Protein AF-S9U4B5-F1 (afdb_monomer_lite)

Sequence (802 aa):
MYPRGQNVANGAPVVVAKAEEDSFKIFVEKNHLEKKGIPLSDLAKLPDTNCVCIGIDGVKVLNDITSSIREKNLLSMFTMSTPIATYEMVNNYCTLTGDLSTALSKQMKELKSLVIFDGCGFSPIAEFDPVAPIQPEGVLECNAHDSKTSVASVHENVKTLFAERFTIEDDLEGFIVRLVCGDCFPESYRAPYFAWSQLSANMAGSNKSISEVWGSLELLAFPGIDRVITNIDTQRETFDCVTREAVLAAVCRTSPKCTVNDLRPAILFSSKNKAFRVKGFSQPFAELCGKIAAQGASTFVNKEDLKMEQRILLQRNLSALASPVAFRDGTIVPLNMVYNEAKPPITIRNTFGRPLAPLTYYLMMRGPLVPAPFATLSQVCVANDWPLVDTSTYRKAAERLLPLRVQMVYQYFLHMKEMKPPLRWLRQYMVVKDKPNDRRWSPIESPPPIELAMWNLSDPPLAQDTQPYFSNVLVYSENGTHDIANCILPDLHSTVACALLQSIDLLGYFTHSMEGAEQSGLGTYAEALSHFDCPTLSEYGVLLIELIRTETLTDAPIQLKHNAPPRSYLPGLRFAARVLSIIPITVAAEWTGPFDPEIAAFAMCSRLVNQSLRVLTEVISSLLFTQGRTNLPISQFNNVVALLPFKCPVEIAAGNVMMFILSNRNCDIGHIKAAFPELGNLEYDLSILFWFWTMAYRALSVLHDDEYLETVLDQAHGLVRDAAFRLCPSRDIRNWFMDAEHIVQECRAAYELGMQQAAAEEAPGDMGMPPPADHHINMGVNARSVDPRYTGSFYQPNSGYQ

Organism: NCBI:txid28005

Secondary structure (DSSP, 8-state):
----------------TTSSTT-HHHHHHHTT-EEEEEEGGGSPPPTTSSEEEEEEEHHHHHHHHHHHHHHH-HHHHHH----HHHHHHHHHHHHHHHHHHHHHHTTT-EEEEEEEE--S-SPP-TT--TT-PPP-TTGGGS-TT-TT-BGGGS-HHHHHHHHHH----HHHHHHHHHHIIIII-TT-EE-SS-HHHHHHHHHSGGG---SEEES-GGGGGSTT--EEEEEEETTTTEEEEEEHHHHHHHHHTT-TT--HHHHHHHHHHH--STTT--TT----HHHHHHHHHHH-HHHHHHHSS--HHHHHHHHHHHGGGG-EEE-TTS-EEEHHHHTTPPPPSS-HHHHH-SPPPHHHHHHHHHTT--SHHHHHHHHTEEEE---SS--HHHHHHHHHHHHHHHHHHHHHHHHHT------EEEETT-----TT--TTEEE-PPPPP-PPPEE--TTTTPPTTSPP-HHHHGGGGGGEES-TTT--B-SHHHHHHHHHHHHHHHTT-EE--SSSS--PEEPHHHHHHHT--SGGGHHHHHHHHHHHHTT-S-SS---SSTTSPPP---TTHHHHHHHHTTS---B-S---SB--HHHHHHHHHHHHHHHHHHHHHHHHHHHHHHTT-B-S-GGGHHHHHHH-S--SPP--HHHHHHHHHHH-TT--HHHHHHH-TTBTTHHHHHHHHHHHHHHHHHHHHHT---HHHHHHHHHHHHHHHHHHHHH---HHHHHHHHHHHHHHHHHHHHHHHHHHHHHHHSS---------------------PPP---------------

Foldseek 3Di:
DDDDDDDDPDDDPPPPPPFPCAFPVNLCVVLVQKDWFAFLVPQFADPPDLEAEEEEEVLQLQVQLLVQCLVFFLVCLLFVFDDPSLVVSLVVVLVLQVLSQVLSVVVVHGYHYEYEAFFLAWQDDLPDDLDPQDQLCQVVPQDPDDQPDWSVNRDVVSSVSSSVVDHNDLLNSLLSQLVNCPPRHVNYWYWNGHSLLQVLLCLFPVFPDHRAYEYDPLSLLEPNHQKYWDAQDSPSNGTMIGGNVSVQVSLCVVQVQFDSQLLNLLNLQSDPPSSRDHHPDGDRSSVSSNLCSVQNQLCCLVPDPDDPRSSVSSLLSVCSNQAWGAGPVLDTGTSCVSVVHDDPPDDNCNTQAADDDSLVSLCVTNQSARNQLVSCLRNLEREDDDDSQDFPLQVLLCVLCVVLSLLLSVLVCVLVVDPPDFHKYAYNNDDDPPPVCSVRIDTDDRDDDDDQWFFDCVVVHDDPPDQDFLLVLLVRQQRTDPPLVPQAQEDLRSLLSRLSNSLVVSVVQWDFDPDDDTGIHGDLLSVLLNLCPPRVCSLLSVLLVVCVVSVLQDQDQGDSDPPDDGDDDQQLLLNLLLSLQQDDAQFQGHWGFDDDSSLSVSSSSSQVSLVSSLNSSSSSSSVCVSVNRYPDDPSCSNVNSVSHPSSGRGGRPSSRLSSNLLRDLPDEPVSSCVRTVRGPPVLVSLVVSLLSLLSNLLSVLSVDPDPVVVVSSVSNLVSSLSSCCRHPVDPVSVVSSVVSVVSSVVVVVVVVVVVVVVVVVPDDDDDDDDDDDDDDDDDDDDDDDDDPPDPDDDDDPDPDDD

Radius of gyration: 29.38 Å; chains: 1; bounding box: 70×85×104 Å

InterPro domains:
  IPR022039 Post-transcriptional regulator MKT1, C-terminal [PF12246] (505-709)

Structure (mmCIF, N/CA/C/O backbone):
data_AF-S9U4B5-F1
#
_entry.id   AF-S9U4B5-F1
#
loop_
_atom_site.group_PDB
_atom_site.id
_atom_site.type_symbol
_atom_site.label_atom_id
_atom_site.label_alt_id
_atom_site.label_comp_id
_atom_site.label_asym_id
_atom_site.label_entity_id
_atom_site.label_seq_id
_atom_site.pdbx_PDB_ins_code
_atom_site.Cartn_x
_atom_site.Cartn_y
_atom_site.Cartn_z
_atom_site.occupancy
_atom_site.B_iso_or_equiv
_atom_site.auth_seq_id
_atom_site.auth_comp_id
_atom_site.auth_asym_id
_atom_site.auth_atom_id
_atom_site.pdbx_PDB_model_num
ATOM 1 N N . MET A 1 1 ? 11.131 58.531 -5.679 1.00 29.20 1 MET A N 1
ATOM 2 C CA . MET A 1 1 ? 10.669 59.071 -4.382 1.00 29.20 1 MET A CA 1
ATOM 3 C C . MET A 1 1 ? 9.508 58.211 -3.908 1.00 29.20 1 MET A C 1
ATOM 5 O O . MET A 1 1 ? 8.418 58.349 -4.434 1.00 29.20 1 MET A O 1
ATOM 9 N N . TYR A 1 2 ? 9.768 57.283 -2.991 1.00 19.92 2 TYR A N 1
ATOM 10 C CA . TYR A 1 2 ? 8.757 56.477 -2.298 1.00 19.92 2 TYR A CA 1
ATOM 11 C C . TYR A 1 2 ? 8.884 56.781 -0.800 1.00 19.92 2 TYR A C 1
ATOM 13 O O . TYR A 1 2 ? 10.022 56.882 -0.324 1.00 19.92 2 TYR A O 1
ATOM 21 N N . PRO A 1 3 ? 7.786 56.964 -0.049 1.00 25.66 3 PRO A N 1
ATOM 22 C CA . PRO A 1 3 ? 7.882 57.227 1.374 1.00 25.66 3 PRO A CA 1
ATOM 23 C C . PRO A 1 3 ? 8.124 55.926 2.149 1.00 25.66 3 PRO A C 1
ATOM 25 O O . PRO A 1 3 ? 7.509 54.892 1.897 1.00 25.66 3 PRO A O 1
ATOM 28 N N . ARG A 1 4 ? 9.058 56.020 3.098 1.00 25.41 4 ARG A N 1
ATOM 29 C CA . ARG A 1 4 ? 9.382 55.022 4.121 1.00 25.41 4 ARG A CA 1
ATOM 30 C C . ARG A 1 4 ? 8.244 54.912 5.146 1.00 25.41 4 ARG A C 1
ATOM 32 O O . ARG A 1 4 ? 7.768 55.935 5.625 1.00 25.41 4 ARG A O 1
ATOM 39 N N . GLY A 1 5 ? 7.932 53.691 5.572 1.00 24.84 5 GLY A N 1
ATOM 40 C CA . GLY A 1 5 ? 7.187 53.376 6.799 1.00 24.84 5 GLY A CA 1
ATOM 41 C C . GLY A 1 5 ? 7.592 51.974 7.260 1.00 24.84 5 GLY A C 1
ATOM 42 O O . GLY A 1 5 ? 7.249 51.001 6.610 1.00 24.84 5 GLY A O 1
ATOM 43 N N . GLN A 1 6 ? 8.620 51.894 8.105 1.00 23.94 6 GLN A N 1
ATOM 44 C CA . GLN A 1 6 ? 8.559 51.541 9.533 1.00 23.94 6 GLN A CA 1
ATOM 45 C C . GLN A 1 6 ? 8.572 50.031 9.820 1.00 23.94 6 GLN A C 1
ATOM 47 O O . GLN A 1 6 ? 7.624 49.296 9.571 1.00 23.94 6 GLN A O 1
ATOM 52 N N . ASN A 1 7 ? 9.707 49.625 10.394 1.00 24.27 7 ASN A N 1
ATOM 53 C CA . ASN A 1 7 ? 9.991 48.333 10.998 1.00 24.27 7 ASN A CA 1
ATOM 54 C C . ASN A 1 7 ? 9.003 48.003 12.123 1.00 24.27 7 ASN A C 1
ATOM 56 O O . ASN A 1 7 ? 8.907 48.759 13.089 1.00 24.27 7 ASN A O 1
ATOM 60 N N . VAL A 1 8 ? 8.410 46.811 12.060 1.00 25.05 8 VAL A N 1
ATOM 61 C CA . VAL A 1 8 ? 8.014 46.031 13.240 1.00 25.05 8 VAL A CA 1
ATOM 62 C C . VAL A 1 8 ? 8.435 44.583 12.984 1.00 25.05 8 VAL A C 1
ATOM 64 O O . VAL A 1 8 ? 7.665 43.766 12.494 1.00 25.05 8 VAL A O 1
ATOM 67 N N . ALA A 1 9 ? 9.701 44.278 13.262 1.00 27.00 9 ALA A N 1
ATOM 68 C CA . ALA A 1 9 ? 10.182 42.908 13.385 1.00 27.00 9 ALA A CA 1
ATOM 69 C C . ALA A 1 9 ? 10.167 42.558 14.875 1.00 27.00 9 ALA A C 1
ATOM 71 O O . ALA A 1 9 ? 11.003 43.052 15.623 1.00 27.00 9 ALA A O 1
ATOM 72 N N . ASN A 1 10 ? 9.149 41.804 15.291 1.00 25.75 10 ASN A N 1
ATOM 73 C CA . ASN A 1 10 ? 9.105 40.966 16.495 1.00 25.75 10 ASN A CA 1
ATOM 74 C C . ASN A 1 10 ? 7.808 40.142 16.440 1.00 25.75 10 ASN A C 1
ATOM 76 O O . ASN A 1 10 ? 6.842 40.400 17.155 1.00 25.75 10 ASN A O 1
ATOM 80 N N . GLY A 1 11 ? 7.768 39.174 15.523 1.00 25.28 11 GLY A N 1
ATOM 81 C CA . GLY A 1 11 ? 6.762 38.117 15.522 1.00 25.28 11 GLY A CA 1
ATOM 82 C C . GLY A 1 11 ? 7.316 36.921 16.281 1.00 25.28 11 GLY A C 1
ATOM 83 O O . GLY A 1 11 ? 8.068 36.134 15.715 1.00 25.28 11 GLY A O 1
ATOM 84 N N . ALA A 1 12 ? 6.980 36.807 17.565 1.00 22.83 12 ALA A N 1
ATOM 85 C CA . ALA A 1 12 ? 7.150 35.560 18.303 1.00 22.83 12 ALA A CA 1
ATOM 86 C C . ALA A 1 12 ? 6.381 34.432 17.583 1.00 22.83 12 ALA A C 1
ATOM 88 O O . ALA A 1 12 ? 5.321 34.703 17.005 1.00 22.83 12 ALA A O 1
ATOM 89 N N . PRO A 1 13 ? 6.876 33.182 17.599 1.00 24.80 13 PRO A N 1
ATOM 90 C CA . PRO A 1 13 ? 6.176 32.072 16.975 1.00 24.80 13 PRO A CA 1
ATOM 91 C C . PRO A 1 13 ? 4.810 31.916 17.645 1.00 24.80 13 PRO A C 1
ATOM 93 O O . PRO A 1 13 ? 4.707 31.806 18.868 1.00 24.80 13 PRO A O 1
ATOM 96 N N . VAL A 1 14 ? 3.748 31.933 16.839 1.00 25.20 14 VAL A N 1
ATOM 97 C CA . VAL A 1 14 ? 2.405 31.563 17.285 1.00 25.20 14 VAL A CA 1
ATOM 98 C C . VAL A 1 14 ? 2.461 30.081 17.633 1.00 25.20 14 VAL A C 1
ATOM 100 O O . VAL A 1 14 ? 2.391 29.216 16.765 1.00 25.20 14 VAL A O 1
ATOM 103 N N . VAL A 1 15 ? 2.656 29.799 18.917 1.00 26.66 15 VAL A N 1
ATOM 104 C CA . VAL A 1 15 ? 2.616 28.456 19.481 1.00 26.66 15 VAL A CA 1
ATOM 105 C C . VAL A 1 15 ? 1.211 27.887 19.246 1.00 26.66 15 VAL A C 1
ATOM 107 O O . VAL A 1 15 ? 0.223 28.392 19.780 1.00 26.66 15 VAL A O 1
ATOM 110 N N . VAL A 1 16 ? 1.123 26.814 18.459 1.00 31.11 16 VAL A N 1
ATOM 111 C CA . VAL A 1 16 ? -0.096 26.045 18.129 1.00 31.11 16 VAL A CA 1
ATOM 112 C C . VAL A 1 16 ? -0.559 25.178 19.326 1.00 31.11 16 VAL A C 1
ATOM 114 O O . VAL A 1 16 ? -1.201 24.151 19.166 1.00 31.11 16 VAL A O 1
ATOM 117 N N . ALA A 1 17 ? -0.292 25.588 20.569 1.00 27.20 17 ALA A N 1
ATOM 118 C CA . ALA A 1 17 ? -0.518 24.763 21.766 1.00 27.20 17 ALA A CA 1
ATOM 119 C C . ALA A 1 17 ? -1.974 24.726 22.274 1.00 27.20 17 ALA A C 1
ATOM 121 O O . ALA A 1 17 ? -2.242 24.115 23.300 1.00 27.20 17 ALA A O 1
ATOM 122 N N . LYS A 1 18 ? -2.941 25.371 21.605 1.00 35.62 18 LYS A N 1
ATOM 123 C CA . LYS A 1 18 ? -4.315 25.495 22.141 1.00 35.62 18 LYS A CA 1
ATOM 124 C C . LYS A 1 18 ? -5.328 24.462 21.638 1.00 35.62 18 LYS A C 1
ATOM 126 O O . LYS A 1 18 ? -6.456 24.469 22.108 1.00 35.62 18 LYS A O 1
ATOM 131 N N . ALA A 1 19 ? -4.967 23.604 20.681 1.00 40.72 19 ALA A N 1
ATOM 132 C CA . ALA A 1 19 ? -5.895 22.629 20.089 1.00 40.72 19 ALA A CA 1
ATOM 133 C C . ALA A 1 19 ? -5.756 21.203 20.655 1.00 40.72 19 ALA A C 1
ATOM 135 O O . ALA A 1 19 ? -6.547 20.328 20.290 1.00 40.72 19 ALA A O 1
ATOM 136 N N . GLU A 1 20 ? -4.755 20.951 21.503 1.00 43.50 20 GLU A N 1
ATOM 137 C CA . GLU A 1 20 ? -4.509 19.611 22.038 1.00 43.50 20 GLU A CA 1
ATOM 138 C C . GLU A 1 20 ? -5.456 19.253 23.191 1.00 43.50 20 GLU A C 1
ATOM 140 O O . GLU A 1 20 ? -5.900 18.117 23.228 1.00 43.50 20 GLU A O 1
ATOM 145 N N . GLU A 1 21 ? -5.897 20.186 24.043 1.00 49.53 21 GLU A N 1
ATOM 146 C CA . GLU A 1 21 ? -6.582 19.891 25.324 1.00 49.53 21 GLU A CA 1
ATOM 147 C C . GLU A 1 21 ? -7.945 19.141 25.265 1.00 49.53 21 GLU A C 1
ATOM 149 O O . GLU A 1 21 ? -8.429 18.695 26.307 1.00 49.53 21 GLU A O 1
ATOM 154 N N . ASP A 1 22 ? -8.553 18.923 24.090 1.00 66.06 22 ASP A N 1
ATOM 155 C CA . ASP A 1 22 ? -9.982 18.558 23.970 1.00 66.06 22 ASP A CA 1
ATOM 156 C C . ASP A 1 22 ? -10.297 17.142 23.419 1.00 66.06 22 ASP A C 1
ATOM 158 O O . ASP A 1 22 ? -11.460 16.823 23.158 1.00 66.06 22 ASP A O 1
ATOM 162 N N . SER A 1 23 ? -9.306 16.268 23.193 1.00 83.81 23 SER A N 1
ATOM 163 C CA . SER A 1 23 ? -9.541 14.953 22.547 1.00 83.81 23 SER A CA 1
ATOM 164 C C . SER A 1 23 ? -10.067 13.849 23.486 1.00 83.81 23 SER A C 1
ATOM 166 O O . SER A 1 23 ? -9.871 13.894 24.701 1.00 83.81 23 SER A O 1
ATOM 168 N N . PHE A 1 24 ? -10.684 12.797 22.920 1.00 92.88 24 PHE A N 1
ATOM 169 C CA . PHE A 1 24 ? -11.111 11.609 23.680 1.00 92.88 24 PHE A CA 1
ATOM 170 C C . PHE A 1 24 ? -9.947 10.921 24.412 1.00 92.88 24 PHE A C 1
ATOM 172 O O . PHE A 1 24 ? -10.081 10.563 25.582 1.00 92.88 24 PHE A O 1
ATOM 179 N N . LYS A 1 25 ? -8.786 10.793 23.758 1.00 91.44 25 LYS A N 1
ATOM 180 C CA . LYS A 1 25 ? -7.575 10.223 24.366 1.00 91.44 25 LYS A CA 1
ATOM 181 C C . LYS A 1 25 ? -7.159 11.003 25.619 1.00 91.44 25 LYS A C 1
ATOM 183 O O . LYS A 1 25 ? -6.968 10.416 26.678 1.00 91.44 25 LYS A O 1
ATOM 188 N N . ILE A 1 26 ? -7.133 12.331 25.528 1.00 90.38 26 ILE A N 1
ATOM 189 C CA . ILE A 1 26 ? -6.775 13.204 26.656 1.00 90.38 26 ILE A CA 1
ATOM 190 C C . ILE A 1 26 ? -7.817 13.138 27.771 1.00 90.38 26 ILE A C 1
ATOM 192 O O . ILE A 1 26 ? -7.464 13.151 28.948 1.00 90.38 26 ILE A O 1
ATOM 196 N N . PHE A 1 27 ? -9.104 13.004 27.435 1.00 94.06 27 PHE A N 1
ATOM 197 C CA . PHE A 1 27 ? -10.140 12.767 28.439 1.00 94.06 27 PHE A CA 1
ATOM 198 C C . PHE A 1 27 ? -9.890 11.473 29.232 1.00 94.06 27 PHE A C 1
ATOM 200 O O . PHE A 1 27 ? -10.032 11.480 30.458 1.00 94.06 27 PHE A O 1
ATOM 207 N N . VAL A 1 28 ? -9.497 10.386 28.561 1.00 95.56 28 VAL A N 1
ATOM 208 C CA . VAL A 1 28 ? -9.151 9.102 29.197 1.00 95.56 28 VAL A CA 1
ATOM 209 C C . VAL A 1 28 ? -7.941 9.244 30.123 1.00 95.56 28 VAL A C 1
ATOM 211 O O . VAL A 1 28 ? -8.004 8.802 31.272 1.00 95.56 28 VAL A O 1
ATOM 214 N N . GLU A 1 29 ? -6.882 9.909 29.659 1.00 94.31 29 GLU A N 1
ATOM 215 C CA . GLU A 1 29 ? -5.652 10.145 30.427 1.00 94.31 29 GLU A CA 1
ATOM 216 C C . GLU A 1 29 ? -5.908 11.021 31.663 1.00 94.31 29 GLU A C 1
ATOM 218 O O . GLU A 1 29 ? -5.571 10.631 32.782 1.00 94.31 29 GLU A O 1
ATOM 223 N N . LYS A 1 30 ? -6.586 12.164 31.489 1.00 93.81 30 LYS A N 1
ATOM 224 C CA . LYS A 1 30 ? -6.889 13.132 32.558 1.00 93.81 30 LYS A CA 1
ATOM 225 C C . LYS A 1 30 ? -7.767 12.552 33.665 1.00 93.81 30 LYS A C 1
ATOM 227 O O . LYS A 1 30 ? -7.679 12.985 34.810 1.00 93.81 30 LYS A O 1
ATOM 232 N N . ASN A 1 31 ? -8.640 11.604 33.330 1.00 95.06 31 ASN A N 1
ATOM 233 C CA . ASN A 1 31 ? -9.520 10.954 34.299 1.00 95.06 31 ASN A CA 1
ATOM 234 C C . ASN A 1 31 ? -8.965 9.616 34.816 1.00 95.06 31 ASN A C 1
ATOM 236 O O . ASN A 1 31 ? -9.665 8.947 35.577 1.00 95.06 31 ASN A O 1
ATOM 240 N N . HIS A 1 32 ? -7.742 9.233 34.426 1.00 96.19 32 HIS A N 1
ATOM 241 C CA . HIS A 1 32 ? -7.085 7.983 34.823 1.00 96.19 32 HIS A CA 1
ATOM 242 C C . HIS A 1 32 ? -7.964 6.743 34.592 1.00 96.19 32 HIS A C 1
ATOM 244 O O . HIS A 1 32 ? -8.133 5.905 35.475 1.00 96.19 32 HIS A O 1
ATOM 250 N N . LEU A 1 33 ? -8.574 6.651 33.405 1.00 96.88 33 LEU A N 1
ATOM 251 C CA . LEU A 1 33 ? -9.559 5.603 33.098 1.00 96.88 33 LEU A CA 1
ATOM 252 C C . LEU A 1 33 ? -8.943 4.283 32.620 1.00 96.88 33 LEU A C 1
ATOM 254 O O . LEU A 1 33 ? -9.664 3.300 32.439 1.00 96.88 33 LEU A O 1
ATOM 258 N N . GLU A 1 34 ? -7.631 4.258 32.405 1.00 97.44 34 GLU A N 1
ATOM 259 C CA . GLU A 1 34 ? -6.887 3.052 32.061 1.00 97.44 34 GLU A CA 1
ATOM 260 C C . GLU A 1 34 ? -6.650 2.196 33.309 1.00 97.44 34 GLU A C 1
ATOM 262 O O . GLU A 1 34 ? -6.009 2.621 34.273 1.00 97.44 34 GLU A O 1
ATOM 267 N N . LYS A 1 35 ? -7.177 0.972 33.285 1.00 97.31 35 LYS A N 1
ATOM 268 C CA . LYS A 1 35 ? -6.917 -0.046 34.300 1.00 97.31 35 LYS A CA 1
ATOM 269 C C . LYS A 1 35 ? -5.606 -0.735 33.946 1.00 97.31 35 LYS A C 1
ATOM 271 O O . LYS A 1 35 ? -5.519 -1.340 32.879 1.00 97.31 35 LYS A O 1
ATOM 276 N N . LYS A 1 36 ? -4.620 -0.639 34.838 1.00 97.38 36 LYS A N 1
ATOM 277 C CA . LYS A 1 36 ? -3.264 -1.148 34.611 1.00 97.38 36 LYS A CA 1
ATOM 278 C C . LYS A 1 36 ? -2.973 -2.437 35.367 1.00 97.38 36 LYS A C 1
ATOM 280 O O . LYS A 1 36 ? -3.504 -2.632 36.459 1.00 97.38 36 LYS A O 1
ATOM 285 N N . GLY A 1 37 ? -2.080 -3.258 34.820 1.00 96.88 37 GLY A N 1
ATOM 286 C CA . GLY A 1 37 ? -1.528 -4.433 35.494 1.00 96.88 37 GLY A CA 1
ATOM 287 C C . GLY A 1 37 ? -2.537 -5.564 35.703 1.00 96.88 37 GLY A C 1
ATOM 288 O O . GLY A 1 37 ? -2.461 -6.269 36.707 1.00 96.88 37 GLY A O 1
ATOM 289 N N . ILE A 1 38 ? -3.508 -5.721 34.801 1.00 97.88 38 ILE A N 1
ATOM 290 C CA . ILE A 1 38 ? -4.500 -6.800 34.876 1.00 97.88 38 ILE A CA 1
ATOM 291 C C . ILE A 1 38 ? -3.816 -8.119 34.485 1.00 97.88 38 ILE A C 1
ATOM 293 O O . ILE A 1 38 ? -3.151 -8.148 33.452 1.00 97.88 38 ILE A O 1
ATOM 297 N N . PRO A 1 39 ? -3.961 -9.218 35.243 1.00 97.25 39 PRO A N 1
ATOM 298 C CA . PRO A 1 39 ? -3.327 -10.493 34.903 1.00 97.25 39 PRO A CA 1
ATOM 299 C C . PRO A 1 39 ? -3.754 -11.036 33.531 1.00 97.25 39 PRO A C 1
ATOM 301 O O . PRO A 1 39 ? -4.939 -11.020 33.202 1.00 97.25 39 PRO A O 1
ATOM 304 N N . LEU A 1 40 ? -2.832 -11.624 32.756 1.00 96.12 40 LEU A N 1
ATOM 305 C CA . LEU A 1 40 ? -3.169 -12.284 31.475 1.00 96.12 40 LEU A CA 1
ATOM 306 C C . LEU A 1 40 ? -4.192 -13.431 31.624 1.00 96.12 40 LEU A C 1
ATOM 308 O O . LEU A 1 40 ? -4.896 -13.779 30.668 1.00 96.12 40 LEU A O 1
ATOM 312 N N . SER A 1 41 ? -4.350 -13.980 32.834 1.00 93.19 41 SER A N 1
ATOM 313 C CA . SER A 1 41 ? -5.404 -14.950 33.160 1.00 93.19 41 SER A CA 1
ATOM 314 C C . SER A 1 41 ? -6.816 -14.400 32.964 1.00 93.19 41 SER A C 1
ATOM 316 O O . SER A 1 41 ? -7.744 -15.186 32.760 1.00 93.19 41 SER A O 1
ATOM 318 N N . ASP A 1 42 ? -6.977 -13.079 32.934 1.00 95.88 42 ASP A N 1
ATOM 319 C CA . ASP A 1 42 ? -8.271 -12.401 32.835 1.00 95.88 42 ASP A CA 1
ATOM 320 C C . ASP A 1 42 ? -8.646 -12.053 31.383 1.00 95.88 42 ASP A C 1
ATOM 322 O O . ASP A 1 42 ? -9.717 -11.488 31.122 1.00 95.88 42 ASP A O 1
ATOM 326 N N . LEU A 1 43 ? -7.790 -12.407 30.416 1.00 96.44 43 LEU A N 1
ATOM 327 C CA . LEU A 1 43 ? -8.142 -12.375 28.998 1.00 96.44 43 LEU A CA 1
ATOM 328 C C . LEU A 1 43 ? -9.281 -13.363 28.721 1.00 96.44 43 LEU A C 1
ATOM 330 O O . LEU A 1 43 ? -9.219 -14.542 29.105 1.00 96.44 43 LEU A O 1
ATOM 334 N N . ALA A 1 44 ? -10.319 -12.866 28.049 1.00 94.88 44 ALA A N 1
ATOM 335 C CA . ALA A 1 44 ? -11.512 -13.615 27.720 1.00 94.88 44 ALA A CA 1
ATOM 336 C C . ALA A 1 44 ? -11.215 -14.637 26.627 1.00 94.88 44 ALA A C 1
ATOM 338 O O . ALA A 1 44 ? -10.430 -14.415 25.702 1.00 94.88 44 ALA A O 1
ATOM 339 N N . LYS A 1 45 ? -11.898 -15.771 26.738 1.00 95.25 45 LYS A N 1
ATOM 340 C CA . LYS A 1 45 ? -11.791 -16.883 25.800 1.00 95.25 45 LYS A CA 1
ATOM 341 C C . LYS A 1 45 ? -12.931 -16.830 24.793 1.00 95.25 45 LYS A C 1
ATOM 343 O O . LYS A 1 45 ? -14.000 -16.273 25.070 1.00 95.25 45 LYS A O 1
ATOM 348 N N . LEU A 1 46 ? -12.722 -17.435 23.632 1.00 94.56 46 LEU A N 1
ATOM 349 C CA . LEU A 1 46 ? -13.827 -17.755 22.740 1.00 94.56 46 LEU A CA 1
ATOM 350 C C . LEU A 1 46 ? -14.777 -18.749 23.442 1.00 94.56 46 LEU A C 1
ATOM 352 O O . LEU A 1 46 ? -14.297 -19.607 24.194 1.00 94.56 46 LEU A O 1
ATOM 356 N N . PRO A 1 47 ? -16.106 -18.639 23.231 1.00 91.12 47 PRO A N 1
ATOM 357 C CA . PRO A 1 47 ? -17.084 -19.530 23.854 1.00 91.12 47 PRO A CA 1
ATOM 358 C C . PRO A 1 47 ? -16.737 -20.994 23.604 1.00 91.12 47 PRO A C 1
ATOM 360 O O . PRO A 1 47 ? -16.329 -21.337 22.499 1.00 91.12 47 PRO A O 1
ATOM 363 N N . ASP A 1 48 ? -16.880 -21.827 24.632 1.00 90.00 48 ASP A N 1
ATOM 364 C CA . ASP A 1 48 ? -16.666 -23.278 24.554 1.00 90.00 48 ASP A CA 1
ATOM 365 C C . ASP A 1 48 ? -15.257 -23.705 24.092 1.00 90.00 48 ASP A C 1
ATOM 367 O O . ASP A 1 48 ? -15.047 -24.838 23.664 1.00 90.00 48 ASP A O 1
ATOM 371 N N . THR A 1 49 ? -14.259 -22.821 24.222 1.00 92.94 49 THR A N 1
ATOM 372 C CA . THR A 1 49 ? -12.854 -23.123 23.911 1.00 92.94 49 THR A CA 1
ATOM 373 C C . THR A 1 49 ? -11.899 -22.681 25.026 1.00 92.94 49 THR A C 1
ATOM 375 O O . THR A 1 49 ? -12.241 -21.889 25.913 1.00 92.94 49 THR A O 1
ATOM 378 N N . ASN A 1 50 ? -10.653 -23.158 24.953 1.00 92.56 50 ASN A N 1
ATOM 379 C CA . ASN A 1 50 ? -9.531 -22.614 25.725 1.00 92.56 50 ASN A CA 1
ATOM 380 C C . ASN A 1 50 ? -8.718 -21.561 24.957 1.00 92.56 50 ASN A C 1
ATOM 382 O O . ASN A 1 50 ? -7.661 -21.137 25.422 1.00 92.56 50 ASN A O 1
ATOM 386 N N . CYS A 1 51 ? -9.222 -21.113 23.807 1.00 95.31 51 CYS A N 1
ATOM 387 C CA . CYS A 1 51 ? -8.533 -20.175 22.941 1.00 95.31 51 CYS A CA 1
ATOM 388 C C . CYS A 1 51 ? -8.869 -18.729 23.325 1.00 95.31 51 CYS A C 1
ATOM 390 O O . CYS A 1 51 ? -10.038 -18.347 23.418 1.00 95.31 51 CYS A O 1
ATOM 392 N N . VAL A 1 52 ? -7.837 -17.917 23.523 1.00 96.62 52 VAL A N 1
ATOM 393 C CA . VAL A 1 52 ? -7.912 -16.457 23.500 1.00 96.62 52 VAL A CA 1
ATOM 394 C C . VAL A 1 52 ? -7.596 -16.029 22.074 1.00 96.62 52 VAL A C 1
ATOM 396 O O . VAL A 1 52 ? -6.493 -16.273 21.586 1.00 96.62 52 VAL A O 1
ATOM 399 N N . CYS A 1 53 ? -8.551 -15.389 21.402 1.00 96.38 53 CYS A N 1
ATOM 400 C CA . CYS A 1 53 ? -8.314 -14.837 20.077 1.00 96.38 53 CYS A CA 1
ATOM 401 C C . CYS A 1 53 ? -8.279 -13.309 20.137 1.00 96.38 53 CYS A C 1
ATOM 403 O O . CYS A 1 53 ? -9.302 -12.670 20.385 1.00 96.38 53 CYS A O 1
ATOM 405 N N . ILE A 1 54 ? -7.099 -12.730 19.921 1.00 96.56 54 ILE A N 1
ATOM 406 C CA . ILE A 1 54 ? -6.875 -11.285 19.978 1.00 96.56 54 ILE A CA 1
ATOM 407 C C . ILE A 1 54 ? -6.967 -10.711 18.566 1.00 96.56 54 ILE A C 1
ATOM 409 O O . ILE A 1 54 ? -6.150 -11.025 17.698 1.00 96.56 54 ILE A O 1
ATOM 413 N N . GLY A 1 55 ? -7.957 -9.847 18.348 1.00 97.44 55 GLY A N 1
ATOM 414 C CA . GLY A 1 55 ? -8.019 -8.981 17.178 1.00 97.44 55 GLY A CA 1
ATOM 415 C C . GLY A 1 55 ? -7.122 -7.761 17.374 1.00 97.44 55 GLY A C 1
ATOM 416 O O . GLY A 1 55 ? -7.331 -6.978 18.299 1.00 97.44 55 GLY A O 1
ATOM 417 N N . ILE A 1 56 ? -6.131 -7.601 16.507 1.00 97.69 56 ILE A N 1
ATOM 418 C CA . ILE A 1 56 ? -5.184 -6.489 16.514 1.00 97.69 56 ILE A CA 1
ATOM 419 C C . ILE A 1 56 ? -5.637 -5.459 15.478 1.00 97.69 56 ILE A C 1
ATOM 421 O O . ILE A 1 56 ? -5.881 -5.778 14.311 1.00 97.69 56 ILE A O 1
ATOM 425 N N . ASP A 1 57 ? -5.749 -4.212 15.917 1.00 97.25 57 ASP A N 1
ATOM 426 C CA . ASP A 1 57 ? -6.060 -3.065 15.070 1.00 97.25 57 ASP A CA 1
ATOM 427 C C . ASP A 1 57 ? -4.895 -2.747 14.121 1.00 97.25 57 ASP A C 1
ATOM 429 O O . ASP A 1 57 ? -3.882 -2.183 14.535 1.00 97.25 57 ASP A O 1
ATOM 433 N N . GLY A 1 58 ? -5.032 -3.067 12.833 1.00 95.56 58 GLY A N 1
ATOM 434 C CA . GLY A 1 58 ? -4.013 -2.766 11.825 1.00 95.56 58 GLY A CA 1
ATOM 435 C C . GLY A 1 58 ? -3.736 -1.266 11.686 1.00 95.56 58 GLY A C 1
ATOM 436 O O . GLY A 1 58 ? -2.609 -0.877 11.391 1.00 95.56 58 GLY A O 1
ATOM 437 N N . VAL A 1 59 ? -4.712 -0.404 11.996 1.00 93.56 59 VAL A N 1
ATOM 438 C CA . VAL A 1 59 ? -4.515 1.054 12.018 1.00 93.56 59 VAL A CA 1
ATOM 439 C C . VAL A 1 59 ? -3.560 1.458 13.142 1.00 93.56 59 VAL A C 1
ATOM 441 O O . VAL A 1 59 ? -2.735 2.354 12.961 1.00 93.56 59 VAL A O 1
ATOM 444 N N . LYS A 1 60 ? -3.613 0.774 14.293 1.00 94.62 60 LYS A N 1
ATOM 445 C CA . LYS A 1 60 ? -2.634 0.962 15.370 1.00 94.62 60 LYS A CA 1
ATOM 446 C C . LYS A 1 60 ? -1.233 0.555 14.910 1.00 94.62 60 LYS A C 1
ATOM 448 O O . LYS A 1 60 ? -0.303 1.324 15.123 1.00 94.62 60 LYS A O 1
ATOM 453 N N . VAL A 1 61 ? -1.091 -0.596 14.249 1.00 94.00 61 VAL A N 1
ATOM 454 C CA . VAL A 1 61 ? 0.205 -1.067 13.722 1.00 94.00 61 VAL A CA 1
ATOM 455 C C . VAL A 1 61 ? 0.820 -0.018 12.787 1.00 94.00 61 VAL A C 1
ATOM 457 O O . VAL A 1 61 ? 1.971 0.375 12.969 1.00 94.00 61 VAL A O 1
ATOM 460 N N . LEU A 1 62 ? 0.034 0.509 11.841 1.00 93.25 62 LEU A N 1
ATOM 461 C CA . LEU A 1 62 ? 0.478 1.558 10.916 1.00 93.25 62 LEU A CA 1
ATOM 462 C C . LEU A 1 62 ? 0.839 2.871 11.633 1.00 93.25 62 LEU A C 1
ATOM 464 O O . LEU A 1 62 ? 1.811 3.529 11.258 1.00 93.25 62 LEU A O 1
ATOM 468 N N . ASN A 1 63 ? 0.097 3.253 12.676 1.00 91.81 63 ASN A N 1
ATOM 469 C CA . ASN A 1 63 ? 0.394 4.448 13.471 1.00 91.81 63 ASN A CA 1
ATOM 470 C C . ASN A 1 63 ? 1.679 4.299 14.297 1.00 91.81 63 ASN A C 1
ATOM 472 O O . ASN A 1 63 ? 2.450 5.256 14.386 1.00 91.81 63 ASN A O 1
ATOM 476 N N . ASP A 1 64 ? 1.930 3.126 14.879 1.00 92.81 64 ASP A N 1
ATOM 477 C CA . ASP A 1 64 ? 3.157 2.870 15.636 1.00 92.81 64 ASP A CA 1
ATOM 478 C C . ASP A 1 64 ? 4.375 2.877 14.702 1.00 92.81 64 ASP A C 1
ATOM 480 O O . ASP A 1 64 ? 5.380 3.511 15.018 1.00 92.81 64 ASP A O 1
ATOM 484 N N . ILE A 1 65 ? 4.259 2.263 13.514 1.00 91.69 65 ILE A N 1
ATOM 485 C CA . ILE A 1 65 ? 5.277 2.355 12.454 1.00 91.69 65 ILE A CA 1
ATOM 486 C C . ILE A 1 65 ? 5.508 3.822 12.089 1.00 91.69 65 ILE A C 1
ATOM 488 O O . ILE A 1 65 ? 6.631 4.304 12.166 1.00 91.69 65 ILE A O 1
ATOM 492 N N . THR A 1 66 ? 4.447 4.566 11.769 1.00 90.00 66 THR A N 1
ATOM 493 C CA . THR A 1 66 ? 4.537 5.991 11.415 1.00 90.00 66 THR A CA 1
ATOM 494 C C . THR A 1 66 ? 5.245 6.812 12.496 1.00 90.00 66 THR A C 1
ATOM 496 O O . THR A 1 66 ? 6.081 7.659 12.185 1.00 90.00 66 THR A O 1
ATOM 499 N N . SER A 1 67 ? 4.932 6.556 13.767 1.00 89.62 67 SER A N 1
ATOM 500 C CA . SER A 1 67 ? 5.547 7.243 14.908 1.00 89.62 67 SER A CA 1
ATOM 501 C C . SER A 1 67 ? 7.030 6.889 15.023 1.00 89.62 67 SER A C 1
ATOM 503 O O . SER A 1 67 ? 7.867 7.786 15.073 1.00 89.62 67 SER A O 1
ATOM 505 N N . SER A 1 68 ? 7.374 5.601 14.922 1.00 89.25 68 SER A N 1
ATOM 506 C CA . SER A 1 68 ? 8.767 5.148 14.934 1.00 89.25 68 SER A CA 1
ATOM 507 C C . SER A 1 68 ? 9.580 5.715 13.766 1.00 89.25 68 SER A C 1
ATOM 509 O O . SER A 1 68 ? 10.770 5.975 13.926 1.00 89.25 68 SER A O 1
ATOM 511 N N . ILE A 1 69 ? 8.973 5.923 12.594 1.00 86.62 69 ILE A N 1
ATOM 512 C CA . ILE A 1 69 ? 9.644 6.543 11.441 1.00 86.62 69 ILE A CA 1
ATOM 513 C C . ILE A 1 69 ? 9.969 8.002 11.730 1.00 86.62 69 ILE A C 1
ATOM 515 O O . ILE A 1 69 ? 11.102 8.426 11.519 1.00 86.62 69 ILE A O 1
ATOM 519 N N . ARG A 1 70 ? 8.991 8.756 12.239 1.00 84.81 70 ARG A N 1
ATOM 520 C CA . ARG A 1 70 ? 9.163 10.174 12.582 1.00 84.81 70 ARG A CA 1
ATOM 521 C C . ARG A 1 70 ? 10.235 10.385 13.651 1.00 84.81 70 ARG A C 1
ATOM 523 O O . ARG A 1 70 ? 10.915 11.403 13.617 1.00 84.81 70 ARG A O 1
ATOM 530 N N . GLU A 1 71 ? 10.385 9.434 14.570 1.00 82.44 71 GLU A N 1
ATOM 531 C CA . GLU A 1 71 ? 11.369 9.504 15.655 1.00 82.44 71 GLU A CA 1
ATOM 532 C C . GLU A 1 71 ? 12.776 9.066 15.228 1.00 82.44 71 GLU A C 1
ATOM 534 O O . GLU A 1 71 ? 13.750 9.718 15.596 1.00 82.44 71 GLU A O 1
ATOM 539 N N . LYS A 1 72 ? 12.891 7.976 14.457 1.00 80.44 72 LYS A N 1
ATOM 540 C CA . LYS A 1 72 ? 14.174 7.296 14.197 1.00 80.44 72 LYS A CA 1
ATOM 541 C C . LYS A 1 72 ? 14.702 7.445 12.767 1.00 80.44 72 LYS A C 1
ATOM 543 O O . LYS A 1 72 ? 15.894 7.359 12.520 1.00 80.44 72 LYS A O 1
ATOM 548 N N . ASN A 1 73 ? 13.832 7.623 11.772 1.00 80.69 73 ASN A N 1
ATOM 549 C CA . ASN A 1 73 ? 14.200 7.488 10.356 1.00 80.69 73 ASN A CA 1
ATOM 550 C C . ASN A 1 73 ? 13.955 8.785 9.589 1.00 80.69 73 ASN A C 1
ATOM 552 O O . ASN A 1 73 ? 13.015 8.917 8.801 1.00 80.69 73 ASN A O 1
ATOM 556 N N . LEU A 1 74 ? 14.856 9.746 9.802 1.00 77.19 74 LEU A N 1
ATOM 557 C CA . LEU A 1 74 ? 14.724 11.078 9.224 1.00 77.19 74 LEU A CA 1
ATOM 558 C C . LEU A 1 74 ? 14.700 11.064 7.689 1.00 77.19 74 LEU A C 1
ATOM 560 O O . LEU A 1 74 ? 13.926 11.822 7.122 1.00 77.19 74 LEU A O 1
ATOM 564 N N . LEU A 1 75 ? 15.485 10.220 7.000 1.00 80.50 75 LEU A N 1
ATOM 565 C CA . LEU A 1 75 ? 15.468 10.165 5.527 1.00 80.50 75 LEU A CA 1
ATOM 566 C C . LEU A 1 75 ? 14.077 9.799 4.995 1.00 80.50 75 LEU A C 1
ATOM 568 O O . LEU A 1 75 ? 13.540 10.513 4.150 1.00 80.50 75 LEU A O 1
ATOM 572 N N . SER A 1 76 ? 13.476 8.734 5.528 1.00 82.44 76 SER A N 1
ATOM 573 C CA . SER A 1 76 ? 12.149 8.260 5.123 1.00 82.44 76 SER A CA 1
ATOM 574 C C . SER A 1 76 ? 11.065 9.312 5.331 1.00 82.44 76 SER A C 1
ATOM 576 O O . SER A 1 76 ? 10.139 9.402 4.531 1.00 82.44 76 SER A O 1
ATOM 578 N N . MET A 1 77 ? 11.207 10.173 6.341 1.00 80.25 77 MET A N 1
ATOM 579 C CA . MET A 1 77 ? 10.302 11.304 6.557 1.00 80.25 77 MET A CA 1
ATOM 580 C C . MET A 1 77 ? 10.299 12.314 5.392 1.00 80.25 77 MET A C 1
ATOM 582 O O . MET A 1 77 ? 9.321 13.042 5.231 1.00 80.25 77 MET A O 1
ATOM 586 N N . PHE A 1 78 ? 11.354 12.354 4.569 1.00 76.81 78 PHE A N 1
ATOM 587 C CA . PHE A 1 78 ? 11.453 13.215 3.383 1.00 76.81 78 PHE A CA 1
ATOM 588 C C . PHE A 1 78 ? 11.200 12.484 2.061 1.00 76.81 78 PHE A C 1
ATOM 590 O O . PHE A 1 78 ? 10.892 13.135 1.064 1.00 76.81 78 PHE A O 1
ATOM 597 N N . THR A 1 79 ? 11.344 11.160 2.031 1.00 75.56 79 THR A N 1
ATOM 598 C CA . THR A 1 79 ? 11.447 10.385 0.780 1.00 75.56 79 THR A CA 1
ATOM 599 C C . THR A 1 79 ? 10.439 9.249 0.671 1.00 75.56 79 THR A C 1
ATOM 601 O O . THR A 1 79 ? 10.295 8.669 -0.402 1.00 75.56 79 THR A O 1
ATOM 604 N N . MET A 1 80 ? 9.753 8.921 1.770 1.00 74.12 80 MET A N 1
ATOM 605 C CA . MET A 1 80 ? 8.871 7.760 1.901 1.00 74.12 80 MET A CA 1
ATOM 606 C C . MET A 1 80 ? 9.576 6.404 1.681 1.00 74.12 80 MET A C 1
ATOM 608 O O . MET A 1 80 ? 8.905 5.389 1.499 1.00 74.12 80 MET A O 1
ATOM 612 N N . SER A 1 81 ? 10.914 6.357 1.701 1.00 77.19 81 SER A N 1
ATOM 613 C CA . SER A 1 81 ? 11.696 5.113 1.587 1.00 77.19 81 SER A CA 1
ATOM 614 C C . SER A 1 81 ? 11.356 4.151 2.727 1.00 77.19 81 SER A C 1
ATOM 616 O O . SER A 1 81 ? 11.094 4.629 3.832 1.00 77.19 81 SER A O 1
ATOM 618 N N . THR A 1 82 ? 11.354 2.834 2.494 1.00 77.44 82 THR A N 1
ATOM 619 C CA . THR A 1 82 ? 10.968 1.816 3.488 1.00 77.44 82 THR A CA 1
ATOM 620 C C . THR A 1 82 ? 12.003 1.788 4.616 1.00 77.44 82 THR A C 1
ATOM 622 O O . THR A 1 82 ? 13.101 1.261 4.450 1.00 77.44 82 THR A O 1
ATOM 625 N N . PRO A 1 83 ? 11.689 2.353 5.789 1.00 74.75 83 PRO A N 1
ATOM 626 C CA . PRO A 1 83 ? 12.653 2.490 6.872 1.00 74.75 83 PRO A CA 1
ATOM 627 C C . PRO A 1 83 ? 12.850 1.178 7.621 1.00 74.75 83 PRO A C 1
ATOM 629 O O . PRO A 1 83 ? 11.901 0.404 7.784 1.00 74.75 83 PRO A O 1
ATOM 632 N N . ILE A 1 84 ? 14.032 1.007 8.219 1.00 80.94 84 ILE A N 1
ATOM 633 C CA . ILE A 1 84 ? 14.324 -0.110 9.130 1.00 80.94 84 ILE A CA 1
ATOM 634 C C . ILE A 1 84 ? 13.313 -0.186 10.284 1.00 80.94 84 ILE A C 1
ATOM 636 O O . ILE A 1 84 ? 12.886 -1.275 10.660 1.00 80.94 84 ILE A O 1
ATOM 640 N N . ALA A 1 85 ? 12.815 0.969 10.746 1.00 83.69 85 ALA A N 1
ATOM 641 C CA . ALA A 1 85 ? 11.754 1.062 11.749 1.00 83.69 85 ALA A CA 1
ATOM 642 C C . ALA A 1 85 ? 10.482 0.280 11.380 1.00 83.69 85 ALA A C 1
ATOM 644 O O . ALA A 1 85 ? 9.785 -0.194 12.271 1.00 83.69 85 ALA A O 1
ATOM 645 N N . THR A 1 86 ? 10.168 0.119 10.090 1.00 87.38 86 THR A N 1
ATOM 646 C CA . THR A 1 86 ? 9.023 -0.700 9.664 1.00 87.38 86 THR A CA 1
ATOM 647 C C . THR A 1 86 ? 9.239 -2.161 10.033 1.00 87.38 86 THR A C 1
ATOM 649 O O . THR A 1 86 ? 8.374 -2.770 10.660 1.00 87.38 86 THR A O 1
ATOM 652 N N . TYR A 1 87 ? 10.409 -2.705 9.697 1.00 88.81 87 TYR A N 1
ATOM 653 C CA . TYR A 1 87 ? 10.770 -4.083 10.017 1.00 88.81 87 TYR A CA 1
ATOM 654 C C . TYR A 1 87 ? 10.902 -4.292 11.525 1.00 88.81 87 TYR A C 1
ATOM 656 O O . TYR A 1 87 ? 10.342 -5.253 12.043 1.00 88.81 87 TYR A O 1
ATOM 664 N N . GLU A 1 88 ? 11.562 -3.371 12.240 1.00 90.50 88 GLU A N 1
ATOM 665 C CA . GLU A 1 88 ? 11.662 -3.411 13.706 1.00 90.50 88 GLU A CA 1
ATOM 666 C C . GLU A 1 88 ? 10.280 -3.477 14.354 1.00 90.50 88 GLU A C 1
ATOM 668 O O . GLU A 1 88 ? 10.024 -4.330 15.200 1.00 90.50 88 GLU A O 1
ATOM 673 N N . MET A 1 89 ? 9.366 -2.595 13.942 1.00 91.81 89 MET A N 1
ATOM 674 C CA . MET A 1 89 ? 8.034 -2.538 14.526 1.00 91.81 89 MET A CA 1
ATOM 675 C C . MET A 1 89 ? 7.211 -3.779 14.202 1.00 91.81 89 MET A C 1
ATOM 677 O O . MET A 1 89 ? 6.573 -4.311 15.107 1.00 91.81 89 MET A O 1
ATOM 681 N N . VAL A 1 90 ? 7.245 -4.281 12.964 1.00 91.44 90 VAL A N 1
ATOM 682 C CA . VAL A 1 90 ? 6.579 -5.549 12.634 1.00 91.44 90 VAL A CA 1
ATOM 683 C C . VAL A 1 90 ? 7.162 -6.679 13.482 1.00 91.44 90 VAL A C 1
ATOM 685 O O . VAL A 1 90 ? 6.399 -7.355 14.168 1.00 91.44 90 VAL A O 1
ATOM 688 N N . ASN A 1 91 ? 8.489 -6.811 13.553 1.00 92.56 91 ASN A N 1
ATOM 689 C CA . ASN A 1 91 ? 9.154 -7.828 14.366 1.00 92.56 91 ASN A CA 1
ATOM 690 C C . ASN A 1 91 ? 8.804 -7.725 15.862 1.00 92.56 91 ASN A C 1
ATOM 692 O O . ASN A 1 91 ? 8.613 -8.748 16.520 1.00 92.56 91 ASN A O 1
ATOM 696 N N . ASN A 1 92 ? 8.647 -6.510 16.398 1.00 93.06 92 ASN A N 1
ATOM 697 C CA . ASN A 1 92 ? 8.207 -6.293 17.778 1.00 93.06 92 ASN A CA 1
ATOM 698 C C . ASN A 1 92 ? 6.810 -6.882 18.021 1.00 93.06 92 ASN A C 1
ATOM 700 O O . ASN A 1 92 ? 6.595 -7.543 19.036 1.00 93.06 92 ASN A O 1
ATOM 704 N N . TYR A 1 93 ? 5.871 -6.707 17.085 1.00 93.31 93 TYR A N 1
ATOM 705 C CA . TYR A 1 93 ? 4.551 -7.344 17.162 1.00 93.31 93 TYR A CA 1
ATOM 706 C C . TYR A 1 93 ? 4.645 -8.878 17.077 1.00 93.31 93 TYR A C 1
ATOM 708 O O . TYR A 1 93 ? 3.942 -9.577 17.814 1.00 93.31 93 TYR A O 1
ATOM 716 N N . CYS A 1 94 ? 5.518 -9.416 16.223 1.00 91.81 94 CYS A N 1
ATOM 717 C CA . CYS A 1 94 ? 5.722 -10.864 16.091 1.00 91.81 94 CYS A CA 1
ATOM 718 C C . CYS A 1 94 ? 6.301 -11.462 17.383 1.00 91.81 94 CYS A C 1
ATOM 720 O O . CYS A 1 94 ? 5.747 -12.409 17.938 1.00 91.81 94 CYS A O 1
ATOM 722 N N . THR A 1 95 ? 7.350 -10.838 17.924 1.00 93.50 95 THR A N 1
ATOM 723 C CA . THR A 1 95 ? 8.002 -11.247 19.176 1.00 93.50 95 THR A CA 1
ATOM 724 C C . THR A 1 95 ? 7.027 -11.181 20.345 1.00 93.50 95 THR A C 1
ATOM 726 O O . THR A 1 95 ? 6.836 -12.170 21.047 1.00 93.50 95 THR A O 1
ATOM 729 N N . LEU A 1 96 ? 6.322 -10.055 20.506 1.00 93.44 96 LEU A N 1
ATOM 730 C CA . LEU A 1 96 ? 5.372 -9.880 21.603 1.00 93.44 96 LEU A CA 1
ATOM 731 C C . LEU A 1 96 ? 4.250 -10.924 21.564 1.00 93.44 96 LEU A C 1
ATOM 733 O O . LEU A 1 96 ? 3.831 -11.424 22.605 1.00 93.44 96 LEU A O 1
ATOM 737 N N . THR A 1 97 ? 3.747 -11.267 20.376 1.00 92.12 97 THR A N 1
ATOM 738 C CA . THR A 1 97 ? 2.693 -12.285 20.252 1.00 92.12 97 THR A CA 1
ATOM 739 C C . THR A 1 97 ? 3.218 -13.704 20.473 1.00 92.12 97 THR A C 1
ATOM 741 O O . THR A 1 97 ? 2.500 -14.515 21.062 1.00 92.12 97 THR A O 1
ATOM 744 N N . GLY A 1 98 ? 4.471 -13.995 20.110 1.00 93.12 98 GLY A N 1
ATOM 745 C CA . GLY A 1 98 ? 5.163 -15.234 20.485 1.00 93.12 98 GLY A CA 1
ATOM 746 C C . GLY A 1 98 ? 5.356 -15.369 22.002 1.00 93.12 98 GLY A C 1
ATOM 747 O O . GLY A 1 98 ? 5.009 -16.398 22.594 1.00 93.12 98 GLY A O 1
ATOM 748 N N . ASP A 1 99 ? 5.810 -14.301 22.655 1.00 94.44 99 ASP A N 1
ATOM 749 C CA . ASP A 1 99 ? 5.965 -14.238 24.111 1.00 94.44 99 ASP A CA 1
ATOM 750 C C . ASP A 1 99 ? 4.617 -14.388 24.827 1.00 94.44 99 ASP A C 1
ATOM 752 O O . ASP A 1 99 ? 4.491 -15.132 25.802 1.00 94.44 99 ASP A O 1
ATOM 756 N N . LEU A 1 100 ? 3.576 -13.728 24.314 1.00 94.19 100 LEU A N 1
ATOM 757 C CA . LEU A 1 100 ? 2.220 -13.829 24.844 1.00 94.19 100 LEU A CA 1
ATOM 758 C C . LEU A 1 100 ? 1.659 -15.248 24.703 1.00 94.19 100 LEU A C 1
ATOM 760 O O . LEU A 1 100 ? 1.041 -15.758 25.638 1.00 94.19 100 LEU A O 1
ATOM 764 N N . SER A 1 101 ? 1.896 -15.900 23.562 1.00 94.00 101 SER A N 1
ATOM 765 C CA . SER A 1 101 ? 1.522 -17.301 23.343 1.00 94.00 101 SER A CA 1
ATOM 766 C C . SER A 1 101 ? 2.185 -18.211 24.378 1.00 94.00 101 SER A C 1
ATOM 768 O O . SER A 1 101 ? 1.528 -19.056 24.995 1.00 94.00 101 SER A O 1
ATOM 770 N N . THR A 1 102 ? 3.469 -17.974 24.655 1.00 94.25 102 THR A N 1
ATOM 771 C CA . THR A 1 102 ? 4.232 -18.705 25.673 1.00 94.25 102 THR A CA 1
ATOM 772 C C . THR A 1 102 ? 3.663 -18.479 27.076 1.00 94.25 102 THR A C 1
ATOM 774 O O . THR A 1 102 ? 3.448 -19.442 27.815 1.00 94.25 102 THR A O 1
ATOM 777 N N . ALA A 1 103 ? 3.365 -17.231 27.448 1.00 92.94 103 ALA A N 1
ATOM 778 C CA . ALA A 1 103 ? 2.782 -16.894 28.747 1.00 92.94 103 ALA A CA 1
ATOM 779 C C . ALA A 1 103 ? 1.393 -17.532 28.949 1.00 92.94 103 ALA A C 1
ATOM 781 O O . ALA A 1 103 ? 1.120 -18.106 30.003 1.00 92.94 103 ALA A O 1
ATOM 782 N N . LEU A 1 104 ? 0.531 -17.501 27.928 1.00 92.19 104 LEU A N 1
ATOM 783 C CA . LEU A 1 104 ? -0.808 -18.100 27.981 1.00 92.19 104 LEU A CA 1
ATOM 784 C C . LEU A 1 104 ? -0.779 -19.631 28.003 1.00 92.19 104 LEU A C 1
ATOM 786 O O . LEU A 1 104 ? -1.589 -20.248 28.700 1.00 92.19 104 LEU A O 1
ATOM 790 N N . SER A 1 105 ? 0.195 -20.246 27.330 1.00 91.62 105 SER A N 1
ATOM 791 C CA . SER A 1 105 ? 0.374 -21.701 27.340 1.00 91.62 105 SER A CA 1
ATOM 792 C C . SER A 1 105 ? 0.661 -22.235 28.748 1.00 91.62 105 SER A C 1
ATOM 794 O O . SER A 1 105 ? 0.122 -23.274 29.131 1.00 91.62 105 SER A O 1
ATOM 796 N N . LYS A 1 106 ? 1.409 -21.489 29.582 1.00 91.06 106 LYS A N 1
ATOM 797 C CA . LYS A 1 106 ? 1.610 -21.826 31.011 1.00 91.06 106 LYS A CA 1
ATOM 798 C C . LYS A 1 106 ? 0.294 -21.887 31.797 1.00 91.06 106 LYS A C 1
ATOM 800 O O . LYS A 1 106 ? 0.215 -22.554 32.824 1.00 91.06 106 LYS A O 1
ATOM 805 N N . GLN A 1 107 ? -0.733 -21.191 31.315 1.00 87.31 107 GLN A N 1
ATOM 806 C CA . GLN A 1 107 ? -2.061 -21.105 31.918 1.00 87.31 107 GLN A CA 1
ATOM 807 C C . GLN A 1 107 ? -3.082 -22.033 31.234 1.00 87.31 107 GLN A C 1
ATOM 809 O O . GLN A 1 107 ? -4.284 -21.875 31.448 1.00 87.31 107 GLN A O 1
ATOM 814 N N . MET A 1 108 ? -2.629 -22.994 30.415 1.00 85.31 108 MET A N 1
ATOM 815 C CA . MET A 1 108 ? -3.481 -23.912 29.642 1.00 85.31 108 MET A CA 1
ATOM 816 C C . MET A 1 108 ? -4.453 -23.190 28.687 1.00 85.31 108 MET A C 1
ATOM 818 O O . MET A 1 108 ? -5.574 -23.654 28.454 1.00 85.31 108 MET A O 1
ATOM 822 N N . LYS A 1 109 ? -4.039 -22.035 28.148 1.00 90.44 109 LYS A N 1
ATOM 823 C CA . LYS A 1 109 ? -4.774 -21.273 27.132 1.00 90.44 109 LYS A CA 1
ATOM 824 C C . LYS A 1 109 ? -3.995 -21.248 25.820 1.00 90.44 109 LYS A C 1
ATOM 826 O O . LYS A 1 109 ? -2.779 -21.091 25.824 1.00 90.44 109 LYS A O 1
ATOM 831 N N . GLU A 1 110 ? -4.709 -21.338 24.704 1.00 93.50 110 GLU A N 1
ATOM 832 C CA . GLU A 1 110 ? -4.138 -21.184 23.360 1.00 93.50 110 GLU A CA 1
ATOM 833 C C . GLU A 1 110 ? -4.305 -19.738 22.884 1.00 93.50 110 GLU A C 1
ATOM 835 O O . GLU A 1 110 ? -5.359 -19.140 23.107 1.00 93.50 110 GLU A O 1
ATOM 840 N N . LEU A 1 111 ? -3.299 -19.175 22.211 1.00 94.19 111 LEU A N 1
ATOM 841 C CA . LEU A 1 111 ? -3.389 -17.846 21.605 1.00 94.19 111 LEU A CA 1
ATOM 842 C C . LEU A 1 111 ? -3.619 -17.950 20.098 1.00 94.19 111 LEU A C 1
ATOM 844 O O . LEU A 1 111 ? -2.892 -18.648 19.395 1.00 94.19 111 LEU A O 1
ATOM 848 N N . LYS A 1 112 ? -4.571 -17.164 19.597 1.00 94.50 112 LYS A N 1
ATOM 849 C CA . LYS A 1 112 ? -4.705 -16.851 18.176 1.00 94.50 112 LYS A CA 1
ATOM 850 C C . LYS A 1 112 ? -4.686 -15.342 17.972 1.00 94.50 112 LYS A C 1
ATOM 852 O O . LYS A 1 112 ? -5.502 -14.636 18.557 1.00 94.50 112 LYS A O 1
ATOM 857 N N . SER A 1 113 ? -3.813 -14.853 17.104 1.00 93.88 113 SER A N 1
ATOM 858 C CA . SER A 1 113 ? -3.696 -13.422 16.805 1.00 93.88 113 SER A CA 1
ATOM 859 C C . SER A 1 113 ? -4.153 -13.139 15.381 1.00 93.88 113 SER A C 1
ATOM 861 O O . SER A 1 113 ? -3.789 -13.863 14.456 1.00 93.88 113 SER A O 1
ATOM 863 N N . LEU A 1 114 ? -4.954 -12.091 15.207 1.00 94.06 114 LEU A N 1
ATOM 864 C CA . LEU A 1 114 ? -5.489 -11.689 13.911 1.00 94.06 114 LEU A CA 1
ATOM 865 C C . LEU A 1 114 ? -5.341 -10.181 13.734 1.00 94.06 114 LEU A C 1
ATOM 867 O O . LEU A 1 114 ? -6.019 -9.424 14.423 1.00 94.06 114 LEU A O 1
ATOM 871 N N . VAL A 1 115 ? -4.507 -9.741 12.794 1.00 96.06 115 VAL A N 1
ATOM 872 C CA . VAL A 1 115 ? -4.390 -8.322 12.441 1.00 96.06 115 VAL A CA 1
ATOM 873 C C . VAL A 1 115 ? -5.401 -8.000 11.344 1.00 96.06 115 VAL A C 1
ATOM 875 O O . VAL A 1 115 ? -5.498 -8.715 10.345 1.00 96.06 115 VAL A O 1
ATOM 878 N N . ILE A 1 116 ? -6.176 -6.931 11.528 1.00 96.12 116 ILE A N 1
ATOM 879 C CA . ILE A 1 116 ? -7.164 -6.490 10.537 1.00 96.12 116 ILE A CA 1
ATOM 880 C C . ILE A 1 116 ? -6.821 -5.081 10.070 1.00 96.12 116 ILE A C 1
ATOM 882 O O . ILE A 1 116 ? -6.775 -4.159 10.882 1.00 96.12 116 ILE A O 1
ATOM 886 N N . PHE A 1 117 ? -6.612 -4.915 8.765 1.00 95.94 117 PHE A N 1
ATOM 887 C CA . PHE A 1 117 ? -6.310 -3.627 8.128 1.00 95.94 117 PHE A CA 1
ATOM 888 C C . PHE A 1 117 ? -7.539 -3.019 7.448 1.00 95.94 117 PHE A C 1
ATOM 890 O O . PHE A 1 117 ? -8.529 -3.711 7.203 1.00 95.94 117 PHE A O 1
ATOM 897 N N . ASP A 1 118 ? -7.485 -1.726 7.136 1.00 94.88 118 ASP A N 1
ATOM 898 C CA . ASP A 1 118 ? -8.539 -1.052 6.376 1.00 94.88 118 ASP A CA 1
ATOM 899 C C . ASP A 1 118 ? -8.592 -1.539 4.908 1.00 94.88 118 ASP A C 1
ATOM 901 O O . ASP A 1 118 ? -7.643 -2.109 4.363 1.00 94.88 118 ASP A O 1
ATOM 905 N N . GLY A 1 119 ? -9.753 -1.350 4.282 1.00 94.88 119 GLY A N 1
ATOM 906 C CA . GLY A 1 119 ? -10.059 -1.625 2.877 1.00 94.88 119 GLY A CA 1
ATOM 907 C C . GLY A 1 119 ? -10.419 -0.343 2.118 1.00 94.88 119 GLY A C 1
ATOM 908 O O . GLY A 1 119 ? -9.683 0.634 2.157 1.00 94.88 119 GLY A O 1
ATOM 909 N N . CYS A 1 120 ? -11.566 -0.316 1.426 1.00 91.88 120 CYS A N 1
ATOM 910 C CA . CYS A 1 120 ? -11.931 0.751 0.471 1.00 91.88 120 CYS A CA 1
ATOM 911 C C . CYS A 1 120 ? -12.228 2.148 1.072 1.00 91.88 120 CYS A C 1
ATOM 913 O O . CYS A 1 120 ? -12.483 3.091 0.320 1.00 91.88 120 CYS A O 1
ATOM 915 N N . GLY A 1 121 ? -12.255 2.298 2.400 1.00 91.25 121 GLY A N 1
ATOM 916 C CA . GLY A 1 121 ? -12.520 3.574 3.077 1.00 91.25 121 GLY A CA 1
ATOM 917 C C . GLY A 1 121 ? -13.868 4.241 2.739 1.00 91.25 121 GLY A C 1
ATOM 918 O O . GLY A 1 121 ? -14.803 3.621 2.224 1.00 91.25 121 GLY A O 1
ATOM 919 N N . PHE A 1 122 ? -13.988 5.532 3.066 1.00 90.94 122 PHE A N 1
ATOM 920 C CA . PHE A 1 122 ? -15.143 6.355 2.690 1.00 90.94 122 PHE A CA 1
ATOM 921 C C . PHE A 1 122 ? -15.069 6.797 1.224 1.00 90.94 122 PHE A C 1
ATOM 923 O O . PHE A 1 122 ? -13.991 7.058 0.702 1.00 90.94 122 PHE A O 1
ATOM 930 N N . SER A 1 123 ? -16.232 7.006 0.604 1.00 88.56 123 SER A N 1
ATOM 931 C CA . SER A 1 123 ? -16.340 7.701 -0.680 1.00 88.56 123 SER A CA 1
ATOM 932 C C . SER A 1 123 ? -15.743 9.111 -0.568 1.00 88.56 123 SER A C 1
ATOM 934 O O . SER A 1 123 ? -16.123 9.847 0.353 1.00 88.56 123 SER A O 1
ATOM 936 N N . PRO A 1 124 ? -14.843 9.513 -1.483 1.00 80.19 124 PRO A N 1
ATOM 937 C CA . PRO A 1 124 ? -14.235 10.833 -1.458 1.00 80.19 124 PRO A CA 1
ATOM 938 C C . PRO A 1 124 ? -15.284 11.940 -1.582 1.00 80.19 124 PRO A C 1
ATOM 940 O O . PRO A 1 124 ? -16.195 11.866 -2.409 1.00 80.19 124 PRO A O 1
ATOM 943 N N . ILE A 1 125 ? -15.146 12.993 -0.774 1.00 71.69 125 ILE A N 1
ATOM 944 C CA . ILE A 1 125 ? -16.048 14.149 -0.790 1.00 71.69 125 ILE A CA 1
ATOM 945 C C . ILE A 1 125 ? -15.265 15.366 -1.272 1.00 71.69 125 ILE A C 1
ATOM 947 O O . ILE A 1 125 ? -14.263 15.752 -0.680 1.00 71.69 125 ILE A O 1
ATOM 951 N N . ALA A 1 126 ? -15.773 15.974 -2.345 1.00 55.56 126 ALA A N 1
ATOM 952 C CA . ALA A 1 126 ? -15.188 17.096 -3.070 1.00 55.56 126 ALA A CA 1
ATOM 953 C C . ALA A 1 126 ? -14.647 18.219 -2.196 1.00 55.56 126 ALA A C 1
ATOM 955 O O . ALA A 1 126 ? -13.598 18.796 -2.458 1.00 55.56 126 ALA A O 1
ATOM 956 N N . GLU A 1 127 ? -15.426 18.568 -1.188 1.00 52.22 127 GLU A N 1
ATOM 957 C CA . GLU A 1 127 ? -15.274 19.828 -0.501 1.00 52.22 127 GLU A CA 1
ATOM 958 C C . GLU A 1 127 ? -14.175 19.762 0.570 1.00 52.22 127 GLU A C 1
ATOM 960 O O . GLU A 1 127 ? -13.617 20.807 0.903 1.00 52.22 127 GLU A O 1
ATOM 965 N N . PHE A 1 128 ? -13.763 18.568 1.026 1.00 55.12 128 PHE A N 1
ATOM 966 C CA . PHE A 1 128 ? -12.940 18.434 2.231 1.00 55.12 128 PHE A CA 1
ATOM 967 C C . PHE A 1 128 ? -11.774 17.472 2.095 1.00 55.12 128 PHE A C 1
ATOM 969 O O . PHE A 1 128 ? -11.935 16.259 2.171 1.00 55.12 128 PHE A O 1
ATOM 976 N N . ASP A 1 129 ? -10.584 18.062 2.068 1.00 50.47 129 ASP A N 1
ATOM 977 C CA . ASP A 1 129 ? -9.437 17.477 2.738 1.00 50.47 129 ASP A CA 1
ATOM 978 C C . ASP A 1 129 ? -9.356 18.080 4.161 1.00 50.47 129 ASP A C 1
ATOM 980 O O . ASP A 1 129 ? -9.273 19.311 4.310 1.00 50.47 129 ASP A O 1
ATOM 984 N N . PRO A 1 130 ? -9.429 17.263 5.228 1.00 44.53 130 PRO A N 1
ATOM 985 C CA . PRO A 1 130 ? -9.307 17.735 6.602 1.00 44.53 130 PRO A CA 1
ATOM 986 C C . PRO A 1 130 ? -7.962 18.414 6.906 1.00 44.53 130 PRO A C 1
ATOM 988 O O . PRO A 1 130 ? -7.889 19.164 7.884 1.00 44.53 130 PRO A O 1
ATOM 991 N N . VAL A 1 131 ? -6.919 18.242 6.089 1.00 47.56 131 VAL A N 1
ATOM 992 C CA . VAL A 1 131 ? -5.650 18.964 6.222 1.00 47.56 131 VAL A CA 1
ATOM 993 C C . VAL A 1 131 ? -4.979 19.067 4.850 1.00 47.56 131 VAL A C 1
ATOM 995 O O . VAL A 1 131 ? -4.097 18.276 4.570 1.00 47.56 131 VAL A O 1
ATOM 998 N N . ALA A 1 132 ? -5.290 20.096 4.044 1.00 49.28 132 ALA A N 1
ATOM 999 C CA . ALA A 1 132 ? -4.300 20.574 3.071 1.00 49.28 132 ALA A CA 1
ATOM 1000 C C . ALA A 1 132 ? -3.090 21.015 3.905 1.00 49.28 132 ALA A C 1
ATOM 1002 O O . ALA A 1 132 ? -3.195 22.036 4.607 1.00 49.28 132 ALA A O 1
ATOM 1003 N N . PRO A 1 133 ? -2.009 20.229 3.963 1.00 54.31 133 PRO A N 1
ATOM 1004 C CA . PRO A 1 133 ? -0.942 20.547 4.876 1.00 54.31 133 PRO A CA 1
ATOM 1005 C C . PRO A 1 133 ? -0.189 21.730 4.278 1.00 54.31 133 PRO A C 1
ATOM 1007 O O . PRO A 1 133 ? -0.087 21.854 3.055 1.00 54.31 133 PRO A O 1
ATOM 1010 N N . ILE A 1 134 ? 0.327 22.622 5.118 1.00 55.81 134 ILE A N 1
ATOM 1011 C CA . ILE A 1 134 ? 1.195 23.705 4.644 1.00 55.81 134 ILE A CA 1
ATOM 1012 C C . ILE A 1 134 ? 2.340 23.041 3.873 1.00 55.81 134 ILE A C 1
ATOM 1014 O O . ILE A 1 134 ? 2.896 22.050 4.350 1.00 55.81 134 ILE A O 1
ATOM 1018 N N . GLN A 1 135 ? 2.626 23.495 2.648 1.00 56.97 135 GLN A N 1
ATOM 1019 C CA . GLN A 1 135 ? 3.775 22.975 1.913 1.00 56.97 135 GLN A CA 1
ATOM 1020 C C . GLN A 1 135 ? 5.025 23.332 2.727 1.00 56.97 135 GLN A C 1
ATOM 1022 O O . GLN A 1 135 ? 5.204 24.505 3.054 1.00 56.97 135 GLN A O 1
ATOM 1027 N N . PRO A 1 136 ? 5.853 22.358 3.126 1.00 55.34 136 PRO A N 1
ATOM 1028 C CA . PRO A 1 136 ? 7.012 22.631 3.952 1.00 55.34 136 PRO A CA 1
ATOM 1029 C C . PRO A 1 136 ? 8.059 23.341 3.092 1.00 55.34 136 PRO A C 1
ATOM 1031 O O . PRO A 1 136 ? 8.849 22.715 2.392 1.00 55.34 136 PRO A O 1
ATOM 1034 N N . GLU A 1 137 ? 8.050 24.673 3.125 1.00 52.75 137 GLU A N 1
ATOM 1035 C CA . GLU A 1 137 ? 8.962 25.498 2.328 1.00 52.75 137 GLU A CA 1
ATOM 1036 C C . GLU A 1 137 ? 10.433 25.364 2.773 1.00 52.75 137 GLU A C 1
ATOM 1038 O O . GLU A 1 137 ? 11.327 25.764 2.038 1.00 52.75 137 GLU A O 1
ATOM 1043 N N . GLY A 1 138 ? 10.713 24.787 3.949 1.00 50.34 138 GLY A N 1
ATOM 1044 C CA . GLY A 1 138 ? 12.043 24.815 4.567 1.00 50.34 138 GLY A CA 1
ATOM 1045 C C . GLY A 1 138 ? 13.059 23.756 4.106 1.00 50.34 138 GLY A C 1
ATOM 1046 O O . GLY A 1 138 ? 14.253 24.020 4.186 1.00 50.34 138 GLY A O 1
ATOM 1047 N N . VAL A 1 139 ? 12.655 22.596 3.554 1.00 50.00 139 VAL A N 1
ATOM 1048 C CA . VAL A 1 139 ? 13.634 21.653 2.929 1.00 50.00 139 VAL A CA 1
ATOM 1049 C C . VAL A 1 139 ? 14.250 22.270 1.675 1.00 50.00 139 VAL A C 1
ATOM 1051 O O . VAL A 1 139 ? 15.340 21.901 1.246 1.00 50.00 139 VAL A O 1
ATOM 1054 N N . LEU A 1 140 ? 13.570 23.271 1.115 1.00 50.41 140 LEU A N 1
ATOM 1055 C CA . LEU A 1 140 ? 13.983 24.020 -0.065 1.00 50.41 140 LEU A CA 1
ATOM 1056 C C . LEU A 1 140 ? 15.192 24.931 0.201 1.00 50.41 140 LEU A C 1
ATOM 1058 O O . LEU A 1 140 ? 15.765 25.452 -0.755 1.00 50.41 140 LEU A O 1
ATOM 1062 N N . GLU A 1 141 ? 15.567 25.131 1.470 1.00 48.94 141 GLU A N 1
ATOM 1063 C CA . GLU A 1 141 ? 16.742 25.907 1.889 1.00 48.94 141 GLU A CA 1
ATOM 1064 C C . GLU A 1 141 ? 17.983 25.033 2.122 1.00 48.94 141 GLU A C 1
ATOM 1066 O O . GLU A 1 141 ? 19.088 25.559 2.246 1.00 48.94 141 GLU A O 1
ATOM 1071 N N . CYS A 1 142 ? 17.839 23.701 2.139 1.00 47.12 142 CYS A N 1
ATOM 1072 C CA . CYS A 1 142 ? 18.983 22.799 2.188 1.00 47.12 142 CYS A CA 1
ATOM 1073 C C . CYS A 1 142 ? 19.765 22.915 0.875 1.00 47.12 142 CYS A C 1
ATOM 1075 O O . CYS A 1 142 ? 19.278 22.553 -0.205 1.00 47.12 142 CYS A O 1
ATOM 1077 N N . ASN A 1 143 ? 20.981 23.456 0.968 1.00 43.16 143 ASN A N 1
ATOM 1078 C CA . ASN A 1 143 ? 21.903 23.531 -0.156 1.00 43.16 143 ASN A CA 1
ATOM 1079 C C . ASN A 1 143 ? 22.150 22.121 -0.712 1.00 43.16 143 ASN A C 1
ATOM 1081 O O . ASN A 1 143 ? 22.340 21.169 0.042 1.00 43.16 143 ASN A O 1
ATOM 1085 N N . ALA A 1 144 ? 22.121 21.998 -2.040 1.00 45.25 144 ALA A N 1
ATOM 1086 C CA . ALA A 1 144 ? 22.536 20.781 -2.731 1.00 45.25 144 ALA A CA 1
ATOM 1087 C C . ALA A 1 144 ? 23.964 20.417 -2.342 1.00 45.25 144 ALA A C 1
ATOM 1089 O O . ALA A 1 144 ? 24.817 21.303 -2.324 1.00 45.25 144 ALA A O 1
ATOM 1090 N N . HIS A 1 145 ? 24.194 19.122 -2.118 1.00 55.25 145 HIS A N 1
ATOM 1091 C CA . HIS A 1 145 ? 25.509 18.478 -2.082 1.00 55.25 145 HIS A CA 1
ATOM 1092 C C . HIS A 1 145 ? 26.625 19.329 -1.462 1.00 55.25 145 HIS A C 1
ATOM 1094 O O . HIS A 1 145 ? 27.671 19.570 -2.058 1.00 55.25 145 HIS A O 1
ATOM 1100 N N . ASP A 1 146 ? 26.410 19.780 -0.228 1.00 54.41 146 ASP A N 1
ATOM 1101 C CA . ASP A 1 146 ? 27.544 19.942 0.669 1.00 54.41 146 ASP A CA 1
ATOM 1102 C C . ASP A 1 146 ? 27.792 18.560 1.273 1.00 54.41 146 ASP A C 1
ATOM 1104 O O . ASP A 1 146 ? 26.888 17.978 1.874 1.00 54.41 146 ASP A O 1
ATOM 1108 N N . SER A 1 147 ? 29.018 18.048 1.164 1.00 55.38 147 SER A N 1
ATOM 1109 C CA . SER A 1 147 ? 29.462 16.834 1.865 1.00 55.38 147 SER A CA 1
ATOM 1110 C C . SER A 1 147 ? 29.202 16.874 3.382 1.00 55.38 147 SER A C 1
ATOM 1112 O O . SER A 1 147 ? 29.359 15.865 4.058 1.00 55.38 147 SER A O 1
ATOM 1114 N N . LYS A 1 148 ? 28.833 18.045 3.922 1.00 56.72 148 LYS A N 1
ATOM 1115 C CA . LYS A 1 148 ? 28.498 18.299 5.326 1.00 56.72 148 LYS A CA 1
ATOM 1116 C C . LYS A 1 148 ? 26.996 18.433 5.612 1.00 56.72 148 LYS A C 1
ATOM 1118 O O . LYS A 1 148 ? 26.629 18.485 6.782 1.00 56.72 148 LYS A O 1
ATOM 1123 N N . THR A 1 149 ? 26.130 18.523 4.596 1.00 63.06 149 THR A N 1
ATOM 1124 C CA . THR A 1 149 ? 24.675 18.652 4.794 1.00 63.06 149 THR A CA 1
ATOM 1125 C C . THR A 1 149 ? 24.039 17.267 4.802 1.00 63.06 149 THR A C 1
ATOM 1127 O O . THR A 1 149 ? 23.863 16.642 3.759 1.00 63.06 149 THR A O 1
ATOM 1130 N N . SER A 1 150 ? 23.686 16.790 5.992 1.00 73.19 150 SER A N 1
ATOM 1131 C CA . SER A 1 150 ? 22.920 15.556 6.189 1.00 73.19 150 SER A CA 1
ATOM 1132 C C . SER A 1 150 ? 21.465 15.859 6.521 1.00 73.19 150 SER A C 1
ATOM 1134 O O . SER A 1 150 ? 21.123 16.980 6.908 1.00 73.19 150 SER A O 1
ATOM 1136 N N . VAL A 1 151 ? 20.599 14.847 6.470 1.00 71.94 151 VAL A N 1
ATOM 1137 C CA . VAL A 1 151 ? 19.207 14.982 6.930 1.00 71.94 151 VAL A CA 1
ATOM 1138 C C . VAL A 1 151 ? 19.138 15.458 8.394 1.00 71.94 151 VAL A C 1
ATOM 1140 O O . VAL A 1 151 ? 18.250 16.220 8.779 1.00 71.94 151 VAL A O 1
ATOM 1143 N N . ALA A 1 152 ? 20.126 15.087 9.213 1.00 74.06 152 ALA A N 1
ATOM 1144 C CA . ALA A 1 152 ? 20.220 15.541 10.596 1.00 74.06 152 ALA A CA 1
ATOM 1145 C C . ALA A 1 152 ? 20.446 17.061 10.716 1.00 74.06 152 ALA A C 1
ATOM 1147 O O . ALA A 1 152 ? 19.948 17.663 11.667 1.00 74.06 152 ALA A O 1
ATOM 1148 N N . SER A 1 153 ? 21.121 17.687 9.744 1.00 74.38 153 SER A N 1
ATOM 1149 C CA . SER A 1 153 ? 21.370 19.139 9.709 1.00 74.38 153 SER A CA 1
ATOM 1150 C C . SER A 1 153 ? 20.170 19.988 9.272 1.00 74.38 153 SER A C 1
ATOM 1152 O O . SER A 1 153 ? 20.213 21.212 9.393 1.00 74.38 153 SER A O 1
ATOM 1154 N N . VAL A 1 154 ? 19.085 19.363 8.796 1.00 74.81 154 VAL A N 1
ATOM 1155 C CA . VAL A 1 154 ? 17.837 20.064 8.465 1.00 74.81 154 VAL A CA 1
ATOM 1156 C C . VAL A 1 154 ? 17.269 20.710 9.734 1.00 74.81 154 VAL A C 1
ATOM 1158 O O . VAL A 1 154 ? 17.219 20.079 10.792 1.00 74.81 154 VAL A O 1
ATOM 1161 N N . HIS A 1 155 ? 16.838 21.970 9.644 1.00 76.88 155 HIS A N 1
ATOM 1162 C CA . HIS A 1 155 ? 16.323 22.706 10.799 1.00 76.88 155 HIS A CA 1
ATOM 1163 C C . HIS A 1 155 ? 15.046 22.050 11.366 1.00 76.88 155 HIS A C 1
ATOM 1165 O O . HIS A 1 155 ? 14.195 21.564 10.621 1.00 76.88 155 HIS A O 1
ATOM 1171 N N . GLU A 1 156 ? 14.894 22.051 12.693 1.00 80.69 156 GLU A N 1
ATOM 1172 C CA . GLU A 1 156 ? 13.862 21.269 13.390 1.00 80.69 156 GLU A CA 1
ATOM 1173 C C . GLU A 1 156 ? 12.430 21.637 12.974 1.00 80.69 156 GLU A C 1
ATOM 1175 O O . GLU A 1 156 ? 11.610 20.757 12.743 1.00 80.69 156 GLU A O 1
ATOM 1180 N N . ASN A 1 157 ? 12.138 22.927 12.765 1.00 77.12 157 ASN A N 1
ATOM 1181 C CA . ASN A 1 157 ? 10.823 23.367 12.268 1.00 77.12 157 ASN A CA 1
ATOM 1182 C C . ASN A 1 157 ? 10.430 22.697 10.935 1.00 77.12 157 ASN A C 1
ATOM 1184 O O . ASN A 1 157 ? 9.258 22.418 10.700 1.00 77.12 157 ASN A O 1
ATOM 1188 N N . VAL A 1 158 ? 11.403 22.429 10.065 1.00 74.69 158 VAL A N 1
ATOM 1189 C CA . VAL A 1 158 ? 11.203 21.793 8.769 1.00 74.69 158 VAL A CA 1
ATOM 1190 C C . VAL A 1 158 ? 10.925 20.311 8.961 1.00 74.69 158 VAL A C 1
ATOM 1192 O O . VAL A 1 158 ? 9.986 19.790 8.361 1.00 74.69 158 VAL A O 1
ATOM 1195 N N . LYS A 1 159 ? 11.703 19.651 9.829 1.00 78.44 159 LYS A N 1
ATOM 1196 C CA . LYS A 1 159 ? 11.471 18.258 10.226 1.00 78.44 159 LYS A CA 1
ATOM 1197 C C . LYS A 1 159 ? 10.065 18.086 10.792 1.00 78.44 159 LYS A C 1
ATOM 1199 O O . LYS A 1 159 ? 9.349 17.207 10.335 1.00 78.44 159 LYS A O 1
ATOM 1204 N N . THR A 1 160 ? 9.626 18.974 11.687 1.00 79.50 160 THR A N 1
ATOM 1205 C CA . THR A 1 160 ? 8.265 18.951 12.244 1.00 79.50 160 THR A CA 1
ATOM 1206 C C . THR A 1 160 ? 7.195 19.075 11.153 1.00 79.50 160 THR A C 1
ATOM 1208 O O . THR A 1 160 ? 6.262 18.279 11.128 1.00 79.50 160 THR A O 1
ATOM 1211 N N . LEU A 1 161 ? 7.337 20.011 10.206 1.00 76.25 161 LEU A N 1
ATOM 1212 C CA . LEU A 1 161 ? 6.364 20.177 9.115 1.00 76.25 161 LEU A CA 1
ATOM 1213 C C . LEU A 1 161 ? 6.294 18.951 8.186 1.00 76.25 161 LEU A C 1
ATOM 1215 O O . LEU A 1 161 ? 5.210 18.582 7.730 1.00 76.25 161 LEU A O 1
ATOM 1219 N N . PHE A 1 162 ? 7.433 18.312 7.901 1.00 77.31 162 PHE A N 1
ATOM 1220 C CA . PHE A 1 162 ? 7.465 17.059 7.142 1.00 77.31 162 PHE A CA 1
ATOM 1221 C C . PHE A 1 162 ? 6.884 15.893 7.944 1.00 77.31 162 PHE A C 1
ATOM 1223 O O . PHE A 1 162 ? 6.088 15.135 7.399 1.00 77.31 162 PHE A O 1
ATOM 1230 N N . ALA A 1 163 ? 7.189 15.786 9.239 1.00 79.31 163 ALA A N 1
ATOM 1231 C CA . ALA A 1 163 ? 6.607 14.784 10.128 1.00 79.31 163 ALA A CA 1
ATOM 1232 C C . ALA A 1 163 ? 5.075 14.887 10.168 1.00 79.31 163 ALA A C 1
ATOM 1234 O O . ALA A 1 163 ? 4.387 13.874 10.059 1.00 79.31 163 ALA A O 1
ATOM 1235 N N . GLU A 1 164 ? 4.530 16.104 10.263 1.00 76.31 164 GLU A N 1
ATOM 1236 C CA . GLU A 1 164 ? 3.084 16.362 10.231 1.00 76.31 164 GLU A CA 1
ATOM 1237 C C . GLU A 1 164 ? 2.431 15.949 8.904 1.00 76.31 164 GLU A C 1
ATOM 1239 O O . GLU A 1 164 ? 1.270 15.531 8.894 1.00 76.31 164 GLU A O 1
ATOM 1244 N N . ARG A 1 165 ? 3.171 16.058 7.794 1.00 76.38 165 ARG A N 1
ATOM 1245 C CA . ARG A 1 165 ? 2.739 15.642 6.452 1.00 76.38 165 ARG A CA 1
ATOM 1246 C C . ARG A 1 165 ? 2.907 14.160 6.174 1.00 76.38 165 ARG A C 1
ATOM 1248 O O . ARG A 1 165 ? 2.176 13.628 5.346 1.00 76.38 165 ARG A O 1
ATOM 1255 N N . PHE A 1 166 ? 3.880 13.521 6.808 1.00 81.81 166 PHE A N 1
ATOM 1256 C CA . PHE A 1 166 ? 4.228 12.142 6.530 1.00 81.81 166 PHE A CA 1
ATOM 1257 C C . PHE A 1 166 ? 3.042 11.231 6.850 1.00 81.81 166 PHE A C 1
ATOM 1259 O O . PHE A 1 166 ? 2.589 11.152 7.997 1.00 81.81 166 PHE A O 1
ATOM 1266 N N . THR A 1 167 ? 2.559 10.533 5.829 1.00 79.81 167 THR A N 1
ATOM 1267 C CA . THR A 1 167 ? 1.551 9.482 5.938 1.00 79.81 167 THR A CA 1
ATOM 1268 C C . THR A 1 167 ? 1.995 8.305 5.098 1.00 79.81 167 THR A C 1
ATOM 1270 O O . THR A 1 167 ? 2.471 8.510 3.986 1.00 79.81 167 THR A O 1
ATOM 1273 N N . ILE A 1 168 ? 1.794 7.093 5.606 1.00 85.31 168 ILE A N 1
ATOM 1274 C CA . ILE A 1 168 ? 2.005 5.876 4.826 1.00 85.31 168 ILE A CA 1
ATOM 1275 C C . ILE A 1 168 ? 1.053 5.912 3.619 1.00 85.31 168 ILE A C 1
ATOM 1277 O O . ILE A 1 168 ? -0.158 6.046 3.791 1.00 85.31 168 ILE A O 1
ATOM 1281 N N . GLU A 1 169 ? 1.621 5.859 2.414 1.00 85.12 169 GLU A N 1
ATOM 1282 C CA . GLU A 1 169 ? 0.883 5.769 1.150 1.00 85.12 169 GLU A CA 1
ATOM 1283 C C . GLU A 1 169 ? 0.504 4.312 0.841 1.00 85.12 169 GLU A C 1
ATOM 1285 O O . GLU A 1 169 ? 1.077 3.373 1.397 1.00 85.12 169 GLU A O 1
ATOM 1290 N N . ASP A 1 170 ? -0.460 4.122 -0.059 1.00 85.38 170 ASP A N 1
ATOM 1291 C CA . ASP A 1 170 ? -1.052 2.821 -0.403 1.00 85.38 170 ASP A CA 1
ATOM 1292 C C . ASP A 1 170 ? -0.027 1.741 -0.804 1.00 85.38 170 ASP A C 1
ATOM 1294 O O . ASP A 1 170 ? -0.245 0.556 -0.546 1.00 85.38 170 ASP A O 1
ATOM 1298 N N . ASP A 1 171 ? 1.079 2.117 -1.453 1.00 87.38 171 ASP A N 1
ATOM 1299 C CA . ASP A 1 171 ? 2.126 1.184 -1.878 1.00 87.38 171 ASP A CA 1
ATOM 1300 C C . ASP A 1 171 ? 2.930 0.644 -0.686 1.00 87.38 171 ASP A C 1
ATOM 1302 O O . ASP A 1 171 ? 3.097 -0.573 -0.549 1.00 87.38 171 ASP A O 1
ATOM 1306 N N . LEU A 1 172 ? 3.356 1.532 0.218 1.00 88.12 172 LEU A N 1
ATOM 1307 C CA . LEU A 1 172 ? 4.027 1.170 1.464 1.00 88.12 172 LEU A CA 1
ATOM 1308 C C . LEU A 1 172 ? 3.070 0.447 2.415 1.00 88.12 172 LEU A C 1
ATOM 1310 O O . LEU A 1 172 ? 3.462 -0.534 3.041 1.00 88.12 172 LEU A O 1
ATOM 1314 N N . GLU A 1 173 ? 1.808 0.867 2.492 1.00 90.81 173 GLU A N 1
ATOM 1315 C CA . GLU A 1 173 ? 0.795 0.154 3.267 1.00 90.81 173 GLU A CA 1
ATOM 1316 C C . GLU A 1 173 ? 0.600 -1.267 2.725 1.00 90.81 173 GLU A C 1
ATOM 1318 O O . GLU A 1 173 ? 0.626 -2.230 3.487 1.00 90.81 173 GLU A O 1
ATOM 1323 N N . GLY A 1 174 ? 0.456 -1.424 1.405 1.00 90.75 174 GLY A N 1
ATOM 1324 C CA . GLY A 1 174 ? 0.371 -2.730 0.754 1.00 90.75 174 GLY A CA 1
ATOM 1325 C C . GLY A 1 174 ? 1.578 -3.615 1.067 1.00 90.75 174 GLY A C 1
ATOM 1326 O O . GLY A 1 174 ? 1.410 -4.797 1.370 1.00 90.75 174 GLY A O 1
ATOM 1327 N N . PHE A 1 175 ? 2.785 -3.044 1.054 1.00 90.38 175 PHE A N 1
ATOM 1328 C CA . PHE A 1 175 ? 4.006 -3.739 1.453 1.00 90.38 175 PHE A CA 1
ATOM 1329 C C . PHE A 1 175 ? 3.965 -4.195 2.921 1.00 90.38 175 PHE A C 1
ATOM 1331 O O . PHE A 1 175 ? 4.180 -5.378 3.190 1.00 90.38 175 PHE A O 1
ATOM 1338 N N . ILE A 1 176 ? 3.614 -3.303 3.853 1.00 91.25 176 ILE A N 1
ATOM 1339 C CA . ILE A 1 176 ? 3.502 -3.610 5.288 1.00 91.25 176 ILE A CA 1
ATOM 1340 C C . ILE A 1 176 ? 2.463 -4.702 5.534 1.00 91.25 176 ILE A C 1
ATOM 1342 O O . ILE A 1 176 ? 2.732 -5.653 6.263 1.00 91.25 176 ILE A O 1
ATOM 1346 N N . VAL A 1 177 ? 1.287 -4.607 4.910 1.00 91.94 177 VAL A N 1
ATOM 1347 C CA . VAL A 1 177 ? 0.235 -5.618 5.062 1.00 91.94 177 VAL A CA 1
ATOM 1348 C C . VAL A 1 177 ? 0.722 -6.978 4.577 1.00 91.94 177 VAL A C 1
ATOM 1350 O O . VAL A 1 177 ? 0.498 -7.970 5.264 1.00 91.94 177 VAL A O 1
ATOM 1353 N N . ARG A 1 178 ? 1.433 -7.046 3.445 1.00 89.62 178 ARG A N 1
ATOM 1354 C CA . ARG A 1 178 ? 2.034 -8.299 2.962 1.00 89.62 178 ARG A CA 1
ATOM 1355 C C . ARG A 1 178 ? 3.095 -8.845 3.915 1.00 89.62 178 ARG A C 1
ATOM 1357 O O . ARG A 1 178 ? 3.119 -10.051 4.123 1.00 89.62 178 ARG A O 1
ATOM 1364 N N . LEU A 1 179 ? 3.930 -7.988 4.501 1.00 89.50 179 LEU A N 1
ATOM 1365 C CA . LEU A 1 179 ? 4.933 -8.391 5.491 1.00 89.50 179 LEU A CA 1
ATOM 1366 C C . LEU A 1 179 ? 4.265 -8.982 6.745 1.00 89.50 179 LEU A C 1
ATOM 1368 O O . LEU A 1 179 ? 4.598 -10.081 7.176 1.00 89.50 179 LEU A O 1
ATOM 1372 N N . VAL A 1 180 ? 3.245 -8.300 7.274 1.00 90.06 180 VAL A N 1
ATOM 1373 C CA . VAL A 1 180 ? 2.475 -8.742 8.448 1.00 90.06 180 VAL A CA 1
ATOM 1374 C C . VAL A 1 180 ? 1.710 -10.038 8.165 1.00 90.06 180 VAL A C 1
ATOM 1376 O O . VAL A 1 180 ? 1.719 -10.947 8.995 1.00 90.06 180 VAL A O 1
ATOM 1379 N N . CYS A 1 181 ? 1.058 -10.141 7.003 1.00 87.62 181 CYS A N 1
ATOM 1380 C CA . CYS A 1 181 ? 0.285 -11.323 6.612 1.00 87.62 181 CYS A CA 1
ATOM 1381 C C . CYS A 1 181 ? 1.160 -12.497 6.151 1.00 87.62 181 CYS A C 1
ATOM 1383 O O . CYS A 1 181 ? 0.653 -13.605 6.056 1.00 87.62 181 CYS A O 1
ATOM 1385 N N . GLY A 1 182 ? 2.428 -12.274 5.812 1.00 80.81 182 GLY A N 1
ATOM 1386 C CA . GLY A 1 182 ? 3.348 -13.331 5.400 1.00 80.81 182 GLY A CA 1
ATOM 1387 C C . GLY A 1 182 ? 3.947 -14.040 6.606 1.00 80.81 182 GLY A C 1
ATOM 1388 O O . GLY A 1 182 ? 3.562 -15.160 6.933 1.00 80.81 182 GLY A O 1
ATOM 1389 N N . ASP A 1 183 ? 4.871 -13.357 7.278 1.00 69.50 183 ASP A N 1
ATOM 1390 C CA . ASP A 1 183 ? 5.817 -14.016 8.183 1.00 69.50 183 ASP A CA 1
ATOM 1391 C C . ASP A 1 183 ? 5.264 -14.199 9.602 1.00 69.50 183 ASP A C 1
ATOM 1393 O O . ASP A 1 183 ? 5.621 -15.152 10.293 1.00 69.50 183 ASP A O 1
ATOM 1397 N N . CYS A 1 184 ? 4.365 -13.312 10.041 1.00 76.81 184 CYS A N 1
ATOM 1398 C CA . CYS A 1 184 ? 3.958 -13.250 11.447 1.00 76.81 184 CYS A CA 1
ATOM 1399 C C . CYS A 1 184 ? 2.492 -13.594 11.700 1.00 76.81 184 CYS A C 1
ATOM 1401 O O . CYS A 1 184 ? 2.160 -14.179 12.731 1.00 76.81 184 CYS A O 1
ATOM 1403 N N . PHE A 1 185 ? 1.595 -13.228 10.782 1.00 88.88 185 PHE A N 1
ATOM 1404 C CA . PHE A 1 185 ? 0.158 -13.380 10.986 1.00 88.88 185 PHE A CA 1
ATOM 1405 C C . PHE A 1 185 ? -0.551 -13.873 9.713 1.00 88.88 185 PHE A C 1
ATOM 1407 O O . PHE A 1 185 ? -1.323 -13.115 9.121 1.00 88.88 185 PHE A O 1
ATOM 1414 N N . PRO A 1 186 ? -0.374 -15.149 9.319 1.00 85.88 186 PRO A N 1
ATOM 1415 C CA . PRO A 1 186 ? -0.867 -15.709 8.050 1.00 85.88 186 PRO A CA 1
ATOM 1416 C C . PRO A 1 186 ? -2.388 -15.676 7.869 1.00 85.88 186 PRO A C 1
ATOM 1418 O O . PRO A 1 186 ? -2.905 -15.778 6.757 1.00 85.88 186 PRO A O 1
ATOM 1421 N N . GLU A 1 187 ? -3.134 -15.542 8.964 1.00 87.62 187 GLU A N 1
ATOM 1422 C CA . GLU A 1 187 ? -4.588 -15.426 8.917 1.00 87.62 187 GLU A CA 1
ATOM 1423 C C . GLU A 1 187 ? -5.103 -13.987 8.799 1.00 87.62 187 GLU A C 1
ATOM 1425 O O . GLU A 1 187 ? -6.303 -13.804 8.588 1.00 87.62 187 GLU A O 1
ATOM 1430 N N . SER A 1 188 ? -4.225 -12.987 8.923 1.00 92.00 188 SER A N 1
ATOM 1431 C CA . SER A 1 188 ? -4.567 -11.564 8.833 1.00 92.00 188 SER A CA 1
ATOM 1432 C C . SER A 1 188 ? -5.090 -11.181 7.457 1.00 92.00 188 SER A C 1
ATOM 1434 O O . SER A 1 188 ? -4.812 -11.837 6.453 1.00 92.00 188 SER A O 1
ATOM 1436 N N . TYR A 1 189 ? -5.904 -10.129 7.420 1.00 93.06 189 TYR A N 1
ATOM 1437 C CA . TYR A 1 189 ? -6.593 -9.717 6.201 1.00 93.06 189 TYR A CA 1
ATOM 1438 C C . TYR A 1 189 ? -7.011 -8.244 6.247 1.00 93.06 189 TYR A C 1
ATOM 1440 O O . TYR A 1 189 ? -7.018 -7.598 7.299 1.00 93.06 189 TYR A O 1
ATOM 1448 N N . ARG A 1 190 ? -7.395 -7.703 5.088 1.00 94.12 190 ARG A N 1
ATOM 1449 C CA . ARG A 1 190 ? -8.031 -6.380 4.990 1.00 94.12 190 ARG A CA 1
ATOM 1450 C C . ARG A 1 190 ? -9.535 -6.497 5.196 1.00 94.12 190 ARG A C 1
ATOM 1452 O O . ARG A 1 190 ? -10.159 -7.388 4.636 1.00 94.12 190 ARG A O 1
ATOM 1459 N N . ALA A 1 191 ? -10.148 -5.598 5.953 1.00 95.56 191 ALA A N 1
ATOM 1460 C CA . ALA A 1 191 ? -11.601 -5.482 6.022 1.00 95.56 191 ALA A CA 1
ATOM 1461 C C . ALA A 1 191 ? -12.185 -5.035 4.664 1.00 95.56 191 ALA A C 1
ATOM 1463 O O . ALA A 1 191 ? -11.483 -4.400 3.879 1.00 95.56 191 ALA A O 1
ATOM 1464 N N . PRO A 1 192 ? -13.485 -5.267 4.388 1.00 94.94 192 PRO A N 1
ATOM 1465 C CA . PRO A 1 192 ? -14.147 -4.678 3.219 1.00 94.94 192 PRO A CA 1
ATOM 1466 C C . PRO A 1 192 ? -14.012 -3.145 3.171 1.00 94.94 192 PRO A C 1
ATOM 1468 O O . PRO A 1 192 ? -13.788 -2.556 2.113 1.00 94.94 192 PRO A O 1
ATOM 1471 N N . TYR A 1 193 ? -14.125 -2.511 4.342 1.00 95.06 193 TYR A N 1
ATOM 1472 C CA . TYR A 1 193 ? -14.041 -1.062 4.511 1.00 95.06 193 TYR A CA 1
ATOM 1473 C C . TYR A 1 193 ? -13.166 -0.689 5.706 1.00 95.06 193 TYR A C 1
ATOM 1475 O O . TYR A 1 193 ? -12.011 -0.355 5.502 1.00 95.06 193 TYR A O 1
ATOM 1483 N N . PHE A 1 194 ? -13.671 -0.762 6.940 1.00 95.75 194 PHE A N 1
ATOM 1484 C CA . PHE A 1 194 ? -12.904 -0.354 8.124 1.00 95.75 194 PHE A CA 1
ATOM 1485 C C . PHE A 1 194 ? -12.559 -1.535 9.025 1.00 95.75 194 PHE A C 1
ATOM 1487 O O . PHE A 1 194 ? -13.449 -2.297 9.417 1.00 95.75 194 PHE A O 1
ATOM 1494 N N . ALA A 1 195 ? -11.292 -1.618 9.429 1.00 96.50 195 ALA A N 1
ATOM 1495 C CA . ALA A 1 195 ? -10.776 -2.571 10.401 1.00 96.50 195 ALA A CA 1
ATOM 1496 C C . ALA A 1 195 ? -11.562 -2.508 11.709 1.00 96.50 195 ALA A C 1
ATOM 1498 O O . ALA A 1 195 ? -11.994 -3.536 12.222 1.00 96.50 195 ALA A O 1
ATOM 1499 N N . TRP A 1 196 ? -11.844 -1.302 12.208 1.00 97.62 196 TRP A N 1
ATOM 1500 C CA . TRP A 1 196 ? -12.595 -1.114 13.453 1.00 97.62 196 TRP A CA 1
ATOM 1501 C C . TRP A 1 196 ? -14.007 -1.701 13.394 1.00 97.62 196 TRP A C 1
ATOM 1503 O O . TRP A 1 196 ? -14.469 -2.334 14.344 1.00 97.62 196 TRP A O 1
ATOM 1513 N N . SER A 1 197 ? -14.686 -1.545 12.255 1.00 97.00 197 SER A N 1
ATOM 1514 C CA . SER A 1 197 ? -16.006 -2.143 12.039 1.00 97.00 197 SER A CA 1
ATOM 1515 C C . SER A 1 197 ? -15.922 -3.663 11.951 1.00 97.00 197 SER A C 1
ATOM 1517 O O . SER A 1 197 ? -16.751 -4.354 12.534 1.00 97.00 197 SER A O 1
ATOM 1519 N N . GLN A 1 198 ? -14.906 -4.190 11.268 1.00 97.56 198 GLN A N 1
ATOM 1520 C CA . GLN A 1 198 ? -14.708 -5.630 11.128 1.00 97.56 198 GLN A CA 1
ATOM 1521 C C . GLN A 1 198 ? -14.320 -6.303 12.454 1.00 97.56 198 GLN A C 1
ATOM 1523 O O . GLN A 1 198 ? -14.839 -7.372 12.758 1.00 97.56 198 GLN A O 1
ATOM 1528 N N . LEU A 1 199 ? -13.474 -5.672 13.274 1.00 98.06 199 LEU A N 1
ATOM 1529 C CA . LEU A 1 199 ? -13.157 -6.126 14.633 1.00 98.06 199 LEU A CA 1
ATOM 1530 C C . LEU A 1 199 ? -14.427 -6.199 15.488 1.00 98.06 199 LEU A C 1
ATOM 1532 O O . LEU A 1 199 ? -14.683 -7.206 16.143 1.00 98.06 199 LEU A O 1
ATOM 1536 N N . SER A 1 200 ? -15.277 -5.173 15.415 1.00 97.94 200 SER A N 1
ATOM 1537 C CA . SER A 1 200 ? -16.584 -5.180 16.076 1.00 97.94 200 SER A CA 1
ATOM 1538 C C . SER A 1 200 ? -17.491 -6.295 15.555 1.00 97.94 200 SER A C 1
ATOM 1540 O O . SER A 1 200 ? -18.097 -7.007 16.353 1.00 97.94 200 SER A O 1
ATOM 1542 N N . ALA A 1 201 ? -17.555 -6.527 14.245 1.00 97.69 201 ALA A N 1
ATOM 1543 C CA . ALA A 1 201 ? -18.326 -7.634 13.681 1.00 97.69 201 ALA A CA 1
ATOM 1544 C C . ALA A 1 201 ? -17.832 -8.998 14.183 1.00 97.69 201 ALA A C 1
ATOM 1546 O O . ALA A 1 201 ? -18.640 -9.858 14.518 1.00 97.69 201 ALA A O 1
ATOM 1547 N N . ASN A 1 202 ? -16.517 -9.170 14.297 1.00 96.81 202 ASN A N 1
ATOM 1548 C CA . ASN A 1 202 ? -15.874 -10.393 14.773 1.00 96.81 202 ASN A CA 1
ATOM 1549 C C . ASN A 1 202 ? -16.083 -10.656 16.280 1.00 96.81 202 ASN A C 1
ATOM 1551 O O . ASN A 1 202 ? -15.808 -11.761 16.748 1.00 96.81 202 ASN A O 1
ATOM 1555 N N . MET A 1 203 ? -16.558 -9.668 17.046 1.00 96.00 203 MET A N 1
ATOM 1556 C CA . MET A 1 203 ? -16.969 -9.824 18.452 1.00 96.00 203 MET A CA 1
ATOM 1557 C C . MET A 1 203 ? -18.446 -10.217 18.599 1.00 96.00 203 MET A C 1
ATOM 1559 O O . MET A 1 203 ? -18.856 -10.701 19.658 1.00 96.00 203 MET A O 1
ATOM 1563 N N . ALA A 1 204 ? -19.257 -10.013 17.556 1.00 94.94 204 ALA A N 1
ATOM 1564 C CA . ALA A 1 204 ? -20.691 -10.261 17.604 1.00 94.94 204 ALA A CA 1
ATOM 1565 C C . ALA A 1 204 ? -20.989 -11.757 17.721 1.00 94.94 204 ALA A C 1
ATOM 1567 O O . ALA A 1 204 ? -20.355 -12.567 17.055 1.00 94.94 204 ALA A O 1
ATOM 1568 N N . GLY A 1 205 ? -22.009 -12.140 18.498 1.00 90.69 205 GLY A N 1
ATOM 1569 C CA . GLY A 1 205 ? -22.358 -13.554 18.701 1.00 90.69 205 GLY A CA 1
ATOM 1570 C C . GLY A 1 205 ? -22.606 -14.336 17.402 1.00 90.69 205 GLY A C 1
ATOM 1571 O O . GLY A 1 205 ? -22.216 -15.494 17.310 1.00 90.69 205 GLY A O 1
ATOM 1572 N N . SER A 1 206 ? -23.177 -13.694 16.378 1.00 88.00 206 SER A N 1
ATOM 1573 C CA . SER A 1 206 ? -23.450 -14.294 15.063 1.00 88.00 206 SER A CA 1
ATOM 1574 C C . SER A 1 206 ? -22.213 -14.487 14.176 1.00 88.00 206 SER A C 1
ATOM 1576 O O . SER A 1 206 ? -22.302 -15.181 13.170 1.00 88.00 206 SER A O 1
ATOM 1578 N N . ASN A 1 207 ? -21.083 -13.857 14.506 1.00 90.94 207 ASN A N 1
ATOM 1579 C CA . ASN A 1 207 ? -19.845 -13.894 13.718 1.00 90.94 207 ASN A CA 1
ATOM 1580 C C . ASN A 1 207 ? -18.605 -13.962 14.625 1.00 90.94 207 ASN A C 1
ATOM 1582 O O . ASN A 1 207 ? -17.545 -13.430 14.297 1.00 90.94 207 ASN A O 1
ATOM 1586 N N . LYS A 1 208 ? -18.746 -14.571 15.809 1.00 93.44 208 LYS A N 1
ATOM 1587 C CA . LYS A 1 208 ? -17.734 -14.473 16.858 1.00 93.44 208 LYS A CA 1
ATOM 1588 C C . LYS A 1 208 ? -16.477 -15.235 16.456 1.00 93.44 208 LYS A C 1
ATOM 1590 O O . LYS A 1 208 ? -16.461 -16.464 16.417 1.00 93.44 208 LYS A O 1
ATOM 1595 N N . SER A 1 209 ? -15.416 -14.495 16.171 1.00 93.06 209 SER A N 1
ATOM 1596 C CA . SER A 1 209 ? -14.112 -15.032 15.793 1.00 93.06 209 SER A CA 1
ATOM 1597 C C . SER A 1 209 ? -12.970 -14.492 16.635 1.00 93.06 209 SER A C 1
ATOM 1599 O O . SER A 1 209 ? -11.905 -15.098 16.609 1.00 93.06 209 SER A O 1
ATOM 1601 N N . ILE A 1 210 ? -13.186 -13.396 17.366 1.00 95.75 210 ILE A N 1
ATOM 1602 C CA . ILE A 1 210 ? -12.234 -12.833 18.324 1.00 95.75 210 ILE A CA 1
ATOM 1603 C C . ILE A 1 210 ? -12.892 -12.736 19.710 1.00 95.75 210 ILE A C 1
ATOM 1605 O O . ILE A 1 210 ? -14.120 -12.691 19.835 1.00 95.75 210 ILE A O 1
ATOM 1609 N N . SER A 1 211 ? -12.078 -12.778 20.760 1.00 96.31 211 SER A N 1
ATOM 1610 C CA . SER A 1 211 ? -12.509 -12.639 22.155 1.00 96.31 211 SER A CA 1
ATOM 1611 C C . SER A 1 211 ? -11.998 -11.359 22.810 1.00 96.31 211 SER A C 1
ATOM 1613 O O . SER A 1 211 ? -12.622 -10.884 23.755 1.00 96.31 211 SER A O 1
ATOM 1615 N N . GLU A 1 212 ? -10.906 -10.795 22.295 1.00 97.31 212 GLU A N 1
ATOM 1616 C CA . GLU A 1 212 ? -10.290 -9.559 22.774 1.00 97.31 212 GLU A CA 1
ATOM 1617 C C . GLU A 1 212 ? -9.893 -8.654 21.616 1.00 97.31 212 GLU A C 1
ATOM 1619 O O . GLU A 1 212 ? -9.684 -9.118 20.492 1.00 97.31 212 GLU A O 1
ATOM 1624 N N . VAL A 1 213 ? -9.735 -7.363 21.912 1.00 98.06 213 VAL A N 1
ATOM 1625 C CA . VAL A 1 213 ? -9.257 -6.373 20.948 1.00 98.06 213 VAL A CA 1
ATOM 1626 C C . VAL A 1 213 ? -8.091 -5.586 21.536 1.00 98.06 213 VAL A C 1
ATOM 1628 O O . VAL A 1 213 ? -8.219 -4.984 22.603 1.00 98.06 213 VAL A O 1
ATOM 1631 N N . TRP A 1 214 ? -6.973 -5.561 20.812 1.00 97.94 214 TRP A N 1
ATOM 1632 C CA . TRP A 1 214 ? -5.800 -4.741 21.107 1.00 97.94 214 TRP A CA 1
ATOM 1633 C C . TRP A 1 214 ? -5.660 -3.658 20.036 1.00 97.94 214 TRP A C 1
ATOM 1635 O O . TRP A 1 214 ? -5.485 -3.965 18.856 1.00 97.94 214 TRP A O 1
ATOM 1645 N N . GLY A 1 215 ? -5.792 -2.384 20.418 1.00 96.50 215 GLY A N 1
ATOM 1646 C CA . GLY A 1 215 ? -5.889 -1.325 19.416 1.00 96.50 215 GLY A CA 1
ATOM 1647 C C . GLY A 1 215 ? -6.109 0.089 19.940 1.00 96.50 215 GLY A C 1
ATOM 1648 O O . GLY A 1 215 ? -5.837 0.403 21.098 1.00 96.50 215 GLY A O 1
ATOM 1649 N N . SER A 1 216 ? -6.592 0.951 19.045 1.00 94.62 216 SER A N 1
ATOM 1650 C CA . SER A 1 216 ? -6.897 2.358 19.324 1.00 94.62 216 SER A CA 1
ATOM 1651 C C . SER A 1 216 ? -8.134 2.519 20.221 1.00 94.62 216 SER A C 1
ATOM 1653 O O . SER A 1 216 ? -9.100 1.764 20.107 1.00 94.62 216 SER A O 1
ATOM 1655 N N . LEU A 1 217 ? -8.158 3.545 21.080 1.00 96.19 217 LEU A N 1
ATOM 1656 C CA . LEU A 1 217 ? -9.276 3.789 22.008 1.00 96.19 217 LEU A CA 1
ATOM 1657 C C . LEU A 1 217 ? -10.615 4.012 21.287 1.00 96.19 217 LEU A C 1
ATOM 1659 O O . LEU A 1 217 ? -11.673 3.695 21.832 1.00 96.19 217 LEU A O 1
ATOM 1663 N N . GLU A 1 218 ? -10.583 4.521 20.055 1.00 95.62 218 GLU A N 1
ATOM 1664 C CA . GLU A 1 218 ? -11.756 4.739 19.209 1.00 95.62 218 GLU A CA 1
ATOM 1665 C C . GLU A 1 218 ? -12.599 3.486 18.961 1.00 95.62 218 GLU A C 1
ATOM 1667 O O . GLU A 1 218 ? -13.801 3.602 18.711 1.00 95.62 218 GLU A O 1
ATOM 1672 N N . LEU A 1 219 ? -12.019 2.291 19.097 1.00 97.19 219 LEU A N 1
ATOM 1673 C CA . LEU A 1 219 ? -12.746 1.023 19.014 1.00 97.19 219 LEU A CA 1
ATOM 1674 C C . LEU A 1 219 ? -13.901 0.934 20.026 1.00 97.19 219 LEU A C 1
ATOM 1676 O O . LEU A 1 219 ? -14.908 0.285 19.746 1.00 97.19 219 LEU A O 1
ATOM 1680 N N . LEU A 1 220 ? -13.831 1.662 21.149 1.00 97.62 220 LEU A N 1
ATOM 1681 C CA . LEU A 1 220 ? -14.926 1.760 22.124 1.00 97.62 220 LEU A CA 1
ATOM 1682 C C . LEU A 1 220 ? -16.202 2.404 21.549 1.00 97.62 220 LEU A C 1
ATOM 1684 O O . LEU A 1 220 ? -17.273 2.258 22.149 1.00 97.62 220 LEU A O 1
ATOM 1688 N N . ALA A 1 221 ? -16.133 3.067 20.388 1.00 96.25 221 ALA A N 1
ATOM 1689 C CA . ALA A 1 221 ? -17.301 3.567 19.662 1.00 96.25 221 ALA A CA 1
ATOM 1690 C C . ALA A 1 221 ? -18.118 2.466 18.961 1.00 96.25 221 ALA A C 1
ATOM 1692 O O . ALA A 1 221 ? -19.270 2.698 18.583 1.00 96.25 221 ALA A O 1
ATOM 1693 N N . PHE A 1 222 ? -17.548 1.278 18.760 1.00 96.75 222 PHE A N 1
ATOM 1694 C CA . PHE A 1 222 ? -18.171 0.227 17.962 1.00 96.75 222 PHE A CA 1
ATOM 1695 C C . PHE A 1 222 ? -18.861 -0.828 18.839 1.00 96.75 222 PHE A C 1
ATOM 1697 O O . PHE A 1 222 ? -18.327 -1.219 19.878 1.00 96.75 222 PHE A O 1
ATOM 1704 N N . PRO A 1 223 ? -20.058 -1.303 18.455 1.00 94.94 223 PRO A N 1
ATOM 1705 C CA . PRO A 1 223 ? -20.849 -2.222 19.272 1.00 94.94 223 PRO A CA 1
ATOM 1706 C C . PRO A 1 223 ? -20.094 -3.536 19.545 1.00 94.94 223 PRO A C 1
ATOM 1708 O O . PRO A 1 223 ? -19.196 -3.920 18.799 1.00 94.94 223 PRO A O 1
ATOM 1711 N N . GLY A 1 224 ? -20.394 -4.189 20.670 1.00 94.25 224 GLY A N 1
ATOM 1712 C CA . GLY A 1 224 ? -19.722 -5.421 21.117 1.00 94.25 224 GLY A CA 1
ATOM 1713 C C . GLY A 1 224 ? -18.281 -5.276 21.630 1.00 94.25 224 GLY A C 1
ATOM 1714 O O . GLY A 1 224 ? -17.771 -6.209 22.241 1.00 94.25 224 GLY A O 1
ATOM 1715 N N . ILE A 1 225 ? -17.627 -4.121 21.445 1.00 96.94 225 ILE A N 1
ATOM 1716 C CA . ILE A 1 225 ? -16.301 -3.843 22.022 1.00 96.94 225 ILE A CA 1
ATOM 1717 C C . ILE A 1 225 ? -16.455 -3.078 23.340 1.00 96.94 225 ILE A C 1
ATOM 1719 O O . ILE A 1 225 ? -16.547 -1.852 23.356 1.00 96.94 225 ILE A O 1
ATOM 1723 N N . ASP A 1 226 ? -16.494 -3.795 24.460 1.00 95.62 226 ASP A N 1
ATOM 1724 C CA . ASP A 1 226 ? -16.664 -3.183 25.787 1.00 95.62 226 ASP A CA 1
ATOM 1725 C C . ASP A 1 226 ? -15.344 -2.815 26.471 1.00 95.62 226 ASP A C 1
ATOM 1727 O O . ASP A 1 226 ? -15.319 -1.941 27.345 1.00 95.62 226 ASP A O 1
ATOM 1731 N N . ARG A 1 227 ? -14.238 -3.440 26.056 1.00 97.00 227 ARG A N 1
ATOM 1732 C CA . ARG A 1 227 ? -12.882 -3.096 26.485 1.00 97.00 227 ARG A CA 1
ATOM 1733 C C . ARG A 1 227 ? -11.920 -3.097 25.309 1.00 97.00 227 ARG A C 1
ATOM 1735 O O . ARG A 1 227 ? -12.072 -3.891 24.387 1.00 97.00 227 ARG A O 1
ATOM 1742 N N . VAL A 1 228 ? -10.931 -2.216 25.378 1.00 98.44 228 VAL A N 1
ATOM 1743 C CA . VAL A 1 228 ? -9.808 -2.156 24.442 1.00 98.44 228 VAL A CA 1
ATOM 1744 C C . VAL A 1 228 ? -8.533 -2.310 25.249 1.00 98.44 228 VAL A C 1
ATOM 1746 O O . VAL A 1 228 ? -8.289 -1.529 26.172 1.00 98.44 228 VAL A O 1
ATOM 1749 N N . ILE A 1 229 ? -7.746 -3.329 24.916 1.00 98.50 229 ILE A N 1
ATOM 1750 C CA . ILE A 1 229 ? -6.395 -3.506 25.440 1.00 98.50 229 ILE A CA 1
ATOM 1751 C C . ILE A 1 229 ? -5.529 -2.419 24.807 1.00 98.50 229 ILE A C 1
ATOM 1753 O O . ILE A 1 229 ? -5.576 -2.219 23.593 1.00 98.50 229 ILE A O 1
ATOM 1757 N N . THR A 1 230 ? -4.770 -1.700 25.625 1.00 96.56 230 THR A N 1
ATOM 1758 C CA . THR A 1 230 ? -3.883 -0.612 25.184 1.00 96.56 230 THR A CA 1
ATOM 1759 C C . THR A 1 230 ? -2.420 -1.036 25.223 1.00 96.56 230 THR A C 1
ATOM 1761 O O . THR A 1 230 ? -1.641 -0.623 24.364 1.00 96.56 230 THR A O 1
ATOM 1764 N N . ASN A 1 231 ? -2.065 -1.915 26.161 1.00 96.44 231 ASN A N 1
ATOM 1765 C CA . ASN A 1 231 ? -0.709 -2.401 26.377 1.00 96.44 231 ASN A CA 1
ATOM 1766 C C . ASN A 1 231 ? -0.715 -3.855 26.882 1.00 96.44 231 ASN A C 1
ATOM 1768 O O . ASN A 1 231 ? -1.624 -4.258 27.608 1.00 96.44 231 ASN A O 1
ATOM 1772 N N . ILE A 1 232 ? 0.305 -4.629 26.508 1.00 96.19 232 ILE A N 1
ATOM 1773 C CA . ILE A 1 232 ? 0.528 -6.010 26.955 1.00 96.19 232 ILE A CA 1
ATOM 1774 C C . ILE A 1 232 ? 1.976 -6.108 27.435 1.00 96.19 232 ILE A C 1
ATOM 1776 O O . ILE A 1 232 ? 2.898 -5.825 26.677 1.00 96.19 232 ILE A O 1
ATOM 1780 N N . ASP A 1 233 ? 2.169 -6.532 28.681 1.00 95.81 233 ASP A N 1
ATOM 1781 C CA . ASP A 1 233 ? 3.474 -6.779 29.290 1.00 95.81 233 ASP A CA 1
ATOM 1782 C C . ASP A 1 233 ? 3.622 -8.281 29.556 1.00 95.81 233 ASP A C 1
ATOM 1784 O O . ASP A 1 233 ? 3.096 -8.831 30.530 1.00 95.81 233 ASP A O 1
ATOM 1788 N N . THR A 1 234 ? 4.336 -8.958 28.659 1.00 93.62 234 THR A N 1
ATOM 1789 C CA . THR A 1 234 ? 4.580 -10.403 28.730 1.00 93.62 234 THR A CA 1
ATOM 1790 C C . THR A 1 234 ? 5.567 -10.781 29.833 1.00 93.62 234 THR A C 1
ATOM 1792 O O . THR A 1 234 ? 5.511 -11.906 30.324 1.00 93.62 234 THR A O 1
ATOM 1795 N N . GLN A 1 235 ? 6.423 -9.856 30.283 1.00 93.00 235 GLN A N 1
ATOM 1796 C CA . GLN A 1 235 ? 7.385 -10.106 31.361 1.00 93.00 235 GLN A CA 1
ATOM 1797 C C . GLN A 1 235 ? 6.700 -10.115 32.725 1.00 93.00 235 GLN A C 1
ATOM 1799 O O . GLN A 1 235 ? 6.998 -10.956 33.572 1.00 93.00 235 GLN A O 1
ATOM 1804 N N . ARG A 1 236 ? 5.773 -9.177 32.939 1.00 94.75 236 ARG A N 1
ATOM 1805 C CA . ARG A 1 236 ? 4.952 -9.109 34.157 1.00 94.75 236 ARG A CA 1
ATOM 1806 C C . ARG A 1 236 ? 3.720 -10.004 34.098 1.00 94.75 236 ARG A C 1
ATOM 1808 O O . ARG A 1 236 ? 3.017 -10.113 35.096 1.00 94.75 236 ARG A O 1
ATOM 1815 N N . GLU A 1 237 ? 3.468 -10.630 32.950 1.00 95.44 237 GLU A N 1
ATOM 1816 C CA . GLU A 1 237 ? 2.259 -11.399 32.657 1.00 95.44 237 GLU A CA 1
ATOM 1817 C C . GLU A 1 237 ? 0.978 -10.585 32.938 1.00 95.44 237 GLU A C 1
ATOM 1819 O O . GLU A 1 237 ? -0.007 -11.085 33.494 1.00 95.44 237 GLU A O 1
ATOM 1824 N N . THR A 1 238 ? 0.977 -9.317 32.508 1.00 97.31 238 THR A N 1
ATOM 1825 C CA . THR A 1 238 ? -0.146 -8.382 32.678 1.00 97.31 238 THR A CA 1
ATOM 1826 C C . THR A 1 238 ? -0.526 -7.651 31.392 1.00 97.31 238 THR A C 1
ATOM 1828 O O . THR A 1 238 ? 0.249 -7.587 30.445 1.00 97.31 238 THR A O 1
ATOM 1831 N N . PHE A 1 239 ? -1.711 -7.047 31.364 1.00 97.88 239 PHE A N 1
ATOM 1832 C CA . PHE A 1 239 ? -2.154 -6.130 30.320 1.00 97.88 239 PHE A CA 1
ATOM 1833 C C . PHE A 1 239 ? -2.875 -4.916 30.915 1.00 97.88 239 PHE A C 1
ATOM 1835 O O . PHE A 1 239 ? -3.403 -4.962 32.030 1.00 97.88 239 PHE A O 1
ATOM 1842 N N . ASP A 1 240 ? -2.928 -3.840 30.138 1.00 98.25 240 ASP A N 1
ATOM 1843 C CA . ASP A 1 240 ? -3.649 -2.616 30.472 1.00 98.25 240 ASP A CA 1
ATOM 1844 C C . ASP A 1 240 ? -4.841 -2.452 29.522 1.00 98.25 240 ASP A C 1
ATOM 1846 O O . ASP A 1 240 ? -4.779 -2.829 28.346 1.00 98.25 240 ASP A O 1
ATOM 1850 N N . CYS A 1 241 ? -5.956 -1.914 30.017 1.00 98.19 241 CYS A N 1
ATOM 1851 C CA . CYS A 1 241 ? -7.124 -1.679 29.173 1.00 98.19 241 CYS A CA 1
ATOM 1852 C C . CYS A 1 241 ? -7.970 -0.484 29.608 1.00 98.19 241 CYS A C 1
ATOM 1854 O O . CYS A 1 241 ? -7.994 -0.077 30.773 1.00 98.19 241 CYS A O 1
ATOM 1856 N N . VAL A 1 242 ? -8.752 0.028 28.660 1.00 98.50 242 VAL A N 1
ATOM 1857 C CA . VAL A 1 242 ? -9.819 0.999 28.912 1.00 98.50 242 VAL A CA 1
ATOM 1858 C C . VAL A 1 242 ? -11.158 0.333 28.631 1.00 98.50 242 VAL A C 1
ATOM 1860 O O . VAL A 1 242 ? -11.334 -0.350 27.623 1.00 98.50 242 VAL A O 1
ATOM 1863 N N . THR A 1 243 ? -12.120 0.537 29.532 1.00 98.06 243 THR A N 1
ATOM 1864 C CA . THR A 1 243 ? -13.471 -0.032 29.410 1.00 98.06 243 THR A CA 1
ATOM 1865 C C . THR A 1 243 ? -14.492 1.051 29.095 1.00 98.06 243 THR A C 1
ATOM 1867 O O . THR A 1 243 ? -14.427 2.153 29.647 1.00 98.06 243 THR A O 1
ATOM 1870 N N . ARG A 1 244 ? -15.476 0.724 28.257 1.00 96.81 244 ARG A N 1
ATOM 1871 C CA . ARG A 1 244 ? -16.604 1.602 27.925 1.00 96.81 244 ARG A CA 1
ATOM 1872 C C . ARG A 1 244 ? -17.367 2.043 29.171 1.00 96.81 244 ARG A C 1
ATOM 1874 O O . ARG A 1 244 ? -17.752 3.204 29.272 1.00 96.81 244 ARG A O 1
ATOM 1881 N N . GLU A 1 245 ? -17.548 1.132 30.124 1.00 97.00 245 GLU A N 1
ATOM 1882 C CA . GLU A 1 245 ? -18.203 1.405 31.404 1.00 97.00 245 GLU A CA 1
ATOM 1883 C C . GLU A 1 245 ? -17.476 2.503 32.193 1.00 97.00 245 GLU A C 1
ATOM 1885 O O . GLU A 1 245 ? -18.109 3.457 32.641 1.00 97.00 245 GLU A O 1
ATOM 1890 N N . ALA A 1 246 ? -16.144 2.425 32.305 1.00 97.38 246 ALA A N 1
ATOM 1891 C CA . ALA A 1 246 ? -15.354 3.442 33.000 1.00 97.38 246 ALA A CA 1
ATOM 1892 C C . ALA A 1 246 ? -15.460 4.820 32.325 1.00 97.38 246 ALA A C 1
ATOM 1894 O O . ALA A 1 246 ? -15.593 5.836 33.009 1.00 97.38 246 ALA A O 1
ATOM 1895 N N . VAL A 1 247 ? -15.450 4.856 30.988 1.00 97.44 247 VAL A N 1
ATOM 1896 C CA . VAL A 1 247 ? -15.641 6.094 30.218 1.00 97.44 247 VAL A CA 1
ATOM 1897 C C . VAL A 1 247 ? -17.028 6.681 30.459 1.00 97.44 247 VAL A C 1
ATOM 1899 O O . VAL A 1 247 ? -17.139 7.865 30.778 1.00 97.44 247 VAL A O 1
ATOM 1902 N N . LEU A 1 248 ? -18.078 5.864 30.364 1.00 96.94 248 LEU A N 1
ATOM 1903 C CA . LEU A 1 248 ? -19.448 6.306 30.607 1.00 96.94 248 LEU A CA 1
ATOM 1904 C C . LEU A 1 248 ? -19.612 6.842 32.034 1.00 96.94 248 LEU A C 1
ATOM 1906 O O . LEU A 1 248 ? -20.135 7.938 32.218 1.00 96.94 248 LEU A O 1
ATOM 1910 N N . ALA A 1 249 ? -19.102 6.123 33.036 1.00 96.69 249 ALA A N 1
ATOM 1911 C CA . ALA A 1 249 ? -19.150 6.547 34.431 1.00 96.69 249 ALA A CA 1
ATOM 1912 C C . ALA A 1 249 ? -18.454 7.900 34.651 1.00 96.69 249 ALA A C 1
ATOM 1914 O O . ALA A 1 249 ? -18.954 8.732 35.408 1.00 96.69 249 ALA A O 1
ATOM 1915 N N . ALA A 1 250 ? -17.326 8.148 33.978 1.00 96.00 250 ALA A N 1
ATOM 1916 C CA . ALA A 1 250 ? -16.620 9.424 34.050 1.00 96.00 250 ALA A CA 1
ATOM 1917 C C . ALA A 1 250 ? -17.405 10.567 33.389 1.00 96.00 250 ALA A C 1
ATOM 1919 O O . ALA A 1 250 ? -17.520 11.643 33.975 1.00 96.00 250 ALA A O 1
ATOM 1920 N N . VAL A 1 251 ? -17.991 10.333 32.209 1.00 95.44 251 VAL A N 1
ATOM 1921 C CA . VAL A 1 251 ? -18.828 11.321 31.505 1.00 95.44 251 VAL A CA 1
ATOM 1922 C C . VAL A 1 251 ? -20.100 11.638 32.297 1.00 95.44 251 VAL A C 1
ATOM 1924 O O . VAL A 1 251 ? -20.485 12.801 32.403 1.00 95.44 251 VAL A O 1
ATOM 1927 N N . CYS A 1 252 ? -20.727 10.643 32.925 1.00 95.12 252 CYS A N 1
ATOM 1928 C CA . CYS A 1 252 ? -21.948 10.832 33.711 1.00 95.12 252 CYS A CA 1
ATOM 1929 C C . CYS A 1 252 ? -21.762 11.711 34.957 1.00 95.12 252 CYS A C 1
ATOM 1931 O O . CYS A 1 252 ? -22.750 12.224 35.480 1.00 95.12 252 CYS A O 1
ATOM 1933 N N . ARG A 1 253 ? -20.521 11.957 35.407 1.00 93.56 253 ARG A N 1
ATOM 1934 C CA . ARG A 1 253 ? -20.237 12.932 36.479 1.00 93.56 253 ARG A CA 1
ATOM 1935 C C . ARG A 1 253 ? -20.604 14.360 36.073 1.00 93.56 253 ARG A C 1
ATOM 1937 O O . ARG A 1 253 ? -20.978 15.150 36.932 1.00 93.56 253 ARG A O 1
ATOM 1944 N N . THR A 1 254 ? -20.493 14.691 34.786 1.00 88.31 254 THR A N 1
ATOM 1945 C CA . THR A 1 254 ? -20.816 16.021 34.243 1.00 88.31 254 THR A CA 1
ATOM 1946 C C . THR A 1 254 ? -22.084 16.018 33.394 1.00 88.31 254 THR A C 1
ATOM 1948 O O . THR A 1 254 ? -22.790 17.021 33.357 1.00 88.31 254 THR A O 1
ATOM 1951 N N . SER A 1 255 ? -22.411 14.892 32.755 1.00 89.88 255 SER A N 1
ATOM 1952 C CA . SER A 1 255 ? -23.593 14.717 31.904 1.00 89.88 255 SER A CA 1
ATOM 1953 C C . SER A 1 255 ? -24.406 13.480 32.323 1.00 89.88 255 SER A C 1
ATOM 1955 O O . SER A 1 255 ? -24.331 12.452 31.651 1.00 89.88 255 SER A O 1
ATOM 1957 N N . PRO A 1 256 ? -25.219 13.546 33.400 1.00 90.75 256 PRO A N 1
ATOM 1958 C CA . PRO A 1 256 ? -25.859 12.367 34.010 1.00 90.75 256 PRO A CA 1
ATOM 1959 C C . PRO A 1 256 ? -26.830 11.584 33.114 1.00 90.75 256 PRO A C 1
ATOM 1961 O O . PRO A 1 256 ? -27.168 10.448 33.424 1.00 90.75 256 PRO A O 1
ATOM 1964 N N . LYS A 1 257 ? -27.315 12.196 32.026 1.00 91.25 257 LYS A N 1
ATOM 1965 C CA . LYS A 1 257 ? -28.236 11.571 31.060 1.00 91.25 257 LYS A CA 1
ATOM 1966 C C . LYS A 1 257 ? -27.522 10.867 29.902 1.00 91.25 257 LYS A C 1
ATOM 1968 O O . LYS A 1 257 ? -28.199 10.312 29.045 1.00 91.25 257 LYS A O 1
ATOM 1973 N N . CYS A 1 258 ? -26.192 10.933 29.844 1.00 94.38 258 CYS A N 1
ATOM 1974 C CA . CYS A 1 258 ? -25.413 10.320 28.777 1.00 94.38 258 CYS A CA 1
ATOM 1975 C C . CYS A 1 258 ? -25.547 8.793 28.819 1.00 94.38 258 CYS A C 1
ATOM 1977 O O . CYS A 1 258 ? -25.454 8.178 29.881 1.00 94.38 258 CYS A O 1
ATOM 1979 N N . THR A 1 259 ? -25.750 8.181 27.657 1.00 94.44 259 THR A N 1
ATOM 1980 C CA . THR A 1 259 ? -25.822 6.730 27.478 1.00 94.44 259 THR A CA 1
ATOM 1981 C C . THR A 1 259 ? -24.682 6.229 26.592 1.00 94.44 259 THR A C 1
ATOM 1983 O O . THR A 1 259 ? -23.966 7.003 25.953 1.00 94.44 259 THR A O 1
ATOM 1986 N N . VAL A 1 260 ? -24.530 4.905 26.482 1.00 90.44 260 VAL A N 1
ATOM 1987 C CA . VAL A 1 260 ? -23.589 4.298 25.522 1.00 90.44 260 VAL A CA 1
ATOM 1988 C C . VAL A 1 260 ? -23.862 4.767 24.088 1.00 90.44 260 VAL A C 1
ATOM 1990 O O . VAL A 1 260 ? -22.920 5.026 23.342 1.00 90.44 260 VAL A O 1
ATOM 1993 N N . ASN A 1 261 ? -25.130 4.926 23.704 1.00 90.44 261 ASN A N 1
ATOM 1994 C CA . ASN A 1 261 ? -25.498 5.359 22.354 1.00 90.44 261 ASN A CA 1
ATOM 1995 C C . ASN A 1 261 ? -25.093 6.809 22.060 1.00 90.44 261 ASN A C 1
ATOM 1997 O O . ASN A 1 261 ? -24.891 7.147 20.895 1.00 90.44 261 ASN A O 1
ATOM 2001 N N . ASP A 1 262 ? -24.914 7.634 23.093 1.00 93.38 262 ASP A N 1
ATOM 2002 C CA . ASP A 1 262 ? -24.409 9.006 22.973 1.00 93.38 262 ASP A CA 1
ATOM 2003 C C . ASP A 1 262 ? -22.875 9.047 22.940 1.00 93.38 262 ASP A C 1
ATOM 2005 O O . ASP A 1 262 ? -22.279 9.887 22.266 1.00 93.38 262 ASP A O 1
ATOM 2009 N N . LEU A 1 263 ? -22.224 8.100 23.623 1.00 94.62 263 LEU A N 1
ATOM 2010 C CA . LEU A 1 263 ? -20.767 7.994 23.676 1.00 94.62 263 LEU A CA 1
ATOM 2011 C C . LEU A 1 263 ? -20.160 7.629 22.312 1.00 94.62 263 LEU A C 1
ATOM 2013 O O . LEU A 1 263 ? -19.171 8.226 21.891 1.00 94.62 263 LEU A O 1
ATOM 2017 N N . ARG A 1 264 ? -20.762 6.666 21.602 1.00 94.19 264 ARG A N 1
ATOM 2018 C CA . ARG A 1 264 ? -20.290 6.178 20.291 1.00 94.19 264 ARG A CA 1
ATOM 2019 C C . ARG A 1 264 ? -20.056 7.309 19.272 1.00 94.19 264 ARG A C 1
ATOM 2021 O O . ARG A 1 264 ? -18.936 7.428 18.772 1.00 94.19 264 ARG A O 1
ATOM 2028 N N . PRO A 1 265 ? -21.044 8.173 18.968 1.00 94.06 265 PRO A N 1
ATOM 2029 C CA . PRO A 1 265 ? -20.843 9.291 18.052 1.00 94.06 265 PRO A CA 1
ATOM 2030 C C . PRO A 1 265 ? -19.861 10.335 18.601 1.00 94.06 265 PRO A C 1
ATOM 2032 O O . PRO A 1 265 ? -19.057 10.853 17.831 1.00 94.06 265 PRO A O 1
ATOM 2035 N N . ALA A 1 266 ? -19.857 10.609 19.912 1.00 95.19 266 ALA A N 1
ATOM 2036 C CA . ALA A 1 266 ? -18.919 11.558 20.518 1.00 95.19 266 ALA A CA 1
ATOM 2037 C C . ALA A 1 266 ? -17.449 11.132 20.332 1.00 95.19 266 ALA A C 1
ATOM 2039 O O . ALA A 1 266 ? -16.594 11.964 20.018 1.00 95.19 266 ALA A O 1
ATOM 2040 N N . ILE A 1 267 ? -17.153 9.833 20.468 1.00 95.69 267 ILE A N 1
ATOM 2041 C CA . ILE A 1 267 ? -15.816 9.272 20.211 1.00 95.69 267 ILE A CA 1
ATOM 2042 C C . ILE A 1 267 ? -15.426 9.482 18.742 1.00 95.69 267 ILE A C 1
ATOM 2044 O O . ILE A 1 267 ? -14.360 10.024 18.461 1.00 95.69 267 ILE A O 1
ATOM 2048 N N . LEU A 1 268 ? -16.306 9.146 17.793 1.00 93.62 268 LEU A N 1
ATOM 2049 C CA . LEU A 1 268 ? -16.019 9.316 16.361 1.00 93.62 268 LEU A CA 1
ATOM 2050 C C . LEU A 1 268 ? -15.858 10.787 15.944 1.00 93.62 268 LEU A C 1
ATOM 2052 O O . LEU A 1 268 ? -15.099 11.091 15.028 1.00 93.62 268 LEU A O 1
ATOM 2056 N N . PHE A 1 269 ? -16.570 11.709 16.591 1.00 92.88 269 PHE A N 1
ATOM 2057 C CA . PHE A 1 269 ? -16.487 13.148 16.313 1.00 92.88 269 PHE A CA 1
ATOM 2058 C C . PHE A 1 269 ? -15.222 13.795 16.881 1.00 92.88 269 PHE A C 1
ATOM 2060 O O . PHE A 1 269 ? -14.751 14.797 16.345 1.00 92.88 269 PHE A O 1
ATOM 2067 N N . SER A 1 270 ? -14.675 13.230 17.957 1.00 92.12 270 SER A N 1
ATOM 2068 C CA . SER A 1 270 ? -13.460 13.719 18.618 1.00 92.12 270 SER A CA 1
ATOM 2069 C C . SER A 1 270 ? -12.180 13.006 18.163 1.00 92.12 270 SER A C 1
ATOM 2071 O O . SER A 1 270 ? -11.085 13.437 18.540 1.00 92.12 270 SER A O 1
ATOM 2073 N N . SER A 1 271 ? -12.296 11.950 17.347 1.00 89.88 271 SER A N 1
ATOM 2074 C CA . SER A 1 271 ? -11.148 11.189 16.850 1.00 89.88 271 SER A CA 1
ATOM 2075 C C . SER A 1 271 ? -10.193 12.053 16.024 1.00 89.88 271 SER A C 1
ATOM 2077 O O . SER A 1 271 ? -10.588 12.929 15.247 1.00 89.88 271 SER A O 1
ATOM 2079 N N . LYS A 1 272 ? -8.898 11.778 16.191 1.00 84.94 272 LYS A N 1
ATOM 2080 C CA . LYS A 1 272 ? -7.813 12.399 15.421 1.00 84.94 272 LYS A CA 1
ATOM 2081 C C . LYS A 1 272 ? -7.309 11.509 14.285 1.00 84.94 272 LYS A C 1
ATOM 2083 O O . LYS A 1 272 ? -6.451 11.948 13.523 1.00 84.94 272 LYS A O 1
ATOM 2088 N N . ASN A 1 273 ? -7.857 10.302 14.143 1.00 86.12 273 ASN A N 1
ATOM 2089 C CA . ASN A 1 273 ? -7.548 9.404 13.039 1.00 86.12 273 ASN A CA 1
ATOM 2090 C C . ASN A 1 273 ? -7.850 10.075 11.682 1.00 86.12 273 ASN A C 1
ATOM 2092 O O . ASN A 1 273 ? -8.887 10.728 11.542 1.00 86.12 273 ASN A O 1
ATOM 2096 N N . LYS A 1 274 ? -6.969 9.902 10.680 1.00 80.50 274 LYS A N 1
ATOM 2097 C CA . LYS A 1 274 ? -7.078 10.527 9.342 1.00 80.50 274 LYS A CA 1
ATOM 2098 C C . LYS A 1 274 ? -8.464 10.320 8.716 1.00 80.50 274 LYS A C 1
ATOM 2100 O O . LYS A 1 274 ? -9.035 11.274 8.192 1.00 80.50 274 LYS A O 1
ATOM 2105 N N . ALA A 1 275 ? -9.038 9.122 8.834 1.00 84.31 275 ALA A N 1
ATOM 2106 C CA . ALA A 1 275 ? -10.337 8.793 8.251 1.00 84.31 275 ALA A CA 1
ATOM 2107 C C . ALA A 1 275 ? -11.509 9.538 8.914 1.00 84.31 275 ALA A C 1
ATOM 2109 O O . ALA A 1 275 ? -12.509 9.811 8.251 1.00 84.31 275 ALA A O 1
ATOM 2110 N N . PHE A 1 276 ? -11.390 9.915 10.192 1.00 88.25 276 PHE A N 1
ATOM 2111 C CA . PHE A 1 276 ? -12.474 10.495 10.999 1.00 88.25 276 PHE A CA 1
ATOM 2112 C C . PHE A 1 276 ? -12.255 11.966 11.374 1.00 88.25 276 PHE A C 1
ATOM 2114 O O . PHE A 1 276 ? -13.179 12.637 11.828 1.00 88.25 276 PHE A O 1
ATOM 2121 N N . ARG A 1 277 ? -11.059 12.513 11.174 1.00 86.19 277 ARG A N 1
ATOM 2122 C CA . ARG A 1 277 ? -10.729 13.878 11.590 1.00 86.19 277 ARG A CA 1
ATOM 2123 C C . ARG A 1 277 ? -11.615 14.923 10.897 1.00 86.19 277 ARG A C 1
ATOM 2125 O O . ARG A 1 277 ? -11.753 14.927 9.675 1.00 86.19 277 ARG A O 1
ATOM 2132 N N . VAL A 1 278 ? -12.146 15.871 11.675 1.00 85.31 278 VAL A N 1
ATOM 2133 C CA . VAL A 1 278 ? -12.936 17.015 11.179 1.00 85.31 278 VAL A CA 1
ATOM 2134 C C . VAL A 1 278 ? -12.191 18.325 11.445 1.00 85.31 278 VAL A C 1
ATOM 2136 O O . VAL A 1 278 ? -11.928 18.691 12.591 1.00 85.31 278 VAL A O 1
ATOM 2139 N N . LYS A 1 279 ? -11.825 19.057 10.384 1.00 77.00 279 LYS A N 1
ATOM 2140 C CA . LYS A 1 279 ? -11.034 20.293 10.499 1.00 77.00 279 LYS A CA 1
ATOM 2141 C C . LYS A 1 279 ? -11.803 21.400 11.222 1.00 77.00 279 LYS A C 1
ATOM 2143 O O . LYS A 1 279 ? -12.974 21.661 10.944 1.00 77.00 279 LYS A O 1
ATOM 2148 N N . GLY A 1 280 ? -11.115 22.094 12.130 1.00 79.25 280 GLY A N 1
ATOM 2149 C CA . GLY A 1 280 ? -11.666 23.240 12.860 1.00 79.25 280 GLY A CA 1
ATOM 2150 C C . GLY A 1 280 ? -12.824 22.893 13.799 1.00 79.25 280 GLY A C 1
ATOM 2151 O O . GLY A 1 280 ? -13.491 23.802 14.281 1.00 79.25 280 GLY A O 1
ATOM 2152 N N . PHE A 1 281 ? -13.089 21.604 14.026 1.00 84.94 281 PHE A N 1
ATOM 2153 C CA . PHE A 1 281 ? -14.038 21.133 15.022 1.00 84.94 281 PHE A CA 1
ATOM 2154 C C . PHE A 1 281 ? -13.259 20.737 16.280 1.00 84.94 281 PHE A C 1
ATOM 2156 O O . PHE A 1 281 ? -12.441 19.817 16.247 1.00 84.94 281 PHE A O 1
ATOM 2163 N N . SER A 1 282 ? -13.487 21.464 17.371 1.00 82.81 282 SER A N 1
ATOM 2164 C CA . SER A 1 282 ? -12.980 21.135 18.704 1.00 82.81 282 SER A CA 1
ATOM 2165 C C . SER A 1 282 ? -14.078 21.428 19.709 1.00 82.81 282 SER A C 1
ATOM 2167 O O . SER A 1 282 ? -14.629 22.529 19.711 1.00 82.81 282 SER A O 1
ATOM 2169 N N . GLN A 1 283 ? -14.421 20.435 20.518 1.00 86.44 283 GLN A N 1
ATOM 2170 C CA . GLN A 1 283 ? -15.279 20.586 21.685 1.00 86.44 283 GLN A CA 1
ATOM 2171 C C . GLN A 1 283 ? -14.746 19.646 22.767 1.00 86.44 283 GLN A C 1
ATOM 2173 O O . GLN A 1 283 ? -14.406 18.506 22.429 1.00 86.44 283 GLN A O 1
ATOM 2178 N N . PRO A 1 284 ? -14.709 20.068 24.042 1.00 90.69 284 PRO A N 1
ATOM 2179 C CA . PRO A 1 284 ? -14.339 19.182 25.134 1.00 90.69 284 PRO A CA 1
ATOM 2180 C C . PRO A 1 284 ? -15.199 17.917 25.116 1.00 90.69 284 PRO A C 1
ATOM 2182 O O . PRO A 1 284 ? -16.429 17.989 25.065 1.00 90.69 284 PRO A O 1
ATOM 2185 N N . PHE A 1 285 ? -14.562 16.747 25.183 1.00 92.88 285 PHE A N 1
ATOM 2186 C CA . PHE A 1 285 ? -15.234 15.457 24.989 1.00 92.88 285 PHE A CA 1
ATOM 2187 C C . PHE A 1 285 ? -16.498 15.266 25.851 1.00 92.88 285 PHE A C 1
ATOM 2189 O O . PHE A 1 285 ? -17.535 14.821 25.358 1.00 92.88 285 PHE A O 1
ATOM 2196 N N . ALA A 1 286 ? -16.445 15.645 27.131 1.00 91.44 286 ALA A N 1
ATOM 2197 C CA . ALA A 1 286 ? -17.583 15.514 28.041 1.00 91.44 286 ALA A CA 1
ATOM 2198 C C . ALA A 1 286 ? -18.743 16.471 27.704 1.00 91.44 286 ALA A C 1
ATOM 2200 O O . ALA A 1 286 ? -19.906 16.095 27.846 1.00 91.44 286 ALA A O 1
ATOM 2201 N N . GLU A 1 287 ? -18.442 17.687 27.237 1.00 91.69 287 GLU A N 1
ATOM 2202 C CA . GLU A 1 287 ? -19.453 18.652 26.786 1.00 91.69 287 GLU A CA 1
ATOM 2203 C C . GLU A 1 287 ? -20.128 18.161 25.503 1.00 91.69 287 GLU A C 1
ATOM 2205 O O . GLU A 1 287 ? -21.353 18.196 25.390 1.00 91.69 287 GLU A O 1
ATOM 2210 N N . LEU A 1 288 ? -19.334 17.632 24.567 1.00 93.25 288 LEU A N 1
ATOM 2211 C CA . LEU A 1 288 ? -19.831 17.029 23.336 1.00 93.25 288 LEU A CA 1
ATOM 2212 C C . LEU A 1 288 ? -20.803 15.878 23.631 1.00 93.25 288 LEU A C 1
ATOM 2214 O O . LEU A 1 288 ? -21.893 15.832 23.058 1.00 93.25 288 LEU A O 1
ATOM 2218 N N . CYS A 1 289 ? -20.449 14.993 24.569 1.00 94.75 289 CYS A N 1
ATOM 2219 C CA . CYS A 1 289 ? -21.343 13.933 25.036 1.00 94.75 289 CYS A CA 1
ATOM 2220 C C . CYS A 1 289 ? -22.650 14.503 25.609 1.00 94.75 289 CYS A C 1
ATOM 2222 O O . CYS A 1 289 ? -23.727 14.027 25.262 1.00 94.75 289 CYS A O 1
ATOM 2224 N N . GLY A 1 290 ? -22.573 15.541 26.449 1.00 93.62 290 GLY A N 1
ATOM 2225 C CA . GLY A 1 290 ? -23.748 16.191 27.037 1.00 93.62 290 GLY A CA 1
ATOM 2226 C C . GLY A 1 290 ? -24.684 16.804 25.994 1.00 93.62 290 GLY A C 1
ATOM 2227 O O . GLY A 1 290 ? -25.899 16.613 26.068 1.00 93.62 290 GLY A O 1
ATOM 2228 N N . LYS A 1 291 ? -24.130 17.480 24.979 1.00 93.19 291 LYS A N 1
ATOM 2229 C CA . LYS A 1 291 ? -24.910 18.027 23.858 1.00 93.19 291 LYS A CA 1
ATOM 2230 C C . LYS A 1 291 ? -25.581 16.923 23.055 1.00 93.19 291 LYS A C 1
ATOM 2232 O O . LYS A 1 291 ? -26.765 17.037 22.755 1.00 93.19 291 LYS A O 1
ATOM 2237 N N . ILE A 1 292 ? -24.859 15.851 22.731 1.00 94.25 292 ILE A N 1
ATOM 2238 C CA . ILE A 1 292 ? -25.423 14.704 22.009 1.00 94.25 292 ILE A CA 1
ATOM 2239 C C . ILE A 1 292 ? -26.537 14.050 22.833 1.00 94.25 292 ILE A C 1
ATOM 2241 O O . ILE A 1 292 ? -27.620 13.852 22.294 1.00 94.25 292 ILE A O 1
ATOM 2245 N N . ALA A 1 293 ? -26.332 13.816 24.129 1.00 94.12 293 ALA A N 1
ATOM 2246 C CA . ALA A 1 293 ? -27.344 13.233 25.009 1.00 94.12 293 ALA A CA 1
ATOM 2247 C C . ALA A 1 293 ? -28.609 14.106 25.135 1.00 94.12 293 ALA A C 1
ATOM 2249 O O . ALA A 1 293 ? -29.711 13.594 25.324 1.00 94.12 293 ALA A O 1
ATOM 2250 N N . ALA A 1 294 ? -28.479 15.433 25.024 1.00 92.06 294 ALA A N 1
ATOM 2251 C CA . ALA A 1 294 ? -29.609 16.353 25.133 1.00 92.06 294 ALA A CA 1
ATOM 2252 C C . ALA A 1 294 ? -30.519 16.369 23.892 1.00 92.06 294 ALA A C 1
ATOM 2254 O O . ALA A 1 294 ? -31.727 16.560 24.032 1.00 92.06 294 ALA A O 1
ATOM 2255 N N . GLN A 1 295 ? -29.962 16.205 22.686 1.00 91.31 295 GLN A N 1
ATOM 2256 C CA . GLN A 1 295 ? -30.709 16.411 21.433 1.00 91.31 295 GLN A CA 1
ATOM 2257 C C . GLN A 1 295 ? -30.624 15.257 20.419 1.00 91.31 295 GLN A C 1
ATOM 2259 O O . GLN A 1 295 ? -31.378 15.242 19.445 1.00 91.31 295 GLN A O 1
ATOM 2264 N N . GLY A 1 296 ? -29.740 14.285 20.639 1.00 90.44 296 GLY A N 1
ATOM 2265 C CA . GLY A 1 296 ? -29.387 13.207 19.716 1.00 90.44 296 GLY A CA 1
ATOM 2266 C C . GLY A 1 296 ? -28.311 13.615 18.701 1.00 90.44 296 GLY A C 1
ATOM 2267 O O . GLY A 1 296 ? -28.245 14.765 18.261 1.00 90.44 296 GLY A O 1
ATOM 2268 N N . ALA A 1 297 ? -27.482 12.656 18.274 1.00 90.19 297 ALA A N 1
ATOM 2269 C CA . ALA A 1 297 ? -26.336 12.910 17.390 1.00 90.19 297 ALA A CA 1
ATOM 2270 C C . ALA A 1 297 ? -26.733 13.514 16.032 1.00 90.19 297 ALA A C 1
ATOM 2272 O O . ALA A 1 297 ? -26.123 14.479 15.576 1.00 90.19 297 ALA A O 1
ATOM 2273 N N . SER A 1 298 ? -27.787 12.995 15.393 1.00 87.25 298 SER A N 1
ATOM 2274 C CA . SER A 1 298 ? -28.270 13.533 14.113 1.00 87.25 298 SER A CA 1
ATOM 2275 C C . SER A 1 298 ? -28.789 14.965 14.248 1.00 87.25 298 SER A C 1
ATOM 2277 O O . SER A 1 298 ? -28.577 15.788 13.362 1.00 87.25 298 SER A O 1
ATOM 2279 N N . THR A 1 299 ? -29.440 15.286 15.366 1.00 88.06 299 THR A N 1
ATOM 2280 C CA . THR A 1 299 ? -29.919 16.643 15.645 1.00 88.06 299 THR A CA 1
ATOM 2281 C C . THR A 1 299 ? -28.760 17.593 15.910 1.00 88.06 299 THR A C 1
ATOM 2283 O O . THR A 1 299 ? -28.766 18.686 15.358 1.00 88.06 299 THR A O 1
ATOM 2286 N N . PHE A 1 300 ? -27.759 17.172 16.692 1.00 90.62 300 PHE A N 1
ATOM 2287 C CA . PHE A 1 300 ? -26.542 17.947 16.954 1.00 90.62 300 PHE A CA 1
ATOM 2288 C C . PHE A 1 300 ? -25.867 18.365 15.645 1.00 90.62 300 PHE A C 1
ATOM 2290 O O . PHE A 1 300 ? -25.646 19.548 15.405 1.00 90.62 300 PHE A O 1
ATOM 2297 N N . VAL A 1 301 ? -25.651 17.408 14.740 1.00 88.56 301 VAL A N 1
ATOM 2298 C CA . VAL A 1 301 ? -25.037 17.662 13.429 1.00 88.56 301 VAL A CA 1
ATOM 2299 C C . VAL A 1 301 ? -25.858 18.658 12.587 1.00 88.56 301 VAL A C 1
ATOM 2301 O O . VAL A 1 301 ? -25.294 19.494 11.877 1.00 88.56 301 VAL A O 1
ATOM 2304 N N . ASN A 1 302 ? -27.189 18.622 12.686 1.00 83.69 302 ASN A N 1
ATOM 2305 C CA . ASN A 1 302 ? -28.076 19.464 11.880 1.00 83.69 302 ASN A CA 1
ATOM 2306 C C . ASN A 1 302 ? -28.364 20.856 12.468 1.00 83.69 302 ASN A C 1
ATOM 2308 O O . ASN A 1 302 ? -28.622 21.775 11.693 1.00 83.69 302 ASN A O 1
ATOM 2312 N N . LYS A 1 303 ? -28.365 21.015 13.798 1.00 73.69 303 LYS A N 1
ATOM 2313 C CA . LYS A 1 303 ? -28.844 22.233 14.481 1.00 73.69 303 LYS A CA 1
ATOM 2314 C C . LYS A 1 303 ? -27.753 23.112 15.081 1.00 73.69 303 LYS A C 1
ATOM 2316 O O . LYS A 1 303 ? -28.014 24.291 15.292 1.00 73.69 303 LYS A O 1
ATOM 2321 N N . GLU A 1 304 ? -26.579 22.567 15.378 1.00 75.19 304 GLU A N 1
ATOM 2322 C CA . GLU A 1 304 ? -25.463 23.369 15.887 1.00 75.19 304 GLU A CA 1
ATOM 2323 C C . GLU A 1 304 ? -24.964 24.362 14.828 1.00 75.19 304 GLU A C 1
ATOM 2325 O O . GLU A 1 304 ? -25.140 24.138 13.623 1.00 75.19 304 GLU A O 1
ATOM 2330 N N . ASP A 1 305 ? -24.300 25.431 15.284 1.00 81.69 305 ASP A N 1
ATOM 2331 C CA . ASP A 1 305 ? -23.644 26.444 14.439 1.00 81.69 305 ASP A CA 1
ATOM 2332 C C . ASP A 1 305 ? -22.358 25.879 13.801 1.00 81.69 305 ASP A C 1
ATOM 2334 O O . ASP A 1 305 ? -21.232 26.330 14.012 1.00 81.69 305 ASP A O 1
ATOM 2338 N N . LEU A 1 306 ? -22.536 24.779 13.072 1.00 85.19 306 LEU A N 1
ATOM 2339 C CA . LEU A 1 306 ? -21.510 24.061 12.345 1.00 85.19 306 LEU A CA 1
ATOM 2340 C C . LEU A 1 306 ? -21.466 24.581 10.920 1.00 85.19 306 LEU A C 1
ATOM 2342 O O . LEU A 1 306 ? -22.489 24.728 10.241 1.00 85.19 306 LEU A O 1
ATOM 2346 N N . LYS A 1 307 ? -20.245 24.748 10.415 1.00 85.94 307 LYS A N 1
ATOM 2347 C CA . LYS A 1 307 ? -20.045 24.946 8.982 1.00 85.94 307 LYS A CA 1
ATOM 2348 C C . LYS A 1 307 ? -20.614 23.735 8.241 1.00 85.94 307 LYS A C 1
ATOM 2350 O O . LYS A 1 307 ? -20.487 22.605 8.713 1.00 85.94 307 LYS A O 1
ATOM 2355 N N . MET A 1 308 ? -21.181 23.962 7.054 1.00 83.25 308 MET A N 1
ATOM 2356 C CA . MET A 1 308 ? -21.706 22.894 6.184 1.00 83.25 308 MET A CA 1
ATOM 2357 C C . MET A 1 308 ? -20.706 21.739 6.030 1.00 83.25 308 MET A C 1
ATOM 2359 O O . MET A 1 308 ? -21.060 20.567 6.097 1.00 83.25 308 MET A O 1
ATOM 2363 N N . GLU A 1 309 ? -19.434 22.108 5.944 1.00 79.19 309 GLU A N 1
ATOM 2364 C CA . GLU A 1 309 ? -18.277 21.228 5.879 1.00 79.19 309 GLU A CA 1
ATOM 2365 C C . GLU A 1 309 ? -18.202 20.225 7.034 1.00 79.19 309 GLU A C 1
ATOM 2367 O O . GLU A 1 309 ? -18.114 19.010 6.855 1.00 79.19 309 GLU A O 1
ATOM 2372 N N . GLN A 1 310 ? -18.286 20.755 8.251 1.00 86.31 310 GLN A N 1
ATOM 2373 C CA . GLN A 1 310 ? -18.217 19.981 9.480 1.00 86.31 310 GLN A CA 1
ATOM 2374 C C . GLN A 1 310 ? -19.452 19.095 9.605 1.00 86.31 310 GLN A C 1
ATOM 2376 O O . GLN A 1 310 ? -19.328 17.932 9.974 1.00 86.31 310 GLN A O 1
ATOM 2381 N N . ARG A 1 311 ? -20.628 19.608 9.225 1.00 88.12 311 ARG A N 1
ATOM 2382 C CA . ARG A 1 311 ? -21.875 18.838 9.210 1.00 88.12 311 ARG A CA 1
ATOM 2383 C C . ARG A 1 311 ? -21.755 17.586 8.338 1.00 88.12 311 ARG A C 1
ATOM 2385 O O . ARG A 1 311 ? -22.065 16.493 8.808 1.00 88.12 311 ARG A O 1
ATOM 2392 N N . ILE A 1 312 ? -21.265 17.732 7.106 1.00 85.31 312 ILE A N 1
ATOM 2393 C CA . ILE A 1 312 ? -21.094 16.617 6.163 1.00 85.31 312 ILE A CA 1
ATOM 2394 C C . ILE A 1 312 ? -20.114 15.576 6.720 1.00 85.31 312 ILE A C 1
ATOM 2396 O O . ILE A 1 312 ? -20.418 14.382 6.714 1.00 85.31 312 ILE A O 1
ATOM 2400 N N . LEU A 1 313 ? -18.962 16.008 7.242 1.00 86.62 313 LEU A N 1
ATOM 2401 C CA . LEU A 1 313 ? -17.941 15.096 7.769 1.00 86.62 313 LEU A CA 1
ATOM 2402 C C . LEU A 1 313 ? -18.387 14.375 9.047 1.00 86.62 313 LEU A C 1
ATOM 2404 O O . LEU A 1 313 ? -18.176 13.170 9.171 1.00 86.62 313 LEU A O 1
ATOM 2408 N N . LEU A 1 314 ? -19.049 15.072 9.972 1.00 90.00 314 LEU A N 1
ATOM 2409 C CA . LEU A 1 314 ? -19.602 14.451 11.177 1.00 90.00 314 LEU A CA 1
ATOM 2410 C C . LEU A 1 314 ? -20.700 13.445 10.807 1.00 90.00 314 LEU A C 1
ATOM 2412 O O . LEU A 1 314 ? -20.702 12.324 11.312 1.00 90.00 314 LEU A O 1
ATOM 2416 N N . GLN A 1 315 ? -21.582 13.780 9.860 1.00 89.00 315 GLN A N 1
ATOM 2417 C CA . GLN A 1 315 ? -22.577 12.829 9.361 1.00 89.00 315 GLN A CA 1
ATOM 2418 C C . GLN A 1 315 ? -21.918 11.609 8.701 1.00 89.00 315 GLN A C 1
ATOM 2420 O O . GLN A 1 315 ? -22.308 10.477 8.979 1.00 89.00 315 GLN A O 1
ATOM 2425 N N . ARG A 1 316 ? -20.874 11.800 7.887 1.00 89.25 316 ARG A N 1
ATOM 2426 C CA . ARG A 1 316 ? -20.084 10.700 7.315 1.00 89.25 316 ARG A CA 1
ATOM 2427 C C . ARG A 1 316 ? -19.491 9.812 8.410 1.00 89.25 316 ARG A C 1
ATOM 2429 O O . ARG A 1 316 ? -19.652 8.598 8.328 1.00 89.25 316 ARG A O 1
ATOM 2436 N N . ASN A 1 317 ? -18.890 10.385 9.454 1.00 91.12 317 ASN A N 1
ATOM 2437 C CA . ASN A 1 317 ? -18.294 9.616 10.550 1.00 91.12 317 ASN A CA 1
ATOM 2438 C C . ASN A 1 317 ? -19.314 8.698 11.241 1.00 91.12 317 ASN A C 1
ATOM 2440 O O . ASN A 1 317 ? -18.992 7.544 11.512 1.00 91.12 317 ASN A O 1
ATOM 2444 N N . LEU A 1 318 ? -20.561 9.149 11.443 1.00 90.62 318 LEU A N 1
ATOM 2445 C CA . LEU A 1 318 ? -21.635 8.294 11.980 1.00 90.62 318 LEU A CA 1
ATOM 2446 C C . LEU A 1 318 ? -21.890 7.045 11.126 1.00 90.62 318 LEU A C 1
ATOM 2448 O O . LEU A 1 318 ? -22.305 6.012 11.647 1.00 90.62 318 LEU A O 1
ATOM 2452 N N . SER A 1 319 ? -21.631 7.122 9.820 1.00 90.56 319 SER A N 1
ATOM 2453 C CA . SER A 1 319 ? -21.852 6.011 8.888 1.00 90.56 319 SER A CA 1
ATOM 2454 C C . SER A 1 319 ? -20.904 4.841 9.128 1.00 90.56 319 SER A C 1
ATOM 2456 O O . SER A 1 319 ? -21.228 3.729 8.724 1.00 90.56 319 SER A O 1
ATOM 2458 N N . ALA A 1 320 ? -19.765 5.045 9.800 1.00 91.75 320 ALA A N 1
ATOM 2459 C CA . ALA A 1 320 ? -18.866 3.944 10.149 1.00 91.75 320 ALA A CA 1
ATOM 2460 C C . ALA A 1 320 ? -19.524 2.922 11.087 1.00 91.75 320 ALA A C 1
ATOM 2462 O O . ALA A 1 320 ? -19.216 1.739 11.008 1.00 91.75 320 ALA A O 1
ATOM 2463 N N . LEU A 1 321 ? -20.509 3.333 11.894 1.00 92.12 321 LEU A N 1
ATOM 2464 C CA . LEU A 1 321 ? -21.310 2.414 12.714 1.00 92.12 321 LEU A CA 1
ATOM 2465 C C . LEU A 1 321 ? -22.253 1.523 11.879 1.00 92.12 321 LEU A C 1
ATOM 2467 O O . LEU A 1 321 ? -22.862 0.599 12.408 1.00 92.12 321 LEU A O 1
ATOM 2471 N N . ALA A 1 322 ? -22.359 1.793 10.578 1.00 92.81 322 ALA A N 1
ATOM 2472 C CA . ALA A 1 322 ? -23.117 1.037 9.583 1.00 92.81 322 ALA A CA 1
ATOM 2473 C C . ALA A 1 322 ? -22.218 0.477 8.468 1.00 92.81 322 ALA A C 1
ATOM 2475 O O . ALA A 1 322 ? -22.725 0.056 7.426 1.00 92.81 322 ALA A O 1
ATOM 2476 N N . SER A 1 323 ? -20.896 0.536 8.652 1.00 94.44 323 SER A N 1
ATOM 2477 C CA . SER A 1 323 ? -19.927 0.101 7.650 1.00 94.44 323 SER A CA 1
ATOM 2478 C C . SER A 1 323 ? -20.180 -1.361 7.262 1.00 94.44 323 SER A C 1
ATOM 2480 O O . SER A 1 323 ? -20.457 -2.171 8.154 1.00 94.44 323 SER A O 1
ATOM 2482 N N . PRO A 1 324 ? -20.130 -1.725 5.969 1.00 94.62 324 PRO A N 1
ATOM 2483 C CA . PRO A 1 324 ? -20.230 -3.120 5.566 1.00 94.62 324 PRO A CA 1
ATOM 2484 C C . PRO A 1 324 ? -19.061 -3.949 6.114 1.00 94.62 324 PRO A C 1
ATOM 2486 O O . PRO A 1 324 ? -17.901 -3.539 6.053 1.00 94.62 324 PRO A O 1
ATOM 2489 N N . VAL A 1 325 ? -19.383 -5.126 6.639 1.00 95.81 325 VAL A N 1
ATOM 2490 C CA . VAL A 1 325 ? -18.457 -6.067 7.276 1.00 95.81 325 VAL A CA 1
ATOM 2491 C C . VAL A 1 325 ? -18.670 -7.466 6.720 1.00 95.81 325 VAL A C 1
ATOM 2493 O O . VAL A 1 325 ? -19.768 -7.808 6.281 1.00 95.81 325 VAL A O 1
ATOM 2496 N N . ALA A 1 326 ? -17.610 -8.263 6.734 1.00 94.44 326 ALA A N 1
ATOM 2497 C CA . ALA A 1 326 ? -17.603 -9.616 6.208 1.00 94.44 326 ALA A CA 1
ATOM 2498 C C . ALA A 1 326 ? -17.815 -10.665 7.298 1.00 94.44 326 ALA A C 1
ATOM 2500 O O . ALA A 1 326 ? -17.299 -10.546 8.414 1.00 94.44 326 ALA A O 1
ATOM 2501 N N . PHE A 1 327 ? -18.526 -11.723 6.936 1.00 92.44 327 PHE A N 1
ATOM 2502 C CA . PHE A 1 327 ? -18.672 -12.938 7.724 1.00 92.44 327 PHE A CA 1
ATOM 2503 C C . PHE A 1 327 ? -17.755 -14.034 7.184 1.00 92.44 327 PHE A C 1
ATOM 2505 O O . PHE A 1 327 ? -17.264 -13.973 6.055 1.00 92.44 327 PHE A O 1
ATOM 2512 N N . ARG A 1 328 ? -17.539 -15.074 7.995 1.00 82.50 328 ARG A N 1
ATOM 2513 C CA . ARG A 1 328 ? -16.723 -16.237 7.603 1.00 82.50 328 ARG A CA 1
ATOM 2514 C C . ARG A 1 328 ? -17.268 -16.996 6.391 1.00 82.50 328 ARG A C 1
ATOM 2516 O O . ARG A 1 328 ? -16.494 -17.636 5.691 1.00 82.50 328 ARG A O 1
ATOM 2523 N N . ASP A 1 329 ? -18.572 -16.924 6.147 1.00 85.38 329 ASP A N 1
ATOM 2524 C CA . ASP A 1 329 ? -19.233 -17.530 4.986 1.00 85.38 329 ASP A CA 1
ATOM 2525 C C . ASP A 1 329 ? -19.127 -16.676 3.706 1.00 85.38 329 ASP A C 1
ATOM 2527 O O . ASP A 1 329 ? -19.651 -17.057 2.662 1.00 85.38 329 ASP A O 1
ATOM 2531 N N . GLY A 1 330 ? -18.446 -15.526 3.774 1.00 84.12 330 GLY A N 1
ATOM 2532 C CA . GLY A 1 330 ? -18.272 -14.600 2.658 1.00 84.12 330 GLY A CA 1
ATOM 2533 C C . GLY A 1 330 ? -19.427 -13.617 2.466 1.00 84.12 330 GLY A C 1
ATOM 2534 O O . GLY A 1 330 ? -19.383 -12.809 1.537 1.00 84.12 330 GLY A O 1
ATOM 2535 N N . THR A 1 331 ? -20.451 -13.639 3.326 1.00 91.12 331 THR A N 1
ATOM 2536 C CA . THR A 1 331 ? -21.526 -12.645 3.271 1.00 91.12 331 THR A CA 1
ATOM 2537 C C . THR A 1 331 ? -21.036 -11.278 3.746 1.00 91.12 331 THR A C 1
ATOM 2539 O O . THR A 1 331 ? -20.254 -11.164 4.692 1.00 91.12 331 THR A O 1
ATOM 2542 N N . ILE A 1 332 ? -21.494 -10.221 3.066 1.00 92.81 332 ILE A N 1
ATOM 2543 C CA . ILE A 1 332 ? -21.183 -8.830 3.407 1.00 92.81 332 ILE A CA 1
ATOM 2544 C C . ILE A 1 332 ? -22.468 -8.143 3.851 1.00 92.81 332 ILE A C 1
ATOM 2546 O O . ILE A 1 332 ? -23.412 -8.012 3.069 1.00 92.81 332 ILE A O 1
ATOM 2550 N N . VAL A 1 333 ? -22.504 -7.678 5.098 1.00 92.94 333 VAL A N 1
ATOM 2551 C CA . VAL A 1 333 ? -23.677 -7.011 5.678 1.00 92.94 333 VAL A CA 1
ATOM 2552 C C . VAL A 1 333 ? -23.273 -5.738 6.425 1.00 92.94 333 VAL A C 1
ATOM 2554 O O . VAL A 1 333 ? -22.161 -5.655 6.938 1.00 92.94 333 VAL A O 1
ATOM 2557 N N . PRO A 1 334 ? -24.141 -4.718 6.512 1.00 94.06 334 PRO A N 1
ATOM 2558 C CA . PRO A 1 334 ? -23.900 -3.550 7.358 1.00 94.06 334 PRO A CA 1
ATOM 2559 C C . PRO A 1 334 ? -23.744 -3.921 8.838 1.00 94.06 334 PRO A C 1
ATOM 2561 O O . PRO A 1 334 ? -24.539 -4.698 9.368 1.00 94.06 334 PRO A O 1
ATOM 2564 N N . LEU A 1 335 ? -22.788 -3.301 9.537 1.00 95.31 335 LEU A N 1
ATOM 2565 C CA . LEU A 1 335 ? -22.511 -3.579 10.952 1.00 95.31 335 LEU A CA 1
ATOM 2566 C C . LEU A 1 335 ? -23.742 -3.437 11.862 1.00 95.31 335 LEU A C 1
ATOM 2568 O O . LEU A 1 335 ? -23.953 -4.255 12.754 1.00 95.31 335 LEU A O 1
ATOM 2572 N N . ASN A 1 336 ? -24.596 -2.440 11.624 1.00 92.50 336 ASN A N 1
ATOM 2573 C CA . ASN A 1 336 ? -25.803 -2.244 12.426 1.00 92.50 336 ASN A CA 1
ATOM 2574 C C . ASN A 1 336 ? -26.776 -3.437 12.313 1.00 92.50 336 ASN A C 1
ATOM 2576 O O . ASN A 1 336 ? -27.491 -3.724 13.266 1.00 92.50 336 ASN A O 1
ATOM 2580 N N . MET A 1 337 ? -26.787 -4.162 11.185 1.00 93.44 337 MET A N 1
ATOM 2581 C CA . MET A 1 337 ? -27.608 -5.369 11.030 1.00 93.44 337 MET A CA 1
ATOM 2582 C C . MET A 1 337 ? -27.062 -6.539 11.850 1.00 93.44 337 MET A C 1
ATOM 2584 O O . MET A 1 337 ? -27.848 -7.309 12.389 1.00 93.44 337 MET A O 1
ATOM 2588 N N . VAL A 1 338 ? -25.739 -6.635 12.012 1.00 95.00 338 VAL A N 1
ATOM 2589 C CA . VAL A 1 338 ? -25.089 -7.666 12.842 1.00 95.00 338 VAL A CA 1
ATOM 2590 C C . VAL A 1 338 ? -25.559 -7.589 14.298 1.00 95.00 338 VAL A C 1
ATOM 2592 O O . VAL A 1 338 ? -25.749 -8.610 14.952 1.00 95.00 338 VAL A O 1
ATOM 2595 N N . TYR A 1 339 ? -25.789 -6.372 14.791 1.00 94.50 339 TYR A N 1
ATOM 2596 C CA . TYR A 1 339 ? -26.213 -6.102 16.165 1.00 94.50 339 TYR A CA 1
ATOM 2597 C C . TYR A 1 339 ? -27.721 -5.850 16.320 1.00 94.50 339 TYR A C 1
ATOM 2599 O O . TYR A 1 339 ? -28.165 -5.479 17.404 1.00 94.50 339 TYR A O 1
ATOM 2607 N N . ASN A 1 340 ? -28.522 -6.058 15.266 1.00 92.25 340 ASN A N 1
ATOM 2608 C CA . ASN A 1 340 ? -29.959 -5.748 15.243 1.00 92.25 340 ASN A CA 1
ATOM 2609 C C . ASN A 1 340 ? -30.285 -4.294 15.650 1.00 92.25 340 ASN A C 1
ATOM 2611 O O . ASN A 1 340 ? -31.320 -4.012 16.256 1.00 92.25 340 ASN A O 1
ATOM 2615 N N . GLU A 1 341 ? -29.398 -3.357 15.317 1.00 89.31 341 GLU A N 1
ATOM 2616 C CA . GLU A 1 341 ? -29.572 -1.933 15.579 1.00 89.31 341 GLU A CA 1
ATOM 2617 C C . GLU A 1 341 ? -30.382 -1.264 14.463 1.00 89.31 341 GLU A C 1
ATOM 2619 O O . GLU A 1 341 ? -30.300 -1.624 13.280 1.00 89.31 341 GLU A O 1
ATOM 2624 N N . ALA A 1 342 ? -31.152 -0.240 14.842 1.00 81.31 342 ALA A N 1
ATOM 2625 C CA . ALA A 1 342 ? -31.941 0.543 13.903 1.00 81.31 342 ALA A CA 1
ATOM 2626 C C . ALA A 1 342 ? -31.067 1.075 12.759 1.00 81.31 342 ALA A C 1
ATOM 2628 O O . ALA A 1 342 ? -29.923 1.494 12.958 1.00 81.31 342 ALA A O 1
ATOM 2629 N N . LYS A 1 343 ? -31.627 1.075 11.546 1.00 71.81 343 LYS A N 1
ATOM 2630 C CA . LYS A 1 343 ? -30.925 1.586 10.372 1.00 71.81 343 LYS A CA 1
ATOM 2631 C C . LYS A 1 343 ? -30.542 3.053 10.618 1.00 71.81 343 LYS A C 1
ATOM 2633 O O . LYS A 1 343 ? -31.431 3.855 10.916 1.00 71.81 343 LYS A O 1
ATOM 2638 N N . PRO A 1 344 ? -29.261 3.426 10.474 1.00 70.38 344 PRO A N 1
ATOM 2639 C CA . PRO A 1 344 ? -28.871 4.815 10.626 1.00 70.38 344 PRO A CA 1
ATOM 2640 C C . PRO A 1 344 ? -29.565 5.669 9.558 1.00 70.38 344 PRO A C 1
ATOM 2642 O O . PRO A 1 344 ? -29.874 5.168 8.472 1.00 70.38 344 PRO A O 1
ATOM 2645 N N . PRO A 1 345 ? -29.775 6.971 9.812 1.00 62.72 345 PRO A N 1
ATOM 2646 C CA . PRO A 1 345 ? -30.454 7.884 8.888 1.00 62.72 345 PRO A CA 1
ATOM 2647 C C . PRO A 1 345 ? -29.606 8.226 7.645 1.00 62.72 345 PRO A C 1
ATOM 2649 O O . PRO A 1 345 ? -29.772 9.282 7.040 1.00 62.72 345 PRO A O 1
ATOM 2652 N N . ILE A 1 346 ? -28.655 7.365 7.279 1.00 68.25 346 ILE A N 1
ATOM 2653 C CA . ILE A 1 346 ? -27.643 7.612 6.260 1.00 68.25 346 ILE A CA 1
ATOM 2654 C C . ILE A 1 346 ? -27.721 6.523 5.197 1.00 68.25 346 ILE A C 1
ATOM 2656 O O . ILE A 1 346 ? -27.922 5.339 5.475 1.00 68.25 346 ILE A O 1
ATOM 2660 N N . THR A 1 347 ? -27.559 6.938 3.945 1.00 78.75 347 THR A N 1
ATOM 2661 C CA . THR A 1 347 ? -27.530 6.023 2.809 1.00 78.75 347 THR A CA 1
ATOM 2662 C C . THR A 1 347 ? -26.124 5.449 2.674 1.00 78.75 347 THR A C 1
ATOM 2664 O O . THR A 1 347 ? -25.241 6.133 2.170 1.00 78.75 347 THR A O 1
ATOM 2667 N N . ILE A 1 348 ? -25.932 4.187 3.078 1.00 81.88 348 ILE A N 1
ATOM 2668 C CA . ILE A 1 348 ? -24.650 3.449 2.988 1.00 81.88 348 ILE A CA 1
ATOM 2669 C C . ILE A 1 348 ? -23.997 3.629 1.612 1.00 81.88 348 ILE A C 1
ATOM 2671 O O . ILE A 1 348 ? -22.809 3.917 1.527 1.00 81.88 348 ILE A O 1
ATOM 2675 N N . ARG A 1 349 ? -24.794 3.565 0.537 1.00 85.81 349 ARG A N 1
ATOM 2676 C CA . ARG A 1 349 ? -24.318 3.739 -0.842 1.00 85.81 349 ARG A CA 1
ATOM 2677 C C . ARG A 1 349 ? -23.648 5.092 -1.105 1.00 85.81 349 ARG A C 1
ATOM 2679 O O . ARG A 1 349 ? -22.703 5.154 -1.878 1.00 85.81 349 ARG A O 1
ATOM 2686 N N . ASN A 1 350 ? -24.122 6.165 -0.475 1.00 84.69 350 ASN A N 1
ATOM 2687 C CA . ASN A 1 350 ? -23.541 7.500 -0.647 1.00 84.69 350 ASN A CA 1
ATOM 2688 C C . ASN A 1 350 ? -22.215 7.643 0.107 1.00 84.69 350 ASN A C 1
ATOM 2690 O O . ASN A 1 350 ? -21.403 8.490 -0.247 1.00 84.69 350 ASN A O 1
ATOM 2694 N N . THR A 1 351 ? -22.017 6.841 1.153 1.00 88.88 351 THR A N 1
ATOM 2695 C CA . THR A 1 351 ? -20.846 6.930 2.027 1.00 88.88 351 THR A CA 1
ATOM 2696 C C . THR A 1 351 ? -19.754 5.936 1.653 1.00 88.88 351 THR A C 1
ATOM 2698 O O . THR A 1 351 ? -18.581 6.239 1.829 1.00 88.88 351 THR A O 1
ATOM 2701 N N . PHE A 1 352 ? -20.116 4.764 1.138 1.00 91.00 352 PHE A N 1
ATOM 2702 C CA . PHE A 1 352 ? -19.193 3.655 0.872 1.00 91.00 352 PHE A CA 1
ATOM 2703 C C . PHE A 1 352 ? -19.143 3.234 -0.601 1.00 91.00 352 PHE A C 1
ATOM 2705 O O . PHE A 1 352 ? -18.309 2.409 -0.975 1.00 91.00 352 PHE A O 1
ATOM 2712 N N . GLY A 1 353 ? -20.004 3.813 -1.438 1.00 90.12 353 GLY A N 1
ATOM 2713 C CA . GLY A 1 353 ? -20.161 3.435 -2.835 1.00 90.12 353 GLY A CA 1
ATOM 2714 C C . GLY A 1 353 ? -21.072 2.220 -3.024 1.00 90.12 353 GLY A C 1
ATOM 2715 O O . GLY A 1 353 ? -21.868 1.849 -2.155 1.00 90.12 353 GLY A O 1
ATOM 2716 N N . ARG A 1 354 ? -21.024 1.639 -4.219 1.00 89.06 354 ARG A N 1
ATOM 2717 C CA . ARG A 1 354 ? -21.801 0.452 -4.585 1.00 89.06 354 ARG A CA 1
ATOM 2718 C C . ARG A 1 354 ? -21.145 -0.800 -3.986 1.00 89.06 354 ARG A C 1
ATOM 2720 O O . ARG A 1 354 ? -19.931 -0.931 -4.083 1.00 89.06 354 ARG A O 1
ATOM 2727 N N . PRO A 1 355 ? -21.919 -1.731 -3.404 1.00 87.75 355 PRO A N 1
ATOM 2728 C CA . PRO A 1 355 ? -21.371 -3.013 -2.975 1.00 87.75 355 PRO A CA 1
ATOM 2729 C C . PRO A 1 355 ? -20.673 -3.724 -4.136 1.00 87.75 355 PRO A C 1
ATOM 2731 O O . PRO A 1 355 ? -21.201 -3.733 -5.247 1.00 87.75 355 PRO A O 1
ATOM 2734 N N . LEU A 1 356 ? -19.515 -4.316 -3.862 1.00 88.88 356 LEU A N 1
ATOM 2735 C CA . LEU A 1 356 ? -18.790 -5.138 -4.828 1.00 88.88 356 LEU A CA 1
ATOM 2736 C C . LEU A 1 356 ? -19.336 -6.573 -4.833 1.00 88.88 356 LEU A C 1
ATOM 2738 O O . LEU A 1 356 ? -20.002 -7.007 -3.888 1.00 88.88 356 LEU A O 1
ATOM 2742 N N . ALA A 1 357 ? -19.025 -7.335 -5.882 1.00 87.62 357 ALA A N 1
ATOM 2743 C CA . ALA A 1 357 ? -19.317 -8.764 -5.904 1.00 87.62 357 ALA A CA 1
ATOM 2744 C C . ALA A 1 357 ? -18.567 -9.499 -4.765 1.00 87.62 357 ALA A C 1
ATOM 2746 O O . ALA A 1 357 ? -17.426 -9.139 -4.459 1.00 87.62 357 ALA A O 1
ATOM 2747 N N . PRO A 1 358 ? -19.143 -10.557 -4.155 1.00 88.12 358 PRO A N 1
ATOM 2748 C CA . PRO A 1 358 ? -18.509 -11.281 -3.044 1.00 88.12 358 PRO A CA 1
ATOM 2749 C C . PRO A 1 358 ? -17.099 -11.794 -3.357 1.00 88.12 358 PRO A C 1
ATOM 2751 O O . PRO A 1 358 ? -16.199 -11.689 -2.528 1.00 88.12 358 PRO A O 1
ATOM 2754 N N . LEU A 1 359 ? -16.887 -12.288 -4.581 1.00 88.00 359 LEU A N 1
ATOM 2755 C CA . LEU A 1 359 ? -15.583 -12.752 -5.052 1.00 88.00 359 LEU A CA 1
ATOM 2756 C C . LEU A 1 359 ? -14.532 -11.629 -5.043 1.00 88.00 359 LEU A C 1
ATOM 2758 O O . LEU A 1 359 ? -13.401 -11.834 -4.615 1.00 88.00 359 LEU A O 1
ATOM 2762 N N . THR A 1 360 ? -14.924 -10.425 -5.449 1.00 89.25 360 THR A N 1
ATOM 2763 C CA . THR A 1 360 ? -14.065 -9.237 -5.448 1.00 89.25 360 THR A CA 1
ATOM 2764 C C . THR A 1 360 ? -13.655 -8.846 -4.030 1.00 89.25 360 THR A C 1
ATOM 2766 O O . THR A 1 360 ? -12.483 -8.562 -3.787 1.00 89.25 360 THR A O 1
ATOM 2769 N N . TYR A 1 361 ? -14.592 -8.888 -3.073 1.00 90.75 361 TYR A N 1
ATOM 2770 C CA . TYR A 1 361 ? -14.252 -8.700 -1.662 1.00 90.75 361 TYR A CA 1
ATOM 2771 C C . TYR A 1 361 ? -13.283 -9.777 -1.181 1.00 90.75 361 TYR A C 1
ATOM 2773 O O . TYR A 1 361 ? -12.275 -9.437 -0.573 1.00 90.75 361 TYR A O 1
ATOM 2781 N N . TYR A 1 362 ? -13.528 -11.053 -1.492 1.00 90.12 362 TYR A N 1
ATOM 2782 C CA . TYR A 1 362 ? -12.634 -12.139 -1.086 1.00 90.12 362 TYR A CA 1
ATOM 2783 C C . TYR A 1 362 ? -11.192 -11.908 -1.558 1.00 90.12 362 TYR A C 1
ATOM 2785 O O . TYR A 1 362 ? -10.271 -11.993 -0.745 1.00 90.12 362 TYR A O 1
ATOM 2793 N N . LEU A 1 363 ? -10.997 -11.570 -2.838 1.00 91.19 363 LEU A N 1
ATOM 2794 C CA . LEU A 1 363 ? -9.670 -11.321 -3.411 1.00 91.19 363 LEU A CA 1
ATOM 2795 C C . LEU A 1 363 ? -8.975 -10.126 -2.745 1.00 91.19 363 LEU A C 1
ATOM 2797 O O . LEU A 1 363 ? -7.816 -10.243 -2.361 1.00 91.19 363 LEU A O 1
ATOM 2801 N N . MET A 1 364 ? -9.681 -9.010 -2.530 1.00 91.50 364 MET A N 1
ATOM 2802 C CA . MET A 1 364 ? -9.120 -7.842 -1.836 1.00 91.50 364 MET A CA 1
ATOM 2803 C C . MET A 1 364 ? -8.743 -8.161 -0.383 1.00 91.50 364 MET A C 1
ATOM 2805 O O . MET A 1 364 ? -7.679 -7.765 0.089 1.00 91.50 364 MET A O 1
ATOM 2809 N N . MET A 1 365 ? -9.621 -8.866 0.332 1.00 89.75 365 MET A N 1
ATOM 2810 C CA . MET A 1 365 ? -9.440 -9.154 1.750 1.00 89.75 365 MET A CA 1
ATOM 2811 C C . MET A 1 365 ? -8.307 -10.156 1.981 1.00 89.75 365 MET A C 1
ATOM 2813 O O . MET A 1 365 ? -7.453 -9.921 2.833 1.00 89.75 365 MET A O 1
ATOM 2817 N N . ARG A 1 366 ? -8.313 -11.277 1.246 1.00 81.31 366 ARG A N 1
ATOM 2818 C CA . ARG A 1 366 ? -7.363 -12.381 1.443 1.00 81.31 366 ARG A CA 1
ATOM 2819 C C . ARG A 1 366 ? -6.052 -12.174 0.701 1.00 81.31 366 ARG A C 1
ATOM 2821 O O . ARG A 1 366 ? -5.042 -12.593 1.247 1.00 81.31 366 ARG A O 1
ATOM 2828 N N . GLY A 1 367 ? -6.080 -11.541 -0.474 1.00 67.88 367 GLY A N 1
ATOM 2829 C CA . GLY A 1 367 ? -4.971 -11.385 -1.421 1.00 67.88 367 GLY A CA 1
ATOM 2830 C C . GLY A 1 367 ? -3.985 -10.256 -1.143 1.00 67.88 367 GLY A C 1
ATOM 2831 O O . GLY A 1 367 ? -3.320 -9.833 -2.074 1.00 67.88 367 GLY A O 1
ATOM 2832 N N . PRO A 1 368 ? -3.812 -9.817 0.111 1.00 76.81 368 PRO A N 1
ATOM 2833 C CA . PRO A 1 368 ? -3.462 -8.432 0.507 1.00 76.81 368 PRO A CA 1
ATOM 2834 C C . PRO A 1 368 ? -3.322 -7.407 -0.642 1.00 76.81 368 PRO A C 1
ATOM 2836 O O . PRO A 1 368 ? -2.285 -6.751 -0.784 1.00 76.81 368 PRO A O 1
ATOM 2839 N N . LEU A 1 369 ? -4.368 -7.275 -1.467 1.00 90.75 369 LEU A N 1
ATOM 2840 C CA . LEU A 1 369 ? -4.348 -6.392 -2.631 1.00 90.75 369 LEU A CA 1
ATOM 2841 C C . LEU A 1 369 ? -4.453 -4.936 -2.186 1.00 90.75 369 LEU A C 1
ATOM 2843 O O . LEU A 1 369 ? -5.010 -4.631 -1.124 1.00 90.75 369 LEU A O 1
ATOM 2847 N N . VAL A 1 370 ? -3.960 -4.023 -3.018 1.00 91.56 370 VAL A N 1
ATOM 2848 C CA . VAL A 1 370 ? -4.140 -2.588 -2.795 1.00 91.56 370 VAL A CA 1
ATOM 2849 C C . VAL A 1 370 ? -5.635 -2.238 -2.943 1.00 91.56 370 VAL A C 1
ATOM 2851 O O . VAL A 1 370 ? -6.234 -2.568 -3.967 1.00 91.56 370 VAL A O 1
ATOM 2854 N N . PRO A 1 371 ? -6.280 -1.562 -1.967 1.00 92.44 371 PRO A N 1
ATOM 2855 C CA . PRO A 1 371 ? -7.722 -1.279 -2.025 1.00 92.44 371 PRO A CA 1
ATOM 2856 C C . PRO A 1 371 ? -8.159 -0.291 -3.117 1.00 92.44 371 PRO A C 1
ATOM 2858 O O . PRO A 1 371 ? -9.326 -0.286 -3.508 1.00 92.44 371 PRO A O 1
ATOM 2861 N N . ALA A 1 372 ? -7.255 0.561 -3.610 1.00 91.31 372 ALA A N 1
ATOM 2862 C CA . ALA A 1 372 ? -7.589 1.696 -4.474 1.00 91.31 372 ALA A CA 1
ATOM 2863 C C . ALA A 1 372 ? -8.422 1.357 -5.739 1.00 91.31 372 ALA A C 1
ATOM 2865 O O . ALA A 1 372 ? -9.382 2.086 -6.023 1.00 91.31 372 ALA A O 1
ATOM 2866 N N . PRO A 1 373 ? -8.155 0.272 -6.497 1.00 92.44 373 PRO A N 1
ATOM 2867 C CA . PRO A 1 373 ? -8.974 -0.100 -7.657 1.00 92.44 373 PRO A CA 1
ATOM 2868 C C . PRO A 1 373 ? -10.394 -0.502 -7.262 1.00 92.44 373 PRO A C 1
ATOM 2870 O O . PRO A 1 373 ? -11.354 -0.135 -7.935 1.00 92.44 373 PRO A O 1
ATOM 2873 N N . PHE A 1 374 ? -10.535 -1.210 -6.142 1.00 92.75 374 PHE A N 1
ATOM 2874 C CA . PHE A 1 374 ? -11.818 -1.662 -5.604 1.00 92.75 374 PHE A CA 1
ATOM 2875 C C . PHE A 1 374 ? -12.639 -0.491 -5.060 1.00 92.75 374 PHE A C 1
ATOM 2877 O O . PHE A 1 374 ? -13.847 -0.405 -5.300 1.00 92.75 374 PHE A O 1
ATOM 2884 N N . ALA A 1 375 ? -11.973 0.461 -4.402 1.00 92.75 375 ALA A N 1
ATOM 2885 C CA . ALA A 1 375 ? -12.581 1.712 -3.979 1.00 92.75 375 ALA A CA 1
ATOM 2886 C C . ALA A 1 375 ? -13.076 2.502 -5.198 1.00 92.75 375 ALA A C 1
ATOM 2888 O O . ALA A 1 375 ? -14.231 2.921 -5.223 1.00 92.75 375 ALA A O 1
ATOM 2889 N N . THR A 1 376 ? -12.262 2.607 -6.254 1.00 92.88 376 THR A N 1
ATOM 2890 C CA . THR A 1 376 ? -12.648 3.277 -7.508 1.00 92.88 376 THR A CA 1
ATOM 2891 C C . THR A 1 376 ? -13.845 2.593 -8.172 1.00 92.88 376 THR A C 1
ATOM 2893 O O . THR A 1 376 ? -14.784 3.274 -8.583 1.00 92.88 376 THR A O 1
ATOM 2896 N N . LEU A 1 377 ? -13.844 1.258 -8.234 1.00 91.19 377 LEU A N 1
ATOM 2897 C CA . LEU A 1 377 ? -14.930 0.447 -8.789 1.00 91.19 377 LEU A CA 1
ATOM 2898 C C . LEU A 1 377 ? -16.255 0.686 -8.041 1.00 91.19 377 LEU A C 1
ATOM 2900 O O . LEU A 1 377 ? -17.291 0.931 -8.658 1.00 91.19 377 LEU A O 1
ATOM 2904 N N . SER A 1 378 ? -16.209 0.693 -6.706 1.00 91.25 378 SER A N 1
ATOM 2905 C CA . SER A 1 378 ? -17.368 0.937 -5.838 1.00 91.25 378 SER A CA 1
ATOM 2906 C C . SER A 1 378 ? -17.858 2.393 -5.890 1.00 91.25 378 SER A C 1
ATOM 2908 O O . SER A 1 378 ? -19.060 2.670 -5.980 1.00 91.25 378 SER A O 1
ATOM 2910 N N . GLN A 1 379 ? -16.933 3.347 -5.800 1.00 91.69 379 GLN A N 1
ATOM 2911 C CA . GLN A 1 379 ? -17.213 4.756 -5.499 1.00 91.69 379 GLN A CA 1
ATOM 2912 C C . GLN A 1 379 ? -17.230 5.637 -6.754 1.00 91.69 379 GLN A C 1
ATOM 2914 O O . GLN A 1 379 ? -17.637 6.798 -6.687 1.00 91.69 379 GLN A O 1
ATOM 2919 N N . VAL A 1 380 ? -16.840 5.085 -7.908 1.00 91.00 380 VAL A N 1
ATOM 2920 C CA . VAL A 1 380 ? -16.827 5.764 -9.212 1.00 91.00 380 VAL A CA 1
ATOM 2921 C C . VAL A 1 380 ? -15.932 7.018 -9.174 1.00 91.00 380 VAL A C 1
ATOM 2923 O O . VAL A 1 380 ? -16.256 8.082 -9.710 1.00 91.00 380 VAL A O 1
ATOM 2926 N N . CYS A 1 381 ? -14.808 6.916 -8.465 1.00 91.06 381 CYS A N 1
ATOM 2927 C CA . CYS A 1 381 ? -13.899 8.027 -8.215 1.00 91.06 381 CYS A CA 1
ATOM 2928 C C . CYS A 1 381 ? -12.456 7.537 -8.134 1.00 91.06 381 CYS A C 1
ATOM 2930 O O . CYS A 1 381 ? -12.124 6.760 -7.245 1.00 91.06 381 CYS A O 1
ATOM 2932 N N . VAL A 1 382 ? -11.597 8.049 -9.012 1.00 91.62 382 VAL A N 1
ATOM 2933 C CA . VAL A 1 382 ? -10.145 7.973 -8.836 1.00 91.62 382 VAL A CA 1
ATOM 2934 C C . VAL A 1 382 ? -9.762 9.144 -7.942 1.00 91.62 382 VAL A C 1
ATOM 2936 O O . VAL A 1 382 ? -10.034 10.290 -8.295 1.00 91.62 382 VAL A O 1
ATOM 2939 N N . ALA A 1 383 ? -9.172 8.888 -6.781 1.00 87.00 383 ALA A N 1
ATOM 2940 C CA . ALA A 1 383 ? -8.677 9.938 -5.896 1.00 87.00 383 ALA A CA 1
ATOM 2941 C C . ALA A 1 383 ? -7.147 9.927 -5.863 1.00 87.00 383 ALA A C 1
ATOM 2943 O O . ALA A 1 383 ? -6.519 8.867 -5.857 1.00 87.00 383 ALA A O 1
ATOM 2944 N N . ASN A 1 384 ? -6.556 11.118 -5.850 1.00 85.69 384 ASN A N 1
ATOM 2945 C CA . ASN A 1 384 ? -5.148 11.316 -5.544 1.00 85.69 384 ASN A CA 1
ATOM 2946 C C . ASN A 1 384 ? -5.036 12.240 -4.335 1.00 85.69 384 ASN A C 1
ATOM 2948 O O . ASN A 1 384 ? -5.502 13.385 -4.385 1.00 85.69 384 ASN A O 1
ATOM 2952 N N . ASP A 1 385 ? -4.414 11.716 -3.284 1.00 78.19 385 ASP A N 1
ATOM 2953 C CA . ASP A 1 385 ? -4.026 12.459 -2.089 1.00 78.19 385 ASP A CA 1
ATOM 2954 C C . ASP A 1 385 ? -2.825 13.381 -2.391 1.00 78.19 385 ASP A C 1
ATOM 2956 O O . ASP A 1 385 ? -2.302 13.438 -3.510 1.00 78.19 385 ASP A O 1
ATOM 2960 N N . TRP A 1 386 ? -2.410 14.158 -1.392 1.00 77.81 386 TRP A N 1
ATOM 2961 C CA . TRP A 1 386 ? -1.225 15.005 -1.471 1.00 77.81 386 TRP A CA 1
ATOM 2962 C C . TRP A 1 386 ? 0.057 14.174 -1.469 1.00 77.81 386 TRP A C 1
ATOM 2964 O O . TRP A 1 386 ? 0.251 13.415 -0.520 1.00 77.81 386 TRP A O 1
ATOM 2974 N N . PRO A 1 387 ? 0.976 14.369 -2.431 1.00 80.81 387 PRO A N 1
ATOM 2975 C CA . PRO A 1 387 ? 2.311 13.809 -2.292 1.00 80.81 387 PRO A CA 1
ATOM 2976 C C . PRO A 1 387 ? 3.044 14.486 -1.129 1.00 80.81 387 PRO A C 1
ATOM 2978 O O . PRO A 1 387 ? 2.865 15.685 -0.868 1.00 80.81 387 PRO A O 1
ATOM 2981 N N . LEU A 1 388 ? 3.941 13.736 -0.487 1.00 79.75 388 LEU A N 1
ATOM 2982 C CA . LEU A 1 388 ? 4.862 14.273 0.517 1.00 79.75 388 LEU A CA 1
ATOM 2983 C C . LEU A 1 388 ? 5.625 15.497 -0.028 1.00 79.75 388 LEU A C 1
ATOM 2985 O O . LEU A 1 388 ? 5.618 16.569 0.588 1.00 79.75 388 LEU A O 1
ATOM 2989 N N . VAL A 1 389 ? 6.199 15.350 -1.231 1.00 80.38 389 VAL A N 1
ATOM 2990 C CA . VAL A 1 389 ? 6.887 16.407 -1.990 1.00 80.38 389 VAL A CA 1
ATOM 2991 C C . VAL A 1 389 ? 6.064 16.747 -3.238 1.00 80.38 389 VAL A C 1
ATOM 2993 O O . VAL A 1 389 ? 6.078 16.030 -4.237 1.00 80.38 389 VAL A O 1
ATOM 2996 N N . ASP A 1 390 ? 5.333 17.858 -3.180 1.00 80.31 390 ASP A N 1
ATOM 2997 C CA . ASP A 1 390 ? 4.469 18.326 -4.268 1.00 80.31 390 ASP A CA 1
ATOM 2998 C C . ASP A 1 390 ? 5.249 19.140 -5.307 1.00 80.31 390 ASP A C 1
ATOM 3000 O O . ASP A 1 390 ? 5.832 20.179 -4.988 1.00 80.31 390 ASP A O 1
ATOM 3004 N N . THR A 1 391 ? 5.250 18.667 -6.556 1.00 83.12 391 THR A N 1
ATOM 3005 C CA . THR A 1 391 ? 5.948 19.291 -7.689 1.00 83.12 391 THR A CA 1
ATOM 3006 C C . THR A 1 391 ? 5.096 19.270 -8.952 1.00 83.12 391 THR A C 1
ATOM 3008 O O . THR A 1 391 ? 4.219 18.422 -9.126 1.00 83.12 391 THR A O 1
ATOM 3011 N N . SER A 1 392 ? 5.381 20.176 -9.890 1.00 84.12 392 SER A N 1
ATOM 3012 C CA . SER A 1 392 ? 4.744 20.148 -11.213 1.00 84.12 392 SER A CA 1
ATOM 3013 C C . SER A 1 392 ? 5.033 18.844 -11.964 1.00 84.12 392 SER A C 1
ATOM 3015 O O . SER A 1 392 ? 4.146 18.342 -12.650 1.00 84.12 392 SER A O 1
ATOM 3017 N N . THR A 1 393 ? 6.228 18.268 -11.795 1.00 88.56 393 THR A N 1
ATOM 3018 C CA . THR A 1 393 ? 6.607 16.970 -12.372 1.00 88.56 393 THR A CA 1
ATOM 3019 C C . THR A 1 393 ? 5.725 15.842 -11.842 1.00 88.56 393 THR A C 1
ATOM 3021 O O . THR A 1 393 ? 5.154 15.107 -12.642 1.00 88.56 393 THR A O 1
ATOM 3024 N N . TYR A 1 394 ? 5.518 15.756 -10.522 1.00 90.12 394 TYR A N 1
ATOM 3025 C CA . TYR A 1 394 ? 4.619 14.761 -9.925 1.00 90.12 394 TYR A CA 1
ATOM 3026 C C . TYR A 1 394 ? 3.185 14.904 -10.449 1.00 90.12 394 TYR A C 1
ATOM 3028 O O . TYR A 1 394 ? 2.549 13.925 -10.832 1.00 90.12 394 TYR A O 1
ATOM 3036 N N . ARG A 1 395 ? 2.669 16.138 -10.514 1.00 88.69 395 ARG A N 1
ATOM 3037 C CA . ARG A 1 395 ? 1.305 16.391 -11.001 1.00 88.69 395 ARG A CA 1
ATOM 3038 C C . ARG A 1 395 ? 1.133 15.972 -12.465 1.00 88.69 395 ARG A C 1
ATOM 3040 O O . ARG A 1 395 ? 0.130 15.342 -12.784 1.00 88.69 395 ARG A O 1
ATOM 3047 N N . LYS A 1 396 ? 2.120 16.252 -13.326 1.00 90.75 396 LYS A N 1
ATOM 3048 C CA . LYS A 1 396 ? 2.146 15.773 -14.720 1.00 90.75 396 LYS A CA 1
ATOM 3049 C C . LYS A 1 396 ? 2.216 14.248 -14.803 1.00 90.75 396 LYS A C 1
ATOM 3051 O O . LYS A 1 396 ? 1.517 13.658 -15.619 1.00 90.75 396 LYS A O 1
ATOM 3056 N N . ALA A 1 397 ? 3.012 13.607 -13.945 1.00 92.62 397 ALA A N 1
ATOM 3057 C CA . ALA A 1 397 ? 3.076 12.148 -13.859 1.00 92.62 397 ALA A CA 1
ATOM 3058 C C . ALA A 1 397 ? 1.700 11.547 -13.535 1.00 92.62 397 ALA A C 1
ATOM 3060 O O . ALA A 1 397 ? 1.249 10.623 -14.207 1.00 92.62 397 ALA A O 1
ATOM 3061 N N . ALA A 1 398 ? 0.997 12.119 -12.551 1.00 92.19 398 ALA A N 1
ATOM 3062 C CA . ALA A 1 398 ? -0.350 11.694 -12.178 1.00 92.19 398 ALA A CA 1
ATOM 3063 C C . ALA A 1 398 ? -1.367 11.866 -13.317 1.00 92.19 398 ALA A C 1
ATOM 3065 O O . ALA A 1 398 ? -2.220 10.999 -13.500 1.00 92.19 398 ALA A O 1
ATOM 3066 N N . GLU A 1 399 ? -1.263 12.947 -14.097 1.00 92.31 399 GLU A N 1
ATOM 3067 C CA . GLU A 1 399 ? -2.074 13.163 -15.303 1.00 92.31 399 GLU A CA 1
ATOM 3068 C C . GLU A 1 399 ? -1.781 12.113 -16.382 1.00 92.31 399 GLU A C 1
ATOM 3070 O O . GLU A 1 399 ? -2.710 11.513 -16.919 1.00 92.31 399 GLU A O 1
ATOM 3075 N N . ARG A 1 400 ? -0.502 11.836 -16.658 1.00 94.50 400 ARG A N 1
ATOM 3076 C CA . ARG A 1 400 ? -0.070 10.868 -17.681 1.00 94.50 400 ARG A CA 1
ATOM 3077 C C . ARG A 1 400 ? -0.392 9.419 -17.335 1.00 94.50 400 ARG A C 1
ATOM 3079 O O . ARG A 1 400 ? -0.663 8.632 -18.231 1.00 94.50 400 ARG A O 1
ATOM 3086 N N . LEU A 1 401 ? -0.404 9.072 -16.050 1.00 94.69 401 LEU A N 1
ATOM 3087 C CA . LEU A 1 401 ? -0.781 7.737 -15.576 1.00 94.69 401 LEU A CA 1
ATOM 3088 C C . LEU A 1 401 ? -2.295 7.534 -15.461 1.00 94.69 401 LEU A C 1
ATOM 3090 O O . LEU A 1 401 ? -2.748 6.399 -15.294 1.00 94.69 401 LEU A O 1
ATOM 3094 N N . LEU A 1 402 ? -3.095 8.605 -15.519 1.00 93.81 402 LEU A N 1
ATOM 3095 C CA . LEU A 1 402 ? -4.542 8.500 -15.358 1.00 93.81 402 LEU A CA 1
ATOM 3096 C C . LEU A 1 402 ? -5.187 7.539 -16.373 1.00 93.81 402 LEU A C 1
ATOM 3098 O O . LEU A 1 402 ? -5.968 6.703 -15.918 1.00 93.81 402 LEU A O 1
ATOM 3102 N N . PRO A 1 403 ? -4.878 7.582 -17.689 1.00 93.81 403 PRO A N 1
ATOM 3103 C CA . PRO A 1 403 ? -5.470 6.663 -18.662 1.00 93.81 403 PRO A CA 1
ATOM 3104 C C . PRO A 1 403 ? -5.245 5.197 -18.293 1.00 93.81 403 PRO A C 1
ATOM 3106 O O . PRO A 1 403 ? -6.193 4.416 -18.288 1.00 93.81 403 PRO A O 1
ATOM 3109 N N . LEU A 1 404 ? -4.023 4.844 -17.887 1.00 94.38 404 LEU A N 1
ATOM 3110 C CA . LEU A 1 404 ? -3.675 3.489 -17.471 1.00 94.38 404 LEU A CA 1
ATOM 3111 C C . LEU A 1 404 ? -4.459 3.073 -16.211 1.00 94.38 404 LEU A C 1
ATOM 3113 O O . LEU A 1 404 ? -5.098 2.023 -16.197 1.00 94.38 404 LEU A O 1
ATOM 3117 N N . ARG A 1 405 ? -4.489 3.912 -15.164 1.00 93.81 405 ARG A N 1
ATOM 3118 C CA . ARG A 1 405 ? -5.237 3.628 -13.919 1.00 93.81 405 ARG A CA 1
ATOM 3119 C C . ARG A 1 405 ? -6.742 3.488 -14.159 1.00 93.81 405 ARG A C 1
ATOM 3121 O O . ARG A 1 405 ? -7.396 2.651 -13.540 1.00 93.81 405 ARG A O 1
ATOM 3128 N N . VAL A 1 406 ? -7.293 4.297 -15.060 1.00 93.38 406 VAL A N 1
ATOM 3129 C CA . VAL A 1 406 ? -8.696 4.215 -15.487 1.00 93.38 406 VAL A CA 1
ATOM 3130 C C . VAL A 1 406 ? -8.943 2.917 -16.247 1.00 93.38 406 VAL A C 1
ATOM 3132 O O . VAL A 1 406 ? -9.925 2.231 -15.960 1.00 93.38 406 VAL A O 1
ATOM 3135 N N . GLN A 1 407 ? -8.037 2.546 -17.153 1.00 93.06 407 GLN A N 1
ATOM 3136 C CA . GLN A 1 407 ? -8.144 1.321 -17.932 1.00 93.06 407 GLN A CA 1
ATOM 3137 C C . GLN A 1 407 ? -8.142 0.076 -17.041 1.00 93.06 407 GLN A C 1
ATOM 3139 O O . GLN A 1 407 ? -8.985 -0.795 -17.239 1.00 93.06 407 GLN A O 1
ATOM 3144 N N . MET A 1 408 ? -7.296 0.022 -16.006 1.00 93.81 408 MET A N 1
ATOM 3145 C CA . MET A 1 408 ? -7.293 -1.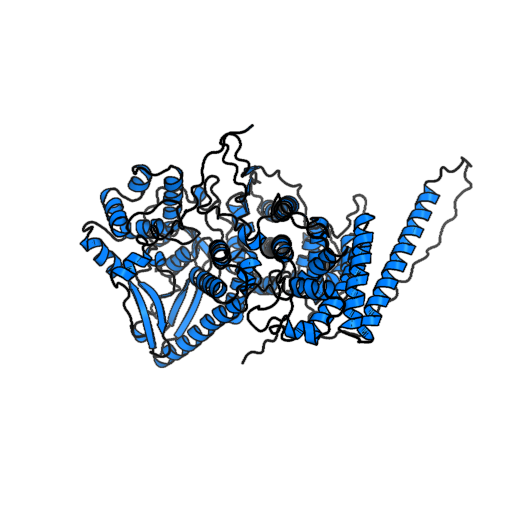079 -15.028 1.00 93.81 408 MET A CA 1
ATOM 3146 C C . MET A 1 408 ? -8.669 -1.290 -14.384 1.00 93.81 408 MET A C 1
ATOM 3148 O O . MET A 1 408 ? -9.171 -2.408 -14.313 1.00 93.81 408 MET A O 1
ATOM 3152 N N . VAL A 1 409 ? -9.320 -0.215 -13.931 1.00 92.25 409 VAL A N 1
ATOM 3153 C CA . VAL A 1 409 ? -10.657 -0.313 -13.321 1.00 92.25 409 VAL A CA 1
ATOM 3154 C C . VAL A 1 409 ? -11.708 -0.673 -14.370 1.00 92.25 409 VAL A C 1
ATOM 3156 O O . VAL A 1 409 ? -12.645 -1.421 -14.090 1.00 92.25 409 VAL A O 1
ATOM 3159 N N . TYR A 1 410 ? -11.548 -0.181 -15.598 1.00 90.88 410 TYR A N 1
ATOM 3160 C CA . TYR A 1 410 ? -12.457 -0.488 -16.693 1.00 90.88 410 TYR A CA 1
ATOM 3161 C C . TYR A 1 410 ? -12.442 -1.967 -17.088 1.00 90.88 410 TYR A C 1
ATOM 3163 O O . TYR A 1 410 ? -13.496 -2.500 -17.436 1.00 90.88 410 TYR A O 1
ATOM 3171 N N . GLN A 1 411 ? -11.310 -2.660 -16.932 1.00 91.12 411 GLN A N 1
ATOM 3172 C CA . GLN A 1 411 ? -11.242 -4.112 -17.114 1.00 91.12 411 GLN A CA 1
ATOM 3173 C C . GLN A 1 411 ? -12.189 -4.867 -16.164 1.00 91.12 411 GLN A C 1
ATOM 3175 O O . GLN A 1 411 ? -12.874 -5.802 -16.585 1.00 91.12 411 GLN A O 1
ATOM 3180 N N . TYR A 1 412 ? -12.352 -4.408 -14.916 1.00 89.38 412 TYR A N 1
ATOM 3181 C CA . TYR A 1 412 ? -13.384 -4.958 -14.030 1.00 89.38 412 TYR A CA 1
ATOM 3182 C C . TYR A 1 412 ? -14.803 -4.661 -14.520 1.00 89.38 412 TYR A C 1
ATOM 3184 O O . TYR A 1 412 ? -15.644 -5.559 -14.503 1.00 89.38 412 TYR A O 1
ATOM 3192 N N . PHE A 1 413 ? -15.089 -3.434 -14.975 1.00 86.88 413 PHE A N 1
ATOM 3193 C CA . PHE A 1 413 ? -16.423 -3.090 -15.488 1.00 86.88 413 PHE A CA 1
ATOM 3194 C C . PHE A 1 413 ? -16.814 -3.933 -16.708 1.00 86.88 413 PHE A C 1
ATOM 3196 O O . PHE A 1 413 ? -17.964 -4.366 -16.802 1.00 86.88 413 PHE A O 1
ATOM 3203 N N . LEU A 1 414 ? -15.870 -4.177 -17.625 1.00 83.81 414 LEU A N 1
ATOM 3204 C CA . LEU A 1 414 ? -16.080 -5.038 -18.790 1.00 83.81 414 LEU A CA 1
ATOM 3205 C C . LEU A 1 414 ? -16.448 -6.462 -18.363 1.00 83.81 414 LEU A C 1
ATOM 3207 O O . LEU A 1 414 ? -17.427 -7.016 -18.865 1.00 83.81 414 LEU A O 1
ATOM 3211 N N . HIS A 1 415 ? -15.722 -7.018 -17.391 1.00 80.31 415 HIS A N 1
ATOM 3212 C CA . HIS A 1 415 ? -15.956 -8.381 -16.915 1.00 80.31 415 HIS A CA 1
ATOM 3213 C C . HIS A 1 415 ? -17.268 -8.534 -16.136 1.00 80.31 415 HIS A C 1
ATOM 3215 O O . HIS A 1 415 ? -18.036 -9.467 -16.364 1.00 80.31 415 HIS A O 1
ATOM 3221 N N . MET A 1 416 ? -17.579 -7.589 -15.245 1.00 74.94 416 MET A N 1
ATOM 3222 C CA . MET A 1 416 ? -18.775 -7.671 -14.398 1.00 74.94 416 MET A CA 1
ATOM 3223 C C . MET A 1 416 ? -20.086 -7.400 -15.158 1.00 74.94 416 MET A C 1
ATOM 3225 O O . MET A 1 416 ? -21.162 -7.552 -14.582 1.00 74.94 416 MET A O 1
ATOM 3229 N N . LYS A 1 417 ? -20.023 -7.009 -16.444 1.00 70.94 417 LYS A N 1
ATOM 3230 C CA . LYS A 1 417 ? -21.179 -6.595 -17.270 1.00 70.94 417 LYS A CA 1
ATOM 3231 C C . LYS A 1 417 ? -22.037 -5.513 -16.598 1.00 70.94 417 LYS A C 1
ATOM 3233 O O . LYS A 1 417 ? -23.238 -5.403 -16.852 1.00 70.94 417 LYS A O 1
ATOM 3238 N N . GLU A 1 418 ? -21.432 -4.718 -15.720 1.00 66.12 418 GLU A N 1
ATOM 3239 C CA . GLU A 1 418 ? -22.121 -3.653 -15.002 1.00 66.12 418 GLU A CA 1
ATOM 3240 C C . GLU A 1 418 ? -22.293 -2.406 -15.878 1.00 66.12 418 GLU A C 1
ATOM 3242 O O . GLU A 1 418 ? -21.565 -2.177 -16.846 1.00 66.12 418 GLU A O 1
ATOM 3247 N N . MET A 1 419 ? -23.260 -1.552 -15.518 1.00 62.38 419 MET A N 1
ATOM 3248 C CA . MET A 1 419 ? -23.370 -0.223 -16.121 1.00 62.38 419 MET A CA 1
ATOM 3249 C C . MET A 1 419 ? -22.084 0.561 -15.875 1.00 62.38 419 MET A C 1
ATOM 3251 O O . MET A 1 419 ? -21.825 0.915 -14.727 1.00 62.38 419 MET A O 1
ATOM 3255 N N . LYS A 1 420 ? -21.374 0.881 -16.963 1.00 72.50 420 LYS A N 1
ATOM 3256 C CA . LYS A 1 420 ? -20.178 1.731 -17.053 1.00 72.50 420 LYS A CA 1
ATOM 3257 C C . LYS A 1 420 ? -20.503 3.147 -16.566 1.00 72.50 420 LYS A C 1
ATOM 3259 O O . LYS A 1 420 ? -21.014 3.956 -17.346 1.00 72.50 420 LYS A O 1
ATOM 3264 N N . PRO A 1 421 ? -20.308 3.458 -15.276 1.00 78.25 421 PRO A N 1
ATOM 3265 C CA . PRO A 1 421 ? -20.685 4.758 -14.766 1.00 78.25 421 PRO A CA 1
ATOM 3266 C C . PRO A 1 421 ? -19.595 5.774 -15.145 1.00 78.25 421 PRO A C 1
ATOM 3268 O O . PRO A 1 421 ? -18.424 5.402 -15.234 1.00 78.25 421 PRO A O 1
ATOM 3271 N N . PRO A 1 422 ? -19.942 7.055 -15.360 1.00 83.75 422 PRO A N 1
ATOM 3272 C CA . PRO A 1 422 ? -18.941 8.071 -15.655 1.00 83.75 422 PRO A CA 1
ATOM 3273 C C . PRO A 1 422 ? -18.011 8.221 -14.450 1.00 83.75 422 PRO A C 1
ATOM 3275 O O . PRO A 1 422 ? -18.436 8.672 -13.382 1.00 83.75 422 PRO A O 1
ATOM 3278 N N . LEU A 1 423 ? -16.754 7.816 -14.625 1.00 90.75 423 LEU A N 1
ATOM 3279 C CA . LEU A 1 423 ? -15.721 7.978 -13.614 1.00 90.75 423 LEU A CA 1
ATOM 3280 C C . LEU A 1 423 ? -15.399 9.460 -13.433 1.00 90.75 423 LEU A C 1
ATOM 3282 O O . LEU A 1 423 ? -15.564 10.288 -14.331 1.00 90.75 423 LEU A O 1
ATOM 3286 N N . ARG A 1 424 ? -14.938 9.802 -12.235 1.00 91.50 424 ARG A N 1
ATOM 3287 C CA . ARG A 1 424 ? -14.469 11.147 -11.916 1.00 91.50 424 ARG A CA 1
ATOM 3288 C C . ARG A 1 424 ? -13.090 11.077 -11.291 1.00 91.50 424 ARG A C 1
ATOM 3290 O O . ARG A 1 424 ? -12.790 10.138 -10.559 1.00 91.50 424 ARG A O 1
ATOM 3297 N N . TRP A 1 425 ? -12.278 12.085 -11.561 1.00 91.50 425 TRP A N 1
ATOM 3298 C CA . TRP A 1 425 ? -10.970 12.247 -10.953 1.00 91.50 425 TRP A CA 1
ATOM 3299 C C . TRP A 1 425 ? -11.023 13.349 -9.903 1.00 91.50 425 TRP A C 1
ATOM 3301 O O . TRP A 1 425 ? -11.397 14.475 -10.232 1.00 91.50 425 TRP A O 1
ATOM 3311 N N . LEU A 1 426 ? -10.647 13.025 -8.668 1.00 87.75 426 LEU A N 1
ATOM 3312 C CA . LEU A 1 426 ? -10.444 13.970 -7.578 1.00 87.75 426 LEU A CA 1
ATOM 3313 C C . LEU A 1 426 ? -8.946 14.188 -7.343 1.00 87.75 426 LEU A C 1
ATOM 3315 O O . LEU A 1 426 ? -8.246 13.298 -6.859 1.00 87.75 426 LEU A O 1
ATOM 3319 N N . ARG A 1 427 ? -8.477 15.406 -7.613 1.00 84.69 427 ARG A N 1
ATOM 3320 C CA . ARG A 1 427 ? -7.114 15.866 -7.312 1.00 84.69 427 ARG A CA 1
ATOM 3321 C C . ARG A 1 427 ? -7.119 16.654 -6.007 1.00 84.69 427 ARG A C 1
ATOM 3323 O O . ARG A 1 427 ? -7.372 17.861 -6.020 1.00 84.69 427 ARG A O 1
ATOM 3330 N N . GLN A 1 428 ? -6.855 15.995 -4.877 1.00 77.69 428 GLN A N 1
ATOM 3331 C CA . GLN A 1 428 ? -6.882 16.675 -3.574 1.00 77.69 428 GLN A CA 1
ATOM 3332 C C . GLN A 1 428 ? -5.789 17.749 -3.451 1.00 77.69 428 GLN A C 1
ATOM 3334 O O . GLN A 1 428 ? -6.001 18.761 -2.788 1.00 77.69 428 GLN A O 1
ATOM 3339 N N . TYR A 1 429 ? -4.680 17.588 -4.181 1.00 75.38 429 TYR A N 1
ATOM 3340 C CA . TYR A 1 429 ? -3.556 18.529 -4.217 1.00 75.38 429 TYR A CA 1
ATOM 3341 C C . TYR A 1 429 ? -3.824 19.864 -4.949 1.00 75.38 429 TYR A C 1
ATOM 3343 O O . TYR A 1 429 ? -2.960 20.742 -4.994 1.00 75.38 429 TYR A O 1
ATOM 3351 N N . MET A 1 430 ? -5.008 20.074 -5.539 1.00 72.38 430 MET A N 1
ATOM 3352 C CA . MET A 1 430 ? -5.364 21.349 -6.176 1.00 72.38 430 MET A CA 1
ATOM 3353 C C . MET A 1 430 ? -6.087 22.296 -5.198 1.00 72.38 430 MET A C 1
ATOM 3355 O O . MET A 1 430 ? -7.199 22.025 -4.763 1.00 72.38 430 MET A O 1
ATOM 3359 N N . VAL A 1 431 ? -5.489 23.458 -4.890 1.00 60.66 431 VAL A N 1
ATOM 3360 C CA . VAL A 1 431 ? -5.961 24.393 -3.830 1.00 60.66 431 VAL A CA 1
ATOM 3361 C C . VAL A 1 431 ? -6.966 25.453 -4.312 1.00 60.66 431 VAL A C 1
ATOM 3363 O O . VAL A 1 431 ? -7.378 26.312 -3.535 1.00 60.66 431 VAL A O 1
ATOM 3366 N N . VAL A 1 432 ? -7.381 25.458 -5.581 1.00 56.06 432 VAL A N 1
ATOM 3367 C CA . VAL A 1 432 ? -8.149 26.591 -6.135 1.00 56.06 432 VAL A CA 1
ATOM 3368 C C . VAL A 1 432 ? -9.562 26.657 -5.535 1.00 56.06 432 VAL A C 1
ATOM 3370 O O . VAL A 1 432 ? -10.470 25.949 -5.957 1.00 56.06 432 VAL A O 1
ATOM 3373 N N . LYS A 1 433 ? -9.748 27.551 -4.554 1.00 48.66 433 LYS A N 1
ATOM 3374 C CA . LYS A 1 433 ? -11.026 27.889 -3.903 1.00 48.66 433 LYS A CA 1
ATOM 3375 C C . LYS A 1 433 ? -11.829 28.936 -4.687 1.00 48.66 433 LYS A C 1
ATOM 3377 O O . LYS A 1 433 ? -12.393 29.840 -4.074 1.00 48.66 433 LYS A O 1
ATOM 3382 N N . ASP A 1 434 ? -11.892 28.840 -6.013 1.00 47.47 434 ASP A N 1
ATOM 3383 C CA . ASP A 1 434 ? -12.792 29.701 -6.789 1.00 47.47 434 ASP A CA 1
ATOM 3384 C C . ASP A 1 434 ? -14.073 28.935 -7.128 1.00 47.47 434 ASP A C 1
ATOM 3386 O O . ASP A 1 434 ? -14.097 28.013 -7.943 1.00 47.47 434 ASP A O 1
ATOM 3390 N N . LYS A 1 435 ? -15.146 29.291 -6.412 1.00 55.16 435 LYS A N 1
ATOM 3391 C CA . LYS A 1 435 ? -16.393 28.520 -6.289 1.00 55.16 435 LYS A CA 1
ATOM 3392 C C . LYS A 1 435 ? -17.221 28.279 -7.571 1.00 55.16 435 LYS A C 1
ATOM 3394 O O . LYS A 1 435 ? -18.098 27.426 -7.481 1.00 55.16 435 LYS A O 1
ATOM 3399 N N . PRO A 1 436 ? -17.003 28.914 -8.743 1.00 49.59 436 PRO A N 1
ATOM 3400 C CA . PRO A 1 436 ? -17.708 28.491 -9.957 1.00 49.59 436 PRO A CA 1
ATOM 3401 C C . PRO A 1 436 ? -17.027 27.330 -10.703 1.00 49.59 436 PRO A C 1
ATOM 3403 O O . PRO A 1 436 ? -17.702 26.631 -11.446 1.00 49.59 436 PRO A O 1
ATOM 3406 N N . ASN A 1 437 ? -15.718 27.112 -10.516 1.00 53.94 437 ASN A N 1
ATOM 3407 C CA . ASN A 1 437 ? -14.920 26.152 -11.287 1.00 53.94 437 ASN A CA 1
ATOM 3408 C C . ASN A 1 437 ? -14.010 25.350 -10.348 1.00 53.94 437 ASN A C 1
ATOM 3410 O O . ASN A 1 437 ? -12.790 25.534 -10.364 1.00 53.94 437 ASN A O 1
ATOM 3414 N N . ASP A 1 438 ? -14.588 24.474 -9.519 1.00 62.19 438 ASP A N 1
ATOM 3415 C CA . ASP A 1 438 ? -13.798 23.548 -8.699 1.00 62.19 438 ASP A CA 1
ATOM 3416 C C . ASP A 1 438 ? -13.027 22.577 -9.605 1.00 62.19 438 ASP A C 1
ATOM 3418 O O . ASP A 1 438 ? -13.497 21.498 -9.968 1.00 62.19 438 ASP A O 1
ATOM 3422 N N . ARG A 1 439 ? -11.812 22.984 -9.981 1.00 67.56 439 ARG A N 1
ATOM 3423 C CA . ARG A 1 439 ? -10.907 22.216 -10.835 1.00 67.56 439 ARG A CA 1
ATOM 3424 C C . ARG A 1 439 ? -10.331 20.991 -10.124 1.00 67.56 439 ARG A C 1
ATOM 3426 O O . ARG A 1 439 ? -9.483 20.334 -10.714 1.00 67.56 439 ARG A O 1
ATOM 3433 N N . ARG A 1 440 ? -10.722 20.662 -8.887 1.00 75.12 440 ARG A N 1
ATOM 3434 C CA . ARG A 1 440 ? -10.316 19.396 -8.250 1.00 75.12 440 ARG A CA 1
ATOM 3435 C C . ARG A 1 440 ? -11.019 18.200 -8.872 1.00 75.12 440 ARG A C 1
ATOM 3437 O O . ARG A 1 440 ? -10.433 17.124 -8.884 1.00 75.12 440 ARG A O 1
ATOM 3444 N N . TRP A 1 441 ? -12.225 18.399 -9.406 1.00 82.12 441 TRP A N 1
ATOM 3445 C CA . TRP A 1 441 ? -12.967 17.362 -10.111 1.00 82.12 441 TRP A CA 1
ATOM 3446 C C . TRP A 1 441 ? -12.813 17.492 -11.612 1.00 82.12 441 TRP A C 1
ATOM 3448 O O . TRP A 1 441 ? -13.031 18.560 -12.180 1.00 82.12 441 TRP A O 1
ATOM 3458 N N . SER A 1 442 ? -12.516 16.374 -12.259 1.00 86.81 442 SER A N 1
ATOM 3459 C CA . SER A 1 442 ? -12.717 16.222 -13.697 1.00 86.81 442 SER A CA 1
ATOM 3460 C C . SER A 1 442 ? -13.588 15.007 -13.972 1.00 86.81 442 SER A C 1
ATOM 3462 O O . SER A 1 442 ? -13.374 13.969 -13.340 1.00 86.81 442 SER A O 1
ATOM 3464 N N . PRO A 1 443 ? -14.543 15.088 -14.912 1.00 90.00 443 PRO A N 1
ATOM 3465 C CA . PRO A 1 443 ? -15.078 13.877 -15.512 1.00 90.00 443 PRO A CA 1
ATOM 3466 C C . PRO A 1 443 ? -13.941 13.129 -16.217 1.00 90.00 443 PRO A C 1
ATOM 3468 O O . PRO A 1 443 ? -13.007 13.747 -16.730 1.00 90.00 443 PRO A O 1
ATOM 3471 N N . ILE A 1 444 ? -14.019 11.806 -16.211 1.00 90.81 444 ILE A N 1
ATOM 3472 C CA . ILE A 1 444 ? -13.125 10.929 -16.958 1.00 90.81 444 ILE A CA 1
ATOM 3473 C C . ILE A 1 444 ? -13.958 10.305 -18.074 1.00 90.81 444 ILE A C 1
ATOM 3475 O O . ILE A 1 444 ? -15.027 9.742 -17.819 1.00 90.81 444 ILE A O 1
ATOM 3479 N N . GLU A 1 445 ? -13.481 10.425 -19.307 1.00 86.88 445 GLU A N 1
ATOM 3480 C CA . GLU A 1 445 ? -14.110 9.766 -20.447 1.00 86.88 445 GLU A CA 1
ATOM 3481 C C . GLU A 1 445 ? -13.953 8.248 -20.340 1.00 86.88 445 GLU A C 1
ATOM 3483 O O . GLU A 1 445 ? -12.979 7.737 -19.786 1.00 86.88 445 GLU A O 1
ATOM 3488 N N . SER A 1 446 ? -14.942 7.509 -20.842 1.00 85.38 446 SER A N 1
ATOM 3489 C CA . SER A 1 446 ? -14.819 6.053 -20.881 1.00 85.38 446 SER A CA 1
ATOM 3490 C C . SER A 1 446 ? -13.709 5.678 -21.859 1.00 85.38 446 SER A C 1
ATOM 3492 O O . SER A 1 446 ? -13.790 6.093 -23.016 1.00 85.38 446 SER A O 1
ATOM 3494 N N . PRO A 1 447 ? -12.704 4.899 -21.432 1.00 89.00 447 PRO A N 1
ATOM 3495 C CA . PRO A 1 447 ? -11.669 4.454 -22.345 1.00 89.00 447 PRO A CA 1
ATOM 3496 C C . PRO A 1 447 ? -12.249 3.455 -23.363 1.00 89.00 447 PRO A C 1
ATOM 3498 O O . PRO A 1 447 ? -13.320 2.872 -23.123 1.00 89.00 447 PRO A O 1
ATOM 3501 N N . PRO A 1 448 ? -11.565 3.240 -24.501 1.00 86.69 448 PRO A N 1
ATOM 3502 C CA . PRO A 1 448 ? -11.950 2.196 -25.438 1.00 86.69 448 PRO A CA 1
ATOM 3503 C C . PRO A 1 448 ? -11.920 0.816 -24.753 1.00 86.69 448 PRO A C 1
ATOM 3505 O O . PRO A 1 448 ? -11.078 0.567 -23.883 1.00 86.69 448 PRO A O 1
ATOM 3508 N N . PRO A 1 449 ? -12.840 -0.099 -25.111 1.00 85.38 449 PRO A N 1
ATOM 3509 C CA . PRO A 1 449 ? -12.753 -1.472 -24.640 1.00 85.38 449 PRO A CA 1
ATOM 3510 C C . PRO A 1 449 ? -11.469 -2.107 -25.186 1.00 85.38 449 PRO A C 1
ATOM 3512 O O . PRO A 1 449 ? -11.201 -2.018 -26.379 1.00 85.38 449 PRO A O 1
ATOM 3515 N N . ILE A 1 450 ? -10.695 -2.738 -24.306 1.00 87.38 450 ILE A N 1
ATOM 3516 C CA . ILE A 1 450 ? -9.527 -3.541 -24.680 1.00 87.38 450 ILE A CA 1
ATOM 3517 C C . ILE A 1 450 ? -9.804 -4.951 -24.183 1.00 87.38 450 ILE A C 1
ATOM 3519 O O . ILE A 1 450 ? -10.041 -5.130 -22.984 1.00 87.38 450 ILE A O 1
ATOM 3523 N N . GLU A 1 451 ? -9.820 -5.914 -25.098 1.00 84.44 451 GLU A N 1
ATOM 3524 C CA . GLU A 1 451 ? -9.872 -7.333 -24.759 1.00 84.44 451 GLU A CA 1
ATOM 3525 C C . GLU A 1 451 ? -8.465 -7.793 -24.381 1.00 84.44 451 GLU A C 1
ATOM 3527 O O . GLU A 1 451 ? -7.511 -7.547 -25.113 1.00 84.44 451 GLU A O 1
ATOM 3532 N N . LEU A 1 452 ? -8.325 -8.416 -23.211 1.00 86.81 452 LEU A N 1
ATOM 3533 C CA . LEU A 1 452 ? -7.038 -8.940 -22.763 1.00 86.81 452 LEU A CA 1
ATOM 3534 C C . LEU A 1 452 ? -6.751 -10.253 -23.495 1.00 86.81 452 LEU A C 1
ATOM 3536 O O . LEU A 1 452 ? -7.533 -11.203 -23.385 1.00 86.81 452 LEU A O 1
ATOM 3540 N N . ALA A 1 453 ? -5.629 -10.309 -24.209 1.00 86.81 453 ALA A N 1
ATOM 3541 C CA . ALA A 1 453 ? -5.170 -11.518 -24.880 1.00 86.81 453 ALA A CA 1
ATOM 3542 C C . ALA A 1 453 ? -4.798 -12.625 -23.875 1.00 86.81 453 ALA A C 1
ATOM 3544 O O . ALA A 1 453 ? -4.551 -12.370 -22.696 1.00 86.81 453 ALA A O 1
ATOM 3545 N N . MET A 1 454 ? -4.767 -13.877 -24.330 1.00 89.31 454 MET A N 1
ATOM 3546 C CA . MET A 1 454 ? -4.290 -15.027 -23.552 1.00 89.31 454 MET A CA 1
ATOM 3547 C C . MET A 1 454 ? -3.062 -15.632 -24.225 1.00 89.31 454 MET A C 1
ATOM 3549 O O . MET A 1 454 ? -2.902 -15.504 -25.434 1.00 89.31 454 MET A O 1
ATOM 3553 N N . TRP A 1 455 ? -2.227 -16.327 -23.453 1.00 89.19 455 TRP A N 1
ATOM 3554 C CA . TRP A 1 455 ? -0.990 -16.931 -23.949 1.00 89.19 455 TRP A CA 1
ATOM 3555 C C . TRP A 1 455 ? -0.951 -18.433 -23.719 1.00 89.19 455 TRP A C 1
ATOM 3557 O O . TRP A 1 455 ? -1.220 -18.912 -22.615 1.00 89.19 455 TRP A O 1
ATOM 3567 N N . ASN A 1 456 ? -0.548 -19.171 -24.754 1.00 86.38 456 ASN A N 1
ATOM 3568 C CA . ASN A 1 456 ? -0.230 -20.585 -24.621 1.00 86.38 456 ASN A CA 1
ATOM 3569 C C . ASN A 1 456 ? 1.219 -20.759 -24.138 1.00 86.38 456 ASN A C 1
ATOM 3571 O O . ASN A 1 456 ? 2.174 -20.498 -24.867 1.00 86.38 456 ASN A O 1
ATOM 3575 N N . LEU A 1 457 ? 1.372 -21.240 -22.904 1.00 88.69 457 LEU A N 1
ATOM 3576 C CA . LEU A 1 457 ? 2.667 -21.414 -22.232 1.00 88.69 457 LEU A CA 1
ATOM 3577 C C . LEU A 1 457 ? 3.199 -22.859 -22.305 1.00 88.69 457 LEU A C 1
ATOM 3579 O O . LEU A 1 457 ? 4.015 -23.266 -21.480 1.00 88.69 457 LEU A O 1
ATOM 3583 N N . SER A 1 458 ? 2.686 -23.661 -23.245 1.00 80.75 458 SER A N 1
ATOM 3584 C CA . SER A 1 458 ? 3.054 -25.080 -23.374 1.00 80.75 458 SER A CA 1
ATOM 3585 C C . SER A 1 458 ? 4.318 -25.310 -24.207 1.00 80.75 458 SER A C 1
ATOM 3587 O O . SER A 1 458 ? 4.947 -26.356 -24.057 1.00 80.75 458 SER A O 1
ATOM 3589 N N . ASP A 1 459 ? 4.671 -24.372 -25.091 1.00 79.38 459 ASP A N 1
ATOM 3590 C CA . ASP A 1 459 ? 5.810 -24.495 -26.006 1.00 79.38 459 ASP A CA 1
ATOM 3591 C C . ASP A 1 459 ? 6.534 -23.142 -26.189 1.00 79.38 459 ASP A C 1
ATOM 3593 O O . ASP A 1 459 ? 5.978 -22.254 -26.833 1.00 79.38 459 ASP A O 1
ATOM 3597 N N . PRO A 1 460 ? 7.735 -22.941 -25.611 1.00 81.00 460 PRO A N 1
ATOM 3598 C CA . PRO A 1 460 ? 8.426 -23.884 -24.731 1.00 81.00 460 PRO A CA 1
ATOM 3599 C C . PRO A 1 460 ? 7.676 -24.077 -23.398 1.00 81.00 460 PRO A C 1
ATOM 3601 O O . PRO A 1 460 ? 6.970 -23.183 -22.948 1.00 81.00 460 PRO A O 1
ATOM 3604 N N . PRO A 1 461 ? 7.794 -25.226 -22.717 1.00 80.19 461 PRO A N 1
ATOM 3605 C CA . PRO A 1 461 ? 7.187 -25.377 -21.403 1.00 80.19 461 PRO A CA 1
ATOM 3606 C C . PRO A 1 461 ? 7.899 -24.479 -20.388 1.00 80.19 461 PRO A C 1
ATOM 3608 O O . PRO A 1 461 ? 9.131 -24.468 -20.299 1.00 80.19 461 PRO A O 1
ATOM 3611 N N . LEU A 1 462 ? 7.120 -23.771 -19.573 1.00 82.81 462 LEU A N 1
ATOM 3612 C CA . LEU A 1 462 ? 7.657 -23.013 -18.450 1.00 82.81 462 LEU A CA 1
ATOM 3613 C C . LEU A 1 462 ? 8.368 -23.965 -17.472 1.00 82.81 462 LEU A C 1
ATOM 3615 O O . LEU A 1 462 ? 7.791 -24.956 -17.016 1.00 82.81 462 LEU A O 1
ATOM 3619 N N . ALA A 1 463 ? 9.629 -23.678 -17.146 1.00 76.31 463 ALA A N 1
ATOM 3620 C CA . ALA A 1 463 ? 10.379 -24.481 -16.187 1.00 76.31 463 ALA A CA 1
ATOM 3621 C C . ALA A 1 463 ? 9.704 -24.418 -14.806 1.00 76.31 463 ALA A C 1
ATOM 3623 O O . ALA A 1 463 ? 9.567 -23.337 -14.235 1.00 76.31 463 ALA A O 1
ATOM 3624 N N . GLN A 1 464 ? 9.308 -25.577 -14.266 1.00 65.69 464 GLN A N 1
ATOM 3625 C CA . GLN A 1 464 ? 8.482 -25.673 -13.050 1.00 65.69 464 GLN A CA 1
ATOM 3626 C C . GLN A 1 464 ? 9.114 -25.027 -11.807 1.00 65.69 464 GLN A C 1
ATOM 3628 O O . GLN A 1 464 ? 8.380 -24.590 -10.929 1.00 65.69 464 GLN A O 1
ATOM 3633 N N . ASP A 1 465 ? 10.445 -24.922 -11.758 1.00 68.56 465 ASP A N 1
ATOM 3634 C CA . ASP A 1 465 ? 11.182 -24.370 -10.613 1.00 68.56 465 ASP A CA 1
ATOM 3635 C C . ASP A 1 465 ? 11.631 -22.910 -10.810 1.00 68.56 465 ASP A C 1
ATOM 3637 O O . ASP A 1 465 ? 12.307 -22.345 -9.951 1.00 68.56 465 ASP A O 1
ATOM 3641 N N . THR A 1 466 ? 11.312 -22.282 -11.948 1.00 79.88 466 THR A N 1
ATOM 3642 C CA . THR A 1 466 ? 11.789 -20.924 -12.256 1.00 79.88 466 THR A CA 1
ATOM 3643 C C . THR A 1 466 ? 10.677 -19.905 -12.054 1.00 79.88 466 THR A C 1
ATOM 3645 O O . THR A 1 466 ? 9.652 -19.935 -12.735 1.00 79.88 466 THR A O 1
ATOM 3648 N N . GLN A 1 467 ? 10.889 -18.963 -11.131 1.00 89.62 467 GLN A N 1
ATOM 3649 C CA . GLN A 1 467 ? 9.994 -17.821 -10.969 1.00 89.62 467 GLN A CA 1
ATOM 3650 C C . GLN A 1 467 ? 9.907 -17.031 -12.292 1.00 89.62 467 GLN A C 1
ATOM 3652 O O . GLN A 1 467 ? 10.944 -16.703 -12.869 1.00 89.62 467 GLN A O 1
ATOM 3657 N N . PRO A 1 468 ? 8.697 -16.708 -12.786 1.00 93.81 468 PRO A N 1
ATOM 3658 C CA . PRO A 1 468 ? 8.546 -15.867 -13.966 1.00 93.81 468 PRO A CA 1
ATOM 3659 C C . PRO A 1 468 ? 8.956 -14.422 -13.679 1.00 93.81 468 PRO A C 1
ATOM 3661 O O . PRO A 1 468 ? 8.531 -13.838 -12.681 1.00 93.81 468 PRO A O 1
ATOM 3664 N N . TYR A 1 469 ? 9.715 -13.835 -14.601 1.00 95.62 469 TYR A N 1
ATOM 3665 C CA . TYR A 1 469 ? 10.076 -12.418 -14.615 1.00 95.62 469 TYR A CA 1
ATOM 3666 C C . TYR A 1 469 ? 9.768 -11.817 -15.989 1.00 95.62 469 TYR A C 1
ATOM 3668 O O . TYR A 1 469 ? 9.612 -12.552 -16.966 1.00 95.62 469 TYR A O 1
ATOM 3676 N N . PHE A 1 470 ? 9.689 -10.488 -16.078 1.00 96.94 470 PHE A N 1
ATOM 3677 C CA . PHE A 1 470 ? 9.257 -9.803 -17.297 1.00 96.94 470 PHE A CA 1
ATOM 3678 C C . PHE A 1 470 ? 10.132 -10.116 -18.513 1.00 96.94 470 PHE A C 1
ATOM 3680 O O . PHE A 1 470 ? 9.583 -10.384 -19.576 1.00 96.94 470 PHE A O 1
ATOM 3687 N N . SER A 1 471 ? 11.462 -10.140 -18.374 1.00 94.19 471 SER A N 1
ATOM 3688 C CA . SER A 1 471 ? 12.344 -10.442 -19.512 1.00 94.19 471 SER A CA 1
ATOM 3689 C C . SER A 1 471 ? 12.255 -11.908 -19.953 1.00 94.19 471 SER A C 1
ATOM 3691 O O . SER A 1 471 ? 12.286 -12.190 -21.147 1.00 94.19 471 SER A O 1
ATOM 3693 N N . ASN A 1 472 ? 12.054 -12.853 -19.026 1.00 92.06 472 ASN A N 1
ATOM 3694 C CA . ASN A 1 472 ? 11.942 -14.279 -19.359 1.00 92.06 472 ASN A CA 1
ATOM 3695 C C . ASN A 1 472 ? 10.646 -14.636 -20.074 1.00 92.06 472 ASN A C 1
ATOM 3697 O O . ASN A 1 472 ? 10.641 -15.569 -20.872 1.00 92.06 472 ASN A O 1
ATOM 3701 N N . VAL A 1 473 ? 9.545 -13.942 -19.775 1.00 93.75 473 VAL A N 1
ATOM 3702 C CA . VAL A 1 473 ? 8.259 -14.260 -20.408 1.00 93.75 473 VAL A CA 1
ATOM 3703 C C . VAL A 1 473 ? 8.173 -13.757 -21.848 1.00 93.75 473 VAL A C 1
ATOM 3705 O O . VAL A 1 473 ? 7.316 -14.230 -22.583 1.00 93.75 473 VAL A O 1
ATOM 3708 N N . LEU A 1 474 ? 9.079 -12.877 -22.297 1.00 92.62 474 LEU A N 1
ATOM 3709 C CA . LEU A 1 474 ? 9.090 -12.363 -23.675 1.00 92.62 474 LEU A CA 1
ATOM 3710 C C . LEU A 1 474 ? 9.247 -13.456 -24.740 1.00 92.62 474 LEU A C 1
ATOM 3712 O O . LEU A 1 474 ? 8.784 -13.271 -25.865 1.00 92.62 474 LEU A O 1
ATOM 3716 N N . VAL A 1 475 ? 9.825 -14.610 -24.383 1.00 90.69 475 VAL A N 1
ATOM 3717 C CA . VAL A 1 475 ? 9.909 -15.786 -25.269 1.00 90.69 475 VAL A CA 1
ATOM 3718 C C . VAL A 1 475 ? 8.531 -16.280 -25.727 1.00 90.69 475 VAL A C 1
ATOM 3720 O O . VAL A 1 475 ? 8.423 -16.919 -26.764 1.00 90.69 475 VAL A O 1
ATOM 3723 N N . TYR A 1 476 ? 7.474 -15.955 -24.980 1.00 90.62 476 TYR A N 1
ATOM 3724 C CA . TYR A 1 476 ? 6.095 -16.312 -25.299 1.00 90.62 476 TYR A CA 1
ATOM 3725 C C . TYR A 1 476 ? 5.355 -15.237 -26.096 1.00 90.62 476 TYR A C 1
ATOM 3727 O O . TYR A 1 476 ? 4.168 -15.405 -26.341 1.00 90.62 476 TYR A O 1
ATOM 3735 N N . SER A 1 477 ? 5.994 -14.130 -26.480 1.00 87.44 477 SER A N 1
ATOM 3736 C CA . SER A 1 477 ? 5.325 -13.001 -27.156 1.00 87.44 477 SER A CA 1
ATOM 3737 C C . SER A 1 477 ? 4.495 -13.421 -28.378 1.00 87.44 477 SER A C 1
ATOM 3739 O O . SER A 1 477 ? 3.362 -12.961 -28.520 1.00 87.44 477 SER A O 1
ATOM 3741 N N . GLU A 1 478 ? 5.003 -14.366 -29.171 1.00 84.25 478 GLU A N 1
ATOM 3742 C CA . GLU A 1 478 ? 4.350 -14.906 -30.373 1.00 84.25 478 GLU A CA 1
ATOM 3743 C C . GLU A 1 478 ? 3.259 -15.956 -30.077 1.00 84.25 478 GLU A C 1
ATOM 3745 O O . GLU A 1 478 ? 2.485 -16.316 -30.961 1.00 84.25 478 GLU A O 1
ATOM 3750 N N . ASN A 1 479 ? 3.138 -16.421 -28.829 1.00 86.81 479 ASN A N 1
ATOM 3751 C CA . ASN A 1 479 ? 2.191 -17.467 -28.419 1.00 86.81 479 ASN A CA 1
ATOM 3752 C C . ASN A 1 479 ? 0.827 -16.922 -27.956 1.00 86.81 479 ASN A C 1
ATOM 3754 O O . ASN A 1 479 ? 0.075 -17.624 -27.261 1.00 86.81 479 ASN A O 1
ATOM 3758 N N . GLY A 1 480 ? 0.516 -15.668 -28.290 1.00 84.69 480 GLY A N 1
ATOM 3759 C CA . GLY A 1 480 ? -0.814 -15.102 -28.084 1.00 84.69 480 GLY A CA 1
ATOM 3760 C C . GLY A 1 480 ? -1.876 -15.942 -28.804 1.00 84.69 480 GLY A C 1
ATOM 3761 O O . GLY A 1 480 ? -1.651 -16.433 -29.907 1.00 84.69 480 GLY A O 1
ATOM 3762 N N . THR A 1 481 ? -3.033 -16.156 -28.177 1.00 80.81 481 THR A N 1
ATOM 3763 C CA . THR A 1 481 ? -4.114 -16.971 -28.746 1.00 80.81 481 THR A CA 1
ATOM 3764 C C . THR A 1 481 ? -5.473 -16.284 -28.676 1.00 80.81 481 THR A C 1
ATOM 3766 O O . THR A 1 481 ? -5.862 -15.720 -27.651 1.00 80.81 481 THR A O 1
ATOM 3769 N N . HIS A 1 482 ? -6.235 -16.415 -29.765 1.00 70.62 482 HIS A N 1
ATOM 3770 C CA . HIS A 1 482 ? -7.646 -16.020 -29.846 1.00 70.62 482 HIS A CA 1
ATOM 3771 C C . HIS A 1 482 ? -8.593 -17.051 -29.237 1.00 70.62 482 HIS A C 1
ATOM 3773 O O . HIS A 1 482 ? -9.749 -16.736 -28.949 1.00 70.62 482 HIS A O 1
ATOM 3779 N N . ASP A 1 483 ? -8.124 -18.280 -29.000 1.00 77.31 483 ASP A N 1
ATOM 3780 C CA . ASP A 1 483 ? -8.905 -19.310 -28.318 1.00 77.31 483 ASP A CA 1
ATOM 3781 C C . ASP A 1 483 ? -8.826 -19.139 -26.794 1.00 77.31 483 ASP A C 1
ATOM 3783 O O . ASP A 1 483 ? -8.373 -19.999 -26.035 1.00 77.31 483 ASP A O 1
ATOM 3787 N N . ILE A 1 484 ? -9.285 -17.973 -26.341 1.00 78.81 484 ILE A N 1
ATOM 3788 C CA . ILE A 1 484 ? -9.325 -17.591 -24.929 1.00 78.81 484 ILE A CA 1
ATOM 3789 C C . ILE A 1 484 ? -10.156 -18.617 -24.139 1.00 78.81 484 ILE A C 1
ATOM 3791 O O . ILE A 1 484 ? -9.848 -18.915 -22.988 1.00 78.81 484 ILE A O 1
ATOM 3795 N N . ALA A 1 485 ? -11.211 -19.180 -24.745 1.00 77.81 485 ALA A N 1
ATOM 3796 C CA . ALA A 1 485 ? -12.120 -20.128 -24.103 1.00 77.81 485 ALA A CA 1
ATOM 3797 C C . ALA A 1 485 ? -11.425 -21.421 -23.653 1.00 77.81 485 ALA A C 1
ATOM 3799 O O . ALA A 1 485 ? -11.704 -21.881 -22.546 1.00 77.81 485 ALA A O 1
ATOM 3800 N N . ASN A 1 486 ? -10.516 -21.962 -24.467 1.00 80.38 486 ASN A N 1
ATOM 3801 C CA . ASN A 1 486 ? -9.815 -23.212 -24.165 1.00 80.38 486 ASN A CA 1
ATOM 3802 C C . ASN A 1 486 ? -8.450 -23.004 -23.488 1.00 80.38 486 ASN A C 1
ATOM 3804 O O . ASN A 1 486 ? -7.842 -23.967 -23.021 1.00 80.38 486 ASN A O 1
ATOM 3808 N N . CYS A 1 487 ? -7.972 -21.762 -23.387 1.00 87.25 487 CYS A N 1
ATOM 3809 C CA . CYS A 1 487 ? -6.720 -21.435 -22.714 1.00 87.25 487 CYS A CA 1
ATOM 3810 C C . CYS A 1 487 ? -6.918 -21.326 -21.189 1.00 87.25 487 CYS A C 1
ATOM 3812 O O . CYS A 1 487 ? -7.296 -20.273 -20.670 1.00 87.25 487 CYS A O 1
ATOM 3814 N N . ILE A 1 488 ? -6.659 -22.421 -20.463 1.00 91.12 488 ILE A N 1
ATOM 3815 C CA . ILE A 1 488 ? -6.715 -22.473 -18.993 1.00 91.12 488 ILE A CA 1
ATOM 3816 C C . ILE A 1 488 ? -5.317 -22.719 -18.428 1.00 91.12 488 ILE A C 1
ATOM 3818 O O . ILE A 1 488 ? -4.656 -23.697 -18.772 1.00 91.12 488 ILE A O 1
ATOM 3822 N N . LEU A 1 489 ? -4.888 -21.843 -17.522 1.00 93.25 489 LEU A N 1
ATOM 3823 C CA . LEU A 1 489 ? -3.559 -21.874 -16.920 1.00 93.25 489 LEU A CA 1
ATOM 3824 C C . LEU A 1 489 ? -3.494 -22.979 -15.849 1.00 93.25 489 LEU A C 1
ATOM 3826 O O . LEU A 1 489 ? -4.309 -22.971 -14.919 1.00 93.25 489 LEU A O 1
ATOM 3830 N N . PRO A 1 490 ? -2.569 -23.948 -15.961 1.00 91.69 490 PRO A N 1
ATOM 3831 C CA . PRO A 1 490 ? -2.609 -25.151 -15.131 1.00 91.69 490 PRO A CA 1
ATOM 3832 C C . PRO A 1 490 ? -2.069 -24.949 -13.710 1.00 91.69 490 PRO A C 1
ATOM 3834 O O . PRO A 1 490 ? -2.513 -25.640 -12.795 1.00 91.69 490 PRO A O 1
ATOM 3837 N N . ASP A 1 491 ? -1.131 -24.022 -13.516 1.00 92.56 491 ASP A N 1
ATOM 3838 C CA . ASP A 1 491 ? -0.358 -23.899 -12.279 1.00 92.56 491 ASP A CA 1
ATOM 3839 C C . ASP A 1 491 ? -0.051 -22.439 -11.886 1.00 92.56 491 ASP A C 1
ATOM 3841 O O . ASP A 1 491 ? -0.440 -21.477 -12.559 1.00 92.56 491 ASP A O 1
ATOM 3845 N N . LEU A 1 492 ? 0.642 -22.291 -10.753 1.00 94.12 492 LEU A N 1
ATOM 3846 C CA . LEU A 1 492 ? 1.033 -21.018 -10.154 1.00 94.12 492 LEU A CA 1
ATOM 3847 C C . LEU A 1 492 ? 1.939 -20.186 -11.063 1.00 94.12 492 LEU A C 1
ATOM 3849 O O . LEU A 1 492 ? 1.660 -19.007 -11.282 1.00 94.12 492 LEU A O 1
ATOM 3853 N N . HIS A 1 493 ? 2.996 -20.785 -11.604 1.00 94.50 493 HIS A N 1
ATOM 3854 C CA . HIS A 1 493 ? 3.978 -20.086 -12.423 1.00 94.50 493 HIS A CA 1
ATOM 3855 C C . HIS A 1 493 ? 3.388 -19.707 -13.783 1.00 94.50 493 HIS A C 1
ATOM 3857 O O . HIS A 1 493 ? 3.561 -18.570 -14.214 1.00 94.50 493 HIS A O 1
ATOM 3863 N N . SER A 1 494 ? 2.590 -20.584 -14.395 1.00 93.81 494 SER A N 1
ATOM 3864 C CA . SER A 1 494 ? 1.819 -20.279 -15.607 1.00 93.81 494 SER A CA 1
ATOM 3865 C C . SER A 1 494 ? 0.840 -19.117 -15.386 1.00 93.81 494 SER A C 1
ATOM 3867 O O . SER A 1 494 ? 0.710 -18.229 -16.229 1.00 93.81 494 SER A O 1
ATOM 3869 N N . THR A 1 495 ? 0.182 -19.077 -14.220 1.00 95.25 495 THR A N 1
ATOM 3870 C CA . THR A 1 495 ? -0.731 -17.982 -13.851 1.00 95.25 495 THR A CA 1
ATOM 3871 C C . THR A 1 495 ? 0.007 -16.651 -13.704 1.00 95.25 495 THR A C 1
ATOM 3873 O O . THR A 1 495 ? -0.439 -15.641 -14.246 1.00 95.25 495 THR A O 1
ATOM 3876 N N . VAL A 1 496 ? 1.157 -16.647 -13.022 1.00 96.38 496 VAL A N 1
ATOM 3877 C CA . VAL A 1 496 ? 1.995 -15.448 -12.868 1.00 96.38 496 VAL A CA 1
ATOM 3878 C C . VAL A 1 496 ? 2.547 -14.996 -14.221 1.00 96.38 496 VAL A C 1
ATOM 3880 O O . VAL A 1 496 ? 2.407 -13.827 -14.560 1.00 96.38 496 VAL A O 1
ATOM 3883 N N . ALA A 1 497 ? 3.104 -15.902 -15.028 1.00 96.25 497 ALA A N 1
ATOM 3884 C CA . ALA A 1 497 ? 3.663 -15.581 -16.341 1.00 96.25 497 ALA A CA 1
ATOM 3885 C C . ALA A 1 497 ? 2.626 -14.934 -17.272 1.00 96.25 497 ALA A C 1
ATOM 3887 O O . ALA A 1 497 ? 2.903 -13.898 -17.875 1.00 96.25 497 ALA A O 1
ATOM 3888 N N . CYS A 1 498 ? 1.407 -15.482 -17.326 1.00 95.50 498 CYS A N 1
ATOM 3889 C CA . CYS A 1 498 ? 0.317 -14.886 -18.097 1.00 95.50 498 CYS A CA 1
ATOM 3890 C C . CYS A 1 498 ? -0.084 -13.504 -17.560 1.00 95.50 498 CYS A C 1
ATOM 3892 O O . CYS A 1 498 ? -0.374 -12.607 -18.349 1.00 95.50 498 CYS A O 1
ATOM 3894 N N . ALA A 1 499 ? -0.079 -13.304 -16.236 1.00 96.75 499 ALA A N 1
ATOM 3895 C CA . ALA A 1 499 ? -0.359 -11.994 -15.654 1.00 96.75 499 ALA A CA 1
ATOM 3896 C C . ALA A 1 499 ? 0.709 -10.954 -16.034 1.00 96.75 499 ALA A C 1
ATOM 3898 O O . ALA A 1 499 ? 0.367 -9.802 -16.304 1.00 96.75 499 ALA A O 1
ATOM 3899 N N . LEU A 1 500 ? 1.986 -11.350 -16.103 1.00 97.81 500 LEU A N 1
ATOM 3900 C CA . LEU A 1 500 ? 3.070 -10.481 -16.570 1.00 97.81 500 LEU A CA 1
ATOM 3901 C C . LEU A 1 500 ? 2.898 -10.118 -18.049 1.00 97.81 500 LEU A C 1
ATOM 3903 O O . LEU A 1 500 ? 2.958 -8.936 -18.378 1.00 97.81 500 LEU A O 1
ATOM 3907 N N . LEU A 1 501 ? 2.620 -11.109 -18.904 1.00 95.88 501 LEU A N 1
ATOM 3908 C CA . LEU A 1 501 ? 2.385 -10.926 -20.341 1.00 95.88 501 LEU A CA 1
ATOM 3909 C C . LEU A 1 501 ? 1.206 -9.989 -20.615 1.00 95.88 501 LEU A C 1
ATOM 3911 O O . LEU A 1 501 ? 1.379 -8.987 -21.300 1.00 95.88 501 LEU A O 1
ATOM 3915 N N . GLN A 1 502 ? 0.048 -10.236 -19.996 1.00 94.94 502 GLN A N 1
ATOM 3916 C CA . GLN A 1 502 ? -1.120 -9.354 -20.112 1.00 94.94 502 GLN A CA 1
ATOM 3917 C C . GLN A 1 502 ? -0.845 -7.937 -19.592 1.00 94.94 502 GLN A C 1
ATOM 3919 O O . GLN A 1 502 ? -1.404 -6.969 -20.105 1.00 94.94 502 GLN A O 1
ATOM 3924 N N . SER A 1 503 ? 0.010 -7.793 -18.574 1.00 97.00 503 SER A N 1
ATOM 3925 C CA . SER A 1 503 ? 0.363 -6.475 -18.040 1.00 97.00 503 SER A CA 1
ATOM 3926 C C . SER A 1 503 ? 1.194 -5.670 -19.039 1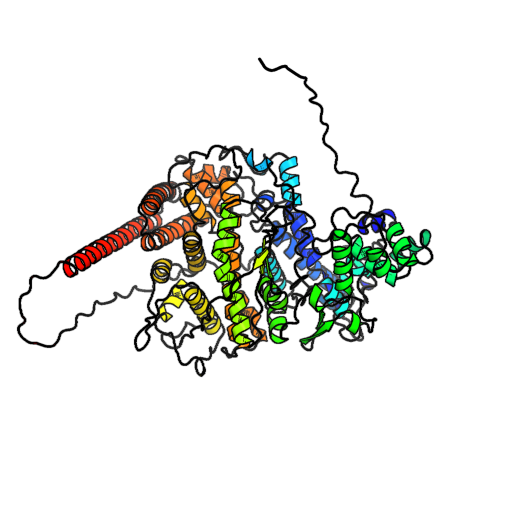.00 97.00 503 SER A C 1
ATOM 3928 O O . SER A 1 503 ? 0.854 -4.522 -19.309 1.00 97.00 503 SER A O 1
ATOM 3930 N N . ILE A 1 504 ? 2.254 -6.251 -19.612 1.00 96.00 504 ILE A N 1
ATOM 3931 C CA . ILE A 1 504 ? 3.091 -5.545 -20.598 1.00 96.00 504 ILE A CA 1
ATOM 3932 C C . ILE A 1 504 ? 2.385 -5.377 -21.947 1.00 96.00 504 ILE A C 1
ATOM 3934 O O . ILE A 1 504 ? 2.577 -4.357 -22.605 1.00 96.00 504 ILE A O 1
ATOM 3938 N N . ASP A 1 505 ? 1.492 -6.297 -22.317 1.00 93.88 505 ASP A N 1
ATOM 3939 C CA . ASP A 1 505 ? 0.614 -6.135 -23.476 1.00 93.88 505 ASP A CA 1
ATOM 3940 C C . ASP A 1 505 ? -0.310 -4.921 -23.318 1.00 93.88 505 ASP A C 1
ATOM 3942 O O . ASP A 1 505 ? -0.357 -4.053 -24.187 1.00 93.88 505 ASP A O 1
ATOM 3946 N N . LEU A 1 506 ? -0.957 -4.768 -22.153 1.00 93.25 506 LEU A N 1
ATOM 3947 C CA . LEU A 1 506 ? -1.798 -3.598 -21.874 1.00 93.25 506 LEU A CA 1
ATOM 3948 C C . LEU A 1 506 ? -0.997 -2.284 -21.848 1.00 93.25 506 LEU A C 1
ATOM 3950 O O . LEU A 1 506 ? -1.544 -1.220 -22.140 1.00 93.25 506 LEU A O 1
ATOM 3954 N N . LEU A 1 507 ? 0.294 -2.344 -21.507 1.00 94.56 507 LEU A N 1
ATOM 3955 C CA . LEU A 1 507 ? 1.215 -1.208 -21.611 1.00 94.56 507 LEU A CA 1
ATOM 3956 C C . LEU A 1 507 ? 1.664 -0.941 -23.062 1.00 94.56 507 LEU A C 1
ATOM 3958 O O . LEU A 1 507 ? 2.270 0.099 -23.323 1.00 94.56 507 LEU A O 1
ATOM 3962 N N . GLY A 1 508 ? 1.361 -1.827 -24.012 1.00 92.00 508 GLY A N 1
ATOM 3963 C CA . GLY A 1 508 ? 1.701 -1.688 -25.429 1.00 92.00 508 GLY A CA 1
ATOM 3964 C C . GLY A 1 508 ? 3.111 -2.162 -25.778 1.00 92.00 508 GLY A C 1
ATOM 3965 O O . GLY A 1 508 ? 3.761 -1.561 -26.626 1.00 92.00 508 GLY A O 1
ATOM 3966 N N . TYR A 1 509 ? 3.620 -3.190 -25.095 1.00 94.38 509 TYR A N 1
ATOM 3967 C CA . TYR A 1 509 ? 4.939 -3.764 -25.390 1.00 94.38 509 TYR A CA 1
ATOM 3968 C C . TYR A 1 509 ? 4.931 -4.662 -26.631 1.00 94.38 509 TYR A C 1
ATOM 3970 O O . TYR A 1 509 ? 5.987 -4.892 -27.219 1.00 94.38 509 TYR A O 1
ATOM 3978 N N . PHE A 1 510 ? 3.762 -5.147 -27.045 1.00 91.06 510 PHE A N 1
ATOM 3979 C CA . PHE A 1 510 ? 3.601 -5.978 -28.232 1.00 91.06 510 PHE A CA 1
ATOM 3980 C C . PHE A 1 510 ? 2.940 -5.209 -29.374 1.00 91.06 510 PHE A C 1
ATOM 3982 O O . PHE A 1 510 ? 2.208 -4.239 -29.163 1.00 91.06 510 PHE A O 1
ATOM 3989 N N . THR A 1 511 ? 3.228 -5.647 -30.595 1.00 81.88 511 THR A N 1
ATOM 3990 C CA . THR A 1 511 ? 2.606 -5.134 -31.816 1.00 81.88 511 THR A CA 1
ATOM 3991 C C . THR A 1 511 ? 1.531 -6.104 -32.279 1.00 81.88 511 THR A C 1
ATOM 3993 O O . THR A 1 511 ? 1.772 -7.303 -32.392 1.00 81.88 511 THR A O 1
ATOM 3996 N N . HIS A 1 512 ? 0.345 -5.568 -32.566 1.00 70.62 512 HIS A N 1
ATOM 3997 C CA . HIS A 1 512 ? -0.790 -6.325 -33.088 1.00 70.62 512 HIS A CA 1
ATOM 3998 C C . HIS A 1 512 ? -1.073 -5.842 -34.515 1.00 70.62 512 HIS A C 1
ATOM 4000 O O . HIS A 1 512 ? -1.384 -4.666 -34.718 1.00 70.62 512 HIS A O 1
ATOM 4006 N N . SER A 1 513 ? -0.915 -6.717 -35.514 1.00 53.28 513 SER A N 1
ATOM 4007 C CA . SER A 1 513 ? -1.284 -6.410 -36.905 1.00 53.28 513 SER A CA 1
ATOM 4008 C C . SER A 1 513 ? -2.799 -6.219 -37.013 1.00 53.28 513 SER A C 1
ATOM 4010 O O . SER A 1 513 ? -3.559 -7.053 -36.533 1.00 53.28 513 SER A O 1
ATOM 4012 N N . MET A 1 514 ? -3.252 -5.153 -37.681 1.00 43.16 514 MET A N 1
ATOM 4013 C CA . MET A 1 514 ? -4.685 -4.926 -37.930 1.00 43.16 514 MET A CA 1
ATOM 4014 C C . MET A 1 514 ? -5.243 -5.727 -39.124 1.00 43.16 514 MET A C 1
ATOM 4016 O O . MET A 1 514 ? -6.448 -5.685 -39.366 1.00 43.16 514 MET A O 1
ATOM 4020 N N . GLU A 1 515 ? -4.407 -6.464 -39.867 1.00 37.16 515 GLU A N 1
ATOM 4021 C CA . GLU A 1 515 ? -4.818 -7.235 -41.049 1.00 37.16 515 GLU A CA 1
ATOM 4022 C C . GLU A 1 515 ? -4.191 -8.648 -41.065 1.00 37.16 515 GLU A C 1
ATOM 4024 O O . GLU A 1 515 ? -2.970 -8.801 -41.086 1.00 37.16 515 GLU A O 1
ATOM 4029 N N . GLY A 1 516 ? -5.029 -9.694 -41.115 1.00 47.03 516 GLY A N 1
ATOM 4030 C CA . GLY A 1 516 ? -4.607 -11.094 -41.310 1.00 47.03 516 GLY A CA 1
ATOM 4031 C C . GLY A 1 516 ? -4.341 -11.902 -40.030 1.00 47.03 516 GLY A C 1
ATOM 4032 O O . GLY A 1 516 ? -4.463 -11.384 -38.929 1.00 47.03 516 GLY A O 1
ATOM 4033 N N . ALA A 1 517 ? -4.042 -13.203 -40.191 1.00 45.22 517 ALA A N 1
ATOM 4034 C CA . ALA A 1 517 ? -3.821 -14.149 -39.090 1.00 45.22 517 ALA A CA 1
ATOM 4035 C C . ALA A 1 517 ? -2.707 -13.645 -38.158 1.00 45.22 517 ALA A C 1
ATOM 4037 O O . ALA A 1 517 ? -1.546 -13.557 -38.552 1.00 45.22 517 ALA A O 1
ATOM 4038 N N . GLU A 1 518 ? -3.118 -13.269 -36.953 1.00 51.38 518 GLU A N 1
ATOM 4039 C CA . GLU A 1 518 ? -2.378 -12.433 -36.017 1.00 51.38 518 GLU A CA 1
ATOM 4040 C C . GLU A 1 518 ? -1.151 -13.165 -35.453 1.00 51.38 518 GLU A C 1
ATOM 4042 O O . GLU A 1 518 ? -1.272 -14.213 -34.819 1.00 51.38 518 GLU A O 1
ATOM 4047 N N . GLN A 1 519 ? 0.042 -12.611 -35.671 1.00 56.25 519 GLN A N 1
ATOM 4048 C CA . GLN A 1 519 ? 1.228 -12.931 -34.879 1.00 56.25 519 GLN A CA 1
ATOM 4049 C C . GLN A 1 519 ? 1.585 -11.676 -34.086 1.00 56.25 519 GLN A C 1
ATOM 4051 O O . GLN A 1 519 ? 1.948 -10.653 -34.666 1.00 56.25 519 GLN A O 1
ATOM 4056 N N . SER A 1 520 ? 1.412 -11.744 -32.766 1.00 62.19 520 SER A N 1
ATOM 4057 C CA . SER A 1 520 ? 1.858 -10.704 -31.840 1.00 62.19 520 SER A CA 1
ATOM 4058 C C . SER A 1 520 ? 3.386 -10.667 -31.857 1.00 62.19 520 SER A C 1
ATOM 4060 O O . SER A 1 520 ? 4.029 -11.659 -31.518 1.00 62.19 520 SER A O 1
ATOM 4062 N N . GLY A 1 521 ? 3.964 -9.546 -32.285 1.00 71.94 521 GLY A N 1
ATOM 4063 C CA . GLY A 1 521 ? 5.414 -9.354 -32.368 1.00 71.94 521 GLY A CA 1
ATOM 4064 C C . GLY A 1 521 ? 5.956 -8.485 -31.234 1.00 71.94 521 GLY A C 1
ATOM 4065 O O . GLY A 1 521 ? 5.216 -7.730 -30.597 1.00 71.94 521 GLY A O 1
ATOM 4066 N N . LEU A 1 522 ? 7.269 -8.536 -30.999 1.00 84.25 522 LEU A N 1
ATOM 4067 C CA . LEU A 1 522 ? 7.940 -7.622 -30.070 1.00 84.25 522 LEU A CA 1
ATOM 4068 C C . LEU A 1 522 ? 7.853 -6.181 -30.599 1.00 84.25 522 LEU A C 1
ATOM 4070 O O . LEU A 1 522 ? 8.289 -5.898 -31.711 1.00 84.25 522 LEU A O 1
ATOM 4074 N N . GLY A 1 523 ? 7.286 -5.269 -29.808 1.00 88.50 523 GLY A N 1
ATOM 4075 C CA . GLY A 1 523 ? 7.405 -3.832 -30.052 1.00 88.50 523 GLY A CA 1
ATOM 4076 C C . GLY A 1 523 ? 8.700 -3.267 -29.465 1.00 88.50 523 GLY A C 1
ATOM 4077 O O . GLY A 1 523 ? 9.400 -3.941 -28.708 1.00 88.50 523 GLY A O 1
ATOM 4078 N N . THR A 1 524 ? 8.980 -1.990 -29.733 1.00 90.88 524 THR A N 1
ATOM 4079 C CA . THR A 1 524 ? 10.204 -1.296 -29.284 1.00 90.88 524 THR A CA 1
ATOM 4080 C C . THR A 1 524 ? 10.418 -1.373 -27.766 1.00 90.88 524 THR A C 1
ATOM 4082 O O . THR A 1 524 ? 11.542 -1.511 -27.292 1.00 90.88 524 THR A O 1
ATOM 4085 N N . TYR A 1 525 ? 9.344 -1.344 -26.967 1.00 94.31 525 TYR A N 1
ATOM 4086 C CA . TYR A 1 525 ? 9.451 -1.474 -25.507 1.00 94.31 525 TYR A CA 1
ATOM 4087 C C . TYR A 1 525 ? 9.787 -2.901 -25.054 1.00 94.31 525 TYR A C 1
ATOM 4089 O O . TYR A 1 525 ? 10.520 -3.071 -24.078 1.00 94.31 525 TYR A O 1
ATOM 4097 N N . ALA A 1 526 ? 9.285 -3.927 -25.750 1.00 94.06 526 ALA A N 1
ATOM 4098 C CA . ALA A 1 526 ? 9.665 -5.312 -25.480 1.00 94.06 526 ALA A CA 1
ATOM 4099 C C . ALA A 1 526 ? 11.109 -5.589 -25.908 1.00 94.06 526 ALA A C 1
ATOM 4101 O O . ALA A 1 526 ? 11.834 -6.270 -25.187 1.00 94.06 526 ALA A O 1
ATOM 4102 N N . GLU A 1 527 ? 11.547 -5.011 -27.027 1.00 92.69 527 GLU A N 1
ATOM 4103 C CA . GLU A 1 527 ? 12.944 -5.051 -27.458 1.00 92.69 527 GLU A CA 1
ATOM 4104 C C . GLU A 1 527 ? 13.861 -4.395 -26.417 1.00 92.69 527 GLU A C 1
ATOM 4106 O O . GLU A 1 527 ? 14.796 -5.034 -25.937 1.00 92.69 527 GLU A O 1
ATOM 4111 N N . ALA A 1 528 ? 13.540 -3.182 -25.956 1.00 94.44 528 ALA A N 1
ATOM 4112 C CA . ALA A 1 528 ? 14.284 -2.524 -24.882 1.00 94.44 528 ALA A CA 1
ATOM 4113 C C . ALA A 1 528 ? 14.336 -3.381 -23.602 1.00 94.44 528 ALA A C 1
ATOM 4115 O O . ALA A 1 528 ? 15.388 -3.520 -22.977 1.00 94.44 528 ALA A O 1
ATOM 4116 N N . LEU A 1 529 ? 13.216 -4.004 -23.224 1.00 96.62 529 LEU A N 1
ATOM 4117 C CA . LEU A 1 529 ? 13.140 -4.897 -22.068 1.00 96.62 529 LEU A CA 1
ATOM 4118 C C . LEU A 1 529 ? 13.975 -6.180 -22.243 1.00 96.62 529 LEU A C 1
ATOM 4120 O O . LEU A 1 529 ? 14.467 -6.723 -21.253 1.00 96.62 529 LEU A O 1
ATOM 4124 N N . SER A 1 530 ? 14.180 -6.653 -23.475 1.00 94.94 530 SER A N 1
ATOM 4125 C CA . SER A 1 530 ? 14.986 -7.849 -23.757 1.00 94.94 530 SER A CA 1
ATOM 4126 C C . SER A 1 530 ? 16.467 -7.686 -23.382 1.00 94.94 530 SER A C 1
ATOM 4128 O O . SER A 1 530 ? 17.148 -8.675 -23.118 1.00 94.94 530 SER A O 1
ATOM 4130 N N . HIS A 1 531 ? 16.954 -6.444 -23.264 1.00 94.88 531 HIS A N 1
ATOM 4131 C CA . HIS A 1 531 ? 18.313 -6.150 -22.803 1.00 94.88 531 HIS A CA 1
ATOM 4132 C C . HIS A 1 531 ? 18.522 -6.347 -21.294 1.00 94.88 531 HIS A C 1
ATOM 4134 O O . HIS A 1 531 ? 19.662 -6.278 -20.830 1.00 94.88 531 HIS A O 1
ATOM 4140 N N . PHE A 1 532 ? 17.460 -6.610 -20.525 1.00 95.75 532 PHE A N 1
ATOM 4141 C CA . PHE A 1 532 ? 17.559 -6.993 -19.117 1.00 95.75 532 PHE A CA 1
ATOM 4142 C C . PHE A 1 532 ? 17.815 -8.498 -18.990 1.00 95.75 532 PHE A C 1
ATOM 4144 O O . PHE A 1 532 ? 16.925 -9.287 -18.652 1.00 95.75 532 PHE A O 1
ATOM 4151 N N . ASP A 1 533 ? 19.064 -8.876 -19.264 1.00 89.88 533 ASP A N 1
ATOM 4152 C CA . ASP A 1 533 ? 19.569 -10.252 -19.221 1.00 89.88 533 ASP A CA 1
ATOM 4153 C C . ASP A 1 533 ? 19.622 -10.854 -17.806 1.00 89.88 533 ASP A C 1
ATOM 4155 O O . ASP A 1 533 ? 19.727 -12.071 -17.662 1.00 89.88 533 ASP A O 1
ATOM 4159 N N . CYS A 1 534 ? 19.480 -10.025 -16.767 1.00 92.38 534 CYS A N 1
ATOM 4160 C CA . CYS A 1 534 ? 19.249 -10.437 -15.388 1.00 92.38 534 CYS A CA 1
ATOM 4161 C C . CYS A 1 534 ? 17.737 -10.428 -15.057 1.00 92.38 534 CYS A C 1
ATOM 4163 O O . CYS A 1 534 ? 17.172 -9.358 -14.798 1.00 92.38 534 CYS A O 1
ATOM 4165 N N . PRO A 1 535 ? 17.070 -11.602 -15.002 1.00 92.12 535 PRO A N 1
ATOM 4166 C CA . PRO A 1 535 ? 15.632 -11.733 -14.746 1.00 92.12 535 PRO A CA 1
ATOM 4167 C C . PRO A 1 535 ? 15.106 -10.945 -13.548 1.00 92.12 535 PRO A C 1
ATOM 4169 O O . PRO A 1 535 ? 14.101 -10.238 -13.647 1.00 92.12 535 PRO A O 1
ATOM 4172 N N . THR A 1 536 ? 15.816 -11.026 -12.423 1.00 92.00 536 THR A N 1
ATOM 4173 C CA . THR A 1 536 ? 15.427 -10.412 -11.148 1.00 92.00 536 THR A CA 1
ATOM 4174 C C . THR A 1 536 ? 15.446 -8.887 -11.191 1.00 92.00 536 THR A C 1
ATOM 4176 O O . THR A 1 536 ? 14.825 -8.254 -10.345 1.00 92.00 536 THR A O 1
ATOM 4179 N N . LEU A 1 537 ? 16.108 -8.289 -12.188 1.00 94.81 537 LEU A N 1
ATOM 4180 C CA . LEU A 1 537 ? 16.158 -6.842 -12.393 1.00 94.81 537 LEU A CA 1
ATOM 4181 C C . LEU A 1 537 ? 15.182 -6.344 -13.471 1.00 94.81 537 LEU A C 1
ATOM 4183 O O . LEU A 1 537 ? 15.038 -5.135 -13.654 1.00 94.81 537 LEU A O 1
ATOM 4187 N N . SER A 1 538 ? 14.476 -7.244 -14.161 1.00 96.44 538 SER A N 1
ATOM 4188 C CA . SER A 1 538 ? 13.573 -6.876 -15.260 1.00 96.44 538 SER A CA 1
ATOM 4189 C C . SER A 1 538 ? 12.363 -6.041 -14.820 1.00 96.44 538 SER A C 1
ATOM 4191 O O . SER A 1 538 ? 11.874 -5.234 -15.606 1.00 96.44 538 SER A O 1
ATOM 4193 N N . GLU A 1 539 ? 11.911 -6.146 -13.563 1.00 96.62 539 GLU A N 1
ATOM 4194 C CA . GLU A 1 539 ? 10.868 -5.253 -13.031 1.00 96.62 539 GLU A CA 1
ATOM 4195 C C . GLU A 1 539 ? 11.336 -3.793 -12.984 1.00 96.62 539 GLU A C 1
ATOM 4197 O O . GLU A 1 539 ? 10.605 -2.893 -13.394 1.00 96.62 539 GLU A O 1
ATOM 4202 N N . TYR A 1 540 ? 12.589 -3.549 -12.593 1.00 97.31 540 TYR A N 1
ATOM 4203 C CA . TYR A 1 540 ? 13.178 -2.214 -12.633 1.00 97.31 540 TYR A CA 1
ATOM 4204 C C . TYR A 1 540 ? 13.402 -1.737 -14.069 1.00 97.31 540 TYR A C 1
ATOM 4206 O O . TYR A 1 540 ? 13.331 -0.538 -14.325 1.00 97.31 540 TYR A O 1
ATOM 4214 N N . GLY A 1 541 ? 13.610 -2.662 -15.011 1.00 97.56 541 GLY A N 1
ATOM 4215 C CA . GLY A 1 541 ? 13.607 -2.369 -16.443 1.00 97.56 541 GLY A CA 1
ATOM 4216 C C . GLY A 1 541 ? 12.253 -1.862 -16.935 1.00 97.56 541 GLY A C 1
ATOM 4217 O O . GLY A 1 541 ? 12.189 -0.808 -17.563 1.00 97.56 541 GLY A O 1
ATOM 4218 N N . VAL A 1 542 ? 11.154 -2.534 -16.576 1.00 98.25 542 VAL A N 1
ATOM 4219 C CA . VAL A 1 542 ? 9.795 -2.042 -16.872 1.00 98.25 542 VAL A CA 1
ATOM 4220 C C . VAL A 1 542 ? 9.556 -0.681 -16.215 1.00 98.25 542 VAL A C 1
ATOM 4222 O O . VAL A 1 542 ? 9.111 0.247 -16.885 1.00 98.25 542 VAL A O 1
ATOM 4225 N N . LEU A 1 543 ? 9.915 -0.512 -14.937 1.00 98.12 543 LEU A N 1
ATOM 4226 C CA . LEU A 1 543 ? 9.796 0.779 -14.255 1.00 98.12 543 LEU A CA 1
ATOM 4227 C C . LEU A 1 543 ? 10.587 1.878 -14.980 1.00 98.12 543 LEU A C 1
ATOM 4229 O O . LEU A 1 543 ? 10.052 2.959 -15.199 1.00 98.12 543 LEU A O 1
ATOM 4233 N N . LEU A 1 544 ? 11.830 1.613 -15.389 1.00 97.75 544 LEU A N 1
ATOM 4234 C CA . LEU A 1 544 ? 12.669 2.557 -16.129 1.00 97.75 544 LEU A CA 1
ATOM 4235 C C . LEU A 1 544 ? 12.003 3.017 -17.432 1.00 97.75 544 LEU A C 1
ATOM 4237 O O . LEU A 1 544 ? 11.914 4.220 -17.681 1.00 97.75 544 LEU A O 1
ATOM 4241 N N . ILE A 1 545 ? 11.521 2.069 -18.239 1.00 97.25 545 ILE A N 1
ATOM 4242 C CA . ILE A 1 545 ? 10.854 2.348 -19.518 1.00 97.25 545 ILE A CA 1
ATOM 4243 C C . ILE A 1 545 ? 9.614 3.218 -19.280 1.00 97.25 545 ILE A C 1
ATOM 4245 O O . ILE A 1 545 ? 9.425 4.241 -19.939 1.00 97.25 545 ILE A O 1
ATOM 4249 N N . GLU A 1 546 ? 8.803 2.882 -18.279 1.00 97.12 546 GLU A N 1
ATOM 4250 C CA . GLU A 1 546 ? 7.585 3.630 -17.966 1.00 97.12 546 GLU A CA 1
ATOM 4251 C C . GLU A 1 546 ? 7.874 5.023 -17.372 1.00 97.12 546 GLU A C 1
ATOM 4253 O O . GLU A 1 546 ? 7.127 5.977 -17.616 1.00 97.12 546 GLU A O 1
ATOM 4258 N N . LEU A 1 547 ? 8.990 5.207 -16.658 1.00 96.50 547 LEU A N 1
ATOM 4259 C CA . LEU A 1 547 ? 9.443 6.530 -16.210 1.00 96.50 547 LEU A CA 1
ATOM 4260 C C . LEU A 1 547 ? 9.854 7.437 -17.381 1.00 96.50 547 LEU A C 1
ATOM 4262 O O . LEU A 1 547 ? 9.607 8.646 -17.332 1.00 96.50 547 LEU A O 1
ATOM 4266 N N . ILE A 1 548 ? 10.440 6.871 -18.439 1.00 94.38 548 ILE A N 1
ATOM 4267 C CA . ILE A 1 548 ? 10.724 7.592 -19.689 1.00 94.38 548 ILE A CA 1
ATOM 4268 C C . ILE A 1 548 ? 9.424 7.935 -20.420 1.00 94.38 548 ILE A C 1
ATOM 4270 O O . ILE A 1 548 ? 9.210 9.095 -20.761 1.00 94.38 548 ILE A O 1
ATOM 4274 N N . ARG A 1 549 ? 8.507 6.973 -20.591 1.00 92.00 549 ARG A N 1
ATOM 4275 C CA . ARG A 1 549 ? 7.226 7.179 -21.300 1.00 92.00 549 ARG A CA 1
ATOM 4276 C C . ARG A 1 549 ? 6.317 8.199 -20.621 1.00 92.00 549 ARG A C 1
ATOM 4278 O O . ARG A 1 549 ? 5.581 8.928 -21.280 1.00 92.00 549 ARG A O 1
ATOM 4285 N N . THR A 1 550 ? 6.377 8.278 -19.295 1.00 92.38 550 THR A N 1
ATOM 4286 C CA . THR A 1 550 ? 5.669 9.304 -18.513 1.00 92.38 550 THR A CA 1
ATOM 4287 C C . THR A 1 550 ? 6.430 10.633 -18.433 1.00 92.38 550 THR A C 1
ATOM 4289 O O . THR A 1 550 ? 5.950 11.576 -17.798 1.00 92.38 550 THR A O 1
ATOM 4292 N N . GLU A 1 551 ? 7.605 10.723 -19.064 1.00 91.94 551 GLU A N 1
ATOM 4293 C CA . GLU A 1 551 ? 8.593 11.809 -19.001 1.00 91.94 551 GLU A CA 1
ATOM 4294 C C . GLU A 1 551 ? 8.850 12.299 -17.564 1.00 91.94 551 GLU A C 1
ATOM 4296 O O . GLU A 1 551 ? 8.941 13.498 -17.274 1.00 91.94 551 GLU A O 1
ATOM 4301 N N . THR A 1 552 ? 8.902 11.361 -16.622 1.00 91.56 552 THR A N 1
ATOM 4302 C CA . THR A 1 552 ? 9.248 11.640 -15.223 1.00 91.56 552 THR A CA 1
ATOM 4303 C C . THR A 1 552 ? 10.746 11.516 -14.986 1.00 91.56 552 THR A C 1
ATOM 4305 O O . THR A 1 552 ? 11.301 12.242 -14.157 1.00 91.56 552 THR A O 1
ATOM 4308 N N . LEU A 1 553 ? 11.415 10.651 -15.750 1.00 93.50 553 LEU A N 1
ATOM 4309 C CA . LEU A 1 553 ? 12.865 10.544 -15.791 1.00 93.50 553 LEU A CA 1
ATOM 4310 C C . LEU A 1 553 ? 13.436 11.470 -16.873 1.00 93.50 553 LEU A C 1
ATOM 4312 O O . LEU A 1 553 ? 13.284 11.235 -18.064 1.00 93.50 553 LEU A O 1
ATOM 4316 N N . THR A 1 554 ? 14.101 12.538 -16.440 1.00 90.88 554 THR A N 1
ATOM 4317 C CA . THR A 1 554 ? 14.757 13.537 -17.304 1.00 90.88 554 THR A CA 1
ATOM 4318 C C . THR A 1 554 ? 16.067 14.004 -16.660 1.00 90.88 554 THR A C 1
ATOM 4320 O O . THR A 1 554 ? 16.299 13.721 -15.482 1.00 90.88 554 THR A O 1
ATOM 4323 N N . ASP A 1 555 ? 16.912 14.755 -17.375 1.00 90.44 555 ASP A N 1
ATOM 4324 C CA . ASP A 1 555 ? 18.043 15.494 -16.767 1.00 90.44 555 ASP A CA 1
ATOM 4325 C C . ASP A 1 555 ? 17.636 16.897 -16.276 1.00 90.44 555 ASP A C 1
ATOM 4327 O O . ASP A 1 555 ? 18.404 17.612 -15.627 1.00 90.44 555 ASP A O 1
ATOM 4331 N N . ALA A 1 556 ? 16.389 17.301 -16.546 1.00 88.44 556 ALA A N 1
ATOM 4332 C CA . ALA A 1 556 ? 15.877 18.608 -16.168 1.00 88.44 556 ALA A CA 1
ATOM 4333 C C . ALA A 1 556 ? 15.765 18.748 -14.634 1.00 88.44 556 ALA A C 1
ATOM 4335 O O . ALA A 1 556 ? 15.394 17.794 -13.935 1.00 88.44 556 ALA A O 1
ATOM 4336 N N . PRO A 1 557 ? 16.049 19.938 -14.075 1.00 86.12 557 PRO A N 1
ATOM 4337 C CA . PRO A 1 557 ? 15.858 20.194 -12.653 1.00 86.12 557 PRO A CA 1
ATOM 4338 C C . PRO A 1 557 ? 14.385 20.034 -12.267 1.00 86.12 557 PRO A C 1
ATOM 4340 O O . PRO A 1 557 ? 13.502 20.589 -12.925 1.00 86.12 557 PRO A O 1
ATOM 4343 N N . ILE A 1 558 ? 14.115 19.334 -11.163 1.00 85.50 558 ILE A N 1
ATOM 4344 C CA . ILE A 1 558 ? 12.758 19.299 -10.604 1.00 85.50 558 ILE A CA 1
ATOM 4345 C C . ILE A 1 558 ? 12.585 20.545 -9.738 1.00 85.50 558 ILE A C 1
ATOM 4347 O O . ILE A 1 558 ? 13.191 20.685 -8.676 1.00 85.50 558 ILE A O 1
ATOM 4351 N N . GLN A 1 559 ? 11.768 21.488 -10.211 1.00 73.56 559 GLN A N 1
ATOM 4352 C CA . GLN A 1 559 ? 11.526 22.736 -9.495 1.00 73.56 559 GLN A CA 1
ATOM 4353 C C . GLN A 1 559 ? 10.697 22.487 -8.236 1.00 73.56 559 GLN A C 1
ATOM 4355 O O . GLN A 1 559 ? 9.487 22.276 -8.296 1.00 73.56 559 GLN A O 1
ATOM 4360 N N . LEU A 1 560 ? 11.359 22.579 -7.088 1.00 71.50 560 LEU A N 1
ATOM 4361 C CA . LEU A 1 560 ? 10.714 22.506 -5.781 1.00 71.50 560 LEU A CA 1
ATOM 4362 C C . LEU A 1 560 ? 10.170 23.868 -5.300 1.00 71.50 560 LEU A C 1
ATOM 4364 O O . LEU A 1 560 ? 9.265 23.919 -4.473 1.00 71.50 560 LEU A O 1
ATOM 4368 N N . LYS A 1 561 ? 10.706 24.980 -5.828 1.00 65.31 561 LYS A N 1
ATOM 4369 C CA . LYS A 1 561 ? 10.270 26.361 -5.552 1.00 65.31 561 LYS A CA 1
ATOM 4370 C C . LYS A 1 561 ? 10.171 27.139 -6.861 1.00 65.31 561 LYS A C 1
ATOM 4372 O O . LYS A 1 561 ? 11.118 27.127 -7.641 1.00 65.31 561 LYS A O 1
ATOM 4377 N N . HIS A 1 562 ? 9.080 27.880 -7.068 1.00 57.84 562 HIS A N 1
ATOM 4378 C CA . HIS A 1 562 ? 8.857 28.644 -8.307 1.00 57.84 562 HIS A CA 1
ATOM 4379 C C . HIS A 1 562 ? 9.912 29.728 -8.605 1.00 57.84 562 HIS A C 1
ATOM 4381 O O . HIS A 1 562 ? 10.038 30.128 -9.755 1.00 57.84 562 HIS A O 1
ATOM 4387 N N . ASN A 1 563 ? 10.690 30.171 -7.607 1.00 55.72 563 ASN A N 1
ATOM 4388 C CA . ASN A 1 563 ? 11.627 31.297 -7.743 1.00 55.72 563 ASN A CA 1
ATOM 4389 C C . ASN A 1 563 ? 13.095 30.949 -7.425 1.00 55.72 563 ASN A C 1
ATOM 4391 O O . ASN A 1 563 ? 13.915 31.858 -7.302 1.00 55.72 563 ASN A O 1
ATOM 4395 N N . ALA A 1 564 ? 13.443 29.673 -7.231 1.00 57.81 564 ALA A N 1
ATOM 4396 C CA . ALA A 1 564 ? 14.838 29.288 -7.005 1.00 57.81 564 ALA A CA 1
ATOM 4397 C C . ALA A 1 564 ? 15.566 29.127 -8.353 1.00 57.81 564 ALA A C 1
ATOM 4399 O O . ALA A 1 564 ? 15.009 28.496 -9.255 1.00 57.81 564 ALA A O 1
ATOM 4400 N N . PRO A 1 565 ? 16.791 29.666 -8.522 1.00 58.75 565 PRO A N 1
ATOM 4401 C CA . PRO A 1 565 ? 17.560 29.416 -9.733 1.00 58.75 565 PRO A CA 1
ATOM 4402 C C . PRO A 1 565 ? 17.856 27.911 -9.861 1.00 58.75 565 PRO A C 1
ATOM 4404 O O . PRO A 1 565 ? 18.178 27.267 -8.856 1.00 58.75 565 PRO A O 1
ATOM 4407 N N . PRO A 1 566 ? 17.747 27.329 -11.069 1.00 60.50 566 PRO A N 1
ATOM 4408 C CA . PRO A 1 566 ? 18.071 25.926 -11.277 1.00 60.50 566 PRO A CA 1
ATOM 4409 C C . PRO A 1 566 ? 19.548 25.678 -10.959 1.00 60.50 566 PRO A C 1
ATOM 4411 O O . PRO A 1 566 ? 20.429 26.433 -11.369 1.00 60.50 566 PRO A O 1
ATOM 4414 N N . ARG A 1 567 ? 19.817 24.609 -10.207 1.00 65.81 567 ARG A N 1
ATOM 4415 C CA . ARG A 1 567 ? 21.179 24.206 -9.835 1.00 65.81 567 ARG A CA 1
ATOM 4416 C C . ARG A 1 567 ? 21.944 23.751 -11.082 1.00 65.81 567 ARG A C 1
ATOM 4418 O O . ARG A 1 567 ? 21.376 23.058 -11.929 1.00 65.81 567 ARG A O 1
ATOM 4425 N N . SER A 1 568 ? 23.221 24.111 -11.183 1.00 68.38 568 SER A N 1
ATOM 4426 C CA . SER A 1 568 ? 24.094 23.665 -12.273 1.00 68.38 568 SER A CA 1
ATOM 4427 C C . SER A 1 568 ? 24.816 22.388 -11.852 1.00 68.38 568 SER A C 1
ATOM 4429 O O . SER A 1 568 ? 25.709 22.444 -11.012 1.00 68.38 568 SER A O 1
ATOM 4431 N N . TYR A 1 569 ? 24.440 21.254 -12.438 1.00 79.81 569 TYR A N 1
ATOM 4432 C CA . TYR A 1 569 ? 25.218 20.016 -12.360 1.00 79.81 569 TYR A CA 1
ATOM 4433 C C . TYR A 1 569 ? 25.912 19.772 -13.697 1.00 79.81 569 TYR A C 1
ATOM 4435 O O . TYR A 1 569 ? 25.609 20.428 -14.696 1.00 79.81 569 TYR A O 1
ATOM 4443 N N . LEU A 1 570 ? 26.845 18.823 -13.707 1.00 84.31 570 LEU A N 1
ATOM 4444 C CA . LEU A 1 570 ? 27.350 18.279 -14.959 1.00 84.31 570 LEU A CA 1
ATOM 4445 C C . LEU A 1 570 ? 26.177 17.691 -15.765 1.00 84.31 570 LEU A C 1
ATOM 4447 O O . LEU A 1 570 ? 25.324 17.030 -15.164 1.00 84.31 570 LEU A O 1
ATOM 4451 N N . PRO A 1 571 ? 26.133 17.910 -17.087 1.00 87.06 571 PRO A N 1
ATOM 4452 C CA . PRO A 1 571 ? 25.134 17.286 -17.947 1.00 87.06 571 PRO A CA 1
ATOM 4453 C C . PRO A 1 571 ? 25.097 15.760 -17.771 1.00 87.06 571 PRO A C 1
ATOM 4455 O O . PRO A 1 571 ? 26.149 15.131 -17.629 1.00 87.06 571 PRO A O 1
ATOM 4458 N N . GLY A 1 572 ? 23.897 15.178 -17.707 1.00 91.69 572 GLY A N 1
ATOM 4459 C CA . GLY A 1 572 ? 23.682 13.737 -17.526 1.00 91.69 572 GLY A CA 1
ATOM 4460 C C . GLY A 1 572 ? 23.828 13.225 -16.086 1.00 91.69 572 GLY A C 1
ATOM 4461 O O . GLY A 1 572 ? 23.440 12.094 -15.791 1.00 91.69 572 GLY A O 1
ATOM 4462 N N . LEU A 1 573 ? 24.340 14.035 -15.150 1.00 93.94 573 LEU A N 1
ATOM 4463 C CA . LEU A 1 573 ? 24.529 13.615 -13.756 1.00 93.94 573 LEU A CA 1
ATOM 4464 C C . LEU A 1 573 ? 23.195 13.339 -13.054 1.00 93.94 573 LEU A C 1
ATOM 4466 O O . LEU A 1 573 ? 23.068 12.324 -12.364 1.00 93.94 573 LEU A O 1
ATOM 4470 N N . ARG A 1 574 ? 22.199 14.226 -13.215 1.00 92.19 574 ARG A N 1
ATOM 4471 C CA . ARG A 1 574 ? 20.885 14.037 -12.577 1.00 92.19 574 ARG A CA 1
ATOM 4472 C C . ARG A 1 574 ? 20.187 12.832 -13.174 1.00 92.19 574 ARG A C 1
ATOM 4474 O O . ARG A 1 574 ? 19.624 12.035 -12.429 1.00 92.19 574 ARG A O 1
ATOM 4481 N N . PHE A 1 575 ? 20.236 12.712 -14.497 1.00 95.06 575 PHE A N 1
ATOM 4482 C CA . PHE A 1 575 ? 19.687 11.568 -15.205 1.00 95.06 575 PHE A CA 1
ATOM 4483 C C . PHE A 1 575 ? 20.267 10.257 -14.659 1.00 95.06 575 PHE A C 1
ATOM 4485 O O . PHE A 1 575 ? 19.508 9.394 -14.219 1.00 95.06 575 PHE A O 1
ATOM 4492 N N . ALA A 1 576 ? 21.598 10.158 -14.559 1.00 96.69 576 ALA A N 1
ATOM 4493 C CA . ALA A 1 576 ? 22.268 8.973 -14.035 1.00 96.69 576 ALA A CA 1
ATOM 4494 C C . ALA A 1 576 ? 21.843 8.617 -12.605 1.00 96.69 576 ALA A C 1
ATOM 4496 O O . ALA A 1 576 ? 21.488 7.474 -12.311 1.00 96.69 576 ALA A O 1
ATOM 4497 N N . ALA A 1 577 ? 21.845 9.607 -11.711 1.00 95.56 577 ALA A N 1
ATOM 4498 C CA . ALA A 1 577 ? 21.459 9.391 -10.324 1.00 95.56 577 ALA A CA 1
ATOM 4499 C C . ALA A 1 577 ? 19.985 8.982 -10.178 1.00 95.56 577 ALA A C 1
ATOM 4501 O O . ALA A 1 577 ? 19.668 8.158 -9.323 1.00 95.56 577 ALA A O 1
ATOM 4502 N N . ARG A 1 578 ? 19.087 9.517 -11.015 1.00 95.50 578 ARG A N 1
ATOM 4503 C CA . ARG A 1 578 ? 17.660 9.158 -11.024 1.00 95.50 578 ARG A CA 1
ATOM 4504 C C . ARG A 1 578 ? 17.433 7.736 -11.533 1.00 95.50 578 ARG A C 1
ATOM 4506 O O . ARG A 1 578 ? 16.728 6.987 -10.866 1.00 95.50 578 ARG A O 1
ATOM 4513 N N . VAL A 1 579 ? 18.073 7.330 -12.632 1.00 96.94 579 VAL A N 1
ATOM 4514 C CA . VAL A 1 579 ? 18.024 5.936 -13.123 1.00 96.94 579 VAL A CA 1
ATOM 4515 C C . VAL A 1 579 ? 18.460 4.972 -12.024 1.00 96.94 579 VAL A C 1
ATOM 4517 O O . VAL A 1 579 ? 17.746 4.029 -11.716 1.00 96.94 579 VAL A O 1
ATOM 4520 N N . LEU A 1 580 ? 19.600 5.229 -11.383 1.00 96.75 580 LEU A N 1
ATOM 4521 C CA . LEU A 1 580 ? 20.139 4.328 -10.362 1.00 96.75 580 LEU A CA 1
ATOM 4522 C C . LEU A 1 580 ? 19.375 4.387 -9.036 1.00 96.75 580 LEU A C 1
ATOM 4524 O O . LEU A 1 580 ? 19.485 3.470 -8.231 1.00 96.75 580 LEU A O 1
ATOM 4528 N N . SER A 1 581 ? 18.561 5.424 -8.817 1.00 94.62 581 SER A N 1
ATOM 4529 C CA . SER A 1 581 ? 17.724 5.544 -7.619 1.00 94.62 581 SER A CA 1
ATOM 4530 C C . SER A 1 581 ? 16.533 4.591 -7.577 1.00 94.62 581 SER A C 1
ATOM 4532 O O . SER A 1 581 ? 15.888 4.515 -6.538 1.00 94.62 581 SER A O 1
ATOM 4534 N N . ILE A 1 582 ? 16.216 3.891 -8.673 1.00 94.75 582 ILE A N 1
ATOM 4535 C CA . ILE A 1 582 ? 15.115 2.918 -8.674 1.00 94.75 582 ILE A CA 1
ATOM 4536 C C . ILE A 1 582 ? 15.541 1.544 -8.142 1.00 94.75 582 ILE A C 1
ATOM 4538 O O . ILE A 1 582 ? 14.681 0.710 -7.874 1.00 94.75 582 ILE A O 1
ATOM 4542 N N . ILE A 1 583 ? 16.850 1.321 -7.982 1.00 94.25 583 ILE A N 1
ATOM 4543 C CA . ILE A 1 583 ? 17.428 0.075 -7.480 1.00 94.25 583 ILE A CA 1
ATOM 4544 C C . ILE A 1 583 ? 17.706 0.209 -5.979 1.00 94.25 583 ILE A C 1
ATOM 4546 O O . ILE A 1 583 ? 18.394 1.149 -5.569 1.00 94.25 583 ILE A O 1
ATOM 4550 N N . PRO A 1 584 ? 17.211 -0.718 -5.143 1.00 90.81 584 PRO A N 1
ATOM 4551 C CA . PRO A 1 584 ? 17.481 -0.689 -3.714 1.00 90.81 584 PRO A CA 1
ATOM 4552 C C . PRO A 1 584 ? 18.947 -1.025 -3.411 1.00 90.81 584 PRO A C 1
ATOM 4554 O O . PRO A 1 584 ? 19.584 -1.807 -4.114 1.00 90.81 584 PRO A O 1
ATOM 4557 N N . ILE A 1 585 ? 19.458 -0.470 -2.311 1.00 90.75 585 ILE A N 1
ATOM 4558 C CA . ILE A 1 585 ? 20.770 -0.802 -1.735 1.00 90.75 585 ILE A CA 1
ATOM 4559 C C . ILE A 1 585 ? 20.622 -1.189 -0.265 1.00 90.75 585 ILE A C 1
ATOM 4561 O O . ILE A 1 585 ? 19.612 -0.881 0.373 1.00 90.75 585 ILE A O 1
ATOM 4565 N N . THR A 1 586 ? 21.633 -1.855 0.285 1.00 89.50 586 THR A N 1
ATOM 4566 C CA . THR A 1 586 ? 21.601 -2.408 1.637 1.00 89.50 586 THR A CA 1
ATOM 4567 C C . THR A 1 586 ? 21.902 -1.328 2.679 1.00 89.50 586 THR A C 1
ATOM 4569 O O . THR A 1 586 ? 23.060 -0.987 2.931 1.00 89.50 586 THR A O 1
ATOM 4572 N N . VAL A 1 587 ? 20.855 -0.818 3.331 1.00 87.38 587 VAL A N 1
ATOM 4573 C CA . VAL A 1 587 ? 20.953 0.147 4.439 1.00 87.38 587 VAL A CA 1
ATOM 4574 C C . VAL A 1 587 ? 20.755 -0.584 5.771 1.00 87.38 587 VAL A C 1
ATOM 4576 O O . VAL A 1 587 ? 19.671 -1.087 6.051 1.00 87.38 587 VAL A O 1
ATOM 4579 N N . ALA A 1 588 ? 21.809 -0.663 6.586 1.00 85.25 588 ALA A N 1
ATOM 4580 C CA . ALA A 1 588 ? 21.841 -1.459 7.820 1.00 85.25 588 ALA A CA 1
ATOM 4581 C C . ALA A 1 588 ? 21.585 -0.646 9.103 1.00 85.25 588 ALA A C 1
ATOM 4583 O O . ALA A 1 588 ? 21.508 -1.219 10.189 1.00 85.25 588 ALA A O 1
ATOM 4584 N N . ALA A 1 589 ? 21.487 0.679 8.999 1.00 84.25 589 ALA A N 1
ATOM 4585 C CA . ALA A 1 589 ? 21.288 1.584 10.126 1.00 84.25 589 ALA A CA 1
ATOM 4586 C C . ALA A 1 589 ? 20.515 2.843 9.699 1.00 84.25 589 ALA A C 1
ATOM 4588 O O . ALA A 1 589 ? 20.187 3.019 8.526 1.00 84.25 589 ALA A O 1
ATOM 4589 N N . GLU A 1 590 ? 20.224 3.726 10.654 1.00 83.00 590 GLU A N 1
ATOM 4590 C CA . GLU A 1 590 ? 19.626 5.032 10.371 1.00 83.00 590 GLU A CA 1
ATOM 4591 C C . GLU A 1 590 ? 20.504 5.848 9.409 1.00 83.00 590 GLU A C 1
ATOM 4593 O O . GLU A 1 590 ? 21.728 5.882 9.532 1.00 83.00 590 GLU A O 1
ATOM 4598 N N . TRP A 1 591 ? 19.868 6.523 8.450 1.00 85.38 591 TRP A N 1
ATOM 4599 C CA . TRP A 1 591 ? 20.575 7.295 7.432 1.00 85.38 591 TRP A CA 1
ATOM 4600 C C . TRP A 1 591 ? 21.225 8.549 8.017 1.00 85.38 591 TRP A C 1
ATOM 4602 O O . TRP A 1 591 ? 20.540 9.433 8.544 1.00 85.38 591 TRP A O 1
ATOM 4612 N N . THR A 1 592 ? 22.540 8.665 7.852 1.00 83.75 592 THR A N 1
ATOM 4613 C CA . THR A 1 592 ? 23.331 9.806 8.334 1.00 83.75 592 THR A CA 1
ATOM 4614 C C . THR A 1 592 ? 24.005 10.578 7.210 1.00 83.75 592 THR A C 1
ATOM 4616 O O . THR A 1 592 ? 24.433 11.716 7.427 1.00 83.75 592 THR A O 1
ATOM 4619 N N . GLY A 1 593 ? 24.064 9.996 6.011 1.00 82.62 593 GLY A N 1
ATOM 4620 C CA . GLY A 1 593 ? 24.771 10.588 4.891 1.00 82.62 593 GLY A CA 1
ATOM 4621 C C . GLY A 1 593 ? 24.080 11.786 4.227 1.00 82.62 593 GLY A C 1
ATOM 4622 O O . GLY A 1 593 ? 22.969 12.197 4.600 1.00 82.62 593 GLY A O 1
ATOM 4623 N N . PRO A 1 594 ? 24.747 12.373 3.215 1.00 83.31 594 PRO A N 1
ATOM 4624 C CA . PRO A 1 594 ? 24.198 13.444 2.391 1.00 83.31 594 PRO A CA 1
ATOM 4625 C C . PRO A 1 594 ? 22.829 13.123 1.780 1.00 83.31 594 PRO A C 1
ATOM 4627 O O . PRO A 1 594 ? 22.514 11.974 1.469 1.00 83.31 594 PRO A O 1
ATOM 4630 N N . PHE A 1 595 ? 22.029 14.169 1.572 1.00 81.75 595 PHE A N 1
ATOM 4631 C CA . PHE A 1 595 ? 20.669 14.083 1.039 1.00 81.75 595 PHE A CA 1
ATOM 4632 C C . PHE A 1 595 ? 20.425 15.142 -0.041 1.00 81.75 595 PHE A C 1
ATOM 4634 O O . PHE A 1 595 ? 20.763 16.311 0.155 1.00 81.75 595 PHE A O 1
ATOM 4641 N N . ASP A 1 596 ? 19.803 14.750 -1.158 1.00 81.06 596 ASP A N 1
ATOM 4642 C CA . ASP A 1 596 ? 19.397 15.669 -2.225 1.00 81.06 596 ASP A CA 1
ATOM 4643 C C . ASP A 1 596 ? 17.856 15.780 -2.339 1.00 81.06 596 ASP A C 1
ATOM 4645 O O . ASP A 1 596 ? 17.176 14.800 -2.671 1.00 81.06 596 ASP A O 1
ATOM 4649 N N . PRO A 1 597 ? 17.276 16.979 -2.122 1.00 78.88 597 PRO A N 1
ATOM 4650 C CA . PRO A 1 597 ? 15.839 17.209 -2.267 1.00 78.88 597 PRO A CA 1
ATOM 4651 C C . PRO A 1 597 ? 15.266 16.913 -3.664 1.00 78.88 597 PRO A C 1
ATOM 4653 O O . PRO A 1 597 ? 14.091 16.564 -3.767 1.00 78.88 597 PRO A O 1
ATOM 4656 N N . GLU A 1 598 ? 16.047 17.047 -4.746 1.00 83.88 598 GLU A N 1
ATOM 4657 C CA . GLU A 1 598 ? 15.579 16.697 -6.096 1.00 83.88 598 GLU A CA 1
ATOM 4658 C C . GLU A 1 598 ? 15.397 15.178 -6.241 1.00 83.88 598 GLU A C 1
ATOM 4660 O O . GLU A 1 598 ? 14.463 14.740 -6.914 1.00 83.88 598 GLU A O 1
ATOM 4665 N N . ILE A 1 599 ? 16.236 14.371 -5.578 1.00 87.88 599 ILE A N 1
ATOM 4666 C CA . ILE A 1 599 ? 16.081 12.909 -5.538 1.00 87.88 599 ILE A CA 1
ATOM 4667 C C . ILE A 1 599 ? 14.838 12.525 -4.729 1.00 87.88 599 ILE A C 1
ATOM 4669 O O . ILE A 1 599 ? 14.081 11.660 -5.160 1.00 87.88 599 ILE A O 1
ATOM 4673 N N . ALA A 1 600 ? 14.551 13.213 -3.619 1.00 84.44 600 ALA A N 1
ATOM 4674 C CA . ALA A 1 600 ? 13.299 13.021 -2.876 1.00 84.44 600 ALA A CA 1
ATOM 4675 C C . ALA A 1 600 ? 12.053 13.358 -3.715 1.00 84.44 600 ALA A C 1
ATOM 4677 O O . ALA A 1 600 ? 11.043 12.662 -3.664 1.00 84.44 600 ALA A O 1
ATOM 4678 N N . ALA A 1 601 ? 12.127 14.408 -4.534 1.00 86.19 601 ALA A N 1
ATOM 4679 C CA . ALA A 1 601 ? 11.055 14.774 -5.456 1.00 86.19 601 ALA A CA 1
ATOM 4680 C C . ALA A 1 601 ? 10.839 13.713 -6.545 1.00 86.19 601 ALA A C 1
ATOM 4682 O O . ALA A 1 601 ? 9.703 13.362 -6.875 1.00 86.19 601 ALA A O 1
ATOM 4683 N N . PHE A 1 602 ? 11.941 13.198 -7.095 1.00 91.81 602 PHE A N 1
ATOM 4684 C CA . PHE A 1 602 ? 11.918 12.105 -8.059 1.00 91.81 602 PHE A CA 1
ATOM 4685 C C . PHE A 1 602 ? 11.379 10.808 -7.435 1.00 91.81 602 PHE A C 1
ATOM 4687 O O . PHE A 1 602 ? 10.646 10.080 -8.103 1.00 91.81 602 PHE A O 1
ATOM 4694 N N . ALA A 1 603 ? 11.647 10.559 -6.148 1.00 90.50 603 ALA A N 1
ATOM 4695 C CA . ALA A 1 603 ? 11.086 9.436 -5.396 1.00 90.50 603 ALA A CA 1
ATOM 4696 C C . ALA A 1 603 ? 9.553 9.415 -5.470 1.00 90.50 603 ALA A C 1
ATOM 4698 O O . ALA A 1 603 ? 8.962 8.393 -5.795 1.00 90.50 603 ALA A O 1
ATOM 4699 N N . MET A 1 604 ? 8.894 10.561 -5.262 1.00 89.06 604 MET A N 1
ATOM 4700 C CA . MET A 1 604 ? 7.429 10.627 -5.337 1.00 89.06 604 MET A CA 1
ATOM 4701 C C . MET A 1 604 ? 6.899 10.283 -6.733 1.00 89.06 604 MET A C 1
ATOM 4703 O O . MET A 1 604 ? 5.852 9.652 -6.863 1.00 89.06 604 MET A O 1
ATOM 4707 N N . CYS A 1 605 ? 7.619 10.685 -7.785 1.00 92.75 605 CYS A N 1
ATOM 4708 C CA . CYS A 1 605 ? 7.243 10.362 -9.160 1.00 92.75 605 CYS A CA 1
ATOM 4709 C C . CYS A 1 605 ? 7.424 8.864 -9.437 1.00 92.75 605 CYS A C 1
ATOM 4711 O O . CYS A 1 605 ? 6.508 8.219 -9.941 1.00 92.75 605 CYS A O 1
ATOM 4713 N N . SER A 1 606 ? 8.576 8.303 -9.065 1.00 94.81 606 SER A N 1
ATOM 4714 C CA . SER A 1 606 ? 8.890 6.895 -9.314 1.00 94.81 606 SER A CA 1
ATOM 4715 C C . SER A 1 606 ? 8.005 5.936 -8.529 1.00 94.81 606 SER A C 1
ATOM 4717 O O . SER A 1 606 ? 7.529 4.953 -9.094 1.00 94.81 606 SER A O 1
ATOM 4719 N N . ARG A 1 607 ? 7.675 6.264 -7.278 1.00 93.75 607 ARG A N 1
ATOM 4720 C CA . ARG A 1 607 ? 6.694 5.520 -6.479 1.00 93.75 607 ARG A CA 1
ATOM 4721 C C . ARG A 1 607 ? 5.310 5.508 -7.110 1.00 93.75 607 ARG A C 1
ATOM 4723 O O . ARG A 1 607 ? 4.684 4.458 -7.149 1.00 93.75 607 ARG A O 1
ATOM 4730 N N . LEU A 1 608 ? 4.848 6.635 -7.655 1.00 93.62 608 LEU A N 1
ATOM 4731 C CA . LEU A 1 608 ? 3.542 6.705 -8.312 1.00 93.62 608 LEU A CA 1
ATOM 4732 C C . LEU A 1 608 ? 3.464 5.782 -9.544 1.00 93.62 608 LEU A C 1
ATOM 4734 O O . LEU A 1 608 ? 2.446 5.109 -9.745 1.00 93.62 608 LEU A O 1
ATOM 4738 N N . VAL A 1 609 ? 4.533 5.724 -10.351 1.00 96.31 609 VAL A N 1
ATOM 4739 C CA . VAL A 1 609 ? 4.628 4.778 -11.479 1.00 96.31 609 VAL A CA 1
ATOM 4740 C C . VAL A 1 609 ? 4.682 3.339 -10.958 1.00 96.31 609 VAL A C 1
ATOM 4742 O O . VAL A 1 609 ? 3.847 2.526 -11.344 1.00 96.31 609 VAL A O 1
ATOM 4745 N N . ASN A 1 610 ? 5.587 3.041 -10.021 1.00 95.81 610 ASN A N 1
ATOM 4746 C CA . ASN A 1 610 ? 5.757 1.713 -9.423 1.00 95.81 610 ASN A CA 1
ATOM 4747 C C . ASN A 1 610 ? 4.457 1.174 -8.806 1.00 95.81 610 ASN A C 1
ATOM 4749 O O . ASN A 1 610 ? 4.061 0.042 -9.065 1.00 95.81 610 ASN A O 1
ATOM 4753 N N . GLN A 1 611 ? 3.743 2.005 -8.044 1.00 94.62 611 GLN A N 1
ATOM 4754 C CA . GLN A 1 611 ? 2.440 1.675 -7.474 1.00 94.62 611 GLN A CA 1
ATOM 4755 C C . GLN A 1 611 ? 1.420 1.351 -8.567 1.00 94.62 611 GLN A C 1
ATOM 4757 O O . GLN A 1 611 ? 0.666 0.389 -8.437 1.00 94.62 611 GLN A O 1
ATOM 4762 N N . SER A 1 612 ? 1.380 2.138 -9.644 1.00 96.12 612 SER A N 1
ATOM 4763 C CA . SER A 1 612 ? 0.460 1.888 -10.756 1.00 96.12 612 SER A CA 1
ATOM 4764 C C . SER A 1 612 ? 0.773 0.546 -11.426 1.00 96.12 612 SER A C 1
ATOM 4766 O O . SER A 1 612 ? -0.139 -0.243 -11.654 1.00 96.12 612 SER A O 1
ATOM 4768 N N . LEU A 1 613 ? 2.049 0.226 -11.649 1.00 97.44 613 LEU A N 1
ATOM 4769 C CA . LEU A 1 613 ? 2.476 -1.062 -12.207 1.00 97.44 613 LEU A CA 1
ATOM 4770 C C . LEU A 1 613 ? 2.177 -2.243 -11.269 1.00 97.44 613 LEU A C 1
ATOM 4772 O O . LEU A 1 613 ? 1.714 -3.297 -11.714 1.00 97.44 613 LEU A O 1
ATOM 4776 N N . ARG A 1 614 ? 2.344 -2.059 -9.954 1.00 95.94 614 ARG A N 1
ATOM 4777 C CA . ARG A 1 614 ? 1.922 -3.051 -8.959 1.00 95.94 614 ARG A CA 1
ATOM 4778 C C . ARG A 1 614 ? 0.423 -3.315 -9.045 1.00 95.94 614 ARG A C 1
ATOM 4780 O O . ARG A 1 614 ? -0.005 -4.463 -9.112 1.00 95.94 614 ARG A O 1
ATOM 4787 N N . VAL A 1 615 ? -0.374 -2.252 -9.067 1.00 96.06 615 VAL A N 1
ATOM 4788 C CA . VAL A 1 615 ? -1.832 -2.346 -9.162 1.00 96.06 615 VAL A CA 1
ATOM 4789 C C . VAL A 1 615 ? -2.256 -3.023 -10.465 1.00 96.06 615 VAL A C 1
ATOM 4791 O O . VAL A 1 615 ? -3.164 -3.847 -10.439 1.00 96.06 615 VAL A O 1
ATOM 4794 N N . LEU A 1 616 ? -1.587 -2.734 -11.584 1.00 97.56 616 LEU A N 1
ATOM 4795 C CA . LEU A 1 616 ? -1.854 -3.386 -12.864 1.00 97.56 616 LEU A CA 1
ATOM 4796 C C . LEU A 1 616 ? -1.746 -4.910 -12.744 1.00 97.56 616 LEU A C 1
ATOM 4798 O O . LEU A 1 616 ? -2.708 -5.617 -13.041 1.00 97.56 616 LEU A O 1
ATOM 4802 N N . THR A 1 617 ? -0.617 -5.409 -12.238 1.00 96.88 617 THR A N 1
ATOM 4803 C CA . THR A 1 617 ? -0.394 -6.859 -12.104 1.00 96.88 617 THR A CA 1
ATOM 4804 C C . THR A 1 617 ? -1.378 -7.514 -11.126 1.00 96.88 617 THR A C 1
ATOM 4806 O O . THR A 1 617 ? -1.852 -8.625 -11.372 1.00 96.88 617 THR A O 1
ATOM 4809 N N . GLU A 1 618 ? -1.759 -6.818 -10.049 1.00 95.94 618 GLU A N 1
ATOM 4810 C CA . GLU A 1 618 ? -2.784 -7.262 -9.094 1.00 95.94 618 GLU A CA 1
ATOM 4811 C C . GLU A 1 618 ? -4.187 -7.346 -9.720 1.00 95.94 618 GLU A C 1
ATOM 4813 O O . GLU A 1 618 ? -4.917 -8.317 -9.492 1.00 95.94 618 GLU A O 1
ATOM 4818 N N . VAL A 1 619 ? -4.568 -6.353 -10.530 1.00 95.81 619 VAL A N 1
ATOM 4819 C CA . VAL A 1 619 ? -5.853 -6.322 -11.245 1.00 95.81 619 VAL A CA 1
ATOM 4820 C C . VAL A 1 619 ? -5.923 -7.438 -12.278 1.00 95.81 619 VAL A C 1
ATOM 4822 O O . VAL A 1 619 ? -6.891 -8.197 -12.283 1.00 95.81 619 VAL A O 1
ATOM 4825 N N . ILE A 1 620 ? -4.888 -7.585 -13.101 1.00 96.25 620 ILE A N 1
ATOM 4826 C CA . ILE A 1 620 ? -4.799 -8.646 -14.106 1.00 96.25 620 ILE A CA 1
ATOM 4827 C C . ILE A 1 620 ? -4.886 -10.029 -13.448 1.00 96.25 620 ILE A C 1
ATOM 4829 O O . ILE A 1 620 ? -5.714 -10.854 -13.834 1.00 96.25 620 ILE A O 1
ATOM 4833 N N . SER A 1 621 ? -4.124 -10.258 -12.376 1.00 95.75 621 SER A N 1
ATOM 4834 C CA . SER A 1 621 ? -4.173 -11.521 -11.630 1.00 95.75 621 SER A CA 1
ATOM 4835 C C . SER A 1 621 ? -5.564 -11.796 -11.061 1.00 95.75 621 SER A C 1
ATOM 4837 O O . SER A 1 621 ? -6.065 -12.914 -11.144 1.00 95.75 621 SER A O 1
ATOM 4839 N N . SER A 1 622 ? -6.227 -10.776 -10.514 1.00 94.94 622 SER A N 1
ATOM 4840 C CA . SER A 1 622 ? -7.599 -10.903 -10.011 1.00 94.94 622 SER A CA 1
ATOM 4841 C C . SER A 1 622 ? -8.579 -11.266 -11.131 1.00 94.94 622 SER A C 1
ATOM 4843 O O . SER A 1 622 ? -9.457 -12.110 -10.938 1.00 94.94 622 SER A O 1
ATOM 4845 N N . LEU A 1 623 ? -8.421 -10.677 -12.320 1.00 93.69 623 LEU A N 1
ATOM 4846 C CA . LEU A 1 623 ? -9.252 -10.975 -13.485 1.00 93.69 623 LEU A CA 1
ATOM 4847 C C . LEU A 1 623 ? -9.102 -12.430 -13.931 1.00 93.69 623 LEU A C 1
ATOM 4849 O O . LEU A 1 623 ? -10.126 -13.084 -14.118 1.00 93.69 623 LEU A O 1
ATOM 4853 N N . LEU A 1 624 ? -7.880 -12.975 -13.972 1.00 94.25 624 LEU A N 1
ATOM 4854 C CA . LEU A 1 624 ? -7.646 -14.390 -14.293 1.00 94.25 624 LEU A CA 1
ATOM 4855 C C . LEU A 1 624 ? -8.446 -15.334 -13.376 1.00 94.25 624 LEU A C 1
ATOM 4857 O O . LEU A 1 624 ? -9.059 -16.290 -13.855 1.00 94.25 624 LEU A O 1
ATOM 4861 N N . PHE A 1 625 ? -8.524 -15.038 -12.073 1.00 93.62 625 PHE A N 1
ATOM 4862 C CA . PHE A 1 625 ? -9.337 -15.816 -11.128 1.00 93.62 625 PHE A CA 1
ATOM 4863 C C . PHE A 1 625 ? -10.836 -15.587 -11.323 1.00 93.62 625 PHE A C 1
ATOM 4865 O O . PHE A 1 625 ? -11.607 -16.543 -11.389 1.00 93.62 625 PHE A O 1
ATOM 4872 N N . THR A 1 626 ? -11.273 -14.330 -11.439 1.00 90.38 626 THR A N 1
ATOM 4873 C CA . THR A 1 626 ? -12.706 -14.020 -11.596 1.00 90.38 626 THR A CA 1
ATOM 4874 C C . THR A 1 626 ? -13.300 -14.487 -12.923 1.00 90.38 626 THR A C 1
ATOM 4876 O O . THR A 1 626 ? -14.518 -14.632 -13.024 1.00 90.38 626 THR A O 1
ATOM 4879 N N . GLN A 1 627 ? -12.465 -14.728 -13.932 1.00 90.00 627 GLN A N 1
ATOM 4880 C CA . GLN A 1 627 ? -12.845 -15.271 -15.234 1.00 90.00 627 GLN A CA 1
ATOM 4881 C C . GLN A 1 627 ? -12.716 -16.799 -15.315 1.00 90.00 627 GLN A C 1
ATOM 4883 O O . GLN A 1 627 ? -13.120 -17.378 -16.320 1.00 90.00 627 GLN A O 1
ATOM 4888 N N . GLY A 1 628 ? -12.159 -17.460 -14.292 1.00 90.94 628 GLY A N 1
ATOM 4889 C CA . GLY A 1 628 ? -11.899 -18.901 -14.325 1.00 90.94 628 GLY A CA 1
ATOM 4890 C C . GLY A 1 628 ? -10.824 -19.305 -15.341 1.00 90.94 628 GLY A C 1
ATOM 4891 O O . GLY A 1 628 ? -10.904 -20.385 -15.915 1.00 90.94 628 GLY A O 1
ATOM 4892 N N . ARG A 1 629 ? -9.830 -18.439 -15.591 1.00 92.88 629 ARG A N 1
ATOM 4893 C CA . ARG A 1 629 ? -8.722 -18.677 -16.540 1.00 92.88 629 ARG A CA 1
ATOM 4894 C C . ARG A 1 629 ? -7.552 -19.451 -15.942 1.00 92.88 629 ARG A C 1
ATOM 4896 O O . ARG A 1 629 ? -6.550 -19.665 -16.613 1.00 92.88 629 ARG A O 1
ATOM 4903 N N . THR A 1 630 ? -7.669 -19.878 -14.693 1.00 94.12 630 THR A N 1
ATOM 4904 C CA . THR A 1 630 ? -6.662 -20.674 -13.995 1.00 94.12 630 THR A CA 1
ATOM 4905 C C . THR A 1 630 ? -7.324 -21.839 -13.269 1.00 94.12 630 THR A C 1
ATOM 4907 O O . THR A 1 630 ? -8.427 -21.702 -12.739 1.00 94.12 630 THR A O 1
ATOM 4910 N N . ASN A 1 631 ? -6.635 -22.979 -13.234 1.00 94.31 631 ASN A N 1
ATOM 4911 C CA . ASN A 1 631 ? -7.019 -24.148 -12.442 1.00 94.31 631 ASN A CA 1
ATOM 4912 C C . ASN A 1 631 ? -6.629 -24.014 -10.964 1.00 94.31 631 ASN A C 1
ATOM 4914 O O . ASN A 1 631 ? -6.963 -24.886 -10.157 1.00 94.31 631 ASN A O 1
ATOM 4918 N N . LEU A 1 632 ? -5.921 -22.943 -10.588 1.00 94.62 632 LEU A N 1
ATOM 4919 C CA . LEU A 1 632 ? -5.574 -22.710 -9.197 1.00 94.62 632 LEU A CA 1
ATOM 4920 C C . LEU A 1 632 ? -6.832 -22.485 -8.348 1.00 94.62 632 LEU A C 1
ATOM 4922 O O . LEU A 1 632 ? -7.693 -21.673 -8.701 1.00 94.62 632 LEU A O 1
ATOM 4926 N N . PRO A 1 633 ? -6.936 -23.138 -7.178 1.00 94.00 633 PRO A N 1
ATOM 4927 C CA . PRO A 1 633 ? -8.012 -22.840 -6.252 1.00 94.00 633 PRO A CA 1
ATOM 4928 C C . PRO A 1 633 ? -7.849 -21.411 -5.731 1.00 94.00 633 PRO A C 1
ATOM 4930 O O . PRO A 1 633 ? -6.737 -20.944 -5.483 1.00 94.00 633 PRO A O 1
ATOM 4933 N N . ILE A 1 634 ? -8.965 -20.729 -5.477 1.00 91.25 634 ILE A N 1
ATOM 4934 C CA . ILE A 1 634 ? -8.951 -19.340 -4.999 1.00 91.25 634 ILE A CA 1
ATOM 4935 C C . ILE A 1 634 ? -8.162 -19.148 -3.693 1.00 91.25 634 ILE A C 1
ATOM 4937 O O . ILE A 1 634 ? -7.594 -18.088 -3.449 1.00 91.25 634 ILE A O 1
ATOM 4941 N N . SER A 1 635 ? -8.060 -20.194 -2.869 1.00 88.94 635 SER A N 1
ATOM 4942 C CA . SER A 1 635 ? -7.251 -20.197 -1.648 1.00 88.94 635 SER A CA 1
ATOM 4943 C C . SER A 1 635 ? -5.750 -20.021 -1.907 1.00 88.94 635 SER A C 1
ATOM 4945 O O . SER A 1 635 ? -5.027 -19.654 -0.988 1.00 88.94 635 SER A O 1
ATOM 4947 N N . GLN A 1 636 ? -5.277 -20.281 -3.131 1.00 91.44 636 GLN A N 1
ATOM 4948 C CA . GLN A 1 636 ? -3.890 -20.074 -3.556 1.00 91.44 636 GLN A CA 1
ATOM 4949 C C . GLN A 1 636 ? -3.648 -18.702 -4.199 1.00 91.44 636 GLN A C 1
ATOM 4951 O O . GLN A 1 636 ? -2.522 -18.414 -4.596 1.00 91.44 636 GLN A O 1
ATOM 4956 N N . PHE A 1 637 ? -4.654 -17.824 -4.268 1.00 92.38 637 PHE A N 1
ATOM 4957 C CA . PHE A 1 637 ? -4.489 -16.483 -4.835 1.00 92.38 637 PHE A CA 1
ATOM 4958 C C . PHE A 1 637 ? -3.348 -15.694 -4.170 1.00 92.38 637 PHE A C 1
ATOM 4960 O O . PHE A 1 637 ? -2.5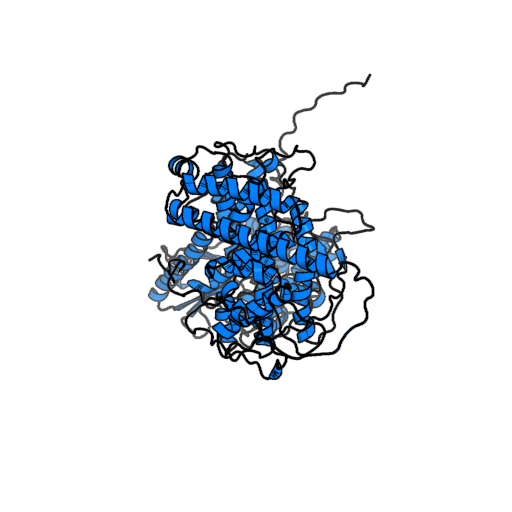75 -15.020 -4.845 1.00 92.38 637 PHE A O 1
ATOM 4967 N N . ASN A 1 638 ? -3.160 -15.853 -2.858 1.00 90.44 638 ASN A N 1
ATOM 4968 C CA . ASN A 1 638 ? -2.079 -15.195 -2.119 1.00 90.44 638 ASN A CA 1
ATOM 4969 C C . ASN A 1 638 ? -0.687 -15.599 -2.616 1.00 90.44 638 ASN A C 1
ATOM 4971 O O . ASN A 1 638 ? 0.216 -14.766 -2.619 1.00 90.44 638 ASN A O 1
ATOM 4975 N N . ASN A 1 639 ? -0.525 -16.845 -3.067 1.00 91.75 639 ASN A N 1
ATOM 4976 C CA . ASN A 1 639 ? 0.740 -17.332 -3.611 1.00 91.75 639 ASN A CA 1
ATOM 4977 C C . ASN A 1 639 ? 1.055 -16.640 -4.943 1.00 91.75 639 ASN A C 1
ATOM 4979 O O . ASN A 1 639 ? 2.209 -16.313 -5.196 1.00 91.75 639 ASN A O 1
ATOM 4983 N N . VAL A 1 640 ? 0.033 -16.355 -5.761 1.00 94.12 640 VAL A N 1
ATOM 4984 C CA . VAL A 1 640 ? 0.186 -15.558 -6.991 1.00 94.12 640 VAL A CA 1
ATOM 4985 C C . VAL A 1 640 ? 0.625 -14.144 -6.627 1.00 94.12 640 VAL A C 1
ATOM 4987 O O . VAL A 1 640 ? 1.657 -13.685 -7.105 1.00 94.12 640 VAL A O 1
ATOM 4990 N N . VAL A 1 641 ? -0.096 -13.477 -5.717 1.00 92.75 641 VAL A N 1
ATOM 4991 C CA . VAL A 1 641 ? 0.204 -12.093 -5.304 1.00 92.75 641 VAL A CA 1
ATOM 4992 C C . VAL A 1 641 ? 1.608 -11.945 -4.703 1.00 92.75 641 VAL A C 1
ATOM 4994 O O . VAL A 1 641 ? 2.247 -10.902 -4.886 1.00 92.75 641 VAL A O 1
ATOM 4997 N N . ALA A 1 642 ? 2.092 -12.970 -3.997 1.00 91.31 642 ALA A N 1
ATOM 4998 C CA . ALA A 1 642 ? 3.429 -13.005 -3.411 1.00 91.31 642 ALA A CA 1
ATOM 4999 C C . ALA A 1 642 ? 4.554 -13.027 -4.460 1.00 91.31 642 ALA A C 1
ATOM 5001 O O . ALA A 1 642 ? 5.640 -12.525 -4.170 1.00 91.31 642 ALA A O 1
ATOM 5002 N N . LEU A 1 643 ? 4.286 -13.570 -5.653 1.00 93.38 643 LEU A N 1
ATOM 5003 C CA . LEU A 1 643 ? 5.230 -13.658 -6.771 1.00 93.38 643 LEU A CA 1
ATOM 5004 C C . LEU A 1 643 ? 5.119 -12.491 -7.762 1.00 93.38 643 LEU A C 1
ATOM 5006 O O . LEU A 1 643 ? 5.963 -12.369 -8.647 1.00 93.38 643 LEU A O 1
ATOM 5010 N N . LEU A 1 644 ? 4.097 -11.637 -7.632 1.00 95.06 644 LEU A N 1
ATOM 5011 C CA . LEU A 1 644 ? 3.956 -10.460 -8.489 1.00 95.06 644 LEU A CA 1
ATOM 5012 C C . LEU A 1 644 ? 5.085 -9.442 -8.234 1.00 95.06 644 LEU A C 1
ATOM 5014 O O . LEU A 1 644 ? 5.457 -9.236 -7.071 1.00 95.06 644 LEU A O 1
ATOM 5018 N N . PRO A 1 645 ? 5.562 -8.753 -9.286 1.00 95.19 645 PRO A N 1
ATOM 5019 C CA . PRO A 1 645 ? 6.625 -7.753 -9.207 1.00 95.19 645 PRO A CA 1
ATOM 5020 C C . PRO A 1 645 ? 6.160 -6.470 -8.506 1.00 95.19 645 PRO A C 1
ATOM 5022 O O . PRO A 1 645 ? 5.002 -6.344 -8.082 1.00 95.19 645 PRO A O 1
ATOM 5025 N N . PHE A 1 646 ? 7.073 -5.509 -8.364 1.00 94.25 646 PHE A N 1
ATOM 5026 C CA . PHE A 1 646 ? 6.846 -4.198 -7.746 1.00 94.25 646 PHE A CA 1
ATOM 5027 C C . PHE A 1 646 ? 6.351 -4.311 -6.296 1.00 94.25 646 PHE A C 1
ATOM 5029 O O . PHE A 1 646 ? 5.539 -3.516 -5.817 1.00 94.25 646 PHE A O 1
ATOM 5036 N N . LYS A 1 647 ? 6.791 -5.364 -5.592 1.00 88.88 647 LYS A N 1
ATOM 5037 C CA . LYS A 1 647 ? 6.375 -5.659 -4.213 1.00 88.88 647 LYS A CA 1
ATOM 5038 C C . LYS A 1 647 ? 6.881 -4.597 -3.241 1.00 88.88 647 LYS A C 1
ATOM 5040 O O . LYS A 1 647 ? 6.128 -4.206 -2.343 1.00 88.88 647 LYS A O 1
ATOM 5045 N N . CYS A 1 648 ? 8.142 -4.204 -3.406 1.00 87.44 648 CYS A N 1
ATOM 5046 C CA . CYS A 1 648 ? 8.819 -3.205 -2.593 1.00 87.44 648 CYS A CA 1
ATOM 5047 C C . CYS A 1 648 ? 8.579 -1.810 -3.189 1.00 87.44 648 CYS A C 1
ATOM 5049 O O . CYS A 1 648 ? 8.687 -1.644 -4.408 1.00 87.44 648 CYS A O 1
ATOM 5051 N N . PRO A 1 649 ? 8.257 -0.805 -2.362 1.00 87.62 649 PRO A N 1
ATOM 5052 C CA . PRO A 1 649 ? 8.281 0.582 -2.801 1.00 87.62 649 PRO A CA 1
ATOM 5053 C C . PRO A 1 649 ? 9.674 0.987 -3.301 1.00 87.62 649 PRO A C 1
ATOM 5055 O O . PRO A 1 649 ? 10.679 0.376 -2.940 1.00 87.62 649 PRO A O 1
ATOM 5058 N N . VAL A 1 650 ? 9.738 2.031 -4.130 1.00 88.94 650 VAL A N 1
ATOM 5059 C CA . VAL A 1 650 ? 11.017 2.522 -4.665 1.00 88.94 650 VAL A CA 1
ATOM 5060 C C . VAL A 1 650 ? 11.886 3.086 -3.534 1.00 88.94 650 VAL A C 1
ATOM 5062 O O . VAL A 1 650 ? 11.463 3.993 -2.810 1.00 88.94 650 VAL A O 1
ATOM 5065 N N . GLU A 1 651 ? 13.112 2.569 -3.420 1.00 86.19 651 GLU A N 1
ATOM 5066 C CA . GLU A 1 651 ? 14.111 2.954 -2.419 1.00 86.19 651 GLU A CA 1
ATOM 5067 C C . GLU A 1 651 ? 15.169 3.883 -3.016 1.00 86.19 651 GLU A C 1
ATOM 5069 O O . GLU A 1 651 ? 15.993 3.475 -3.823 1.00 86.19 651 GLU A O 1
ATOM 5074 N N . ILE A 1 652 ? 15.211 5.136 -2.568 1.00 86.94 652 ILE A N 1
ATOM 5075 C CA . ILE A 1 652 ? 16.025 6.181 -3.218 1.00 86.94 652 ILE A CA 1
ATOM 5076 C C . ILE A 1 652 ? 17.403 6.416 -2.586 1.00 86.94 652 ILE A C 1
ATOM 5078 O O . ILE A 1 652 ? 18.113 7.358 -2.951 1.00 86.94 652 ILE A O 1
ATOM 5082 N N . ALA A 1 653 ? 17.813 5.556 -1.650 1.00 89.50 653 ALA A N 1
ATOM 5083 C CA . ALA A 1 653 ? 19.134 5.601 -1.023 1.00 89.50 653 ALA A CA 1
ATOM 5084 C C . ALA A 1 653 ? 20.259 5.571 -2.077 1.00 89.50 653 ALA A C 1
ATOM 5086 O O . ALA A 1 653 ? 21.156 6.417 -2.046 1.00 89.50 653 ALA A O 1
ATOM 5087 N N . ALA A 1 654 ? 20.140 4.694 -3.080 1.00 93.12 654 ALA A N 1
ATOM 5088 C CA . ALA A 1 654 ? 21.071 4.595 -4.204 1.00 93.12 654 ALA A CA 1
ATOM 5089 C C . ALA A 1 654 ? 21.230 5.916 -4.966 1.00 93.12 654 ALA A C 1
ATOM 5091 O O . ALA A 1 654 ? 22.344 6.307 -5.310 1.00 93.12 654 ALA A O 1
ATOM 5092 N N . GLY A 1 655 ? 20.135 6.657 -5.159 1.00 92.81 655 GLY A N 1
ATOM 5093 C CA . GLY A 1 655 ? 20.160 7.962 -5.817 1.00 92.81 655 GLY A CA 1
ATOM 5094 C C . GLY A 1 655 ? 21.035 8.974 -5.082 1.00 92.81 655 GLY A C 1
ATOM 5095 O O . GLY A 1 655 ? 21.841 9.658 -5.707 1.00 92.81 655 GLY A O 1
ATOM 5096 N N . ASN A 1 656 ? 20.938 9.040 -3.750 1.00 90.06 656 ASN A N 1
ATOM 5097 C CA . ASN A 1 656 ? 21.763 9.948 -2.943 1.00 90.06 656 ASN A CA 1
ATOM 5098 C C . ASN A 1 656 ? 23.252 9.567 -2.986 1.00 90.06 656 ASN A C 1
ATOM 5100 O O . ASN A 1 656 ? 24.111 10.446 -3.124 1.00 90.06 656 ASN A O 1
ATOM 5104 N N . VAL A 1 657 ? 23.553 8.265 -2.930 1.00 93.06 657 VAL A N 1
ATOM 5105 C CA . VAL A 1 657 ? 24.922 7.742 -3.066 1.00 93.06 657 VAL A CA 1
ATOM 5106 C C . VAL A 1 657 ? 25.493 8.084 -4.442 1.00 93.06 657 VAL A C 1
ATOM 5108 O O . VAL A 1 657 ? 26.596 8.622 -4.538 1.00 93.06 657 VAL A O 1
ATOM 5111 N N . MET A 1 658 ? 24.731 7.860 -5.515 1.00 94.62 658 MET A N 1
ATOM 5112 C CA . MET A 1 658 ? 25.178 8.168 -6.873 1.00 94.62 658 MET A CA 1
ATOM 5113 C C . MET A 1 658 ? 25.332 9.669 -7.109 1.00 94.62 658 MET A C 1
ATOM 5115 O O . MET A 1 658 ? 26.330 10.085 -7.695 1.00 94.62 658 MET A O 1
ATOM 5119 N N . MET A 1 659 ? 24.439 10.505 -6.571 1.00 91.50 659 MET A N 1
ATOM 5120 C CA . MET A 1 659 ? 24.636 11.958 -6.573 1.00 91.50 659 MET A CA 1
ATOM 5121 C C . MET A 1 659 ? 25.979 12.340 -5.931 1.00 91.50 659 MET A C 1
ATOM 5123 O O . MET A 1 659 ? 26.698 13.175 -6.480 1.00 91.50 659 MET A O 1
ATOM 5127 N N . PHE A 1 660 ? 26.353 11.715 -4.805 1.00 91.06 660 PHE A N 1
ATOM 5128 C CA . PHE A 1 660 ? 27.640 11.964 -4.142 1.00 91.06 660 PHE A CA 1
ATOM 5129 C C . PHE A 1 660 ? 28.820 11.510 -5.000 1.00 91.06 660 PHE A C 1
ATOM 5131 O O . PHE A 1 660 ? 29.760 12.277 -5.210 1.00 91.06 660 PHE A O 1
ATOM 5138 N N . ILE A 1 661 ? 28.768 10.288 -5.527 1.00 93.31 661 ILE A N 1
ATOM 5139 C CA . ILE A 1 661 ? 29.848 9.691 -6.320 1.00 93.31 661 ILE A CA 1
ATOM 5140 C C . ILE A 1 661 ? 30.129 10.491 -7.593 1.00 93.31 661 ILE A C 1
ATOM 5142 O O . ILE A 1 661 ? 31.293 10.755 -7.911 1.00 93.31 661 ILE A O 1
ATOM 5146 N N . LEU A 1 662 ? 29.074 10.873 -8.317 1.00 92.94 662 LEU A N 1
ATOM 5147 C CA . LEU A 1 662 ? 29.187 11.555 -9.607 1.00 92.94 662 LEU A CA 1
ATOM 5148 C C . LEU A 1 662 ? 29.553 13.036 -9.448 1.00 92.94 662 LEU A C 1
ATOM 5150 O O . LEU A 1 662 ? 30.237 13.596 -10.306 1.00 92.94 662 LEU A O 1
ATOM 5154 N N . SER A 1 663 ? 29.165 13.658 -8.329 1.00 89.12 663 SER A N 1
ATOM 5155 C CA . SER A 1 663 ? 29.578 15.029 -7.998 1.00 89.12 663 SER A CA 1
ATOM 5156 C C . SER A 1 663 ? 31.034 15.097 -7.514 1.00 89.12 663 SER A C 1
ATOM 5158 O O . SER A 1 663 ? 31.703 16.109 -7.716 1.00 89.12 663 SER A O 1
ATOM 5160 N N . ASN A 1 664 ? 31.562 14.014 -6.926 1.00 88.12 664 ASN A N 1
ATOM 5161 C CA . ASN A 1 664 ? 32.916 13.941 -6.369 1.00 88.12 664 ASN A CA 1
ATOM 5162 C C . ASN A 1 664 ? 33.821 13.001 -7.186 1.00 88.12 664 ASN A C 1
ATOM 5164 O O . ASN A 1 664 ? 34.105 11.871 -6.787 1.00 88.12 664 ASN A O 1
ATOM 5168 N N . ARG A 1 665 ? 34.344 13.486 -8.320 1.00 84.31 665 ARG A N 1
ATOM 5169 C CA . ARG A 1 665 ? 35.143 12.691 -9.284 1.00 84.31 665 ARG A CA 1
ATOM 5170 C C . ARG A 1 665 ? 36.421 12.039 -8.734 1.00 84.31 665 ARG A C 1
ATOM 5172 O O . ARG A 1 665 ? 36.934 11.117 -9.356 1.00 84.31 665 ARG A O 1
ATOM 5179 N N . ASN A 1 666 ? 36.908 12.487 -7.576 1.00 86.06 666 ASN A N 1
ATOM 5180 C CA . ASN A 1 666 ? 38.110 11.951 -6.927 1.00 86.06 666 ASN A CA 1
ATOM 5181 C C . ASN A 1 666 ? 37.815 11.110 -5.671 1.00 86.06 666 ASN A C 1
ATOM 5183 O O . ASN A 1 666 ? 38.753 10.676 -5.014 1.00 86.06 666 ASN A O 1
ATOM 5187 N N . CYS A 1 667 ? 36.545 10.887 -5.308 1.00 89.12 667 CYS A N 1
ATOM 5188 C CA . CYS A 1 667 ? 36.203 9.997 -4.195 1.00 89.12 667 CYS A CA 1
ATOM 5189 C C . CYS A 1 667 ? 36.641 8.538 -4.448 1.00 89.12 667 CYS A C 1
ATOM 5191 O O . CYS A 1 667 ? 36.680 8.058 -5.580 1.00 89.12 667 CYS A O 1
ATOM 5193 N N . ASP A 1 668 ? 36.970 7.819 -3.387 1.00 92.44 668 ASP A N 1
ATOM 5194 C CA . ASP A 1 668 ? 37.186 6.371 -3.416 1.00 92.44 668 ASP A CA 1
ATOM 5195 C C . ASP A 1 668 ? 36.158 5.682 -2.503 1.00 92.44 668 ASP A C 1
ATOM 5197 O O . ASP A 1 668 ? 35.322 6.340 -1.874 1.00 92.44 668 ASP A O 1
ATOM 5201 N N . ILE A 1 669 ? 36.217 4.352 -2.412 1.00 93.56 669 ILE A N 1
ATOM 5202 C CA . ILE A 1 669 ? 35.342 3.572 -1.525 1.00 93.56 669 ILE A CA 1
ATOM 5203 C C . ILE A 1 669 ? 35.455 4.031 -0.062 1.00 93.56 669 ILE A C 1
ATOM 5205 O O . ILE A 1 669 ? 34.448 4.062 0.642 1.00 93.56 669 ILE A O 1
ATOM 5209 N N . GLY A 1 670 ? 36.644 4.433 0.396 1.00 92.50 670 GLY A N 1
ATOM 5210 C CA . GLY A 1 670 ? 36.858 4.933 1.755 1.00 92.50 670 GLY A CA 1
ATOM 5211 C C . GLY A 1 670 ? 36.094 6.229 2.024 1.00 92.50 670 GLY A C 1
ATOM 5212 O O . GLY A 1 670 ? 35.437 6.352 3.056 1.00 92.50 670 GLY A O 1
ATOM 5213 N N . HIS A 1 671 ? 36.101 7.160 1.069 1.00 92.25 671 HIS A N 1
ATOM 5214 C CA . HIS A 1 671 ? 35.309 8.390 1.154 1.00 92.25 671 HIS A CA 1
ATOM 5215 C C . HIS A 1 671 ? 33.802 8.104 1.196 1.00 92.25 671 HIS A C 1
ATOM 5217 O O . HIS A 1 671 ? 33.081 8.765 1.939 1.00 92.25 671 HIS A O 1
ATOM 5223 N N . ILE A 1 672 ? 33.321 7.123 0.425 1.00 92.69 672 ILE A N 1
ATOM 5224 C CA . ILE A 1 672 ? 31.895 6.760 0.399 1.00 92.69 672 ILE A CA 1
ATOM 5225 C C . ILE A 1 672 ? 31.490 6.099 1.720 1.00 92.69 672 ILE A C 1
ATOM 5227 O O . ILE A 1 672 ? 30.491 6.504 2.302 1.00 92.69 672 ILE A O 1
ATOM 5231 N N . LYS A 1 673 ? 32.287 5.159 2.247 1.00 92.69 673 LYS A N 1
ATOM 5232 C CA . LYS A 1 673 ? 32.047 4.539 3.566 1.00 92.69 673 LYS A CA 1
ATOM 5233 C C . LYS A 1 673 ? 32.064 5.563 4.701 1.00 92.69 673 LYS A C 1
ATOM 5235 O O . LYS A 1 673 ? 31.313 5.427 5.656 1.00 92.69 673 LYS A O 1
ATOM 5240 N N . ALA A 1 674 ? 32.901 6.595 4.596 1.00 90.44 674 ALA A N 1
ATOM 5241 C CA . ALA A 1 674 ? 32.915 7.690 5.560 1.00 90.44 674 ALA A CA 1
ATOM 5242 C C . ALA A 1 674 ? 31.673 8.592 5.450 1.00 90.44 674 ALA A C 1
ATOM 5244 O O . ALA A 1 674 ? 31.192 9.083 6.467 1.00 90.44 674 ALA A O 1
ATOM 5245 N N . ALA A 1 675 ? 31.164 8.818 4.236 1.00 88.94 675 ALA A N 1
ATOM 5246 C CA . ALA A 1 675 ? 29.980 9.643 3.999 1.00 88.94 675 ALA A CA 1
ATOM 5247 C C . ALA A 1 675 ? 28.659 8.912 4.293 1.00 88.94 675 ALA A C 1
ATOM 5249 O O . ALA A 1 675 ? 27.692 9.563 4.673 1.00 88.94 675 ALA A O 1
ATOM 5250 N N . PHE A 1 676 ? 28.624 7.589 4.117 1.00 90.62 676 PHE A N 1
ATOM 5251 C CA . PHE A 1 676 ? 27.453 6.729 4.309 1.00 90.62 676 PHE A CA 1
ATOM 5252 C C . PHE A 1 676 ? 27.842 5.474 5.115 1.00 90.62 676 PHE A C 1
ATOM 5254 O O . PHE A 1 676 ? 27.898 4.369 4.561 1.00 90.62 676 PHE A O 1
ATOM 5261 N N . PRO A 1 677 ? 28.172 5.619 6.411 1.00 90.38 677 PRO A N 1
ATOM 5262 C CA . PRO A 1 677 ? 28.587 4.497 7.260 1.00 90.38 677 PRO A CA 1
ATOM 5263 C C . PRO A 1 677 ? 27.511 3.411 7.427 1.00 90.38 677 PRO A C 1
ATOM 5265 O O . PRO A 1 677 ? 27.833 2.279 7.779 1.00 90.38 677 PRO A O 1
ATOM 5268 N N . GLU A 1 678 ? 26.246 3.735 7.165 1.00 89.75 678 GLU A N 1
ATOM 5269 C CA . GLU A 1 678 ? 25.091 2.837 7.236 1.00 89.75 678 GLU A CA 1
ATOM 5270 C C . GLU A 1 678 ? 25.008 1.795 6.104 1.00 89.75 678 GLU A C 1
ATOM 5272 O O . GLU A 1 678 ? 24.169 0.892 6.167 1.00 89.75 678 GLU A O 1
ATOM 5277 N N . LEU A 1 679 ? 25.845 1.896 5.066 1.00 91.00 679 LEU A N 1
ATOM 5278 C CA . LEU A 1 679 ? 25.817 0.981 3.922 1.00 91.00 679 LEU A CA 1
ATOM 5279 C C . LEU A 1 679 ? 26.551 -0.322 4.246 1.00 91.00 679 LEU A C 1
ATOM 5281 O O . LEU A 1 679 ? 27.782 -0.382 4.254 1.00 91.00 679 LEU A O 1
ATOM 5285 N N . GLY A 1 680 ? 25.778 -1.382 4.494 1.00 86.19 680 GLY A N 1
ATOM 5286 C CA . GLY A 1 680 ? 26.299 -2.661 4.984 1.00 86.19 680 GLY A CA 1
ATOM 5287 C C . GLY A 1 680 ? 27.081 -3.466 3.943 1.00 86.19 680 GLY A C 1
ATOM 5288 O O . GLY A 1 680 ? 27.985 -4.214 4.312 1.00 86.19 680 GLY A O 1
ATOM 5289 N N . ASN A 1 681 ? 26.761 -3.313 2.653 1.00 90.81 681 ASN A N 1
ATOM 5290 C CA . ASN A 1 681 ? 27.348 -4.106 1.568 1.00 90.81 681 ASN A CA 1
ATOM 5291 C C . ASN A 1 681 ? 27.719 -3.254 0.339 1.00 90.81 681 ASN A C 1
ATOM 5293 O O . ASN A 1 681 ? 27.409 -3.594 -0.802 1.00 90.81 681 ASN A O 1
ATOM 5297 N N . LEU A 1 682 ? 28.387 -2.122 0.588 1.00 93.06 682 LEU A N 1
ATOM 5298 C CA . LEU A 1 682 ? 28.632 -1.082 -0.414 1.00 93.06 682 LEU A CA 1
ATOM 5299 C C . LEU A 1 682 ? 29.261 -1.595 -1.720 1.00 93.06 682 LEU A C 1
ATOM 5301 O O . LEU A 1 682 ? 28.789 -1.235 -2.793 1.00 93.06 682 LEU A O 1
ATOM 5305 N N . GLU A 1 683 ? 30.336 -2.388 -1.669 1.00 92.50 683 GLU A N 1
ATOM 5306 C CA . GLU A 1 683 ? 31.014 -2.833 -2.897 1.00 92.50 683 GLU A CA 1
ATOM 5307 C C . GLU A 1 683 ? 30.119 -3.713 -3.788 1.00 92.50 683 GLU A C 1
ATOM 5309 O O . GLU A 1 683 ? 30.142 -3.592 -5.018 1.00 92.50 683 GLU A O 1
ATOM 5314 N N . TYR A 1 684 ? 29.321 -4.587 -3.174 1.00 92.25 684 TYR A N 1
ATOM 5315 C CA . TYR A 1 684 ? 28.376 -5.448 -3.881 1.00 92.25 684 TYR A CA 1
ATOM 5316 C C . TYR A 1 684 ? 27.204 -4.639 -4.443 1.00 92.25 684 TYR A C 1
ATOM 5318 O O . TYR A 1 684 ? 26.881 -4.769 -5.622 1.00 92.25 684 TYR A O 1
ATOM 5326 N N . ASP A 1 685 ? 26.638 -3.745 -3.630 1.00 94.94 685 ASP A N 1
ATOM 5327 C CA . ASP A 1 685 ? 25.556 -2.849 -4.034 1.00 94.94 685 ASP A CA 1
ATOM 5328 C C . ASP A 1 685 ? 25.983 -1.973 -5.227 1.00 94.94 685 ASP A C 1
ATOM 5330 O O . ASP A 1 685 ? 25.265 -1.880 -6.220 1.00 94.94 685 ASP A O 1
ATOM 5334 N N . LEU A 1 686 ? 27.194 -1.400 -5.197 1.00 95.94 686 LEU A N 1
ATOM 5335 C CA . LEU A 1 686 ? 27.750 -0.646 -6.327 1.00 95.94 686 LEU A CA 1
ATOM 5336 C C . LEU A 1 686 ? 27.912 -1.510 -7.581 1.00 95.94 686 LEU A C 1
ATOM 5338 O O . LEU A 1 686 ? 27.620 -1.049 -8.681 1.00 95.94 686 LEU A O 1
ATOM 5342 N N . SER A 1 687 ? 28.345 -2.763 -7.430 1.00 93.94 687 SER A N 1
ATOM 5343 C CA . SER A 1 687 ? 28.484 -3.686 -8.563 1.00 93.94 687 SER A CA 1
ATOM 5344 C C . SER A 1 687 ? 27.132 -3.967 -9.227 1.00 93.94 687 SER A C 1
ATOM 5346 O O . SER A 1 687 ? 27.050 -3.961 -10.454 1.00 93.94 687 SER A O 1
ATOM 5348 N N . ILE A 1 688 ? 26.065 -4.134 -8.434 1.00 93.81 688 ILE A N 1
ATOM 5349 C CA . ILE A 1 688 ? 24.691 -4.268 -8.943 1.00 93.81 688 ILE A CA 1
ATOM 5350 C C . ILE A 1 688 ? 24.251 -2.989 -9.651 1.00 93.81 688 ILE A C 1
ATOM 5352 O O . ILE A 1 688 ? 23.732 -3.069 -10.759 1.00 93.81 688 ILE A O 1
ATOM 5356 N N . LEU A 1 689 ? 24.472 -1.814 -9.053 1.00 96.69 689 LEU A N 1
ATOM 5357 C CA . LEU A 1 689 ? 24.104 -0.534 -9.668 1.00 96.69 689 LEU A CA 1
ATOM 5358 C C . LEU A 1 689 ? 24.794 -0.342 -11.025 1.00 96.69 689 LEU A C 1
ATOM 5360 O O . LEU A 1 689 ? 24.151 0.055 -11.995 1.00 96.69 689 LEU A O 1
ATOM 5364 N N . PHE A 1 690 ? 26.086 -0.658 -11.121 1.00 96.75 690 PHE A N 1
ATOM 5365 C CA . PHE A 1 690 ? 26.830 -0.543 -12.374 1.00 96.75 690 PHE A CA 1
ATOM 5366 C C . PHE A 1 690 ? 26.420 -1.588 -13.413 1.00 96.75 690 PHE A C 1
ATOM 5368 O O . PHE A 1 690 ? 26.374 -1.259 -14.594 1.00 96.75 690 PHE A O 1
ATOM 5375 N N . TRP A 1 691 ? 26.073 -2.810 -13.009 1.00 95.12 691 TRP A N 1
ATOM 5376 C CA . TRP A 1 691 ? 25.507 -3.795 -13.936 1.00 95.12 691 TRP A CA 1
ATOM 5377 C C . TRP A 1 691 ? 24.108 -3.386 -14.409 1.00 95.12 691 TRP A C 1
ATOM 5379 O O . TRP A 1 691 ? 23.815 -3.411 -15.601 1.00 95.12 691 TRP A O 1
ATOM 5389 N N . PHE A 1 692 ? 23.247 -2.917 -13.506 1.00 97.38 692 PHE A N 1
ATOM 5390 C CA . PHE A 1 692 ? 21.947 -2.386 -13.896 1.00 97.38 692 PHE A CA 1
ATOM 5391 C C . PHE A 1 692 ? 22.092 -1.234 -14.895 1.00 97.38 692 PHE A C 1
ATOM 5393 O O . PHE A 1 692 ? 21.372 -1.197 -15.891 1.00 97.38 692 PHE A O 1
ATOM 5400 N N . TRP A 1 693 ? 23.066 -0.340 -14.686 1.00 97.88 693 TRP A N 1
ATOM 5401 C CA . TRP A 1 693 ? 23.364 0.738 -15.626 1.00 97.88 693 TRP A CA 1
ATOM 5402 C C . TRP A 1 693 ? 23.678 0.238 -17.038 1.00 97.88 693 TRP A C 1
ATOM 5404 O O . TRP A 1 693 ? 23.215 0.841 -18.001 1.00 97.88 693 TRP A O 1
ATOM 5414 N N . THR A 1 694 ? 24.457 -0.838 -17.195 1.00 96.56 694 THR A N 1
ATOM 5415 C CA . THR A 1 694 ? 24.829 -1.325 -18.533 1.00 96.56 694 THR A CA 1
ATOM 5416 C C . THR A 1 694 ? 23.627 -1.897 -19.282 1.00 96.56 694 THR A C 1
ATOM 5418 O O . THR A 1 694 ? 23.480 -1.613 -20.470 1.00 96.56 694 THR A O 1
ATOM 5421 N N . MET A 1 695 ? 22.729 -2.615 -18.598 1.00 96.81 695 MET A N 1
ATOM 5422 C CA . MET A 1 695 ? 21.448 -3.052 -19.175 1.00 96.81 695 MET A CA 1
ATOM 5423 C C . MET A 1 695 ? 20.548 -1.857 -19.506 1.00 96.81 695 MET A C 1
ATOM 5425 O O . MET A 1 695 ? 20.026 -1.763 -20.615 1.00 96.81 695 MET A O 1
ATOM 5429 N N . ALA A 1 696 ? 20.424 -0.905 -18.576 1.00 97.00 696 ALA A N 1
ATOM 5430 C CA . ALA A 1 696 ? 19.637 0.309 -18.756 1.00 97.00 696 ALA A CA 1
ATOM 5431 C C . ALA A 1 696 ? 20.134 1.147 -19.942 1.00 97.00 696 ALA A C 1
ATOM 5433 O O . ALA A 1 696 ? 19.322 1.615 -20.727 1.00 97.00 696 ALA A O 1
ATOM 5434 N N . TYR A 1 697 ? 21.447 1.306 -20.119 1.00 96.50 697 TYR A N 1
ATOM 5435 C CA . TYR A 1 697 ? 22.027 2.045 -21.242 1.00 96.50 697 TYR A CA 1
ATOM 5436 C C . TYR A 1 697 ? 21.669 1.414 -22.593 1.00 96.50 697 TYR A C 1
ATOM 5438 O O . TYR A 1 697 ? 21.265 2.132 -23.507 1.00 96.50 697 TYR A O 1
ATOM 5446 N N . ARG A 1 698 ? 21.751 0.080 -22.706 1.00 94.50 698 ARG A N 1
ATOM 5447 C CA . ARG A 1 698 ? 21.342 -0.656 -23.916 1.00 94.50 698 ARG A CA 1
ATOM 5448 C C . ARG A 1 698 ? 19.850 -0.475 -24.186 1.00 94.50 698 ARG A C 1
ATOM 5450 O O . ARG A 1 698 ? 19.477 -0.043 -25.268 1.00 94.50 698 ARG A O 1
ATOM 5457 N N . ALA A 1 699 ? 19.019 -0.727 -23.175 1.00 94.50 699 ALA A N 1
ATOM 5458 C CA . ALA A 1 699 ? 17.568 -0.603 -23.270 1.00 94.50 699 ALA A CA 1
ATOM 5459 C C . ALA A 1 699 ? 17.130 0.814 -23.658 1.00 94.50 699 ALA A C 1
ATOM 5461 O O . ALA A 1 699 ? 16.306 0.986 -24.547 1.00 94.50 699 ALA A O 1
ATOM 5462 N N . LEU A 1 700 ? 17.696 1.836 -23.014 1.00 93.88 700 LEU A N 1
ATOM 5463 C CA . LEU A 1 700 ? 17.395 3.229 -23.314 1.00 93.88 700 LEU A CA 1
ATOM 5464 C C . LEU A 1 700 ? 17.839 3.589 -24.732 1.00 93.88 700 LEU A C 1
ATOM 5466 O O . LEU A 1 700 ? 17.052 4.191 -25.442 1.00 93.88 700 LEU A O 1
ATOM 5470 N N . SER A 1 701 ? 19.005 3.131 -25.191 1.00 91.00 701 SER A N 1
ATOM 5471 C CA . SER A 1 701 ? 19.475 3.401 -26.559 1.00 91.00 701 SER A CA 1
ATOM 5472 C C . SER A 1 701 ? 18.525 2.896 -27.656 1.00 91.00 701 SER A C 1
ATOM 5474 O O . SER A 1 701 ? 18.505 3.479 -28.733 1.00 91.00 701 SER A O 1
ATOM 5476 N N . VAL A 1 702 ? 17.715 1.863 -27.388 1.00 89.25 702 VAL A N 1
ATOM 5477 C CA . VAL A 1 702 ? 16.658 1.382 -28.304 1.00 89.25 702 VAL A CA 1
ATOM 5478 C C . VAL A 1 702 ? 15.454 2.333 -28.355 1.00 89.25 702 VAL A C 1
ATOM 5480 O O . VAL A 1 702 ? 14.757 2.409 -29.358 1.00 89.25 702 VAL A O 1
ATOM 5483 N N . LEU A 1 703 ? 15.186 3.072 -27.276 1.00 86.81 703 LEU A N 1
ATOM 5484 C CA . LEU A 1 703 ? 13.999 3.924 -27.136 1.00 86.81 703 LEU A CA 1
ATOM 5485 C C . LEU A 1 703 ? 14.181 5.353 -27.671 1.00 86.81 703 LEU A C 1
ATOM 5487 O O . LEU A 1 703 ? 13.297 6.184 -27.462 1.00 86.81 703 LEU A O 1
ATOM 5491 N N . HIS A 1 704 ? 15.345 5.708 -28.215 1.00 72.56 704 HIS A N 1
ATOM 5492 C CA . HIS A 1 704 ? 15.704 7.106 -28.468 1.00 72.56 704 HIS A CA 1
ATOM 5493 C C . HIS A 1 704 ? 15.491 7.505 -29.932 1.00 72.56 704 HIS A C 1
ATOM 5495 O O . HIS A 1 704 ? 16.323 7.201 -30.775 1.00 72.56 704 HIS A O 1
ATOM 5501 N N . ASP A 1 705 ? 14.428 8.277 -30.181 1.00 60.19 705 ASP A N 1
ATOM 5502 C CA . ASP A 1 705 ? 14.230 9.068 -31.413 1.00 60.19 705 ASP A CA 1
ATOM 5503 C C . ASP A 1 705 ? 14.560 10.570 -31.208 1.00 60.19 705 ASP A C 1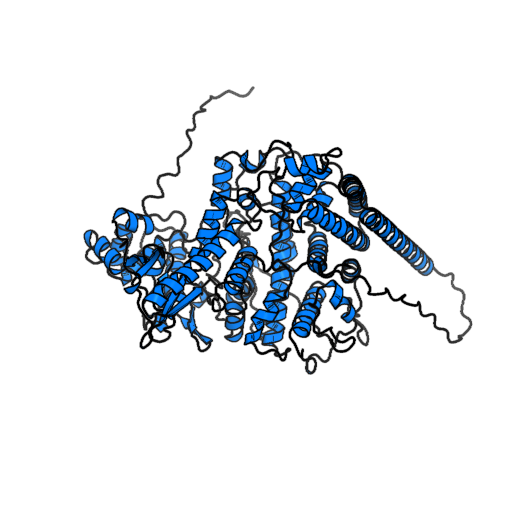
ATOM 5505 O O . ASP A 1 705 ? 14.484 11.371 -32.140 1.00 60.19 705 ASP A O 1
ATOM 5509 N N . ASP A 1 706 ? 14.892 10.981 -29.974 1.00 62.66 706 ASP A N 1
ATOM 5510 C CA . ASP A 1 706 ? 15.169 12.373 -29.581 1.00 62.66 706 ASP A CA 1
ATOM 5511 C C . ASP A 1 706 ? 16.679 12.609 -29.386 1.00 62.66 706 ASP A C 1
ATOM 5513 O O . ASP A 1 706 ? 17.281 12.120 -28.424 1.00 62.66 706 ASP A O 1
ATOM 5517 N N . GLU A 1 707 ? 17.270 13.423 -30.268 1.00 69.12 707 GLU A N 1
ATOM 5518 C CA . GLU A 1 707 ? 18.688 13.825 -30.264 1.00 69.12 707 GLU A CA 1
ATOM 5519 C C . GLU A 1 707 ? 19.137 14.412 -28.906 1.00 69.12 707 GLU A C 1
ATOM 5521 O O . GLU A 1 707 ? 20.288 14.253 -28.474 1.00 69.12 707 GLU A O 1
ATOM 5526 N N . TYR A 1 708 ? 18.225 15.067 -28.174 1.00 72.81 708 TYR A N 1
ATOM 5527 C CA . TYR A 1 708 ? 18.522 15.611 -26.849 1.00 72.81 708 TYR A CA 1
ATOM 5528 C C . TYR A 1 708 ? 18.717 14.510 -25.800 1.00 72.81 708 TYR A C 1
ATOM 5530 O O . TYR A 1 708 ? 19.652 14.580 -24.994 1.00 72.81 708 TYR A O 1
ATOM 5538 N N . LEU A 1 709 ? 17.849 13.494 -25.800 1.00 77.75 709 LEU A N 1
ATOM 5539 C CA . LEU A 1 709 ? 17.920 12.396 -24.839 1.00 77.75 709 LEU A CA 1
ATOM 5540 C C . LEU A 1 709 ? 19.152 11.522 -25.093 1.00 77.75 709 LEU A C 1
ATOM 5542 O O . LEU A 1 709 ? 19.816 11.135 -24.133 1.00 77.75 709 LEU A O 1
ATOM 5546 N N . GLU A 1 710 ? 19.510 11.299 -26.360 1.00 82.56 710 GLU A N 1
ATOM 5547 C CA . GLU A 1 710 ? 20.739 10.596 -26.745 1.00 82.56 710 GLU A CA 1
ATOM 5548 C C . GLU A 1 710 ? 21.987 11.295 -26.185 1.00 82.56 710 GLU A C 1
ATOM 5550 O O . GLU A 1 710 ? 22.813 10.675 -25.511 1.00 82.56 710 GLU A O 1
ATOM 5555 N N . THR A 1 711 ? 22.075 12.618 -26.358 1.00 88.19 711 THR A N 1
ATOM 5556 C CA . THR A 1 711 ? 23.194 13.417 -25.837 1.00 88.19 711 THR A CA 1
ATOM 5557 C C . THR A 1 711 ? 23.318 13.303 -24.314 1.00 88.19 711 THR A C 1
ATOM 5559 O O . THR A 1 711 ? 24.417 13.140 -23.776 1.00 88.19 711 THR A O 1
ATOM 5562 N N . VAL A 1 712 ? 22.191 13.393 -23.603 1.00 91.75 712 VAL A N 1
ATOM 5563 C CA . VAL A 1 712 ? 22.139 13.256 -22.141 1.00 91.75 712 VAL A CA 1
ATOM 5564 C C . VAL A 1 712 ? 22.548 11.849 -21.706 1.00 91.75 712 VAL A C 1
ATOM 5566 O O . VAL A 1 712 ? 23.305 11.712 -20.741 1.00 91.75 712 VAL A O 1
ATOM 5569 N N . LEU A 1 713 ? 22.066 10.813 -22.399 1.00 93.88 713 LEU A N 1
ATOM 5570 C CA . LEU A 1 713 ? 22.363 9.420 -22.086 1.00 93.88 713 LEU A CA 1
ATOM 5571 C C . LEU A 1 713 ? 23.860 9.125 -22.242 1.00 93.88 713 LEU A C 1
ATOM 5573 O O . LEU A 1 713 ? 24.455 8.544 -21.335 1.00 93.88 713 LEU A O 1
ATOM 5577 N N . ASP A 1 714 ? 24.486 9.565 -23.333 1.00 93.19 714 ASP A N 1
ATOM 5578 C CA . ASP A 1 714 ? 25.914 9.332 -23.584 1.00 93.19 714 ASP A CA 1
ATOM 5579 C C . ASP A 1 714 ? 26.799 10.083 -22.569 1.00 93.19 714 ASP A C 1
ATOM 5581 O O . ASP A 1 714 ? 27.788 9.544 -22.057 1.00 93.19 714 ASP A O 1
ATOM 5585 N N . GLN A 1 715 ? 26.408 11.302 -22.181 1.00 94.88 715 GLN A N 1
ATOM 5586 C CA . GLN A 1 715 ? 27.075 12.051 -21.109 1.00 94.88 715 GLN A CA 1
ATOM 5587 C C . GLN A 1 715 ? 26.948 11.345 -19.754 1.00 94.88 715 GLN A C 1
ATOM 5589 O O . GLN A 1 715 ? 27.939 11.194 -19.033 1.00 94.88 715 GLN A O 1
ATOM 5594 N N . ALA A 1 716 ? 25.744 10.882 -19.418 1.00 96.62 716 ALA A N 1
ATOM 5595 C CA . ALA A 1 716 ? 25.482 10.113 -18.212 1.00 96.62 716 ALA A CA 1
ATOM 5596 C C . ALA A 1 716 ? 26.297 8.809 -18.196 1.00 96.62 716 ALA A C 1
ATOM 5598 O O . ALA A 1 716 ? 26.915 8.477 -17.182 1.00 96.62 716 ALA A O 1
ATOM 5599 N N . HIS A 1 717 ? 26.366 8.108 -19.332 1.00 96.94 717 HIS A N 1
ATOM 5600 C CA . HIS A 1 717 ? 27.114 6.865 -19.480 1.00 96.94 717 HIS A CA 1
ATOM 5601 C C . HIS A 1 717 ? 28.604 7.067 -19.207 1.00 96.94 717 HIS A C 1
ATOM 5603 O O . HIS A 1 717 ? 29.182 6.325 -18.412 1.00 96.94 717 HIS A O 1
ATOM 5609 N N . GLY A 1 718 ? 29.207 8.117 -19.774 1.00 96.25 718 GLY A N 1
ATOM 5610 C CA . GLY A 1 718 ? 30.599 8.473 -19.499 1.00 96.25 718 GLY A CA 1
ATOM 5611 C C . GLY A 1 718 ? 30.866 8.699 -18.006 1.00 96.25 718 GLY A C 1
ATOM 5612 O O . GLY A 1 718 ? 31.827 8.156 -17.461 1.00 96.25 718 GLY A O 1
ATOM 5613 N N . LEU A 1 719 ? 29.980 9.429 -17.315 1.00 96.25 719 LEU A N 1
ATOM 5614 C CA . LEU A 1 719 ? 30.109 9.687 -15.875 1.00 96.25 719 LEU A CA 1
ATOM 5615 C C . LEU A 1 719 ? 30.033 8.401 -15.037 1.00 96.25 719 LEU A C 1
ATOM 5617 O O . LEU A 1 719 ? 30.835 8.217 -14.117 1.00 96.25 719 LEU A O 1
ATOM 5621 N N . VAL A 1 720 ? 29.076 7.516 -15.334 1.00 97.06 720 VAL A N 1
ATOM 5622 C CA . VAL A 1 720 ? 28.887 6.268 -14.580 1.00 97.06 720 VAL A CA 1
ATOM 5623 C C . VAL A 1 720 ? 30.012 5.275 -14.864 1.00 97.06 720 VAL A C 1
ATOM 5625 O O . VAL A 1 720 ? 30.522 4.666 -13.925 1.00 97.06 720 VAL A O 1
ATOM 5628 N N . ARG A 1 721 ? 30.470 5.162 -16.116 1.00 96.19 721 ARG A N 1
ATOM 5629 C CA . ARG A 1 721 ? 31.616 4.324 -16.498 1.00 96.19 721 ARG A CA 1
ATOM 5630 C C . ARG A 1 721 ? 32.888 4.735 -15.763 1.00 96.19 721 ARG A C 1
ATOM 5632 O O . ARG A 1 721 ? 33.566 3.893 -15.173 1.00 96.19 721 ARG A O 1
ATOM 5639 N N . ASP A 1 722 ? 33.191 6.032 -15.747 1.00 94.75 722 ASP A N 1
ATOM 5640 C CA . ASP A 1 722 ? 34.368 6.561 -15.055 1.00 94.75 722 ASP A CA 1
ATOM 5641 C C . ASP A 1 722 ? 34.287 6.293 -13.539 1.00 94.75 722 ASP A C 1
ATOM 5643 O O . ASP A 1 722 ? 35.287 5.947 -12.902 1.00 94.75 722 ASP A O 1
ATOM 5647 N N . ALA A 1 723 ? 33.089 6.388 -12.949 1.00 95.62 723 ALA A N 1
ATOM 5648 C CA . ALA A 1 723 ? 32.860 6.009 -11.558 1.00 95.62 723 ALA A CA 1
ATOM 5649 C C . ALA A 1 723 ? 33.051 4.501 -11.322 1.00 95.62 723 ALA A C 1
ATOM 5651 O O . ALA A 1 723 ? 33.742 4.130 -10.372 1.00 95.62 723 ALA A O 1
ATOM 5652 N N . ALA A 1 724 ? 32.513 3.645 -12.192 1.00 95.25 724 ALA A N 1
ATOM 5653 C CA . ALA A 1 724 ? 32.625 2.194 -12.093 1.00 95.25 724 ALA A CA 1
ATOM 5654 C C . ALA A 1 724 ? 34.086 1.730 -12.165 1.00 95.25 724 ALA A C 1
ATOM 5656 O O . ALA A 1 724 ? 34.547 0.984 -11.302 1.00 95.25 724 ALA A O 1
ATOM 5657 N N . PHE A 1 725 ? 34.859 2.240 -13.128 1.00 93.75 725 PHE A N 1
ATOM 5658 C CA . PHE A 1 725 ? 36.268 1.867 -13.302 1.00 93.75 725 PHE A CA 1
ATOM 5659 C C . PHE A 1 725 ? 37.155 2.317 -12.142 1.00 93.75 725 PHE A C 1
ATOM 5661 O O . PHE A 1 725 ? 38.174 1.680 -11.864 1.00 93.75 725 PHE A O 1
ATOM 5668 N N . ARG A 1 726 ? 36.773 3.413 -11.482 1.00 93.19 726 ARG A N 1
ATOM 5669 C CA . ARG A 1 726 ? 37.454 3.948 -10.302 1.00 93.19 726 ARG A CA 1
ATOM 5670 C C . ARG A 1 726 ? 37.115 3.165 -9.034 1.00 93.19 726 ARG A C 1
ATOM 5672 O O . ARG A 1 726 ? 38.014 2.883 -8.251 1.00 93.19 726 ARG A O 1
ATOM 5679 N N . LEU A 1 727 ? 35.839 2.854 -8.810 1.00 92.94 727 LEU A N 1
ATOM 5680 C CA . LEU A 1 727 ? 35.348 2.316 -7.535 1.00 92.94 727 LEU A CA 1
ATOM 5681 C C . LEU A 1 727 ? 35.332 0.787 -7.486 1.00 92.94 727 LEU A C 1
ATOM 5683 O O . LEU A 1 727 ? 35.519 0.209 -6.418 1.00 92.94 727 LEU A O 1
ATOM 5687 N N . CYS A 1 728 ? 35.158 0.134 -8.632 1.00 88.19 728 CYS A N 1
ATOM 5688 C CA . CYS A 1 728 ? 35.066 -1.314 -8.746 1.00 88.19 728 CYS A CA 1
ATOM 5689 C C . CYS A 1 728 ? 35.952 -1.793 -9.916 1.00 88.19 728 CYS A C 1
ATOM 5691 O O . CYS A 1 728 ? 35.449 -2.124 -10.988 1.00 88.19 728 CYS A O 1
ATOM 5693 N N . PRO A 1 729 ? 37.290 -1.838 -9.756 1.00 76.12 729 PRO A N 1
ATOM 5694 C CA . PRO A 1 729 ? 38.228 -2.061 -10.863 1.00 76.12 729 PRO A CA 1
ATOM 5695 C C . PRO A 1 729 ? 38.290 -3.519 -11.367 1.00 76.12 729 PRO A C 1
ATOM 5697 O O . PRO A 1 729 ? 39.316 -3.935 -11.911 1.00 76.12 729 PRO A O 1
ATOM 5700 N N . SER A 1 730 ? 37.228 -4.315 -11.199 1.00 84.56 730 SER A N 1
ATOM 5701 C CA . SER A 1 730 ? 37.189 -5.694 -11.686 1.00 84.56 730 SER A CA 1
ATOM 5702 C C . SER A 1 730 ? 37.252 -5.737 -13.217 1.00 84.56 730 SER A C 1
ATOM 5704 O O . SER A 1 730 ? 36.784 -4.836 -13.921 1.00 84.56 730 SER A O 1
ATOM 5706 N N . ARG A 1 731 ? 37.854 -6.805 -13.753 1.00 76.19 731 ARG A N 1
ATOM 5707 C CA . ARG A 1 731 ? 37.887 -7.034 -15.204 1.00 76.19 731 ARG A CA 1
ATOM 5708 C C . ARG A 1 731 ? 36.474 -7.208 -15.765 1.00 76.19 731 ARG A C 1
ATOM 5710 O O . ARG A 1 731 ? 36.206 -6.728 -16.859 1.00 76.19 731 ARG A O 1
ATOM 5717 N N . ASP A 1 732 ? 35.590 -7.832 -14.993 1.00 84.50 732 ASP A N 1
ATOM 5718 C CA . ASP A 1 732 ? 34.212 -8.115 -15.396 1.00 84.50 732 ASP A CA 1
ATOM 5719 C C . ASP A 1 732 ? 33.413 -6.828 -15.608 1.00 84.50 732 ASP A C 1
ATOM 5721 O O . ASP A 1 732 ? 32.792 -6.672 -16.652 1.00 84.50 732 ASP A O 1
ATOM 5725 N N . ILE A 1 733 ? 33.533 -5.845 -14.707 1.00 84.56 733 ILE A N 1
ATOM 5726 C CA . ILE A 1 733 ? 32.862 -4.545 -14.862 1.00 84.56 733 ILE A CA 1
ATOM 5727 C C . ILE A 1 733 ? 33.358 -3.810 -16.106 1.00 84.56 733 ILE A C 1
ATOM 5729 O O . ILE A 1 733 ? 32.559 -3.240 -16.843 1.00 84.56 733 ILE A O 1
ATOM 5733 N N . ARG A 1 734 ? 34.667 -3.842 -16.387 1.00 86.62 734 ARG A N 1
ATOM 5734 C CA . ARG A 1 734 ? 35.195 -3.252 -17.627 1.00 86.62 734 ARG A CA 1
ATOM 5735 C C . ARG A 1 734 ? 34.585 -3.907 -18.859 1.00 86.62 734 ARG A C 1
ATOM 5737 O O . ARG A 1 734 ? 34.169 -3.188 -19.760 1.00 86.62 734 ARG A O 1
ATOM 5744 N N . ASN A 1 735 ? 34.499 -5.235 -18.875 1.00 89.38 735 ASN A N 1
ATOM 5745 C CA . ASN A 1 735 ? 33.881 -5.960 -19.980 1.00 89.38 735 ASN A CA 1
ATOM 5746 C C . ASN A 1 735 ? 32.401 -5.580 -20.134 1.00 89.38 735 ASN A C 1
ATOM 5748 O O . ASN A 1 735 ? 31.992 -5.271 -21.242 1.00 89.38 735 ASN A O 1
ATOM 5752 N N . TRP A 1 736 ? 31.629 -5.476 -19.044 1.00 90.25 736 TRP A N 1
ATOM 5753 C CA . TRP A 1 736 ? 30.207 -5.107 -19.117 1.00 90.25 736 TRP A CA 1
ATOM 5754 C C . TRP A 1 736 ? 29.959 -3.774 -19.833 1.00 90.25 736 TRP A C 1
ATOM 5756 O O . TRP A 1 736 ? 29.033 -3.677 -20.642 1.00 90.25 736 TRP A O 1
ATOM 5766 N N . PHE A 1 737 ? 30.775 -2.754 -19.545 1.00 93.75 737 PHE A N 1
ATOM 5767 C CA . PHE A 1 737 ? 30.673 -1.448 -20.206 1.00 93.75 737 PHE A CA 1
ATOM 5768 C C . PHE A 1 737 ? 31.108 -1.514 -21.671 1.00 93.75 737 PHE A C 1
ATOM 5770 O O . PHE A 1 737 ? 30.390 -1.006 -22.525 1.00 93.75 737 PHE A O 1
ATOM 5777 N N . MET A 1 738 ? 32.221 -2.189 -21.977 1.00 89.38 738 MET A N 1
ATOM 5778 C CA . MET A 1 738 ? 32.679 -2.356 -23.363 1.00 89.38 738 MET A CA 1
ATOM 5779 C C . MET A 1 738 ? 31.656 -3.121 -24.215 1.00 89.38 738 MET A C 1
ATOM 5781 O O . MET A 1 738 ? 31.368 -2.717 -25.338 1.00 89.38 738 MET A O 1
ATOM 5785 N N . ASP A 1 739 ? 31.067 -4.187 -23.671 1.00 88.25 739 ASP A N 1
ATOM 5786 C CA . ASP A 1 739 ? 30.030 -4.976 -24.340 1.00 88.25 739 ASP A CA 1
ATOM 5787 C C . ASP A 1 739 ? 28.772 -4.132 -24.582 1.00 88.25 739 ASP A C 1
ATOM 5789 O O . ASP A 1 739 ? 28.134 -4.238 -25.625 1.00 88.25 739 ASP A O 1
ATOM 5793 N N . ALA A 1 740 ? 28.404 -3.267 -23.628 1.00 84.38 740 ALA A N 1
ATOM 5794 C CA . ALA A 1 740 ? 27.272 -2.361 -23.799 1.00 84.38 740 ALA A CA 1
ATOM 5795 C C . ALA A 1 740 ? 27.518 -1.303 -24.879 1.00 84.38 740 ALA A C 1
ATOM 5797 O O . ALA A 1 740 ? 26.641 -1.093 -25.712 1.00 84.38 740 ALA A O 1
ATOM 5798 N N . GLU A 1 741 ? 28.698 -0.683 -24.895 1.00 91.19 741 GLU A N 1
ATOM 5799 C CA . GLU A 1 741 ? 29.093 0.267 -25.940 1.00 91.19 741 GLU A CA 1
ATOM 5800 C C . GLU A 1 741 ? 29.094 -0.401 -27.327 1.00 91.19 741 GLU A C 1
ATOM 5802 O O . GLU A 1 741 ? 28.586 0.180 -28.284 1.00 91.19 741 GLU A O 1
ATOM 5807 N N . HIS A 1 742 ? 29.596 -1.637 -27.432 1.00 89.75 742 HIS A N 1
ATOM 5808 C CA . HIS A 1 742 ? 29.607 -2.398 -28.683 1.00 89.75 742 HIS A CA 1
ATOM 5809 C C . HIS A 1 742 ? 28.195 -2.696 -29.199 1.00 89.75 742 HIS A C 1
ATOM 5811 O O . HIS A 1 742 ? 27.897 -2.412 -30.355 1.00 89.75 742 HIS A O 1
ATOM 5817 N N . ILE A 1 743 ? 27.311 -3.219 -28.342 1.00 83.94 743 ILE A N 1
ATOM 5818 C CA . ILE A 1 743 ? 25.921 -3.530 -28.716 1.00 83.94 743 ILE A CA 1
ATOM 5819 C C . ILE A 1 743 ? 25.197 -2.269 -29.198 1.00 83.94 743 ILE A C 1
ATOM 5821 O O . ILE A 1 743 ? 24.537 -2.295 -30.231 1.00 83.94 743 ILE A O 1
ATOM 5825 N N . VAL A 1 744 ? 25.351 -1.144 -28.493 1.00 83.88 744 VAL A N 1
ATOM 5826 C CA . VAL A 1 744 ? 24.713 0.119 -28.894 1.00 83.88 744 VAL A CA 1
ATOM 5827 C C . VAL A 1 744 ? 25.244 0.610 -30.243 1.00 83.88 744 VAL A C 1
ATOM 5829 O O . VAL A 1 744 ? 24.458 1.065 -31.073 1.00 83.88 744 VAL A O 1
ATOM 5832 N N . GLN A 1 745 ? 26.547 0.480 -30.506 1.00 86.75 745 GLN A N 1
ATOM 5833 C CA . GLN A 1 745 ? 27.128 0.815 -31.811 1.00 86.75 745 GLN A CA 1
ATOM 5834 C C . GLN A 1 745 ? 26.579 -0.070 -32.938 1.00 86.75 745 GLN A C 1
ATOM 5836 O O . GLN A 1 745 ? 26.274 0.445 -34.013 1.00 86.75 745 GLN A O 1
ATOM 5841 N N . GLU A 1 746 ? 26.414 -1.374 -32.700 1.00 84.69 746 GLU A N 1
ATOM 5842 C CA . GLU A 1 746 ? 25.807 -2.295 -33.668 1.00 84.69 746 GLU A CA 1
ATOM 5843 C C . GLU A 1 746 ? 24.346 -1.930 -33.963 1.00 84.69 746 GLU A C 1
ATOM 5845 O O . GLU A 1 746 ? 23.960 -1.865 -35.131 1.00 84.69 746 GLU A O 1
ATOM 5850 N N . CYS A 1 747 ? 23.552 -1.627 -32.930 1.00 78.69 747 CYS A N 1
ATOM 5851 C CA . CYS A 1 747 ? 22.163 -1.187 -33.082 1.00 78.69 747 CYS A CA 1
ATOM 5852 C C . CYS A 1 747 ? 22.061 0.118 -33.888 1.00 78.69 747 CYS A C 1
ATOM 5854 O O . CYS A 1 747 ? 21.265 0.193 -34.825 1.00 78.69 747 CYS A O 1
ATOM 5856 N N . ARG A 1 748 ? 22.898 1.124 -33.585 1.00 82.31 748 ARG A N 1
ATOM 5857 C CA . ARG A 1 748 ? 22.930 2.396 -34.333 1.00 82.31 748 ARG A CA 1
ATOM 5858 C C . ARG A 1 748 ? 23.306 2.171 -35.801 1.00 82.31 748 ARG A C 1
ATOM 5860 O O . ARG A 1 748 ? 22.624 2.673 -36.689 1.00 82.31 748 ARG A O 1
ATOM 5867 N N . ALA A 1 749 ? 24.326 1.353 -36.068 1.00 82.31 749 ALA A N 1
ATOM 5868 C CA . ALA A 1 749 ? 24.737 1.026 -37.434 1.00 82.31 749 ALA A CA 1
ATOM 5869 C C . ALA A 1 749 ? 23.637 0.289 -38.222 1.00 82.31 749 ALA A C 1
ATOM 5871 O O . ALA A 1 749 ? 23.438 0.559 -39.407 1.00 82.31 749 ALA A O 1
ATOM 5872 N N . ALA A 1 750 ? 22.905 -0.625 -37.575 1.00 79.19 750 ALA A N 1
ATOM 5873 C CA . ALA A 1 750 ? 21.780 -1.328 -38.189 1.00 79.19 750 ALA A CA 1
ATOM 5874 C C . ALA A 1 750 ? 20.615 -0.378 -38.514 1.00 79.19 750 ALA A C 1
ATOM 5876 O O . ALA A 1 750 ? 20.045 -0.461 -39.603 1.00 79.19 750 ALA A O 1
ATOM 5877 N N . TYR A 1 751 ? 20.300 0.553 -37.609 1.00 77.12 751 TYR A N 1
ATOM 5878 C CA . TYR A 1 751 ? 19.271 1.570 -37.821 1.00 77.12 751 TYR A CA 1
ATOM 5879 C C . TYR A 1 751 ? 19.618 2.514 -38.982 1.00 77.12 751 TYR A C 1
ATOM 5881 O O . TYR A 1 751 ? 18.800 2.726 -39.879 1.00 77.12 751 TYR A O 1
ATOM 5889 N N . GLU A 1 752 ? 20.852 3.026 -39.026 1.00 80.12 752 GLU A N 1
ATOM 5890 C CA . GLU A 1 752 ? 21.335 3.871 -40.125 1.00 80.12 752 GLU A CA 1
ATOM 5891 C C . GLU A 1 752 ? 21.267 3.148 -41.478 1.00 80.12 752 GLU A C 1
ATOM 5893 O O . GLU A 1 752 ? 20.843 3.735 -42.476 1.00 80.12 752 GLU A O 1
ATOM 5898 N N . LEU A 1 753 ? 21.637 1.863 -41.514 1.00 79.19 753 LEU A N 1
ATOM 5899 C CA . LEU A 1 753 ? 21.527 1.032 -42.713 1.00 79.19 753 LEU A CA 1
ATOM 5900 C C . LEU A 1 753 ? 20.062 0.872 -43.154 1.00 79.19 753 LEU A C 1
ATOM 5902 O O . LEU A 1 753 ? 19.766 0.995 -44.342 1.00 79.19 753 LEU A O 1
ATOM 5906 N N . GLY A 1 754 ? 19.147 0.636 -42.208 1.00 75.19 754 GLY A N 1
ATOM 5907 C CA . GLY A 1 754 ? 17.710 0.524 -42.471 1.00 75.19 754 GLY A CA 1
ATOM 5908 C C . GLY A 1 754 ? 17.107 1.820 -43.020 1.00 75.19 754 GLY A C 1
ATOM 5909 O O . GLY A 1 754 ? 16.388 1.791 -44.018 1.00 75.19 754 GLY A O 1
ATOM 5910 N N . MET A 1 755 ? 17.467 2.972 -42.447 1.00 74.44 755 MET A N 1
ATOM 5911 C CA . MET A 1 755 ? 17.060 4.292 -42.948 1.00 74.44 755 MET A CA 1
ATOM 5912 C C . MET A 1 755 ? 17.585 4.559 -44.365 1.00 74.44 755 MET A C 1
ATOM 5914 O O . MET A 1 755 ? 16.853 5.078 -45.207 1.00 74.44 755 MET A O 1
ATOM 5918 N N . GLN A 1 756 ? 18.834 4.180 -44.658 1.00 74.94 756 GLN A N 1
ATOM 5919 C CA . GLN A 1 756 ? 19.414 4.309 -45.999 1.00 74.94 756 GLN A CA 1
ATOM 5920 C C . GLN A 1 756 ? 18.713 3.411 -47.027 1.00 74.94 756 GLN A C 1
ATOM 5922 O O . GLN A 1 756 ? 18.528 3.828 -48.169 1.00 74.94 756 GLN A O 1
ATOM 5927 N N . GLN A 1 757 ? 18.307 2.202 -46.631 1.00 73.81 757 GLN A N 1
ATOM 5928 C CA . GLN A 1 757 ? 17.553 1.281 -47.484 1.00 73.81 757 GLN A CA 1
ATOM 5929 C C . GLN A 1 757 ? 16.129 1.788 -47.750 1.00 73.81 757 GLN A C 1
ATOM 5931 O O . GLN A 1 757 ? 15.723 1.843 -48.908 1.00 73.81 757 GLN A O 1
ATOM 5936 N N . ALA A 1 758 ? 15.415 2.263 -46.725 1.00 69.25 758 ALA A N 1
ATOM 5937 C CA . ALA A 1 758 ? 14.083 2.855 -46.880 1.00 69.25 758 ALA A CA 1
ATOM 5938 C C . ALA A 1 758 ? 14.107 4.119 -47.763 1.00 69.25 758 ALA A C 1
ATOM 5940 O O . ALA A 1 758 ? 13.283 4.277 -48.661 1.00 69.25 758 ALA A O 1
ATOM 5941 N N . ALA A 1 759 ? 15.110 4.988 -47.588 1.00 69.06 759 ALA A N 1
ATOM 5942 C CA . ALA A 1 759 ? 15.296 6.171 -48.430 1.00 69.06 759 ALA A CA 1
ATOM 5943 C C . ALA A 1 759 ? 15.663 5.828 -49.889 1.00 69.06 759 ALA A C 1
ATOM 5945 O O . ALA A 1 759 ? 15.371 6.605 -50.800 1.00 69.06 759 ALA A O 1
ATOM 5946 N N . ALA A 1 760 ? 16.302 4.677 -50.128 1.00 67.75 760 ALA A N 1
ATOM 5947 C CA . ALA A 1 760 ? 16.587 4.178 -51.473 1.00 67.75 760 ALA A CA 1
ATOM 5948 C C . ALA A 1 760 ? 15.342 3.584 -52.159 1.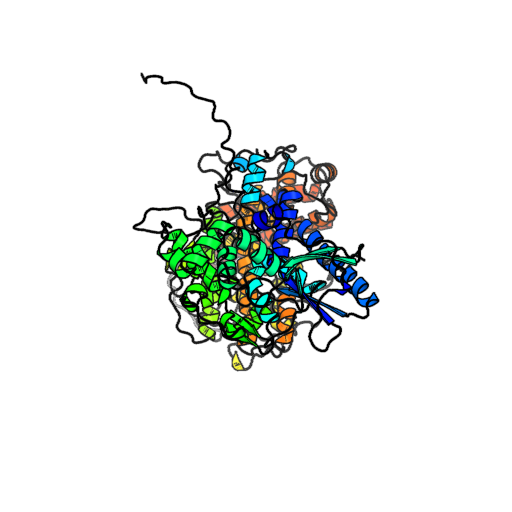00 67.75 760 ALA A C 1
ATOM 5950 O O . ALA A 1 760 ? 15.239 3.666 -53.383 1.00 67.75 760 ALA A O 1
ATOM 5951 N N . GLU A 1 761 ? 14.395 3.033 -51.394 1.00 62.31 761 GLU A N 1
ATOM 5952 C CA . GLU A 1 761 ? 13.111 2.520 -51.895 1.00 62.31 761 GLU A CA 1
ATOM 5953 C C . GLU A 1 761 ? 12.074 3.632 -52.159 1.00 62.31 761 GLU A C 1
ATOM 5955 O O . GLU A 1 761 ? 11.247 3.489 -53.058 1.00 62.31 761 GLU A O 1
ATOM 5960 N N . GLU A 1 762 ? 12.147 4.770 -51.456 1.00 50.62 762 GLU A N 1
ATOM 5961 C CA . GLU A 1 762 ? 11.289 5.949 -51.691 1.00 50.62 762 GLU A CA 1
ATOM 5962 C C . GLU A 1 762 ? 11.797 6.905 -52.791 1.00 50.62 762 GLU A C 1
ATOM 5964 O O . GLU A 1 762 ? 11.126 7.886 -53.136 1.00 50.62 762 GLU A O 1
ATOM 5969 N N . ALA A 1 763 ? 12.962 6.641 -53.391 1.00 47.34 763 ALA A N 1
ATOM 5970 C CA . ALA A 1 763 ? 13.422 7.406 -54.546 1.00 47.34 763 ALA A CA 1
ATOM 5971 C C . ALA A 1 763 ? 12.463 7.179 -55.739 1.00 47.34 763 ALA A C 1
ATOM 5973 O O . ALA A 1 763 ? 12.181 6.030 -56.082 1.00 47.34 763 ALA A O 1
ATOM 5974 N N . PRO A 1 764 ? 11.955 8.233 -56.414 1.00 46.69 764 PRO A N 1
ATOM 5975 C CA . PRO A 1 764 ? 10.993 8.068 -57.497 1.00 46.69 764 PRO A CA 1
ATOM 5976 C C . PRO A 1 764 ? 11.652 7.325 -58.661 1.00 46.69 764 PRO A C 1
ATOM 5978 O O . PRO A 1 764 ? 12.470 7.882 -59.394 1.00 46.69 764 PRO A O 1
ATOM 5981 N N . GLY A 1 765 ? 11.288 6.053 -58.814 1.00 45.84 765 GLY A N 1
ATOM 5982 C CA . GLY A 1 765 ? 11.665 5.234 -59.952 1.00 45.84 765 GLY A CA 1
ATOM 5983 C C . GLY A 1 765 ? 11.139 5.855 -61.241 1.00 45.84 765 GLY A C 1
ATOM 5984 O O . GLY A 1 765 ? 9.930 5.959 -61.455 1.00 45.84 765 GLY A O 1
ATOM 5985 N N . ASP A 1 766 ? 12.072 6.268 -62.092 1.00 40.75 766 ASP A N 1
ATOM 5986 C CA . ASP A 1 766 ? 11.842 6.602 -63.491 1.00 40.75 766 ASP A CA 1
ATOM 5987 C C . ASP A 1 766 ? 11.061 5.458 -64.166 1.00 40.75 766 ASP A C 1
ATOM 5989 O O . ASP A 1 766 ? 11.384 4.277 -64.001 1.00 40.75 766 ASP A O 1
ATOM 5993 N N . MET A 1 767 ? 9.988 5.803 -64.881 1.00 43.41 767 MET A N 1
ATOM 5994 C CA . MET A 1 767 ? 9.071 4.840 -65.490 1.00 43.41 767 MET A CA 1
ATOM 5995 C C . MET A 1 767 ? 9.773 4.022 -66.583 1.00 43.41 767 MET A C 1
ATOM 5997 O O . MET A 1 767 ? 9.832 4.426 -67.743 1.00 43.41 767 MET A O 1
ATOM 6001 N N . GLY A 1 768 ? 10.228 2.822 -66.225 1.00 34.25 768 GLY A N 1
ATOM 6002 C CA . GLY A 1 768 ? 10.626 1.761 -67.147 1.00 34.25 768 GLY A CA 1
ATOM 6003 C C . GLY A 1 768 ? 9.738 0.528 -66.966 1.00 34.25 768 GLY A C 1
ATOM 6004 O O . GLY A 1 768 ? 9.770 -0.114 -65.924 1.00 34.25 768 GLY A O 1
ATOM 6005 N N . MET A 1 769 ? 8.934 0.213 -67.983 1.00 33.12 769 MET A N 1
ATOM 6006 C CA . MET A 1 769 ? 8.050 -0.965 -68.067 1.00 33.12 769 MET A CA 1
ATOM 6007 C C . MET A 1 769 ? 8.769 -2.311 -67.793 1.00 33.12 769 MET A C 1
ATOM 6009 O O . MET A 1 769 ? 9.967 -2.426 -68.058 1.00 33.12 769 MET A O 1
ATOM 6013 N N . PRO A 1 770 ? 8.045 -3.353 -67.329 1.00 35.81 770 PRO A N 1
ATOM 6014 C CA . PRO A 1 770 ? 8.629 -4.557 -66.732 1.00 35.81 770 PRO A CA 1
ATOM 6015 C C . PRO A 1 770 ? 8.932 -5.668 -67.756 1.00 35.81 770 PRO A C 1
ATOM 6017 O O . PRO A 1 770 ? 8.271 -5.744 -68.797 1.00 35.81 770 PRO A O 1
ATOM 6020 N N . PRO A 1 771 ? 9.818 -6.624 -67.424 1.00 29.91 771 PRO A N 1
ATOM 6021 C CA . PRO A 1 771 ? 9.753 -7.993 -67.923 1.00 29.91 771 PRO A CA 1
ATOM 6022 C C . PRO A 1 771 ? 9.279 -8.981 -66.827 1.00 29.91 771 PRO A C 1
ATOM 6024 O O . PRO A 1 771 ? 9.242 -8.626 -65.648 1.00 29.91 771 PRO A O 1
ATOM 6027 N N . PRO A 1 772 ? 8.837 -10.196 -67.207 1.00 32.88 772 PRO A N 1
ATOM 6028 C CA . PRO A 1 772 ? 7.995 -11.046 -66.368 1.00 32.88 772 PRO A CA 1
ATOM 6029 C C . PRO A 1 772 ? 8.769 -11.914 -65.360 1.00 32.88 772 PRO A C 1
ATOM 6031 O O . PRO A 1 772 ? 9.983 -12.066 -65.438 1.00 32.88 772 PRO A O 1
ATOM 6034 N N . ALA A 1 773 ? 7.978 -12.464 -64.435 1.00 31.69 773 ALA A N 1
ATOM 6035 C CA . ALA A 1 773 ? 8.296 -13.241 -63.239 1.00 31.69 773 ALA A CA 1
ATOM 6036 C C . ALA A 1 773 ? 9.367 -14.338 -63.357 1.00 31.69 773 ALA A C 1
ATOM 6038 O O . ALA A 1 773 ? 9.394 -15.071 -64.341 1.00 31.69 773 ALA A O 1
ATOM 6039 N N . ASP A 1 774 ? 10.085 -14.547 -62.246 1.00 24.28 774 ASP A N 1
ATOM 6040 C CA . ASP A 1 774 ? 10.557 -15.865 -61.816 1.00 24.28 774 ASP A CA 1
ATOM 6041 C C . ASP A 1 774 ? 10.542 -15.995 -60.281 1.00 24.28 774 ASP A C 1
ATOM 6043 O O . ASP A 1 774 ? 10.781 -15.044 -59.534 1.00 24.28 774 ASP A O 1
ATOM 6047 N N . HIS A 1 775 ? 10.179 -17.194 -59.827 1.00 26.45 775 HIS A N 1
ATOM 6048 C CA . HIS A 1 775 ? 9.991 -17.599 -58.436 1.00 26.45 775 HIS A CA 1
ATOM 6049 C C . HIS A 1 775 ? 11.302 -17.948 -57.699 1.00 26.45 775 HIS A C 1
ATOM 6051 O O . HIS A 1 775 ? 12.238 -18.468 -58.294 1.00 26.45 775 HIS A O 1
ATOM 6057 N N . HIS A 1 776 ? 11.229 -17.826 -56.362 1.00 24.33 776 HIS A N 1
ATOM 6058 C CA . HIS A 1 776 ? 12.082 -18.409 -55.308 1.00 24.33 776 HIS A CA 1
ATOM 6059 C C . HIS A 1 776 ? 13.506 -17.839 -55.117 1.00 24.33 776 HIS A C 1
ATOM 6061 O O . HIS A 1 776 ? 14.351 -17.929 -55.996 1.00 24.33 776 HIS A O 1
ATOM 6067 N N . ILE A 1 777 ? 13.830 -17.396 -53.890 1.00 24.22 777 ILE A N 1
ATOM 6068 C CA . ILE A 1 777 ? 14.578 -18.167 -52.868 1.00 24.22 777 ILE A CA 1
ATOM 6069 C C . ILE A 1 777 ? 14.751 -17.318 -51.584 1.00 24.22 777 ILE A C 1
ATOM 6071 O O . ILE A 1 777 ? 15.403 -16.283 -51.566 1.00 24.22 777 ILE A O 1
ATOM 6075 N N . ASN A 1 778 ? 14.125 -17.813 -50.517 1.00 24.41 778 ASN A N 1
ATOM 6076 C CA . ASN A 1 778 ? 14.585 -17.939 -49.130 1.00 24.41 778 ASN A CA 1
ATOM 6077 C C . ASN A 1 778 ? 16.009 -17.427 -48.781 1.00 24.41 778 ASN A C 1
ATOM 6079 O O . ASN A 1 778 ? 16.989 -17.986 -49.267 1.00 24.41 778 ASN A O 1
ATOM 6083 N N . MET A 1 779 ? 16.143 -16.519 -47.807 1.00 23.73 779 MET A N 1
ATOM 6084 C CA . MET A 1 779 ? 17.327 -16.464 -46.934 1.00 23.73 779 MET A CA 1
ATOM 6085 C C . MET A 1 779 ? 16.898 -16.221 -45.488 1.00 23.73 779 MET A C 1
ATOM 6087 O O . MET A 1 779 ? 16.576 -15.108 -45.088 1.00 23.73 779 MET A O 1
ATOM 6091 N N . GLY A 1 780 ? 16.896 -17.309 -44.715 1.00 22.59 780 GLY A N 1
ATOM 6092 C CA . GLY A 1 780 ? 16.826 -17.268 -43.265 1.00 22.59 780 GLY A CA 1
ATOM 6093 C C . GLY A 1 780 ? 18.110 -16.685 -42.683 1.00 22.59 780 GLY A C 1
ATOM 6094 O O . GLY A 1 780 ? 19.217 -17.086 -43.051 1.00 22.59 780 GLY A O 1
ATOM 6095 N N . VAL A 1 781 ? 17.952 -15.754 -41.749 1.00 22.92 781 VAL A N 1
ATOM 6096 C CA . VAL A 1 781 ? 19.033 -15.297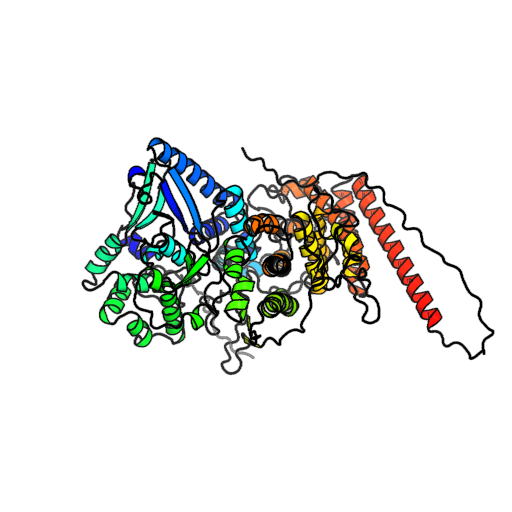 -40.882 1.00 22.92 781 VAL A CA 1
ATOM 6097 C C . VAL A 1 781 ? 19.000 -16.166 -39.629 1.00 22.92 781 VAL A C 1
ATOM 6099 O O . VAL A 1 781 ? 18.032 -16.176 -38.876 1.00 22.92 781 VAL A O 1
ATOM 6102 N N . ASN A 1 782 ? 20.060 -16.954 -39.455 1.00 21.91 782 ASN A N 1
ATOM 6103 C CA . ASN A 1 782 ? 20.284 -17.805 -38.293 1.00 21.91 782 ASN A CA 1
ATOM 6104 C C . ASN A 1 782 ? 20.362 -16.961 -37.014 1.00 21.91 782 ASN A C 1
ATOM 6106 O O . ASN A 1 782 ? 21.359 -16.272 -36.788 1.00 21.91 782 ASN A O 1
ATOM 6110 N N . ALA A 1 783 ? 19.363 -17.102 -36.144 1.00 23.00 783 ALA A N 1
ATOM 6111 C CA . ALA A 1 783 ? 19.481 -16.769 -34.733 1.00 23.00 783 ALA A CA 1
ATOM 6112 C C . ALA A 1 783 ? 20.605 -17.622 -34.122 1.00 23.00 783 ALA A C 1
ATOM 6114 O O . ALA A 1 783 ? 20.517 -18.851 -34.048 1.00 23.00 783 ALA A O 1
ATOM 6115 N N . ARG A 1 784 ? 21.708 -16.983 -33.723 1.00 22.34 784 ARG A N 1
ATOM 6116 C CA . ARG A 1 784 ? 22.746 -17.644 -32.929 1.00 22.34 784 ARG A CA 1
ATOM 6117 C C . ARG A 1 784 ? 22.212 -17.831 -31.514 1.00 22.34 784 ARG A C 1
ATOM 6119 O O . ARG A 1 784 ? 21.983 -16.866 -30.796 1.00 22.34 784 ARG A O 1
ATOM 6126 N N . SER A 1 785 ? 22.051 -19.093 -31.136 1.00 22.59 785 SER A N 1
ATOM 6127 C CA . SER A 1 785 ? 21.810 -19.555 -29.774 1.00 22.59 785 SER A CA 1
ATOM 6128 C C . SER A 1 785 ? 22.838 -18.963 -28.802 1.00 22.59 785 SER A C 1
ATOM 6130 O O . SER A 1 785 ? 24.034 -19.248 -28.921 1.00 22.59 785 SER A O 1
ATOM 6132 N N . VAL A 1 786 ? 22.375 -18.177 -27.833 1.00 23.81 786 VAL A N 1
ATOM 6133 C CA . VAL A 1 786 ? 23.162 -17.806 -26.653 1.00 23.81 786 VAL A CA 1
ATOM 6134 C C . VAL A 1 786 ? 23.101 -18.980 -25.670 1.00 23.81 786 VAL A C 1
ATOM 6136 O O . VAL A 1 786 ? 22.028 -19.442 -25.293 1.00 23.81 786 VAL A O 1
ATOM 6139 N N . ASP A 1 787 ? 24.272 -19.514 -25.331 1.00 21.98 787 ASP A N 1
ATOM 6140 C CA . ASP A 1 787 ? 24.492 -20.670 -24.453 1.00 21.98 787 ASP A CA 1
ATOM 6141 C C . ASP A 1 787 ? 24.103 -20.325 -22.994 1.00 21.98 787 ASP A C 1
ATOM 6143 O O . ASP A 1 787 ? 24.692 -19.408 -22.411 1.00 21.98 787 ASP A O 1
ATOM 6147 N N . PRO A 1 788 ? 23.132 -21.017 -22.367 1.00 24.80 788 PRO A N 1
ATOM 6148 C CA . PRO A 1 788 ? 22.668 -20.710 -21.020 1.00 24.80 788 PRO A CA 1
ATOM 6149 C C . PRO A 1 788 ? 23.576 -21.401 -20.000 1.00 24.80 788 PRO A C 1
ATOM 6151 O O . PRO A 1 788 ? 23.240 -22.440 -19.434 1.00 24.80 788 PRO A O 1
ATOM 6154 N N . ARG A 1 789 ? 24.769 -20.850 -19.768 1.00 22.36 789 ARG A N 1
ATOM 6155 C CA . ARG A 1 789 ? 25.702 -21.386 -18.765 1.00 22.36 789 ARG A CA 1
ATOM 6156 C C . ARG A 1 789 ? 26.295 -20.319 -17.861 1.00 22.36 789 ARG A C 1
ATOM 6158 O O . ARG A 1 789 ? 27.488 -20.336 -17.629 1.00 22.36 789 ARG A O 1
ATOM 6165 N N . TYR A 1 790 ? 25.467 -19.441 -17.302 1.00 24.45 790 TYR A N 1
ATOM 6166 C CA . TYR A 1 790 ? 25.807 -18.670 -16.096 1.00 24.45 790 TYR A CA 1
ATOM 6167 C C . TYR A 1 790 ? 24.532 -18.293 -15.321 1.00 24.45 790 TYR A C 1
ATOM 6169 O O . TYR A 1 790 ? 24.162 -17.133 -15.201 1.00 24.45 790 TYR A O 1
ATOM 6177 N N . THR A 1 791 ? 23.833 -19.289 -14.772 1.00 25.52 791 THR A N 1
ATOM 6178 C CA . THR A 1 791 ? 22.793 -19.067 -13.755 1.00 25.52 791 THR A CA 1
ATOM 6179 C C . THR A 1 791 ? 23.453 -19.005 -12.377 1.00 25.52 791 THR A C 1
ATOM 6181 O O . THR A 1 791 ? 23.545 -20.005 -11.664 1.00 25.52 791 THR A O 1
ATOM 6184 N N . GLY A 1 792 ? 23.977 -17.834 -12.018 1.00 23.89 792 GLY A N 1
ATOM 6185 C CA . GLY A 1 792 ? 24.310 -17.519 -10.632 1.00 23.89 792 GLY A CA 1
ATOM 6186 C C . GLY A 1 792 ? 23.039 -17.094 -9.906 1.00 23.89 792 GLY A C 1
ATOM 6187 O O . GLY A 1 792 ? 22.446 -16.082 -10.260 1.00 23.89 792 GLY A O 1
ATOM 6188 N N . SER A 1 793 ? 22.607 -17.876 -8.916 1.00 25.88 793 SER A N 1
ATOM 6189 C CA . SER A 1 793 ? 21.523 -17.520 -7.996 1.00 25.88 793 SER A CA 1
ATOM 6190 C C . SER A 1 793 ? 21.902 -16.256 -7.220 1.00 25.88 793 SER A C 1
ATOM 6192 O O . SER A 1 793 ? 22.564 -16.334 -6.185 1.00 25.88 793 SER A O 1
ATOM 6194 N N . PHE A 1 794 ? 21.481 -15.095 -7.711 1.00 30.08 794 PHE A N 1
ATOM 6195 C CA . PHE A 1 794 ? 21.550 -13.834 -6.990 1.00 30.08 794 PHE A CA 1
ATOM 6196 C C . PHE A 1 794 ? 20.126 -13.411 -6.629 1.00 30.08 794 PHE A C 1
ATOM 6198 O O . PHE A 1 794 ? 19.270 -13.298 -7.502 1.00 30.08 794 PHE A O 1
ATOM 6205 N N . TYR A 1 795 ? 19.917 -13.176 -5.330 1.00 29.09 795 TYR A N 1
ATOM 6206 C CA . TYR A 1 795 ? 18.667 -12.777 -4.672 1.00 29.09 795 TYR A CA 1
ATOM 6207 C C . TYR A 1 795 ? 17.743 -13.919 -4.191 1.00 29.09 795 TYR A C 1
ATOM 6209 O O . TYR A 1 795 ? 16.682 -14.187 -4.743 1.00 29.09 795 TYR A O 1
ATOM 6217 N N . GLN A 1 796 ? 18.108 -14.530 -3.058 1.00 22.83 796 GLN A N 1
ATOM 6218 C CA . GLN A 1 796 ? 17.124 -14.802 -2.005 1.00 22.83 796 GLN A CA 1
ATOM 6219 C C . GLN A 1 796 ? 17.255 -13.665 -0.982 1.00 22.83 796 GLN A C 1
ATOM 6221 O O . GLN A 1 796 ? 18.376 -13.403 -0.536 1.00 22.83 796 GLN A O 1
ATOM 6226 N N . PRO A 1 797 ? 16.172 -12.977 -0.581 1.00 26.77 797 PRO A N 1
ATOM 6227 C CA . PRO A 1 797 ? 16.216 -12.224 0.659 1.00 26.77 797 PRO A CA 1
ATOM 6228 C C . PRO A 1 797 ? 16.485 -13.241 1.769 1.00 26.77 797 PRO A C 1
ATOM 6230 O O . PRO A 1 797 ? 15.767 -14.234 1.873 1.00 26.77 797 PRO A O 1
ATOM 6233 N N . ASN A 1 798 ? 17.556 -13.040 2.538 1.00 25.45 798 ASN A N 1
ATOM 6234 C CA . ASN A 1 798 ? 17.933 -13.910 3.647 1.00 25.45 798 ASN A CA 1
ATOM 6235 C C . ASN A 1 798 ? 16.719 -14.186 4.551 1.00 25.45 798 ASN A C 1
ATOM 6237 O O . ASN A 1 798 ? 16.354 -13.364 5.388 1.00 25.45 798 ASN A O 1
ATOM 6241 N N . SER A 1 799 ? 16.150 -15.386 4.440 1.00 26.66 799 SER A N 1
ATOM 6242 C CA . SER A 1 799 ? 15.466 -16.064 5.536 1.00 26.66 799 SER A CA 1
ATOM 6243 C C . SER A 1 799 ? 16.545 -16.453 6.549 1.00 26.66 799 SER A C 1
ATOM 6245 O O . SER A 1 799 ? 17.074 -17.565 6.528 1.00 26.66 799 SER A O 1
ATOM 6247 N N . GLY A 1 800 ? 16.984 -15.479 7.341 1.00 23.52 800 GLY A N 1
ATOM 6248 C CA . GLY A 1 800 ? 18.193 -15.601 8.143 1.00 23.52 800 GLY A CA 1
ATOM 6249 C C . GLY A 1 800 ? 18.312 -14.513 9.196 1.00 23.52 800 GLY A C 1
ATOM 6250 O O . GLY A 1 800 ? 19.318 -13.817 9.238 1.00 23.52 800 GLY A O 1
ATOM 6251 N N . TYR A 1 801 ? 17.299 -14.395 10.049 1.00 25.58 801 TYR A N 1
ATOM 6252 C CA . TYR A 1 801 ? 17.492 -13.971 11.431 1.00 25.58 801 TYR A CA 1
ATOM 6253 C C . TYR A 1 801 ? 16.937 -15.099 12.300 1.00 25.58 801 TYR A C 1
ATOM 6255 O O . TYR A 1 801 ? 15.747 -15.404 12.234 1.00 25.58 801 TYR A O 1
ATOM 6263 N N . GLN A 1 802 ? 17.845 -15.793 12.991 1.00 26.64 802 GLN A N 1
ATOM 6264 C CA . GLN A 1 802 ? 17.492 -16.647 14.126 1.00 26.64 802 GLN A CA 1
ATOM 6265 C C . GLN A 1 802 ? 16.917 -15.804 15.256 1.00 26.64 802 GLN A C 1
ATOM 6267 O O . GLN A 1 802 ? 17.420 -14.669 15.434 1.00 26.64 802 GLN A O 1
#

pLDDT: mean 82.43, std 19.13, range [19.92, 98.5]